Protein AF-0000000074470866 (afdb_homodimer)

Radius of gyration: 33.34 Å; Cα contacts (8 Å, |Δi|>4): 1851; chains: 2; bounding box: 81×108×74 Å

pLDDT: mean 90.96, std 11.34, range [22.33, 98.88]

Organism: Aspergillus tubingensis (strain CBS 134.48) (NCBI:txid767770)

Structure (mmCIF, N/CA/C/O backbone):
data_AF-0000000074470866-model_v1
#
loop_
_entity.id
_entity.type
_entity.pdbx_description
1 polymer 'AB hydrolase-1 domain-containing protein'
#
loop_
_atom_site.group_PDB
_atom_site.id
_atom_site.type_symbol
_atom_site.label_atom_id
_atom_site.label_alt_id
_atom_site.label_comp_id
_atom_site.label_asym_id
_atom_site.label_entity_id
_atom_site.label_seq_id
_atom_site.pdbx_PDB_ins_code
_atom_site.Cartn_x
_atom_site.Cartn_y
_atom_site.Cartn_z
_atom_site.occupancy
_atom_site.B_iso_or_equiv
_atom_site.auth_seq_id
_atom_site.auth_comp_id
_atom_site.auth_asym_id
_atom_site.auth_atom_id
_atom_site.pdbx_PDB_model_num
ATOM 1 N N . MET A 1 1 ? 36.844 17.547 38.812 1 23.05 1 MET A N 1
ATOM 2 C CA . MET A 1 1 ? 36.438 17.203 37.469 1 23.05 1 MET A CA 1
ATOM 3 C C . MET A 1 1 ? 34.906 17.156 37.375 1 23.05 1 MET A C 1
ATOM 5 O O . MET A 1 1 ? 34.25 16.438 38.125 1 23.05 1 MET A O 1
ATOM 9 N N . PRO A 1 2 ? 34.156 18.203 36.938 1 25.89 2 PRO A N 1
ATOM 10 C CA . PRO A 1 2 ? 32.781 18.156 37.344 1 25.89 2 PRO A CA 1
ATOM 11 C C . PRO A 1 2 ? 32.031 16.906 36.844 1 25.89 2 PRO A C 1
ATOM 13 O O . PRO A 1 2 ? 32.438 16.312 35.844 1 25.89 2 PRO A O 1
ATOM 16 N N . SER A 1 3 ? 31.344 16.172 37.625 1 28.16 3 SER A N 1
ATOM 17 C CA . SER A 1 3 ? 30.703 14.906 37.344 1 28.16 3 SER A CA 1
ATOM 18 C C . SER A 1 3 ? 29.906 14.969 36.062 1 28.16 3 SER A C 1
ATOM 20 O O . SER A 1 3 ? 29.172 15.938 35.812 1 28.16 3 SER A O 1
ATOM 22 N N . ALA A 1 4 ? 30.312 14.297 34.969 1 31.36 4 ALA A N 1
ATOM 23 C CA . ALA A 1 4 ? 29.641 14.125 33.688 1 31.36 4 ALA A CA 1
ATOM 24 C C . ALA A 1 4 ? 28.141 13.891 33.906 1 31.36 4 ALA A C 1
ATOM 26 O O . ALA A 1 4 ? 27.734 12.797 34.312 1 31.36 4 ALA A O 1
ATOM 27 N N . VAL A 1 5 ? 27.422 14.75 34.531 1 35.31 5 VAL A N 1
ATOM 28 C CA . VAL A 1 5 ? 25.969 14.555 34.531 1 35.31 5 VAL A CA 1
ATOM 29 C C . VAL A 1 5 ? 25.531 13.938 33.219 1 35.31 5 VAL A C 1
ATOM 31 O O . VAL A 1 5 ? 25.703 14.547 32.156 1 35.31 5 VAL A O 1
ATOM 34 N N . GLN A 1 6 ? 25.531 12.742 32.938 1 36.94 6 GLN A N 1
ATOM 35 C CA . GLN A 1 6 ? 25.125 11.867 31.844 1 36.94 6 GLN A CA 1
ATOM 36 C C . GLN A 1 6 ? 23.781 12.297 31.266 1 36.94 6 GLN A C 1
ATOM 38 O O . GLN A 1 6 ? 22.828 12.531 32 1 36.94 6 GLN A O 1
ATOM 43 N N . ALA A 1 7 ? 23.672 12.945 30.234 1 44.03 7 ALA A N 1
ATOM 44 C CA . ALA A 1 7 ? 22.469 13.281 29.453 1 44.03 7 ALA A CA 1
ATOM 45 C C . ALA A 1 7 ? 21.406 12.195 29.594 1 44.03 7 ALA A C 1
ATOM 47 O O . ALA A 1 7 ? 21.578 11.078 29.109 1 44.03 7 ALA A O 1
ATOM 48 N N . VAL A 1 8 ? 20.703 11.867 30.688 1 54.47 8 VAL A N 1
ATOM 49 C CA . VAL A 1 8 ? 19.609 10.93 30.891 1 54.47 8 VAL A CA 1
ATOM 50 C C . VAL A 1 8 ? 18.609 11.055 29.734 1 54.47 8 VAL A C 1
ATOM 52 O O . VAL A 1 8 ? 18.234 12.164 29.344 1 54.47 8 VAL A O 1
ATOM 55 N N . ASP A 1 9 ? 18.25 10.07 28.766 1 76.38 9 ASP A N 1
ATOM 56 C CA . ASP A 1 9 ? 17.438 9.953 27.547 1 76.38 9 ASP A CA 1
ATOM 57 C C . ASP A 1 9 ? 15.969 10.234 27.844 1 76.38 9 ASP A C 1
ATOM 59 O O . ASP A 1 9 ? 15.328 9.484 28.578 1 76.38 9 ASP A O 1
ATOM 63 N N . PHE A 1 10 ? 15.391 11.414 27.688 1 93.12 10 PHE A N 1
ATOM 64 C CA . PHE A 1 10 ? 14.031 11.891 27.891 1 93.12 10 PHE A CA 1
ATOM 65 C C . PHE A 1 10 ? 13.023 10.984 27.203 1 93.12 10 PHE A C 1
ATOM 67 O O . PHE A 1 10 ? 13.281 10.5 26.094 1 93.12 10 PHE A O 1
ATOM 74 N N . SER A 1 11 ? 11.977 10.719 27.969 1 95.88 11 SER A N 1
ATOM 75 C CA . SER A 1 11 ? 10.812 10.07 27.375 1 95.88 11 SER A CA 1
ATOM 76 C C . SER A 1 11 ? 9.516 10.656 27.922 1 95.88 11 SER A C 1
ATOM 78 O O . SER A 1 11 ? 9.414 10.953 29.109 1 95.88 11 SER A O 1
ATOM 80 N N . TRP A 1 12 ? 8.602 10.844 27.078 1 97.5 12 TRP A N 1
ATOM 81 C CA . TRP A 1 12 ? 7.293 11.344 27.484 1 97.5 12 TRP A CA 1
ATOM 82 C C . TRP A 1 12 ? 6.609 10.367 28.438 1 97.5 12 TRP A C 1
ATOM 84 O O . TRP A 1 12 ? 5.93 10.781 29.375 1 97.5 12 TRP A O 1
ATOM 94 N N . SER A 1 13 ? 6.797 9.078 28.172 1 94.88 13 SER A N 1
ATOM 95 C CA . SER A 1 13 ? 6.117 8.047 28.953 1 94.88 13 SER A CA 1
ATOM 96 C C . SER A 1 13 ? 6.621 8.031 30.391 1 94.88 13 SER A C 1
ATOM 98 O O . SER A 1 13 ? 5.91 7.586 31.297 1 94.88 13 SER A O 1
ATOM 100 N N . SER A 1 14 ? 7.801 8.523 30.609 1 94.5 14 SER A N 1
ATOM 101 C CA . SER A 1 14 ? 8.375 8.539 31.953 1 94.5 14 SER A CA 1
ATOM 102 C C . SER A 1 14 ? 8.133 9.875 32.656 1 94.5 14 SER A C 1
ATOM 104 O O . SER A 1 14 ? 8.562 10.078 33.781 1 94.5 14 SER A O 1
ATOM 106 N N . THR A 1 15 ? 7.523 10.789 31.984 1 96.19 15 THR A N 1
ATOM 107 C CA . THR A 1 15 ? 7.219 12.094 32.562 1 96.19 15 THR A CA 1
ATOM 108 C C . THR A 1 15 ? 5.852 12.07 33.25 1 96.19 15 THR A C 1
ATOM 110 O O . THR A 1 15 ? 4.836 11.789 32.594 1 96.19 15 THR A O 1
ATOM 113 N N . THR A 1 16 ? 5.773 12.383 34.5 1 96.31 16 THR A N 1
ATOM 114 C CA . THR A 1 16 ? 4.547 12.305 35.281 1 96.31 16 THR A CA 1
ATOM 115 C C . THR A 1 16 ? 3.604 13.445 34.938 1 96.31 16 THR A C 1
ATOM 117 O O . THR A 1 16 ? 3.982 14.617 35 1 96.31 16 THR A O 1
ATOM 120 N N . PRO A 1 17 ? 2.439 13.078 34.531 1 97.5 17 PRO A N 1
ATOM 121 C CA . PRO A 1 17 ? 1.464 14.141 34.281 1 97.5 17 PRO A CA 1
ATOM 122 C C . PRO A 1 17 ? 0.981 14.828 35.531 1 97.5 17 PRO A C 1
ATOM 124 O O . PRO A 1 17 ? 1.042 14.242 36.625 1 97.5 17 PRO A O 1
ATOM 127 N N . GLY A 1 18 ? 0.575 16.078 35.438 1 96.56 18 GLY A N 1
ATOM 128 C CA . GLY A 1 18 ? 0.042 16.812 36.562 1 96.56 18 GLY A CA 1
ATOM 129 C C . GLY A 1 18 ? -0.763 18.031 36.156 1 96.56 18 GLY A C 1
ATOM 130 O O . GLY A 1 18 ? -0.795 18.406 34.969 1 96.56 18 GLY A O 1
ATOM 131 N N . PRO A 1 19 ? -1.418 18.656 37.094 1 95.44 19 PRO A N 1
ATOM 132 C CA . PRO A 1 19 ? -2.26 19.812 36.844 1 95.44 19 PRO A CA 1
ATOM 133 C C . PRO A 1 19 ? -1.454 21.109 36.688 1 95.44 19 PRO A C 1
ATOM 135 O O . PRO A 1 19 ? -2.002 22.141 36.312 1 95.44 19 PRO A O 1
ATOM 138 N N . ALA A 1 20 ? -0.143 21.047 36.969 1 95.31 20 ALA A N 1
ATOM 139 C CA . ALA A 1 20 ? 0.776 22.156 36.812 1 95.31 20 ALA A CA 1
ATOM 140 C C . ALA A 1 20 ? 1.865 21.828 35.781 1 95.31 20 ALA A C 1
ATOM 142 O O . ALA A 1 20 ? 2.025 20.656 35.406 1 95.31 20 ALA A O 1
ATOM 143 N N . LEU A 1 21 ? 2.463 22.844 35.344 1 97.06 21 LEU A N 1
ATOM 144 C CA . LEU A 1 21 ? 3.572 22.641 34.438 1 97.06 21 LEU A CA 1
ATOM 145 C C . LEU A 1 21 ? 4.863 22.344 35.188 1 97.06 21 LEU A C 1
ATOM 147 O O . LEU A 1 21 ? 5.629 23.25 35.5 1 97.06 21 LEU A O 1
ATOM 151 N N . ASN A 1 22 ? 5.105 21.078 35.5 1 96.5 22 ASN A N 1
ATOM 152 C CA . ASN A 1 22 ? 6.359 20.641 36.094 1 96.5 22 ASN A CA 1
ATOM 153 C C . ASN A 1 22 ? 7.402 20.297 35.031 1 96.5 22 ASN A C 1
ATOM 155 O O . ASN A 1 22 ? 7.539 19.141 34.625 1 96.5 22 ASN A O 1
ATOM 159 N N . PHE A 1 23 ? 8.172 21.297 34.719 1 97 23 PHE A N 1
ATOM 160 C CA . PHE A 1 23 ? 9.117 21.156 33.625 1 97 23 PHE A CA 1
ATOM 161 C C . PHE A 1 23 ? 10.32 20.328 34.031 1 97 23 PHE A C 1
ATOM 163 O O . PHE A 1 23 ? 10.852 20.516 35.156 1 97 23 PHE A O 1
ATOM 170 N N . VAL A 1 24 ? 10.742 19.422 33.219 1 97.25 24 VAL A N 1
ATOM 171 C CA . VAL A 1 24 ? 11.953 18.641 33.375 1 97.25 24 VAL A CA 1
ATOM 172 C C . VAL A 1 24 ? 12.852 18.781 32.156 1 97.25 24 VAL A C 1
ATOM 174 O O . VAL A 1 24 ? 12.359 19.047 31.062 1 97.25 24 VAL A O 1
ATOM 177 N N . PRO A 1 25 ? 14.156 18.625 32.312 1 96.81 25 PRO A N 1
ATOM 178 C CA . PRO A 1 25 ? 15.047 18.719 31.156 1 96.81 25 PRO A CA 1
ATOM 179 C C . PRO A 1 25 ? 14.711 17.672 30.094 1 96.81 25 PRO A C 1
ATOM 181 O O . PRO A 1 25 ? 14.422 16.516 30.422 1 96.81 25 PRO A O 1
ATOM 184 N N . CYS A 1 26 ? 14.617 18.109 28.922 1 96.81 26 CYS A N 1
ATOM 185 C CA . CYS A 1 26 ? 14.375 17.234 27.781 1 96.81 26 CYS A CA 1
ATOM 186 C C . CYS A 1 26 ? 15.133 17.719 26.547 1 96.81 26 CYS A C 1
ATOM 188 O O . CYS A 1 26 ? 15.445 18.906 26.438 1 96.81 26 CYS A O 1
ATOM 190 N N . TYR A 1 27 ? 15.492 16.859 25.656 1 95 27 TYR A N 1
ATOM 191 C CA . TYR A 1 27 ? 16.125 17.156 24.391 1 95 27 TYR A CA 1
ATOM 192 C C . TYR A 1 27 ? 17.266 18.156 24.562 1 95 27 TYR A C 1
ATOM 194 O O . TYR A 1 27 ? 17.359 19.141 23.828 1 95 27 TYR A O 1
ATOM 202 N N . GLN A 1 28 ? 18.062 17.969 25.547 1 92.12 28 GLN A N 1
ATOM 203 C CA . GLN A 1 28 ? 19.312 18.672 25.859 1 92.12 28 GLN A CA 1
ATOM 204 C C . GLN A 1 28 ? 19.031 20.094 26.328 1 92.12 28 GLN A C 1
ATOM 206 O O . GLN A 1 28 ? 19.078 20.391 27.531 1 92.12 28 GLN A O 1
ATOM 211 N N . ASP A 1 29 ? 18.5 20.969 25.375 1 94.62 29 ASP A N 1
ATOM 212 C CA . ASP A 1 29 ? 18.406 22.406 25.672 1 94.62 29 ASP A CA 1
ATOM 213 C C . ASP A 1 29 ? 16.984 22.812 26.016 1 94.62 29 ASP A C 1
ATOM 215 O O . ASP A 1 29 ? 16.672 24 26.125 1 94.62 29 ASP A O 1
ATOM 219 N N . TYR A 1 30 ? 16.141 21.859 26.219 1 98.06 30 TYR A N 1
ATOM 220 C CA . TYR A 1 30 ? 14.734 22.172 26.375 1 98.06 30 TYR A CA 1
ATOM 221 C C . TYR A 1 30 ? 14.18 21.625 27.688 1 98.06 30 TYR A C 1
ATOM 223 O O . TYR A 1 30 ? 14.859 20.875 28.375 1 98.06 30 TYR A O 1
ATOM 231 N N . LEU A 1 31 ? 13.055 22.172 28.031 1 98.12 31 LEU A N 1
ATOM 232 C CA . LEU A 1 31 ? 12.258 21.672 29.156 1 98.12 31 LEU A CA 1
ATOM 233 C C . LEU A 1 31 ? 10.906 21.141 28.672 1 98.12 31 LEU A C 1
ATOM 235 O O . LEU A 1 31 ? 10.297 21.734 27.766 1 98.12 31 LEU A O 1
ATOM 239 N N . CYS A 1 32 ? 10.5 20 29.234 1 98.38 32 CYS A N 1
ATOM 240 C CA . CYS A 1 32 ? 9.227 19.406 28.828 1 98.38 32 CYS A CA 1
ATOM 241 C C . CYS A 1 32 ? 8.352 19.109 30.047 1 98.38 32 CYS A C 1
ATOM 243 O O . CYS A 1 32 ? 8.867 18.906 31.156 1 98.38 32 CYS A O 1
ATOM 245 N N . ALA A 1 33 ? 7.059 19.125 29.828 1 98.56 33 ALA A N 1
ATOM 246 C CA . ALA A 1 33 ? 6.094 18.797 30.891 1 98.56 33 ALA A CA 1
ATOM 247 C C . ALA A 1 33 ? 4.863 18.109 30.312 1 98.56 33 ALA A C 1
ATOM 249 O O . ALA A 1 33 ? 4.523 18.312 29.141 1 98.56 33 ALA A O 1
ATOM 250 N N . ARG A 1 34 ? 4.234 17.281 31.109 1 98.44 34 ARG A N 1
ATOM 251 C CA . ARG A 1 34 ? 2.904 16.75 30.828 1 98.44 34 ARG A CA 1
ATOM 252 C C . ARG A 1 34 ? 1.841 17.469 31.641 1 98.44 34 ARG A C 1
ATOM 254 O O . ARG A 1 34 ? 1.854 17.406 32.875 1 98.44 34 ARG A O 1
ATOM 261 N N . LEU A 1 35 ? 0.953 18.062 30.953 1 98.69 35 LEU A N 1
ATOM 262 C CA . LEU A 1 35 ? -0.08 18.844 31.625 1 98.69 35 LEU A CA 1
ATOM 263 C C . LEU A 1 35 ? -1.433 18.141 31.531 1 98.69 35 LEU A C 1
ATOM 265 O O . LEU A 1 35 ? -1.91 17.844 30.438 1 98.69 35 LEU A O 1
ATOM 269 N N . GLU A 1 36 ? -2.012 17.875 32.656 1 97.62 36 GLU A N 1
ATOM 270 C CA . GLU A 1 36 ? -3.365 17.312 32.688 1 97.62 36 GLU A CA 1
ATOM 271 C C . GLU A 1 36 ? -4.41 18.422 32.562 1 97.62 36 GLU A C 1
ATOM 273 O O . GLU A 1 36 ? -4.352 19.422 33.281 1 97.62 36 GLU A O 1
ATOM 278 N N . VAL A 1 37 ? -5.297 18.234 31.625 1 96.88 37 VAL A N 1
ATOM 279 C CA . VAL A 1 37 ? -6.426 19.141 31.422 1 96.88 37 VAL A CA 1
ATOM 280 C C . VAL A 1 37 ? -7.711 18.344 31.25 1 96.88 37 VAL A C 1
ATOM 282 O O . VAL A 1 37 ? -7.664 17.141 31 1 96.88 37 VAL A O 1
ATOM 285 N N . PRO A 1 38 ? -8.906 19.031 31.453 1 95.38 38 PRO A N 1
ATOM 286 C CA . PRO A 1 38 ? -10.133 18.297 31.156 1 95.38 38 PRO A CA 1
ATOM 287 C C . PRO A 1 38 ? -10.195 17.797 29.719 1 95.38 38 PRO A C 1
ATOM 289 O O . PRO A 1 38 ? -9.812 18.516 28.781 1 95.38 38 PRO A O 1
ATOM 292 N N . LEU A 1 39 ? -10.617 16.594 29.562 1 94.56 39 LEU A N 1
ATOM 293 C CA . LEU A 1 39 ? -10.844 16.094 28.219 1 94.56 39 LEU A CA 1
ATOM 294 C C . LEU A 1 39 ? -11.953 16.875 27.531 1 94.56 39 LEU A C 1
ATOM 296 O O . LEU A 1 39 ? -11.836 17.234 26.359 1 94.56 39 LEU A O 1
ATOM 300 N N . ASP A 1 40 ? -12.992 17.125 28.234 1 93.44 40 ASP A N 1
ATOM 301 C CA . ASP A 1 40 ? -14.109 17.953 27.781 1 93.44 40 ASP A CA 1
ATOM 302 C C . ASP A 1 40 ? -14.195 19.234 28.594 1 93.44 40 ASP A C 1
ATOM 304 O O . ASP A 1 40 ? -14.742 19.25 29.703 1 93.44 40 ASP A O 1
ATOM 308 N N . TRP A 1 41 ? -13.773 20.281 28 1 93.94 41 TRP A N 1
ATOM 309 C CA . TRP A 1 41 ? -13.75 21.578 28.672 1 93.94 41 TRP A CA 1
ATOM 310 C C . TRP A 1 41 ? -15.164 22.078 28.953 1 93.94 41 TRP A C 1
ATOM 312 O O . TRP A 1 41 ? -15.367 22.984 29.766 1 93.94 41 TRP A O 1
ATOM 322 N N . SER A 1 42 ? -16.172 21.516 28.281 1 89.69 42 SER A N 1
ATOM 323 C CA . SER A 1 42 ? -17.547 21.969 28.453 1 89.69 42 SER A CA 1
ATOM 324 C C . SER A 1 42 ? -18.219 21.219 29.609 1 89.69 42 SER A C 1
ATOM 326 O O . SER A 1 42 ? -19.312 21.609 30.047 1 89.69 42 SER A O 1
ATOM 328 N N . ALA A 1 43 ? -17.609 20.188 30 1 86.31 43 ALA A N 1
ATOM 329 C CA . ALA A 1 43 ? -18.203 19.359 31.031 1 86.31 43 ALA A CA 1
ATOM 330 C C . ALA A 1 43 ? -17.797 19.828 32.438 1 86.31 43 ALA A C 1
ATOM 332 O O . ALA A 1 43 ? -16.797 20.531 32.594 1 86.31 43 ALA A O 1
ATOM 333 N N . SER A 1 44 ? -18.688 19.438 33.406 1 79.88 44 SER A N 1
ATOM 334 C CA . SER A 1 44 ? -18.344 19.703 34.781 1 79.88 44 SER A CA 1
ATOM 335 C C . SER A 1 44 ? -17.156 18.859 35.25 1 79.88 44 SER A C 1
ATOM 337 O O . SER A 1 44 ? -16.891 17.797 34.688 1 79.88 44 SER A O 1
ATOM 339 N N . ALA A 1 45 ? -16.469 19.344 36.219 1 73.44 45 ALA A N 1
ATOM 340 C CA . ALA A 1 45 ? -15.234 18.703 36.688 1 73.44 45 ALA A CA 1
ATOM 341 C C . ALA A 1 45 ? -15.523 17.297 37.219 1 73.44 45 ALA A C 1
ATOM 343 O O . ALA A 1 45 ? -14.695 16.391 37.094 1 73.44 45 ALA A O 1
ATOM 344 N N . THR A 1 46 ? -16.594 17.062 37.719 1 68 46 THR A N 1
ATOM 345 C CA . THR A 1 46 ? -16.906 15.805 38.375 1 68 46 THR A CA 1
ATOM 346 C C . THR A 1 46 ? -17.094 14.688 37.344 1 68 46 THR A C 1
ATOM 348 O O . THR A 1 46 ? -16.812 13.523 37.625 1 68 46 THR A O 1
ATOM 351 N N . GLU A 1 47 ? -17.438 14.844 36.188 1 70.88 47 GLU A N 1
ATOM 352 C CA . GLU A 1 47 ? -17.75 13.852 35.156 1 70.88 47 GLU A CA 1
ATOM 353 C C . GLU A 1 47 ? -16.703 13.867 34.031 1 70.88 47 GLU A C 1
ATOM 355 O O . GLU A 1 47 ? -16.891 13.258 33 1 70.88 47 GLU A O 1
ATOM 360 N N . ASN A 1 48 ? -15.562 14.289 34.406 1 82.06 48 ASN A N 1
ATOM 361 C CA . ASN A 1 48 ? -14.625 14.57 33.344 1 82.06 48 ASN A CA 1
ATOM 362 C C . ASN A 1 48 ? -13.391 13.672 33.406 1 82.06 48 ASN A C 1
ATOM 364 O O . ASN A 1 48 ? -12.961 13.289 34.5 1 82.06 48 ASN A O 1
ATOM 368 N N . THR A 1 49 ? -13.094 13.062 32.312 1 89.62 49 THR A N 1
ATOM 369 C CA . THR A 1 49 ? -11.773 12.445 32.188 1 89.62 49 THR A CA 1
ATOM 370 C C . THR A 1 49 ? -10.734 13.469 31.734 1 89.62 49 THR A C 1
ATOM 372 O O . THR A 1 49 ? -11.047 14.656 31.594 1 89.62 49 THR A O 1
ATOM 375 N N . THR A 1 50 ? -9.453 13.094 31.797 1 93 50 THR A N 1
ATOM 376 C CA . THR A 1 50 ? -8.406 14.078 31.516 1 93 50 THR A CA 1
ATOM 377 C C . THR A 1 50 ? -7.699 13.75 30.203 1 93 50 THR A C 1
ATOM 379 O O . THR A 1 50 ? -7.664 12.594 29.781 1 93 50 THR A O 1
ATOM 382 N N . ALA A 1 51 ? -7.32 14.805 29.578 1 95.94 51 ALA A N 1
ATOM 383 C CA . ALA A 1 51 ? -6.293 14.719 28.547 1 95.94 51 ALA A CA 1
ATOM 384 C C . ALA A 1 51 ? -4.926 15.125 29.094 1 95.94 51 ALA A C 1
ATOM 386 O O . ALA A 1 51 ? -4.84 15.875 30.078 1 95.94 51 ALA A O 1
ATOM 387 N N . THR A 1 52 ? -3.883 14.531 28.562 1 97.88 52 THR A N 1
ATOM 388 C CA . THR A 1 52 ? -2.52 14.852 28.969 1 97.88 52 THR A CA 1
ATOM 389 C C . THR A 1 52 ? -1.747 15.492 27.812 1 97.88 52 THR A C 1
ATOM 391 O O . THR A 1 52 ? -1.329 14.797 26.891 1 97.88 52 THR A O 1
ATOM 394 N N . LEU A 1 53 ? -1.493 16.781 27.891 1 98.75 53 LEU A N 1
ATOM 395 C CA . LEU A 1 53 ? -0.842 17.547 26.828 1 98.75 53 LEU A CA 1
ATOM 396 C C . LEU A 1 53 ? 0.675 17.422 26.922 1 98.75 53 LEU A C 1
ATOM 398 O O . LEU A 1 53 ? 1.232 17.453 28.016 1 98.75 53 LEU A O 1
ATOM 402 N N . ALA A 1 54 ? 1.355 17.234 25.828 1 98.81 54 ALA A N 1
ATOM 403 C CA . ALA A 1 54 ? 2.811 17.344 25.75 1 98.81 54 ALA A CA 1
ATOM 404 C C . ALA A 1 54 ? 3.246 18.781 25.5 1 98.81 54 ALA A C 1
ATOM 406 O O . ALA A 1 54 ? 2.938 19.359 24.453 1 98.81 54 ALA A O 1
ATOM 407 N N . VAL A 1 55 ? 3.98 19.391 26.422 1 98.81 55 VAL A N 1
ATOM 408 C CA . VAL A 1 55 ? 4.395 20.781 26.344 1 98.81 55 VAL A CA 1
ATOM 409 C C . VAL A 1 55 ? 5.922 20.875 26.344 1 98.81 55 VAL A C 1
ATOM 411 O O . VAL A 1 55 ? 6.594 20.156 27.078 1 98.81 55 VAL A O 1
ATOM 414 N N . ILE A 1 56 ? 6.457 21.766 25.484 1 98.75 56 ILE A N 1
ATOM 415 C CA . ILE A 1 56 ? 7.898 21.953 25.391 1 98.75 56 ILE A CA 1
ATOM 416 C C . ILE A 1 56 ? 8.227 23.453 25.547 1 98.75 56 ILE A C 1
ATOM 418 O O . ILE A 1 56 ? 7.438 24.297 25.125 1 98.75 56 ILE A O 1
ATOM 422 N N . LYS A 1 57 ? 9.367 23.75 26.156 1 98.62 57 LYS A N 1
ATOM 423 C CA . LYS A 1 57 ? 9.82 25.109 26.375 1 98.62 57 LYS A CA 1
ATOM 424 C C . LYS A 1 57 ? 11.312 25.25 26.078 1 98.62 57 LYS A C 1
ATOM 426 O O . LYS A 1 57 ? 12.117 24.406 26.5 1 98.62 57 LYS A O 1
ATOM 431 N N . LEU A 1 58 ? 11.617 26.188 25.234 1 98.62 58 LEU A N 1
ATOM 432 C CA . LEU A 1 58 ? 12.977 26.703 25.141 1 98.62 58 LEU A CA 1
ATOM 433 C C . LEU A 1 58 ? 13.164 27.891 26.094 1 98.62 58 LEU A C 1
ATOM 435 O O . LEU A 1 58 ? 12.617 28.969 25.859 1 98.62 58 LEU A O 1
ATOM 439 N N . PRO A 1 59 ? 13.93 27.703 27.141 1 97.81 59 PRO A N 1
ATOM 440 C CA . PRO A 1 59 ? 14.047 28.75 28.156 1 97.81 59 PRO A CA 1
ATOM 441 C C . PRO A 1 59 ? 14.695 30.016 27.609 1 97.81 59 PRO A C 1
ATOM 443 O O . PRO A 1 59 ? 15.586 29.938 26.75 1 97.81 59 PRO A O 1
ATOM 446 N N . ALA A 1 60 ? 14.219 31.094 28.219 1 96.69 60 ALA A N 1
ATOM 447 C CA . ALA A 1 60 ? 14.836 32.375 27.891 1 96.69 60 ALA A CA 1
ATOM 448 C C . ALA A 1 60 ? 16.312 32.375 28.266 1 96.69 60 ALA A C 1
ATOM 450 O O . ALA A 1 60 ? 16.75 31.578 29.094 1 96.69 60 ALA A O 1
ATOM 451 N N . GLN A 1 61 ? 16.984 33.344 27.688 1 92.56 61 GLN A N 1
ATOM 452 C CA . GLN A 1 61 ? 18.406 33.469 27.938 1 92.56 61 GLN A CA 1
ATOM 453 C C . GLN A 1 61 ? 18.672 34.062 29.328 1 92.56 61 GLN A C 1
ATOM 455 O O . GLN A 1 61 ? 19.797 34 29.828 1 92.56 61 GLN A O 1
ATOM 460 N N . VAL A 1 62 ? 17.656 34.625 29.938 1 92.06 62 VAL A N 1
ATOM 461 C CA . VAL A 1 62 ? 17.797 35.219 31.25 1 92.06 62 VAL A CA 1
ATOM 462 C C . VAL A 1 62 ? 16.859 34.5 32.25 1 92.06 62 VAL A C 1
ATOM 464 O O . VAL A 1 62 ? 15.891 33.844 31.828 1 92.06 62 VAL A O 1
ATOM 467 N N . ASP A 1 63 ? 17.203 34.656 33.5 1 91.38 63 ASP A N 1
ATOM 468 C CA . ASP A 1 63 ? 16.359 34.094 34.562 1 91.38 63 ASP A CA 1
ATOM 469 C C . ASP A 1 63 ? 15.016 34.812 34.594 1 91.38 63 ASP A C 1
ATOM 471 O O . ASP A 1 63 ? 14.938 36.031 34.406 1 91.38 63 ASP A O 1
ATOM 475 N N . PRO A 1 64 ? 13.969 34.094 34.906 1 90 64 PRO A N 1
ATOM 476 C CA . PRO A 1 64 ? 12.641 34.688 34.969 1 90 64 PRO A CA 1
ATOM 477 C C . PRO A 1 64 ? 12.57 35.844 35.969 1 90 64 PRO A C 1
ATOM 479 O O . PRO A 1 64 ? 11.68 36.688 35.875 1 90 64 PRO A O 1
ATOM 482 N N . ALA A 1 65 ? 13.477 35.906 36.875 1 88.88 65 ALA A N 1
ATOM 483 C CA . ALA A 1 65 ? 13.492 36.969 37.875 1 88.88 65 ALA A CA 1
ATOM 484 C C . ALA A 1 65 ? 14.211 38.219 37.344 1 88.88 65 ALA A C 1
ATOM 486 O O . ALA A 1 65 ? 14.109 39.312 37.906 1 88.88 65 ALA A O 1
ATOM 487 N N . ASP A 1 66 ? 14.867 38 36.281 1 90.5 66 ASP A N 1
ATOM 488 C CA . ASP A 1 66 ? 15.578 39.094 35.656 1 90.5 66 ASP A CA 1
ATOM 489 C C . ASP A 1 66 ? 14.609 40.156 35.125 1 90.5 66 ASP A C 1
ATOM 491 O O . ASP A 1 66 ? 13.547 39.812 34.594 1 90.5 66 ASP A O 1
ATOM 495 N N . GLU A 1 67 ? 14.961 41.406 35.219 1 88.69 67 GLU A N 1
ATOM 496 C CA . GLU A 1 67 ? 14.102 42.5 34.812 1 88.69 67 GLU A CA 1
ATOM 497 C C . GLU A 1 67 ? 13.875 42.5 33.312 1 88.69 67 GLU A C 1
ATOM 499 O O . GLU A 1 67 ? 12.898 43.062 32.812 1 88.69 67 GLU A O 1
ATOM 504 N N . HIS A 1 68 ? 14.727 41.812 32.594 1 91.5 68 HIS A N 1
ATOM 505 C CA . HIS A 1 68 ? 14.633 41.781 31.141 1 91.5 68 HIS A CA 1
ATOM 506 C C . HIS A 1 68 ? 13.789 40.594 30.672 1 91.5 68 HIS A C 1
ATOM 508 O O . HIS A 1 68 ? 13.547 40.438 29.469 1 91.5 68 HIS A O 1
ATOM 514 N N . TYR A 1 69 ? 13.367 39.812 31.578 1 92.44 69 TYR A N 1
ATOM 515 C CA . TYR A 1 69 ? 12.523 38.688 31.219 1 92.44 69 TYR A CA 1
ATOM 516 C C . TYR A 1 69 ? 11.172 39.156 30.672 1 92.44 69 TYR A C 1
ATOM 518 O O . TYR A 1 69 ? 10.469 39.938 31.344 1 92.44 69 TYR A O 1
ATOM 526 N N . GLY A 1 70 ? 10.852 38.719 29.469 1 91.94 70 GLY A N 1
ATOM 527 C CA . GLY A 1 70 ? 9.656 39.219 28.797 1 91.94 70 GLY A CA 1
ATOM 528 C C . GLY A 1 70 ? 8.5 38.219 28.859 1 91.94 70 GLY A C 1
ATOM 529 O O . GLY A 1 70 ? 7.449 38.469 28.25 1 91.94 70 GLY A O 1
ATOM 530 N N . GLY A 1 71 ? 8.68 37.094 29.594 1 93.06 71 GLY A N 1
ATOM 531 C CA . GLY A 1 71 ? 7.629 36.094 29.656 1 93.06 71 GLY A CA 1
ATOM 532 C C . GLY A 1 71 ? 7.766 35 28.594 1 93.06 71 GLY A C 1
ATOM 533 O O . GLY A 1 71 ? 8.859 34.781 28.078 1 93.06 71 GLY A O 1
ATOM 534 N N . SER A 1 72 ? 6.617 34.312 28.359 1 95.88 72 SER A N 1
ATOM 535 C CA . SER A 1 72 ? 6.598 33.188 27.406 1 95.88 72 SER A CA 1
ATOM 536 C C . SER A 1 72 ? 5.789 33.562 26.172 1 95.88 72 SER A C 1
ATOM 538 O O . SER A 1 72 ? 4.742 34.219 26.266 1 95.88 72 SER A O 1
ATOM 540 N N . ILE A 1 73 ? 6.32 33.219 25.016 1 97.38 73 ILE A N 1
ATOM 541 C CA . ILE A 1 73 ? 5.566 33.25 23.766 1 97.38 73 ILE A CA 1
ATOM 542 C C . ILE A 1 73 ? 5.172 31.828 23.359 1 97.38 73 ILE A C 1
ATOM 544 O O . ILE A 1 73 ? 6.031 30.953 23.172 1 97.38 73 ILE A O 1
ATOM 548 N N . ILE A 1 74 ? 3.865 31.578 23.281 1 98.69 74 ILE A N 1
ATOM 549 C CA . ILE A 1 74 ? 3.391 30.266 22.828 1 98.69 74 ILE A CA 1
ATOM 550 C C . ILE A 1 74 ? 3.219 30.281 21.312 1 98.69 74 ILE A C 1
ATOM 552 O O . ILE A 1 74 ? 2.615 31.188 20.75 1 98.69 74 ILE A O 1
ATOM 556 N N . VAL A 1 75 ? 3.773 29.203 20.672 1 98.75 75 VAL A N 1
ATOM 557 C CA . VAL A 1 75 ? 3.775 29.094 19.219 1 98.75 75 VAL A CA 1
ATOM 558 C C . VAL A 1 75 ? 2.926 27.906 18.781 1 98.75 75 VAL A C 1
ATOM 560 O O . VAL A 1 75 ? 2.9 26.875 19.469 1 98.75 75 VAL A O 1
ATOM 563 N N . ASN A 1 76 ? 2.188 28.062 17.75 1 98.69 76 ASN A N 1
ATOM 564 C CA . ASN A 1 76 ? 1.491 26.969 17.094 1 98.69 76 ASN A CA 1
ATOM 565 C C . ASN A 1 76 ? 1.856 26.875 15.609 1 98.69 76 ASN A C 1
ATOM 567 O O . ASN A 1 76 ? 1.674 27.844 14.867 1 98.69 76 ASN A O 1
ATOM 571 N N . PRO A 1 77 ? 2.322 25.734 15.141 1 96.81 77 PRO A N 1
ATOM 572 C CA . PRO A 1 77 ? 2.848 25.609 13.781 1 96.81 77 PRO A CA 1
ATOM 573 C C . PRO A 1 77 ? 1.747 25.484 12.734 1 96.81 77 PRO A C 1
ATOM 575 O O . PRO A 1 77 ? 2.027 25.5 11.531 1 96.81 77 PRO A O 1
ATOM 578 N N . GLY A 1 78 ? 0.559 25.312 13.148 1 97.31 78 GLY A N 1
ATOM 579 C CA . GLY A 1 78 ? -0.532 25.109 12.211 1 97.31 78 GLY A CA 1
ATOM 580 C C . GLY A 1 78 ? -0.809 23.656 11.906 1 97.31 78 GLY A C 1
ATOM 581 O O . GLY A 1 78 ? -0.69 22.797 12.781 1 97.31 78 GLY A O 1
ATOM 582 N N . GLY A 1 79 ? -1.367 23.438 10.758 1 93.88 79 GLY A N 1
ATOM 583 C CA . GLY A 1 79 ? -1.891 22.156 10.312 1 93.88 79 GLY A CA 1
ATOM 584 C C . GLY A 1 79 ? -3.338 22.234 9.859 1 93.88 79 GLY A C 1
ATOM 585 O O . GLY A 1 79 ? -3.645 22.828 8.828 1 93.88 79 GLY A O 1
ATOM 586 N N . PRO A 1 80 ? -4.273 22.109 10.758 1 95.06 80 PRO A N 1
ATOM 587 C CA . PRO A 1 80 ? -4.152 21.438 12.047 1 95.06 80 PRO A CA 1
ATOM 588 C C . PRO A 1 80 ? -3.492 20.062 11.945 1 95.06 80 PRO A C 1
ATOM 590 O O . PRO A 1 80 ? -3.545 19.422 10.883 1 95.06 80 PRO A O 1
ATOM 593 N N . GLY A 1 81 ? -2.881 19.734 13.008 1 95.75 81 GLY A N 1
ATOM 594 C CA . GLY A 1 81 ? -2.229 18.438 13.07 1 95.75 81 GLY A CA 1
ATOM 595 C C . GLY A 1 81 ? -0.72 18.531 13.203 1 95.75 81 GLY A C 1
ATOM 596 O O . GLY A 1 81 ? -0.037 17.516 13.328 1 95.75 81 GLY A O 1
ATOM 597 N N . GLY A 1 82 ? -0.196 19.75 13.148 1 97.06 82 GLY A N 1
ATOM 598 C CA . GLY A 1 82 ? 1.231 19.922 13.367 1 97.06 82 GLY A CA 1
ATOM 599 C C . GLY A 1 82 ? 1.635 19.781 14.82 1 97.06 82 GLY A C 1
ATOM 600 O O . GLY A 1 82 ? 0.954 20.297 15.711 1 97.06 82 GLY A O 1
ATOM 601 N N . SER A 1 83 ? 2.742 19.141 15.047 1 98.12 83 SER A N 1
ATOM 602 C CA . SER A 1 83 ? 3.26 18.984 16.406 1 98.12 83 SER A CA 1
ATOM 603 C C . SER A 1 83 ? 3.969 20.25 16.875 1 98.12 83 SER A C 1
ATOM 605 O O . SER A 1 83 ? 4.941 20.688 16.25 1 98.12 83 SER A O 1
ATOM 607 N N . GLY A 1 84 ? 3.477 20.797 17.953 1 98.56 84 GLY A N 1
ATOM 608 C CA . GLY A 1 84 ? 4.156 21.938 18.547 1 98.56 84 GLY A CA 1
ATOM 609 C C . GLY A 1 84 ? 5.52 21.578 19.125 1 98.56 84 GLY A C 1
ATOM 610 O O . GLY A 1 84 ? 6.449 22.391 19.062 1 98.56 84 GLY A O 1
ATOM 611 N N . VAL A 1 85 ? 5.629 20.375 19.609 1 98.5 85 VAL A N 1
ATOM 612 C CA . VAL A 1 85 ? 6.902 19.922 20.156 1 98.5 85 VAL A CA 1
ATOM 613 C C . VAL A 1 85 ? 7.941 19.844 19.031 1 98.5 85 VAL A C 1
ATOM 615 O O . VAL A 1 85 ? 9.047 20.375 19.172 1 98.5 85 VAL A O 1
ATOM 618 N N . GLN A 1 86 ? 7.527 19.281 17.984 1 97.5 86 GLN A N 1
ATOM 619 C CA . GLN A 1 86 ? 8.453 19.156 16.859 1 97.5 86 GLN A CA 1
ATOM 620 C C . GLN A 1 86 ? 8.82 20.531 16.312 1 97.5 86 GLN A C 1
ATOM 622 O O . GLN A 1 86 ? 9.953 20.75 15.875 1 97.5 86 GLN A O 1
ATOM 627 N N . GLU A 1 87 ? 7.867 21.375 16.25 1 97.25 87 GLU A N 1
ATOM 628 C CA . GLU A 1 87 ? 8.117 22.734 15.781 1 97.25 87 GLU A CA 1
ATOM 629 C C . GLU A 1 87 ? 9.211 23.422 16.594 1 97.25 87 GLU A C 1
ATOM 631 O O . GLU A 1 87 ? 10.102 24.062 16.031 1 97.25 87 GLU A O 1
ATOM 636 N N . ILE A 1 88 ? 9.164 23.328 17.875 1 98.19 88 ILE A N 1
ATOM 637 C CA . ILE A 1 88 ? 10.133 23.984 18.766 1 98.19 88 ILE A CA 1
ATOM 638 C C . ILE A 1 88 ? 11.5 23.312 18.609 1 98.19 88 ILE A C 1
ATOM 640 O O . ILE A 1 88 ? 12.531 24 18.641 1 98.19 88 ILE A O 1
ATOM 644 N N . LEU A 1 89 ? 11.531 22 18.469 1 97.44 89 LEU A N 1
ATOM 645 C CA . LEU A 1 89 ? 12.797 21.312 18.25 1 97.44 89 LEU A CA 1
ATOM 646 C C . LEU A 1 89 ? 13.453 21.766 16.953 1 97.44 89 LEU A C 1
ATOM 648 O O . LEU A 1 89 ? 14.68 21.875 16.891 1 97.44 89 LEU A O 1
ATOM 652 N N . ASP A 1 90 ? 12.602 22.062 16 1 96.38 90 ASP A N 1
ATOM 653 C CA . ASP A 1 90 ? 13.133 22.406 14.68 1 96.38 90 ASP A CA 1
ATOM 654 C C . ASP A 1 90 ? 13.453 23.891 14.594 1 96.38 90 ASP A C 1
ATOM 656 O O . ASP A 1 90 ? 14.453 24.281 13.984 1 96.38 90 ASP A O 1
ATOM 660 N N . ARG A 1 91 ? 12.539 24.75 15.203 1 97.56 91 ARG A N 1
ATOM 661 C CA . ARG A 1 91 ? 12.625 26.172 14.883 1 97.56 91 ARG A CA 1
ATOM 662 C C . ARG A 1 91 ? 12.648 27.016 16.141 1 97.56 91 ARG A C 1
ATOM 664 O O . ARG A 1 91 ? 12.711 28.25 16.062 1 97.56 91 ARG A O 1
ATOM 671 N N . GLY A 1 92 ? 12.648 26.453 17.281 1 98.06 92 GLY A N 1
ATOM 672 C CA . GLY A 1 92 ? 12.578 27.188 18.531 1 98.06 92 GLY A CA 1
ATOM 673 C C . GLY A 1 92 ? 13.695 28.203 18.688 1 98.06 92 GLY A C 1
ATOM 674 O O . GLY A 1 92 ? 13.438 29.359 19.062 1 98.06 92 GLY A O 1
ATOM 675 N N . LYS A 1 93 ? 14.891 27.859 18.391 1 97.94 93 LYS A N 1
ATOM 676 C CA . LYS A 1 93 ? 16.031 28.734 18.547 1 97.94 93 LYS A CA 1
ATOM 677 C C . LYS A 1 93 ? 15.984 29.891 17.547 1 97.94 93 LYS A C 1
ATOM 679 O O . LYS A 1 93 ? 16.375 31.016 17.859 1 97.94 93 LYS A O 1
ATOM 684 N N . GLU A 1 94 ? 15.547 29.594 16.359 1 97.69 94 GLU A N 1
ATOM 685 C CA . GLU A 1 94 ? 15.367 30.641 15.359 1 97.69 94 GLU A CA 1
ATOM 686 C C . GLU A 1 94 ? 14.305 31.641 15.797 1 97.69 94 GLU A C 1
ATOM 688 O O . GLU A 1 94 ? 14.508 32.844 15.703 1 97.69 94 GLU A O 1
ATOM 693 N N . ILE A 1 95 ? 13.203 31.172 16.297 1 97.94 95 ILE A N 1
ATOM 694 C CA . ILE A 1 95 ? 12.109 32 16.781 1 97.94 95 ILE A CA 1
ATOM 695 C C . ILE A 1 95 ? 12.586 32.875 17.938 1 97.94 95 ILE A C 1
ATOM 697 O O . ILE A 1 95 ? 12.312 34.094 17.969 1 97.94 95 ILE A O 1
ATOM 701 N N . GLN A 1 96 ? 13.32 32.25 18.812 1 97.69 96 GLN A N 1
ATOM 702 C CA . GLN A 1 96 ? 13.828 33 19.953 1 97.69 96 GLN A CA 1
ATOM 703 C C . GLN A 1 96 ? 14.758 34.125 19.516 1 97.69 96 GLN A C 1
ATOM 705 O O . GLN A 1 96 ? 14.688 35.25 20.062 1 97.69 96 GLN A O 1
ATOM 710 N N . ARG A 1 97 ? 15.602 33.875 18.547 1 95.94 97 ARG A N 1
ATOM 711 C CA . ARG A 1 97 ? 16.516 34.906 18.031 1 95.94 97 ARG A CA 1
ATOM 712 C C . ARG A 1 97 ? 15.742 36.062 17.438 1 95.94 97 ARG A C 1
ATOM 714 O O . ARG A 1 97 ? 16.172 37.219 17.547 1 95.94 97 ARG A O 1
ATOM 721 N N . ILE A 1 98 ? 14.664 35.812 16.828 1 95.44 98 ILE A N 1
ATOM 722 C CA . ILE A 1 98 ? 13.859 36.844 16.156 1 95.44 98 ILE A CA 1
ATOM 723 C C . ILE A 1 98 ? 13.203 37.75 17.203 1 95.44 98 ILE A C 1
ATOM 725 O O . ILE A 1 98 ? 13.164 38.969 17.031 1 95.44 98 ILE A O 1
ATOM 729 N N . VAL A 1 99 ? 12.742 37.188 18.328 1 95.31 99 VAL A N 1
ATOM 730 C CA . VAL A 1 99 ? 11.914 37.969 19.25 1 95.31 99 VAL A CA 1
ATOM 731 C C . VAL A 1 99 ? 12.789 38.562 20.328 1 95.31 99 VAL A C 1
ATOM 733 O O . VAL A 1 99 ? 12.406 39.562 20.953 1 95.31 99 VAL A O 1
ATOM 736 N N . ASP A 1 100 ? 13.906 37.938 20.594 1 93.38 100 ASP A N 1
ATOM 737 C CA . ASP A 1 100 ? 14.805 38.469 21.609 1 93.38 100 ASP A CA 1
ATOM 738 C C . ASP A 1 100 ? 15.477 39.781 21.141 1 93.38 100 ASP A C 1
ATOM 740 O O . ASP A 1 100 ? 15.672 39.969 19.938 1 93.38 100 ASP A O 1
ATOM 744 N N . SER A 1 101 ? 15.703 40.594 22.125 1 86.94 101 SER A N 1
ATOM 745 C CA . SER A 1 101 ? 16.438 41.812 21.828 1 86.94 101 SER A CA 1
ATOM 746 C C . SER A 1 101 ? 17.906 41.531 21.531 1 86.94 101 SER A C 1
ATOM 748 O O . SER A 1 101 ? 18.469 40.562 22.047 1 86.94 101 SER A O 1
ATOM 750 N N . SER A 1 102 ? 18.469 42.281 20.531 1 73.94 102 SER A N 1
ATOM 751 C CA . SER A 1 102 ? 19.859 42.094 20.141 1 73.94 102 SER A CA 1
ATOM 752 C C . SER A 1 102 ? 20.797 42.781 21.125 1 73.94 102 SER A C 1
ATOM 754 O O . SER A 1 102 ? 21.969 42.406 21.25 1 73.94 102 SER A O 1
ATOM 756 N N . ASP A 1 103 ? 20.328 43.875 21.703 1 67.75 103 ASP A N 1
ATOM 757 C CA . ASP A 1 103 ? 21.281 44.688 22.469 1 67.75 103 ASP A CA 1
ATOM 758 C C . ASP A 1 103 ? 20.859 44.812 23.938 1 67.75 103 ASP A C 1
ATOM 760 O O . ASP A 1 103 ? 19.719 44.469 24.281 1 67.75 103 ASP A O 1
ATOM 764 N N . ASP A 1 104 ? 21.875 44.781 24.766 1 64.62 104 ASP A N 1
ATOM 765 C CA . ASP A 1 104 ? 21.734 44.875 26.219 1 64.62 104 ASP A CA 1
ATOM 766 C C . ASP A 1 104 ? 21.203 46.25 26.641 1 64.62 104 ASP A C 1
ATOM 768 O O . ASP A 1 104 ? 21.609 46.781 27.672 1 64.62 104 ASP A O 1
ATOM 772 N N . ALA A 1 105 ? 20.469 46.75 25.828 1 67.75 105 ALA A N 1
ATOM 773 C CA . ALA A 1 105 ? 19.953 48.062 26.203 1 67.75 105 ALA A CA 1
ATOM 774 C C . ALA A 1 105 ? 18.859 47.938 27.25 1 67.75 105 ALA A C 1
ATOM 776 O O . ALA A 1 105 ? 18.375 46.844 27.531 1 67.75 105 ALA A O 1
ATOM 777 N N . GLN A 1 106 ? 18.531 48.906 27.906 1 67.06 106 GLN A N 1
ATOM 778 C CA . GLN A 1 106 ? 17.578 49.031 29.016 1 67.06 106 GLN A CA 1
ATOM 779 C C . GLN A 1 106 ? 16.219 48.438 28.641 1 67.06 106 GLN A C 1
ATOM 781 O O . GLN A 1 106 ? 15.531 47.875 29.5 1 67.06 106 GLN A O 1
ATOM 786 N N . HIS A 1 107 ? 15.922 48.281 27.344 1 78.69 107 HIS A N 1
ATOM 787 C CA . HIS A 1 107 ? 14.602 47.812 26.953 1 78.69 107 HIS A CA 1
ATOM 788 C C . HIS A 1 107 ? 14.672 46.406 26.328 1 78.69 107 HIS A C 1
ATOM 790 O O . HIS A 1 107 ? 13.719 45.969 25.672 1 78.69 107 HIS A O 1
ATOM 796 N N . SER A 1 108 ? 15.719 45.781 26.719 1 85.75 108 SER A N 1
ATOM 797 C CA . SER A 1 108 ? 15.898 44.469 26.156 1 85.75 108 SER A CA 1
ATOM 798 C C . SER A 1 108 ? 14.938 43.469 26.781 1 85.75 108 SER A C 1
ATOM 800 O O . SER A 1 108 ? 14.648 43.531 27.984 1 85.75 108 SER A O 1
ATOM 802 N N . ARG A 1 109 ? 14.297 42.625 25.938 1 92.31 109 ARG A N 1
ATOM 803 C CA . ARG A 1 109 ? 13.414 41.562 26.422 1 92.31 109 ARG A CA 1
ATOM 804 C C . ARG A 1 109 ? 13.852 40.188 25.891 1 92.31 109 ARG A C 1
ATOM 806 O O . ARG A 1 109 ? 14.266 40.062 24.734 1 92.31 109 ARG A O 1
ATOM 813 N N . TYR A 1 110 ? 13.797 39.219 26.766 1 94.94 110 TYR A N 1
ATOM 814 C CA . TYR A 1 110 ? 14.109 37.844 26.453 1 94.94 110 TYR A CA 1
ATOM 815 C C . TYR A 1 110 ? 12.945 36.906 26.812 1 94.94 110 TYR A C 1
ATOM 817 O O . TYR A 1 110 ? 12.297 37.125 27.844 1 94.94 110 TYR A O 1
ATOM 825 N N . PHE A 1 111 ? 12.672 35.969 25.922 1 96.5 111 PHE A N 1
ATOM 826 C CA . PHE A 1 111 ? 11.422 35.25 26.078 1 96.5 111 PHE A CA 1
ATOM 827 C C . PHE A 1 111 ? 11.672 33.75 26.141 1 96.5 111 PHE A C 1
ATOM 829 O O . PHE A 1 111 ? 12.609 33.219 25.516 1 96.5 111 PHE A O 1
ATOM 836 N N . ASP A 1 112 ? 10.859 33 26.906 1 97.56 112 ASP A N 1
ATOM 837 C CA . ASP A 1 112 ? 10.648 31.562 26.672 1 97.56 112 ASP A CA 1
ATOM 838 C C . ASP A 1 112 ? 9.859 31.328 25.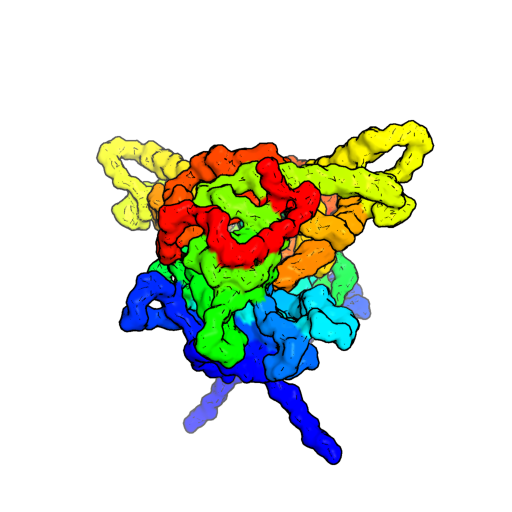391 1 97.56 112 ASP A C 1
ATOM 840 O O . ASP A 1 112 ? 8.93 32.062 25.078 1 97.56 112 ASP A O 1
ATOM 844 N N . ILE A 1 113 ? 10.289 30.359 24.641 1 98.56 113 ILE A N 1
ATOM 845 C CA . ILE A 1 113 ? 9.484 29.906 23.516 1 98.56 113 ILE A CA 1
ATOM 846 C C . ILE A 1 113 ? 8.82 28.562 23.859 1 98.56 113 ILE A C 1
ATOM 848 O O . ILE A 1 113 ? 9.508 27.578 24.141 1 98.56 113 ILE A O 1
ATOM 852 N N . VAL A 1 114 ? 7.473 28.562 23.859 1 98.75 114 VAL A N 1
ATOM 853 C CA . VAL A 1 114 ? 6.715 27.406 24.312 1 98.75 114 VAL A CA 1
ATOM 854 C C . VAL A 1 114 ? 5.789 26.922 23.203 1 98.75 114 VAL A C 1
ATOM 856 O O . VAL A 1 114 ? 5.305 27.703 22.406 1 98.75 114 VAL A O 1
ATOM 859 N N . SER A 1 115 ? 5.609 25.688 23.047 1 98.88 115 SER A N 1
ATOM 860 C CA . SER A 1 115 ? 4.555 25.094 22.234 1 98.88 115 SER A CA 1
ATOM 861 C C . SER A 1 115 ? 4.035 23.797 22.859 1 98.88 115 SER A C 1
ATOM 863 O O . SER A 1 115 ? 4.434 23.438 23.969 1 98.88 115 SER A O 1
ATOM 865 N N . PHE A 1 116 ? 3.08 23.203 22.266 1 98.88 116 PHE A N 1
ATOM 866 C CA . PHE A 1 116 ? 2.492 21.953 22.734 1 98.88 116 PHE A CA 1
ATOM 867 C C . PHE A 1 116 ? 1.873 21.188 21.578 1 98.88 116 PHE A C 1
ATOM 869 O O . PHE A 1 116 ? 1.619 21.75 20.5 1 98.88 116 PHE A O 1
ATOM 876 N N . ASP A 1 117 ? 1.8 19.891 21.797 1 98.75 117 ASP A N 1
ATOM 877 C CA . ASP A 1 117 ? 1.027 19.078 20.859 1 98.75 117 ASP A CA 1
ATOM 878 C C . ASP A 1 117 ? -0.47 19.203 21.141 1 98.75 117 ASP A C 1
ATOM 880 O O . ASP A 1 117 ? -0.946 18.828 22.219 1 98.75 117 ASP A O 1
ATOM 884 N N . PRO A 1 118 ? -1.2 19.719 20.125 1 98.25 118 PRO A N 1
ATOM 885 C CA . PRO A 1 118 ? -2.65 19.781 20.328 1 98.25 118 PRO A CA 1
ATOM 886 C C . PRO A 1 118 ? -3.273 18.391 20.484 1 98.25 118 PRO A C 1
ATOM 888 O O . PRO A 1 118 ? -2.576 17.375 20.359 1 98.25 118 PRO A O 1
ATOM 891 N N . ARG A 1 119 ? -4.512 18.453 20.844 1 96.69 119 ARG A N 1
ATOM 892 C CA . ARG A 1 119 ? -5.266 17.219 21.031 1 96.69 119 ARG A CA 1
ATOM 893 C C . ARG A 1 119 ? -5.215 16.344 19.781 1 96.69 119 ARG A C 1
ATOM 895 O O . ARG A 1 119 ? -5.531 16.812 18.688 1 96.69 119 ARG A O 1
ATOM 902 N N . GLY A 1 120 ? -4.84 15.07 19.969 1 95.38 120 GLY A N 1
ATOM 903 C CA . GLY A 1 120 ? -4.754 14.117 18.859 1 95.38 120 GLY A CA 1
ATOM 904 C C . GLY A 1 120 ? -3.42 14.164 18.141 1 95.38 120 GLY A C 1
ATOM 905 O O . GLY A 1 120 ? -3.148 13.328 17.281 1 95.38 120 GLY A O 1
ATOM 906 N N . VAL A 1 121 ? -2.533 15.062 18.531 1 97.38 121 VAL A N 1
ATOM 907 C CA . VAL A 1 121 ? -1.284 15.281 17.812 1 97.38 121 VAL A CA 1
ATOM 908 C C . VAL A 1 121 ? -0.107 14.805 18.656 1 97.38 121 VAL A C 1
ATOM 910 O O . VAL A 1 121 ? -0.1 14.977 19.875 1 97.38 121 VAL A O 1
ATOM 913 N N . GLY A 1 122 ? 0.861 14.219 18 1 96.81 122 GLY A N 1
ATOM 914 C CA . GLY A 1 122 ? 2.135 13.906 18.625 1 96.81 122 GLY A CA 1
ATOM 915 C C . GLY A 1 122 ? 1.996 13.016 19.844 1 96.81 122 GLY A C 1
ATOM 916 O O . GLY A 1 122 ? 1.376 11.953 19.781 1 96.81 122 GLY A O 1
ATOM 917 N N . ASN A 1 123 ? 2.498 13.578 20.984 1 97.31 123 ASN A N 1
ATOM 918 C CA . ASN 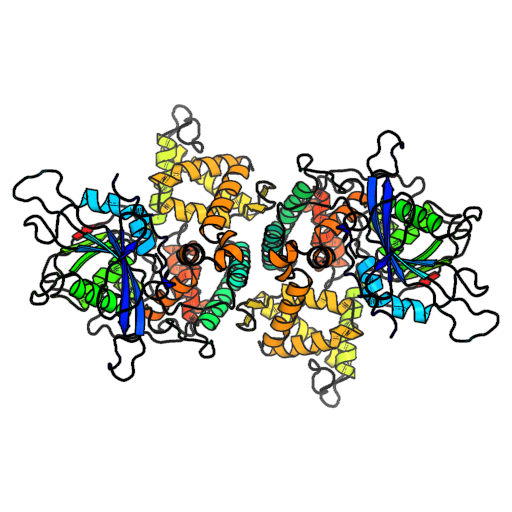A 1 123 ? 2.566 12.758 22.188 1 97.31 123 ASN A CA 1
ATOM 919 C C . ASN A 1 123 ? 1.516 13.172 23.219 1 97.31 123 ASN A C 1
ATOM 921 O O . ASN A 1 123 ? 1.613 12.812 24.391 1 97.31 123 ASN A O 1
ATOM 925 N N . THR A 1 124 ? 0.594 13.953 22.766 1 98 124 THR A N 1
ATOM 926 C CA . THR A 1 124 ? -0.572 14.234 23.594 1 98 124 THR A CA 1
ATOM 927 C C . THR A 1 124 ? -1.505 13.031 23.656 1 98 124 THR A C 1
ATOM 929 O O . THR A 1 124 ? -1.703 12.352 22.641 1 98 124 THR A O 1
ATOM 932 N N . LEU A 1 125 ? -2.109 12.844 24.891 1 96.12 125 LEU A N 1
ATOM 933 C CA . LEU A 1 125 ? -2.945 11.672 25.125 1 96.12 125 LEU A CA 1
ATOM 934 C C . LEU A 1 125 ? -4.336 12.086 25.594 1 96.12 125 LEU A C 1
ATOM 936 O O . LEU A 1 125 ? -4.488 13.109 26.266 1 96.12 125 LEU A O 1
ATOM 940 N N . PRO A 1 126 ? -5.371 11.227 25.344 1 94.62 126 PRO A N 1
ATOM 941 C CA . PRO A 1 126 ? -5.309 10.016 24.531 1 94.62 126 PRO A CA 1
ATOM 942 C C . PRO A 1 126 ? -5.145 10.32 23.031 1 94.62 126 PRO A C 1
ATOM 944 O O . PRO A 1 126 ? -5.426 11.438 22.594 1 94.62 126 PRO A O 1
ATOM 947 N N . PRO A 1 127 ? -4.66 9.367 22.219 1 93.19 127 PRO A N 1
ATOM 948 C CA . PRO A 1 127 ? -4.492 9.57 20.781 1 93.19 127 PRO A CA 1
ATOM 949 C C . PRO A 1 127 ? -5.789 9.375 20 1 93.19 127 PRO A C 1
ATOM 951 O O . PRO A 1 127 ? -6.746 8.789 20.516 1 93.19 127 PRO A O 1
ATOM 954 N N . LEU A 1 128 ? -5.84 10 18.828 1 94.38 128 LEU A N 1
ATOM 955 C CA . LEU A 1 128 ? -6.852 9.578 17.875 1 94.38 128 LEU A CA 1
ATOM 956 C C . LEU A 1 128 ? -6.469 8.25 17.234 1 94.38 128 LEU A C 1
ATOM 958 O O . LEU A 1 128 ? -5.348 8.086 16.75 1 94.38 128 LEU A O 1
ATOM 962 N N . THR A 1 129 ? -7.383 7.285 17.297 1 91.44 129 THR A N 1
ATOM 963 C CA . THR A 1 129 ? -7.117 5.973 16.719 1 91.44 129 THR A CA 1
ATOM 964 C C . THR A 1 129 ? -8.141 5.652 15.625 1 91.44 129 THR A C 1
ATOM 966 O O . THR A 1 129 ? -9.344 5.613 15.891 1 91.44 129 THR A O 1
ATOM 969 N N . CYS A 1 130 ? -7.648 5.473 14.43 1 93.69 130 CYS A N 1
ATOM 970 C CA . CYS A 1 130 ? -8.539 5.184 13.312 1 93.69 130 CYS A CA 1
ATOM 971 C C . CYS A 1 130 ? -8.203 3.844 12.672 1 93.69 130 CYS A C 1
ATOM 973 O O . CYS A 1 130 ? -8.992 3.305 11.891 1 93.69 130 CYS A O 1
ATOM 975 N N . PHE A 1 131 ? -7.027 3.258 12.992 1 93.31 131 PHE A N 1
ATOM 976 C CA . PHE A 1 131 ? -6.523 2.006 12.438 1 93.31 131 PHE A CA 1
ATOM 977 C C . PHE A 1 131 ? -6.086 1.062 13.555 1 93.31 131 PHE A C 1
ATOM 979 O O . PHE A 1 131 ? -5.758 1.506 14.656 1 93.31 131 PHE A O 1
ATOM 986 N N . PRO A 1 132 ? -6.07 -0.251 13.305 1 91.19 132 PRO A N 1
ATOM 987 C CA . PRO A 1 132 ? -5.672 -1.184 14.359 1 91.19 132 PRO A CA 1
ATOM 988 C C . PRO A 1 132 ? -4.176 -1.124 14.672 1 91.19 132 PRO A C 1
ATOM 990 O O . PRO A 1 132 ? -3.758 -1.462 15.781 1 91.19 132 PRO A O 1
ATOM 993 N N . ASP A 1 133 ? -3.359 -0.772 13.695 1 92.5 133 ASP A N 1
ATOM 994 C CA . ASP A 1 133 ? -1.917 -0.686 13.898 1 92.5 133 ASP A CA 1
ATOM 995 C C . ASP A 1 133 ? -1.271 0.221 12.852 1 92.5 133 ASP A C 1
ATOM 997 O O . ASP A 1 133 ? -1.94 0.694 11.938 1 92.5 133 ASP A O 1
ATOM 1001 N N . LEU A 1 134 ? 0.008 0.508 13.062 1 94.75 134 LEU A N 1
ATOM 1002 C CA . LEU A 1 134 ? 0.733 1.449 12.219 1 94.75 134 LEU A CA 1
ATOM 1003 C C . LEU A 1 134 ? 0.887 0.901 10.805 1 94.75 134 LEU A C 1
ATOM 1005 O O . LEU A 1 134 ? 0.817 1.655 9.828 1 94.75 134 LEU A O 1
ATOM 1009 N N . LEU A 1 135 ? 1.125 -0.393 10.656 1 95.69 135 LEU A N 1
ATOM 1010 C CA . LEU A 1 135 ? 1.296 -0.995 9.336 1 95.69 135 LEU A CA 1
ATOM 1011 C C . LEU A 1 135 ? 0.044 -0.809 8.484 1 95.69 135 LEU A C 1
ATOM 1013 O O . LEU A 1 135 ? 0.137 -0.492 7.297 1 95.69 135 LEU A O 1
ATOM 1017 N N . SER A 1 136 ? -1.133 -1.002 9.117 1 95.12 136 SER A N 1
ATOM 1018 C CA . SER A 1 136 ? -2.389 -0.804 8.398 1 95.12 136 SER A CA 1
ATOM 1019 C C . SER A 1 136 ? -2.525 0.634 7.906 1 95.12 136 SER A C 1
ATOM 1021 O O . SER A 1 136 ? -3.08 0.881 6.836 1 95.12 136 SER A O 1
ATOM 1023 N N . THR A 1 137 ? -2.014 1.585 8.68 1 95.94 137 THR A N 1
ATOM 1024 C CA . THR A 1 137 ? -2.021 2.982 8.258 1 95.94 137 THR A CA 1
ATOM 1025 C C . THR A 1 137 ? -1.159 3.178 7.012 1 95.94 137 THR A C 1
ATOM 1027 O O . THR A 1 137 ? -1.547 3.895 6.09 1 95.94 137 THR A O 1
ATOM 1030 N N . TYR A 1 138 ? 0 2.559 7.047 1 96.69 138 TYR A N 1
ATOM 1031 C CA . TYR A 1 138 ? 0.91 2.703 5.918 1 96.69 138 TYR A CA 1
ATOM 1032 C C . TYR A 1 138 ? 0.323 2.072 4.66 1 96.69 138 TYR A C 1
ATOM 1034 O O . TYR A 1 138 ? 0.417 2.641 3.57 1 96.69 138 TYR A O 1
ATOM 1042 N N . PHE A 1 139 ? -0.32 0.886 4.77 1 96.56 139 PHE A N 1
ATOM 1043 C CA . PHE A 1 139 ? -0.967 0.242 3.631 1 96.56 139 PHE A CA 1
ATOM 1044 C C . PHE A 1 139 ? -2.09 1.114 3.082 1 96.56 139 PHE A C 1
ATOM 1046 O O . PHE A 1 139 ? -2.24 1.248 1.865 1 96.56 139 PHE A O 1
ATOM 1053 N N . TRP A 1 140 ? -2.838 1.703 3.982 1 96.69 140 TRP A N 1
ATOM 1054 C CA . TRP A 1 140 ? -3.895 2.635 3.598 1 96.69 140 TRP A CA 1
ATOM 1055 C C . TRP A 1 140 ? -3.326 3.795 2.787 1 96.69 140 TRP A C 1
ATOM 1057 O O . TRP A 1 140 ? -3.873 4.156 1.741 1 96.69 140 TRP A O 1
ATOM 1067 N N . SER A 1 141 ? -2.258 4.336 3.242 1 96.88 141 SER A N 1
ATOM 1068 C CA . SER A 1 141 ? -1.643 5.488 2.592 1 96.88 141 SER A CA 1
ATOM 1069 C C . SER A 1 141 ? -1.154 5.137 1.191 1 96.88 141 SER A C 1
ATOM 1071 O O . SER A 1 141 ? -1.294 5.934 0.261 1 96.88 141 SER A O 1
ATOM 1073 N N . GLU A 1 142 ? -0.542 3.928 1.047 1 97.38 142 GLU A N 1
ATOM 1074 C CA . GLU A 1 142 ? -0.091 3.492 -0.271 1 97.38 142 GLU A CA 1
ATOM 1075 C C . GLU A 1 142 ? -1.259 3.398 -1.25 1 97.38 142 GLU A C 1
ATOM 1077 O O . GLU A 1 142 ? -1.142 3.811 -2.406 1 97.38 142 GLU A O 1
ATOM 1082 N N . ALA A 1 143 ? -2.342 2.859 -0.8 1 97.5 143 ALA A N 1
ATOM 1083 C CA . ALA A 1 143 ? -3.516 2.703 -1.654 1 97.5 143 ALA A CA 1
ATOM 1084 C C . ALA A 1 143 ? -4.102 4.059 -2.035 1 97.5 143 ALA A C 1
ATOM 1086 O O . ALA A 1 143 ? -4.465 4.281 -3.191 1 97.5 143 ALA A O 1
ATOM 1087 N N . VAL A 1 144 ? -4.168 4.957 -1.092 1 96.88 144 VAL A N 1
ATOM 1088 C CA . VAL A 1 144 ? -4.707 6.289 -1.349 1 96.88 144 VAL A CA 1
ATOM 1089 C C . VAL A 1 144 ? -3.842 7.008 -2.377 1 96.88 144 VAL A C 1
ATOM 1091 O O . VAL A 1 144 ? -4.359 7.629 -3.311 1 96.88 144 VAL A O 1
ATOM 1094 N N . GLN A 1 145 ? -2.555 6.898 -2.191 1 96.25 145 GLN A N 1
ATOM 1095 C CA . GLN A 1 145 ? -1.644 7.543 -3.131 1 96.25 145 GLN A CA 1
ATOM 1096 C C . GLN A 1 145 ? -1.8 6.965 -4.535 1 96.25 145 GLN A C 1
ATOM 1098 O O . GLN A 1 145 ? -1.732 7.695 -5.523 1 96.25 145 GLN A O 1
ATOM 1103 N N . ALA A 1 146 ? -2.023 5.703 -4.594 1 97.12 146 ALA A N 1
ATOM 1104 C CA . ALA A 1 146 ? -2.143 5.039 -5.887 1 97.12 146 ALA A CA 1
ATOM 1105 C C . ALA A 1 146 ? -3.4 5.492 -6.625 1 97.12 146 ALA A C 1
ATOM 1107 O O . ALA A 1 146 ? -3.42 5.543 -7.855 1 97.12 146 ALA A O 1
ATOM 1108 N N . HIS A 1 147 ? -4.461 5.836 -5.922 1 96.19 147 HIS A N 1
ATOM 1109 C CA . HIS A 1 147 ? -5.684 6.309 -6.559 1 96.19 147 HIS A CA 1
ATOM 1110 C C . HIS A 1 147 ? -5.445 7.609 -7.312 1 96.19 147 HIS A C 1
ATOM 1112 O O . HIS A 1 147 ? -6.164 7.918 -8.273 1 96.19 147 HIS A O 1
ATOM 1118 N N . GLY A 1 148 ? -4.445 8.422 -6.809 1 95.5 148 GLY A N 1
ATOM 1119 C CA . GLY A 1 148 ? -4.184 9.711 -7.426 1 95.5 148 GLY A CA 1
ATOM 1120 C C . GLY A 1 148 ? -4.969 10.844 -6.789 1 95.5 148 GLY A C 1
ATOM 1121 O O . GLY A 1 148 ? -5.152 10.875 -5.57 1 95.5 148 GLY A O 1
ATOM 1122 N N . LEU A 1 149 ? -5.289 11.859 -7.57 1 95.38 149 LEU A N 1
ATOM 1123 C CA . LEU A 1 149 ? -6.078 13.016 -7.156 1 95.38 149 LEU A CA 1
ATOM 1124 C C . LEU A 1 149 ? -7.469 12.977 -7.785 1 95.38 149 LEU A C 1
ATOM 1126 O O . LEU A 1 149 ? -7.684 12.289 -8.789 1 95.38 149 LEU A O 1
ATOM 1130 N N . VAL A 1 150 ? -8.375 13.688 -7.258 1 92.56 150 VAL A N 1
ATOM 1131 C CA . VAL A 1 150 ? -9.75 13.719 -7.742 1 92.56 150 VAL A CA 1
ATOM 1132 C C . VAL A 1 150 ? -9.773 14.117 -9.211 1 92.56 150 VAL A C 1
ATOM 1134 O O . VAL A 1 150 ? -10.602 13.633 -9.984 1 92.56 150 VAL A O 1
ATOM 1137 N N . GLY A 1 151 ? -8.875 14.961 -9.641 1 89.12 151 GLY A N 1
ATOM 1138 C CA . GLY A 1 151 ? -8.852 15.445 -11.008 1 89.12 151 GLY A CA 1
ATOM 1139 C C . GLY A 1 151 ? -8.055 14.555 -11.945 1 89.12 151 GLY A C 1
ATOM 1140 O O . GLY A 1 151 ? -8.008 14.789 -13.148 1 89.12 151 GLY A O 1
ATOM 1141 N N . SER A 1 152 ? -7.449 13.461 -11.422 1 92.75 152 SER A N 1
ATOM 1142 C CA . SER A 1 152 ? -6.617 12.609 -12.258 1 92.75 152 SER A CA 1
ATOM 1143 C C . SER A 1 152 ? -7.465 11.648 -13.086 1 92.75 152 SER A C 1
ATOM 1145 O O . SER A 1 152 ? -7.062 11.234 -14.18 1 92.75 152 SER A O 1
ATOM 1147 N N . SER A 1 153 ? -8.562 11.227 -12.562 1 90.56 153 SER A N 1
ATOM 1148 C CA . SER A 1 153 ? -9.523 10.391 -13.281 1 90.56 153 SER A CA 1
ATOM 1149 C C . SER A 1 153 ? -10.867 10.359 -12.562 1 90.56 153 SER A C 1
ATOM 1151 O O . SER A 1 153 ? -10.953 10.672 -11.375 1 90.56 153 SER A O 1
ATOM 1153 N N . GLU A 1 154 ? -11.898 9.961 -13.289 1 87.44 154 GLU A N 1
ATOM 1154 C CA . GLU A 1 154 ? -13.203 9.805 -12.656 1 87.44 154 GLU A CA 1
ATOM 1155 C C . GLU A 1 154 ? -13.18 8.711 -11.594 1 87.44 154 GLU A C 1
ATOM 1157 O O . GLU A 1 154 ? -13.781 8.859 -10.531 1 87.44 154 GLU A O 1
ATOM 1162 N N . GLN A 1 155 ? -12.492 7.727 -11.867 1 91.12 155 GLN A N 1
ATOM 1163 C CA . GLN A 1 155 ? -12.391 6.617 -10.922 1 91.12 155 GLN A CA 1
ATOM 1164 C C . GLN A 1 155 ? -11.688 7.055 -9.641 1 91.12 155 GLN A C 1
ATOM 1166 O O . GLN A 1 155 ? -12.055 6.613 -8.547 1 91.12 155 GLN A O 1
ATOM 1171 N N . ALA A 1 156 ? -10.727 7.895 -9.773 1 93.38 156 ALA A N 1
ATOM 1172 C CA . ALA A 1 156 ? -10 8.383 -8.602 1 93.38 156 ALA A CA 1
ATOM 1173 C C . ALA A 1 156 ? -10.93 9.125 -7.648 1 93.38 156 ALA A C 1
ATOM 1175 O O . ALA A 1 156 ? -10.875 8.93 -6.434 1 93.38 156 ALA A O 1
ATOM 1176 N N . ALA A 1 157 ? -11.797 9.984 -8.195 1 92.69 157 ALA A N 1
ATOM 1177 C CA . ALA A 1 157 ? -12.734 10.75 -7.379 1 92.69 157 ALA A CA 1
ATOM 1178 C C . ALA A 1 157 ? -13.656 9.828 -6.586 1 92.69 157 ALA A C 1
ATOM 1180 O O . ALA A 1 157 ? -13.867 10.023 -5.391 1 92.69 157 ALA A O 1
ATOM 1181 N N . ASP A 1 158 ? -14.148 8.789 -7.25 1 93.75 158 ASP A N 1
ATOM 1182 C CA . ASP A 1 158 ? -15.055 7.84 -6.613 1 93.75 158 ASP A CA 1
ATOM 1183 C C . ASP A 1 158 ? -14.352 7.051 -5.516 1 93.75 158 ASP A C 1
ATOM 1185 O O . ASP A 1 158 ? -14.898 6.863 -4.426 1 93.75 158 ASP A O 1
ATOM 1189 N N . HIS A 1 159 ? -13.188 6.578 -5.801 1 96.31 159 HIS A N 1
ATOM 1190 C CA . HIS A 1 159 ? -12.438 5.781 -4.836 1 96.31 159 HIS A CA 1
ATOM 1191 C C . HIS A 1 159 ? -12.039 6.613 -3.625 1 96.31 159 HIS A C 1
ATOM 1193 O O . HIS A 1 159 ? -12.141 6.148 -2.486 1 96.31 159 HIS A O 1
ATOM 1199 N N . LEU A 1 160 ? -11.586 7.855 -3.863 1 96.44 160 LEU A N 1
ATOM 1200 C CA . LEU A 1 160 ? -11.164 8.711 -2.762 1 96.44 160 LEU A CA 1
ATOM 1201 C C . LEU A 1 160 ? -12.344 9.086 -1.876 1 96.44 160 LEU A C 1
ATOM 1203 O O . LEU A 1 160 ? -12.219 9.141 -0.651 1 96.44 160 LEU A O 1
ATOM 1207 N N . TRP A 1 161 ? -13.5 9.359 -2.469 1 96.75 161 TRP A N 1
ATOM 1208 C CA . TRP A 1 161 ? -14.703 9.609 -1.684 1 96.75 161 TRP A CA 1
ATOM 1209 C C . TRP A 1 161 ? -15 8.438 -0.757 1 96.75 161 TRP A C 1
ATOM 1211 O O . TRP A 1 161 ? -15.156 8.617 0.453 1 96.75 161 TRP A O 1
ATOM 1221 N N . ALA A 1 162 ? -15.016 7.266 -1.33 1 97.12 162 ALA A N 1
ATOM 1222 C CA . ALA A 1 162 ? -15.32 6.074 -0.539 1 97.12 162 ALA A CA 1
ATOM 1223 C C . ALA A 1 162 ? -14.273 5.863 0.555 1 97.12 162 ALA A C 1
ATOM 1225 O O . ALA A 1 162 ? -14.617 5.512 1.688 1 97.12 162 ALA A O 1
ATOM 1226 N N . ARG A 1 163 ? -13.039 6.043 0.238 1 97.38 163 ARG A N 1
ATOM 1227 C CA . ARG A 1 163 ? -11.969 5.891 1.222 1 97.38 163 ARG A CA 1
ATOM 1228 C C . ARG A 1 163 ? -12.148 6.859 2.385 1 97.38 163 ARG A C 1
ATOM 1230 O O . ARG A 1 163 ? -12 6.48 3.547 1 97.38 163 ARG A O 1
ATOM 1237 N N . MET A 1 164 ? -12.461 8.055 2.051 1 97.44 164 MET A N 1
ATOM 1238 C CA . MET A 1 164 ? -12.578 9.062 3.102 1 97.44 164 MET A CA 1
ATOM 1239 C C . MET A 1 164 ? -13.812 8.805 3.963 1 97.44 164 MET A C 1
ATOM 1241 O O . MET A 1 164 ? -13.805 9.086 5.16 1 97.44 164 MET A O 1
ATOM 1245 N N . GLN A 1 165 ? -14.859 8.203 3.357 1 97.12 165 GLN A N 1
ATOM 1246 C CA . GLN A 1 165 ? -15.992 7.766 4.168 1 97.12 165 GLN A CA 1
ATOM 1247 C C . GLN A 1 165 ? -15.586 6.66 5.137 1 97.12 165 GLN A C 1
ATOM 1249 O O . GLN A 1 165 ? -15.969 6.68 6.309 1 97.12 165 GLN A O 1
ATOM 1254 N N . ALA A 1 166 ? -14.797 5.734 4.641 1 97.19 166 ALA A N 1
ATOM 1255 C CA . ALA A 1 166 ? -14.312 4.648 5.484 1 97.19 166 ALA A CA 1
ATOM 1256 C C . ALA A 1 166 ? -13.453 5.184 6.629 1 97.19 166 ALA A C 1
ATOM 1258 O O . ALA A 1 166 ? -13.594 4.746 7.773 1 97.19 166 ALA A O 1
ATOM 1259 N N . LEU A 1 167 ? -12.625 6.105 6.324 1 96.94 167 LEU A N 1
ATOM 1260 C CA . LEU A 1 167 ? -11.734 6.691 7.316 1 96.94 167 LEU A CA 1
ATOM 1261 C C . LEU A 1 167 ? -12.523 7.371 8.422 1 96.94 167 LEU A C 1
ATOM 1263 O O . LEU A 1 167 ? -12.289 7.125 9.609 1 96.94 167 LEU A O 1
ATOM 1267 N N . ALA A 1 168 ? -13.438 8.234 7.996 1 96.94 168 ALA A N 1
ATOM 1268 C CA . ALA A 1 168 ? -14.242 8.977 8.961 1 96.94 168 ALA A CA 1
ATOM 1269 C C . ALA A 1 168 ? -15.016 8.039 9.875 1 96.94 168 ALA A C 1
ATOM 1271 O O . ALA A 1 168 ? -15.039 8.219 11.094 1 96.94 168 ALA A O 1
ATOM 1272 N N . THR A 1 169 ? -15.594 7.02 9.273 1 95.56 169 THR A N 1
ATOM 1273 C CA . THR A 1 169 ? -16.391 6.066 10.031 1 95.56 169 THR A CA 1
ATOM 1274 C C . THR A 1 169 ? -15.531 5.289 11.016 1 95.56 169 THR A C 1
ATOM 1276 O O . THR A 1 169 ? -15.93 5.051 12.156 1 95.56 169 THR A O 1
ATOM 1279 N N . SER A 1 170 ? -14.375 4.945 10.586 1 94.69 170 SER A N 1
ATOM 1280 C CA . SER A 1 170 ? -13.453 4.227 11.461 1 94.69 170 SER A CA 1
ATOM 1281 C C . SER A 1 170 ? -12.984 5.105 12.617 1 94.69 170 SER A C 1
ATOM 1283 O O . SER A 1 170 ? -12.891 4.648 13.758 1 94.69 170 SER A O 1
ATOM 1285 N N . CYS A 1 171 ? -12.688 6.336 12.344 1 94.88 171 CYS A N 1
ATOM 1286 C CA . CYS A 1 171 ? -12.156 7.258 13.344 1 94.88 171 CYS A CA 1
ATOM 1287 C C . CYS A 1 171 ? -13.203 7.559 14.414 1 94.88 171 CYS A C 1
ATOM 1289 O O . CYS A 1 171 ? -12.859 7.852 15.562 1 94.88 171 CYS A O 1
ATOM 1291 N N . THR A 1 172 ? -14.461 7.477 14.008 1 94.44 172 THR A N 1
ATOM 1292 C CA . THR A 1 172 ? -15.516 7.902 14.922 1 94.44 172 THR A CA 1
ATOM 1293 C C . THR A 1 172 ? -16.312 6.699 15.438 1 94.44 172 THR A C 1
ATOM 1295 O O . THR A 1 172 ? -17.406 6.852 15.961 1 94.44 172 THR A O 1
ATOM 1298 N N . ASP A 1 173 ? -15.773 5.504 15.164 1 90.31 173 ASP A N 1
ATOM 1299 C CA . ASP A 1 173 ? -16.422 4.289 15.656 1 90.31 173 ASP A CA 1
ATOM 1300 C C . ASP A 1 173 ? -16.562 4.32 17.172 1 90.31 173 ASP A C 1
ATOM 1302 O O . ASP A 1 173 ? -15.555 4.422 17.891 1 90.31 173 ASP A O 1
ATOM 1306 N N . PRO A 1 174 ? -17.75 4.191 17.672 1 84.5 174 PRO A N 1
ATOM 1307 C CA . PRO A 1 174 ? -17.953 4.285 19.109 1 84.5 174 PRO A CA 1
ATOM 1308 C C . PRO A 1 174 ? -17.484 3.037 19.859 1 84.5 174 PRO A C 1
ATOM 1310 O O . PRO A 1 174 ? -17.391 3.049 21.094 1 84.5 174 PRO A O 1
ATOM 1313 N N . HIS A 1 175 ? -17.188 1.96 19.156 1 80.5 175 HIS A N 1
ATOM 1314 C CA . HIS A 1 175 ? -16.859 0.692 19.797 1 80.5 175 HIS A CA 1
ATOM 1315 C C . HIS A 1 175 ? -15.352 0.503 19.906 1 80.5 175 HIS A C 1
ATOM 1317 O O . HIS A 1 175 ? -14.883 -0.559 20.312 1 80.5 175 HIS A O 1
ATOM 1323 N N . LYS A 1 176 ? -14.672 1.449 19.562 1 78.06 176 LYS A N 1
ATOM 1324 C CA . LYS A 1 176 ? -13.219 1.295 19.672 1 78.06 176 LYS A CA 1
ATOM 1325 C C . LYS A 1 176 ? -12.781 1.227 21.125 1 78.06 176 LYS A C 1
ATOM 1327 O O . LYS A 1 176 ? -13.461 1.749 22.016 1 78.06 176 LYS A O 1
ATOM 1332 N N . ASP A 1 177 ? -11.695 0.546 21.219 1 69.62 177 ASP A N 1
ATOM 1333 C CA . ASP A 1 177 ? -11.18 0.341 22.578 1 69.62 177 ASP A CA 1
ATOM 1334 C C . ASP A 1 177 ? -10.383 1.557 23.047 1 69.62 177 ASP A C 1
ATOM 1336 O O . ASP A 1 177 ? -9.664 2.18 22.266 1 69.62 177 ASP A O 1
ATOM 1340 N N . GLY A 1 178 ? -10.641 1.854 24.297 1 65.56 178 GLY A N 1
ATOM 1341 C CA . GLY A 1 178 ? -9.82 2.848 24.969 1 65.56 178 GLY A CA 1
ATOM 1342 C C . GLY A 1 178 ? -10.375 4.258 24.859 1 65.56 178 GLY A C 1
ATOM 1343 O O . GLY A 1 178 ? -11.406 4.473 24.219 1 65.56 178 GLY A O 1
ATOM 1344 N N . ALA A 1 179 ? -9.766 5.199 25.562 1 68.88 179 ALA A N 1
ATOM 1345 C CA . ALA A 1 179 ? -10.125 6.613 25.516 1 68.88 179 ALA A CA 1
ATOM 1346 C C . ALA A 1 179 ? -9.805 7.223 24.156 1 68.88 179 ALA A C 1
ATOM 1348 O O . ALA A 1 179 ? -8.836 6.828 23.516 1 68.88 179 ALA A O 1
ATOM 1349 N N . ASP A 1 180 ? -10.766 8.023 23.719 1 82.5 180 ASP A N 1
ATOM 1350 C CA . ASP A 1 180 ? -10.617 8.625 22.391 1 82.5 180 ASP A CA 1
ATOM 1351 C C . ASP A 1 180 ? -10.781 10.141 22.453 1 82.5 180 ASP A C 1
ATOM 1353 O O . ASP A 1 180 ? -11.719 10.641 23.078 1 82.5 180 ASP A O 1
ATOM 1357 N N . ILE A 1 181 ? -9.781 10.812 21.938 1 89.75 181 ILE A N 1
ATOM 1358 C CA . ILE A 1 181 ? -9.758 12.266 21.875 1 89.75 181 ILE A CA 1
ATOM 1359 C C . ILE A 1 181 ? -10.703 12.758 20.781 1 89.75 181 ILE A C 1
ATOM 1361 O O . ILE A 1 181 ? -11.047 13.938 20.734 1 89.75 181 ILE A O 1
ATOM 1365 N N . GLY A 1 182 ? -11.258 11.891 20 1 89.62 182 GLY A N 1
ATOM 1366 C CA . GLY A 1 182 ? -11.953 12.164 18.75 1 89.62 182 GLY A CA 1
ATOM 1367 C C . GLY A 1 182 ? -13.039 13.211 18.891 1 89.62 182 GLY A C 1
ATOM 1368 O O . GLY A 1 182 ? -13.039 14.211 18.172 1 89.62 182 GLY A O 1
ATOM 1369 N N . PRO A 1 183 ? -13.82 13.133 19.906 1 90.75 183 PRO A N 1
ATOM 1370 C CA . PRO A 1 183 ? -14.922 14.086 20.047 1 90.75 183 PRO A CA 1
ATOM 1371 C C . PRO A 1 183 ? -14.461 15.438 20.609 1 90.75 183 PRO A C 1
ATOM 1373 O O . PRO A 1 183 ? -15.234 16.391 20.625 1 90.75 183 PRO A O 1
ATOM 1376 N N . TYR A 1 184 ? -13.195 15.555 20.984 1 93.69 184 TYR A N 1
ATOM 1377 C CA . TYR A 1 184 ? -12.805 16.734 21.766 1 93.69 184 TYR A CA 1
ATOM 1378 C C . TYR A 1 184 ? -11.594 17.422 21.141 1 93.69 184 TYR A C 1
ATOM 1380 O O . TYR A 1 184 ? -10.875 18.141 21.828 1 93.69 184 TYR A O 1
ATOM 1388 N N . MET A 1 185 ? -11.367 17.219 19.891 1 95.5 185 MET A N 1
ATOM 1389 C CA . MET A 1 185 ? -10.102 17.719 19.328 1 95.5 185 MET A CA 1
ATOM 1390 C C . MET A 1 185 ? -10.336 18.922 18.438 1 95.5 185 MET A C 1
ATOM 1392 O O . MET A 1 185 ? -9.477 19.281 17.625 1 95.5 185 MET A O 1
ATOM 1396 N N . ASN A 1 186 ? -11.508 19.594 18.547 1 95.69 186 ASN A N 1
ATOM 1397 C CA . ASN A 1 186 ? -11.781 20.781 17.734 1 95.69 186 ASN A CA 1
ATOM 1398 C C . ASN A 1 186 ? -10.984 21.984 18.219 1 95.69 186 ASN A C 1
ATOM 1400 O O . ASN A 1 186 ? -10.32 21.922 19.25 1 95.69 186 ASN A O 1
ATOM 1404 N N . THR A 1 187 ? -11.008 23.016 17.438 1 96.06 187 THR A N 1
ATOM 1405 C CA . THR A 1 187 ? -10.242 24.234 17.703 1 96.06 187 THR A CA 1
ATOM 1406 C C . THR A 1 187 ? -10.711 24.891 19 1 96.06 187 THR A C 1
ATOM 1408 O O . THR A 1 187 ? -9.906 25.453 19.734 1 96.06 187 THR A O 1
ATOM 1411 N N . TRP A 1 188 ? -11.977 24.859 19.312 1 94.81 188 TRP A N 1
ATOM 1412 C CA . TRP A 1 188 ? -12.531 25.406 20.547 1 94.81 188 TRP A CA 1
ATOM 1413 C C . TRP A 1 188 ? -11.875 24.781 21.766 1 94.81 188 TRP A C 1
ATOM 1415 O O . TRP A 1 188 ? -11.453 25.484 22.688 1 94.81 188 TRP A O 1
ATOM 1425 N N . SER A 1 189 ? -11.789 23.484 21.766 1 96.25 189 SER A N 1
ATOM 1426 C CA . SER A 1 189 ? -11.148 22.766 22.875 1 96.25 189 SER A CA 1
ATOM 1427 C C . SER A 1 189 ? -9.672 23.141 22.969 1 96.25 189 SER A C 1
ATOM 1429 O O . SER A 1 189 ? -9.156 23.344 24.078 1 96.25 189 SER A O 1
ATOM 1431 N N . THR A 1 190 ? -9.016 23.156 21.859 1 97.56 190 THR A N 1
ATOM 1432 C CA . THR A 1 190 ? -7.598 23.484 21.828 1 97.56 190 THR A CA 1
ATOM 1433 C C . THR A 1 190 ? -7.359 24.906 22.344 1 97.56 190 THR A C 1
ATOM 1435 O O . THR A 1 190 ? -6.352 25.172 23 1 97.56 190 THR A O 1
ATOM 1438 N N . ALA A 1 191 ? -8.266 25.844 22.078 1 96.44 191 ALA A N 1
ATOM 1439 C CA . ALA A 1 191 ? -8.164 27.203 22.594 1 96.44 191 ALA A CA 1
ATOM 1440 C C . ALA A 1 191 ? -8.227 27.219 24.125 1 96.44 191 ALA A C 1
ATOM 1442 O O . ALA A 1 191 ? -7.551 28.016 24.766 1 96.44 191 ALA A O 1
ATOM 1443 N N . HIS A 1 192 ? -9.016 26.391 24.672 1 96.31 192 HIS A N 1
ATOM 1444 C CA . HIS A 1 192 ? -9.078 26.281 26.125 1 96.31 192 HIS A CA 1
ATOM 1445 C C . HIS A 1 192 ? -7.789 25.703 26.688 1 96.31 192 HIS A C 1
ATOM 1447 O O . HIS A 1 192 ? -7.348 26.078 27.781 1 96.31 192 HIS A O 1
ATOM 1453 N N . ASP A 1 193 ? -7.246 24.688 25.984 1 98.25 193 ASP A N 1
ATOM 1454 C CA . ASP A 1 193 ? -5.93 24.203 26.375 1 98.25 193 ASP A CA 1
ATOM 1455 C C . ASP A 1 193 ? -4.902 25.328 26.391 1 98.25 193 ASP A C 1
ATOM 1457 O O . ASP A 1 193 ? -4.125 25.453 27.328 1 98.25 193 ASP A O 1
ATOM 1461 N N . LEU A 1 194 ? -4.918 26.078 25.297 1 97.94 194 LEU A N 1
ATOM 1462 C CA . LEU A 1 194 ? -4.012 27.219 25.156 1 97.94 194 LEU A CA 1
ATOM 1463 C C . LEU A 1 194 ? -4.176 28.188 26.328 1 97.94 194 LEU A C 1
ATOM 1465 O O . LEU A 1 194 ? -3.186 28.688 26.859 1 97.94 194 LEU A O 1
ATOM 1469 N N . HIS A 1 195 ? -5.352 28.469 26.719 1 95.88 195 HIS A N 1
ATOM 1470 C CA . HIS A 1 195 ? -5.645 29.359 27.844 1 95.88 195 HIS A CA 1
ATOM 1471 C C . HIS A 1 195 ? -5.051 28.828 29.141 1 95.88 195 HIS A C 1
ATOM 1473 O O . HIS A 1 195 ? -4.43 29.562 29.906 1 95.88 195 HIS A O 1
ATOM 1479 N N . GLN A 1 196 ? -5.27 27.578 29.344 1 96.06 196 GLN A N 1
ATOM 1480 C CA . GLN A 1 196 ? -4.762 26.953 30.562 1 96.06 196 GLN A CA 1
ATOM 1481 C C . GLN A 1 196 ? -3.236 27.016 30.625 1 96.06 196 GLN A C 1
ATOM 1483 O O . GLN A 1 196 ? -2.656 27.312 31.672 1 96.06 196 GLN A O 1
ATOM 1488 N N . ILE A 1 197 ? -2.594 26.703 29.531 1 97.62 197 ILE A N 1
ATOM 1489 C CA . ILE A 1 197 ? -1.137 26.734 29.469 1 97.62 197 ILE A CA 1
ATOM 1490 C C . ILE A 1 197 ? -0.648 28.156 29.75 1 97.62 197 ILE A C 1
ATOM 1492 O O . ILE A 1 197 ? 0.289 28.359 30.531 1 97.62 197 ILE A O 1
ATOM 1496 N N . ALA A 1 198 ? -1.261 29.172 29.156 1 95.69 198 ALA A N 1
ATOM 1497 C CA . ALA A 1 198 ? -0.876 30.562 29.344 1 95.69 198 ALA A CA 1
ATOM 1498 C C . ALA A 1 198 ? -0.977 30.969 30.812 1 95.69 198 ALA A C 1
ATOM 1500 O O . ALA A 1 198 ? -0.097 31.656 31.328 1 95.69 198 ALA A O 1
ATOM 1501 N N . GLN A 1 199 ? -1.995 30.516 31.438 1 93.94 199 GLN A N 1
ATOM 1502 C CA . GLN A 1 199 ? -2.203 30.859 32.844 1 93.94 199 GLN A CA 1
ATOM 1503 C C . GLN A 1 199 ? -1.123 30.234 33.719 1 93.94 199 GLN A C 1
ATOM 1505 O O . GLN A 1 199 ? -0.643 30.875 34.656 1 93.94 199 GLN A O 1
ATOM 1510 N N . LEU A 1 200 ? -0.754 29.062 33.375 1 94.62 200 LEU A N 1
ATOM 1511 C CA . LEU A 1 200 ? 0.184 28.328 34.219 1 94.62 200 LEU A CA 1
ATOM 1512 C C . LEU A 1 200 ? 1.613 28.812 34 1 94.62 200 LEU A C 1
ATOM 1514 O O . LEU A 1 200 ? 2.49 28.578 34.812 1 94.62 200 LEU A O 1
ATOM 1518 N N . LEU A 1 201 ? 1.894 29.406 32.875 1 94.5 201 LEU A N 1
ATOM 1519 C CA . LEU A 1 201 ? 3.236 29.875 32.562 1 94.5 201 LEU A CA 1
ATOM 1520 C C . LEU A 1 201 ? 3.535 31.188 33.25 1 94.5 201 LEU A C 1
ATOM 1522 O O . LEU A 1 201 ? 4.691 31.609 33.344 1 94.5 201 LEU A O 1
ATOM 1526 N N . GLN A 1 202 ? 2.561 31.766 33.75 1 84.62 202 GLN A N 1
ATOM 1527 C CA . GLN A 1 202 ? 2.77 33.031 34.438 1 84.62 202 GLN A CA 1
ATOM 1528 C C . GLN A 1 202 ? 3.443 32.812 35.781 1 84.62 202 GLN A C 1
ATOM 1530 O O . GLN A 1 202 ? 2.977 32.031 36.594 1 84.62 202 GLN A O 1
ATOM 1535 N N . PRO A 1 203 ? 4.535 33.469 35.969 1 71.19 203 PRO A N 1
ATOM 1536 C CA . PRO A 1 203 ? 5.289 33.312 37.219 1 71.19 203 PRO A CA 1
ATOM 1537 C C . PRO A 1 203 ? 4.5 33.75 38.438 1 71.19 203 PRO A C 1
ATOM 1539 O O . PRO A 1 203 ? 4.586 33.125 39.5 1 71.19 203 PRO A O 1
ATOM 1542 N N . ASP A 1 204 ? 3.812 34.906 38.25 1 71.94 204 ASP A N 1
ATOM 1543 C CA . ASP A 1 204 ? 3.006 35.406 39.375 1 71.94 204 ASP A CA 1
ATOM 1544 C C . ASP A 1 204 ? 1.576 34.875 39.312 1 71.94 204 ASP A C 1
ATOM 1546 O O . ASP A 1 204 ? 0.796 35.281 38.438 1 71.94 204 ASP A O 1
ATOM 1550 N N . PRO A 1 205 ? 1.319 33.969 40.125 1 65.44 205 PRO A N 1
ATOM 1551 C CA . PRO A 1 205 ? -0.007 33.344 40.062 1 65.44 205 PRO A CA 1
ATOM 1552 C C . PRO A 1 205 ? -1.137 34.344 40.312 1 65.44 205 PRO A C 1
ATOM 1554 O O . PRO A 1 205 ? -2.295 34.062 39.969 1 65.44 205 PRO A O 1
ATOM 1557 N N . HIS A 1 206 ? -0.758 35.469 40.812 1 64.19 206 HIS A N 1
ATOM 1558 C CA . HIS A 1 206 ? -1.776 36.469 41.125 1 64.19 206 HIS A CA 1
ATOM 1559 C C . HIS A 1 206 ? -1.942 37.469 39.969 1 64.19 206 HIS A C 1
ATOM 1561 O O . HIS A 1 206 ? -2.861 38.281 40 1 64.19 206 HIS A O 1
ATOM 1567 N N . ALA A 1 207 ? -1.073 37.5 39.125 1 66.12 207 ALA A N 1
ATOM 1568 C CA . ALA A 1 207 ? -1.172 38.406 38 1 66.12 207 ALA A CA 1
ATOM 1569 C C . ALA A 1 207 ? -2.084 37.875 36.906 1 66.12 207 ALA A C 1
ATOM 1571 O O . ALA A 1 207 ? -2.225 36.656 36.75 1 66.12 207 ALA A O 1
ATOM 1572 N N . ASP A 1 208 ? -2.889 38.75 36.406 1 68.25 208 ASP A N 1
ATOM 1573 C CA . ASP A 1 208 ? -3.715 38.344 35.25 1 68.25 208 ASP A CA 1
ATOM 1574 C C . ASP A 1 208 ? -2.854 37.969 34.062 1 68.25 208 ASP A C 1
ATOM 1576 O O . ASP A 1 208 ? -2.336 38.875 33.375 1 68.25 208 ASP A O 1
ATOM 1580 N N . ALA A 1 209 ? -2.637 36.75 33.969 1 79.06 209 ALA A N 1
ATOM 1581 C CA . ALA A 1 209 ? -1.77 36.281 32.906 1 79.06 209 ALA A CA 1
ATOM 1582 C C . ALA A 1 209 ? -2.438 36.438 31.547 1 79.06 209 ALA A C 1
ATOM 1584 O O . ALA A 1 209 ? -3.611 36.125 31.375 1 79.06 209 ALA A O 1
ATOM 1585 N N . LYS A 1 210 ? -1.729 37.156 30.672 1 89.44 210 LYS A N 1
ATOM 1586 C CA . LYS A 1 210 ? -2.225 37.344 29.312 1 89.44 210 LYS A CA 1
ATOM 1587 C C . LYS A 1 210 ? -1.353 36.594 28.312 1 89.44 210 LYS A C 1
ATOM 1589 O O . LYS A 1 210 ? -0.157 36.406 28.547 1 89.44 210 LYS A O 1
ATOM 1594 N N . LEU A 1 211 ? -1.962 36.188 27.25 1 94.06 211 LEU A N 1
ATOM 1595 C CA . LEU A 1 211 ? -1.351 35.312 26.266 1 94.06 211 LEU A CA 1
ATOM 1596 C C . LEU A 1 211 ? -0.454 36.125 25.312 1 94.06 211 LEU A C 1
ATOM 1598 O O . LEU A 1 211 ? -0.866 37.156 24.797 1 94.06 211 LEU A O 1
ATOM 1602 N N . GLN A 1 212 ? 0.775 35.781 25.25 1 95.81 212 GLN A N 1
ATOM 1603 C CA . GLN A 1 212 ? 1.631 36.094 24.125 1 95.81 212 GLN A CA 1
ATOM 1604 C C . GLN A 1 212 ? 1.713 34.938 23.125 1 95.81 212 GLN A C 1
ATOM 1606 O O . GLN A 1 212 ? 2.07 33.844 23.516 1 95.81 212 GLN A O 1
ATOM 1611 N N . TYR A 1 213 ? 1.37 35.281 21.875 1 97.62 213 TYR A N 1
ATOM 1612 C CA . TYR A 1 213 ? 1.103 34.156 20.953 1 97.62 213 TYR A CA 1
ATOM 1613 C C . TYR A 1 213 ? 1.609 34.469 19.562 1 97.62 213 TYR A C 1
ATOM 1615 O O . TYR A 1 213 ? 1.464 35.594 19.078 1 97.62 213 TYR A O 1
ATOM 1623 N N . TRP A 1 214 ? 2.27 33.5 18.953 1 98.56 214 TRP A N 1
ATOM 1624 C CA . TRP A 1 214 ? 2.627 33.5 17.531 1 98.56 214 TRP A CA 1
ATOM 1625 C C . TRP A 1 214 ? 2.08 32.281 16.828 1 98.56 214 TRP A C 1
ATOM 1627 O O . TRP A 1 214 ? 2.613 31.172 16.984 1 98.56 214 TRP A O 1
ATOM 1637 N N . GLY A 1 215 ? 1.019 32.469 16.047 1 98.38 215 GLY A N 1
ATOM 1638 C CA . GLY A 1 215 ? 0.385 31.359 15.336 1 98.38 215 GLY A CA 1
ATOM 1639 C C . GLY A 1 215 ? 0.627 31.406 13.836 1 98.38 215 GLY A C 1
ATOM 1640 O O . GLY A 1 215 ? 0.57 32.469 13.227 1 98.38 215 GLY A O 1
ATOM 1641 N N . TYR A 1 216 ? 0.923 30.219 13.258 1 97.44 216 TYR A N 1
ATOM 1642 C CA . TYR A 1 216 ? 1.13 30.094 11.82 1 97.44 216 TYR A CA 1
ATOM 1643 C C . TYR A 1 216 ? -0.003 29.297 11.18 1 97.44 216 TYR A C 1
ATOM 1645 O O . TYR A 1 216 ? -0.45 28.281 11.727 1 97.44 216 TYR A O 1
ATOM 1653 N N . SER A 1 217 ? -0.473 29.781 9.969 1 96.62 217 SER A N 1
ATOM 1654 C CA . SER A 1 217 ? -1.475 29 9.242 1 96.62 217 SER A CA 1
ATOM 1655 C C . SER A 1 217 ? -2.65 28.641 10.148 1 96.62 217 SER A C 1
ATOM 1657 O O . SER A 1 217 ? -3.238 29.516 10.789 1 96.62 217 SER A O 1
ATOM 1659 N N . TYR A 1 218 ? -3.059 27.406 10.312 1 96.38 218 TYR A N 1
ATOM 1660 C CA . TYR A 1 218 ? -4.137 27 11.211 1 96.38 218 TYR A CA 1
ATOM 1661 C C . TYR A 1 218 ? -3.945 27.609 12.594 1 96.38 218 TYR A C 1
ATOM 1663 O O . TYR A 1 218 ? -4.922 27.906 13.289 1 96.38 218 TYR A O 1
ATOM 1671 N N . GLY A 1 219 ? -2.73 27.828 12.914 1 98.06 219 GLY A N 1
ATOM 1672 C CA . GLY A 1 219 ? -2.465 28.484 14.188 1 98.06 219 GLY A CA 1
ATOM 1673 C C . GLY A 1 219 ? -3.1 29.859 14.281 1 98.06 219 GLY A C 1
ATOM 1674 O O . GLY A 1 219 ? -3.385 30.344 15.383 1 98.06 219 GLY A O 1
ATOM 1675 N N . THR A 1 220 ? -3.316 30.516 13.148 1 96.5 220 THR A N 1
ATOM 1676 C CA . THR A 1 220 ? -3.996 31.812 13.164 1 96.5 220 THR A CA 1
ATOM 1677 C C . THR A 1 220 ? -5.477 31.641 13.492 1 96.5 220 THR A C 1
ATOM 1679 O O . THR A 1 220 ? -6.078 32.5 14.148 1 96.5 220 THR A O 1
ATOM 1682 N N . LEU A 1 221 ? -6.047 30.531 13 1 95.5 221 LEU A N 1
ATOM 1683 C CA . LEU A 1 221 ? -7.426 30.234 13.375 1 95.5 221 LEU A CA 1
ATOM 1684 C C . LEU A 1 221 ? -7.539 29.984 14.875 1 95.5 221 LEU A C 1
ATOM 1686 O O . LEU A 1 221 ? -8.5 30.438 15.508 1 95.5 221 LEU A O 1
ATOM 1690 N N . LEU A 1 222 ? -6.582 29.25 15.391 1 97 222 LEU A N 1
ATOM 1691 C CA . LEU A 1 222 ? -6.551 29.016 16.828 1 97 222 LEU A CA 1
ATOM 1692 C C . LEU A 1 222 ? -6.457 30.328 17.594 1 97 222 LEU A C 1
ATOM 1694 O O . LEU A 1 222 ? -7.156 30.531 18.578 1 97 222 LEU A O 1
ATOM 1698 N N . GLY A 1 223 ? -5.582 31.234 17.109 1 95.88 223 GLY A N 1
ATOM 1699 C CA . GLY A 1 223 ? -5.465 32.562 17.719 1 95.88 223 GLY A CA 1
ATOM 1700 C C . GLY A 1 223 ? -6.75 33.344 17.656 1 95.88 223 GLY A C 1
ATOM 1701 O O . GLY A 1 223 ? -7.156 33.969 18.656 1 95.88 223 GLY A O 1
ATOM 1702 N N . ILE A 1 224 ? -7.406 33.375 16.516 1 93.25 224 ILE A N 1
ATOM 1703 C CA . ILE A 1 224 ? -8.664 34.062 16.344 1 93.25 224 ILE A CA 1
ATOM 1704 C C . ILE A 1 224 ? -9.727 33.5 17.266 1 93.25 224 ILE A C 1
ATOM 1706 O O . ILE A 1 224 ? -10.469 34.25 17.922 1 93.25 224 ILE A O 1
ATOM 1710 N N . THR A 1 225 ? -9.773 32.219 17.312 1 93.94 225 THR A N 1
ATOM 1711 C CA . THR A 1 225 ? -10.727 31.547 18.188 1 93.94 225 THR A CA 1
ATOM 1712 C C . THR A 1 225 ? -10.461 31.891 19.656 1 93.94 225 THR A C 1
ATOM 1714 O O . THR A 1 225 ? -11.391 32.188 20.406 1 93.94 225 THR A O 1
ATOM 1717 N N . TYR A 1 226 ? -9.227 31.859 20.016 1 94.25 226 TYR A N 1
ATOM 1718 C CA . TYR A 1 226 ? -8.836 32.219 21.375 1 94.25 226 TYR A CA 1
ATOM 1719 C C . TYR A 1 226 ? -9.258 33.625 21.703 1 94.25 226 TYR A C 1
ATOM 1721 O O . TYR A 1 226 ? -9.852 33.875 22.766 1 94.25 226 TYR A O 1
ATOM 1729 N N . ALA A 1 227 ? -8.945 34.562 20.859 1 92.5 227 ALA A N 1
ATOM 1730 C CA . ALA A 1 227 ? -9.25 35.969 21.094 1 92.5 227 ALA A CA 1
ATOM 1731 C C . ALA A 1 227 ? -10.758 36.188 21.203 1 92.5 227 ALA A C 1
ATOM 1733 O O . ALA A 1 227 ? -11.211 37.094 21.938 1 92.5 227 ALA A O 1
ATOM 1734 N N . ASN A 1 228 ? -11.453 35.375 20.5 1 90.25 228 ASN A N 1
ATOM 1735 C CA . ASN A 1 228 ? -12.906 35.469 20.578 1 90.25 228 ASN A CA 1
ATOM 1736 C C . ASN A 1 228 ? -13.422 34.938 21.922 1 90.25 228 ASN A C 1
ATOM 1738 O O . ASN A 1 228 ? -14.344 35.531 22.5 1 90.25 228 ASN A O 1
ATOM 1742 N N . LEU A 1 229 ? -12.844 33.938 22.391 1 89.75 229 LEU A N 1
ATOM 1743 C CA . LEU A 1 229 ? -13.281 33.312 23.625 1 89.75 229 LEU A CA 1
ATOM 1744 C C . LEU A 1 229 ? -12.781 34.062 24.844 1 89.75 229 LEU A C 1
ATOM 1746 O O . LEU A 1 229 ? -13.453 34.125 25.875 1 89.75 229 LEU A O 1
ATOM 1750 N N . PHE A 1 230 ? -11.57 34.562 24.688 1 89.19 230 PHE A N 1
ATOM 1751 C CA . PHE A 1 230 ? -10.898 35.25 25.797 1 89.19 230 PHE A CA 1
ATOM 1752 C C . PHE A 1 230 ? -10.375 36.594 25.375 1 89.19 230 PHE A C 1
ATOM 1754 O O . PHE A 1 230 ? -9.172 36.875 25.453 1 89.19 230 PHE A O 1
ATOM 1761 N N . PRO A 1 231 ? -11.25 37.531 25.047 1 88.25 231 PRO A N 1
ATOM 1762 C CA . PRO A 1 231 ? -10.836 38.781 24.453 1 88.25 231 PRO A CA 1
ATOM 1763 C C . PRO A 1 231 ? -9.953 39.625 25.391 1 88.25 231 PRO A C 1
ATOM 1765 O O . PRO A 1 231 ? -9.125 40.406 24.922 1 88.25 231 PRO A O 1
ATOM 1768 N N . ASN A 1 232 ? -10.055 39.469 26.688 1 87.44 232 ASN A N 1
ATOM 1769 C CA . ASN A 1 232 ? -9.297 40.25 27.656 1 87.44 232 ASN A CA 1
ATOM 1770 C C . ASN A 1 232 ? -8.023 39.531 28.094 1 87.44 232 ASN A C 1
ATOM 1772 O O . ASN A 1 232 ? -7.32 40.031 28.984 1 87.44 232 ASN A O 1
ATOM 1776 N N . GLN A 1 233 ? -7.75 38.469 27.438 1 90.31 233 GLN A N 1
ATOM 1777 C CA . GLN A 1 233 ? -6.613 37.688 27.891 1 90.31 233 GLN A CA 1
ATOM 1778 C C . GLN A 1 233 ? -5.551 37.562 26.797 1 90.31 233 GLN A C 1
ATOM 1780 O O . GLN A 1 233 ? -4.812 36.594 26.719 1 90.31 233 GLN A O 1
ATOM 1785 N N . VAL A 1 234 ? -5.484 38.594 25.953 1 92.5 234 VAL A N 1
ATOM 1786 C CA . VAL A 1 234 ? -4.461 38.688 24.922 1 92.5 234 VAL A CA 1
ATOM 1787 C C . VAL A 1 234 ? -3.477 39.812 25.266 1 92.5 234 VAL A C 1
ATOM 1789 O O . VAL A 1 234 ? -3.875 40.938 25.438 1 92.5 234 VAL A O 1
ATOM 1792 N N . GLN A 1 235 ? -2.242 39.469 25.453 1 92.19 235 GLN A N 1
ATOM 1793 C CA . GLN A 1 235 ? -1.214 40.469 25.641 1 92.19 235 GLN A CA 1
ATOM 1794 C C . GLN A 1 235 ? -0.655 40.938 24.297 1 92.19 235 GLN A C 1
ATOM 1796 O O . GLN A 1 235 ? -0.766 42.125 23.953 1 92.19 235 GLN A O 1
ATOM 1801 N N . ARG A 1 236 ? -0.007 40.062 23.625 1 93.69 236 ARG A N 1
ATOM 1802 C CA . ARG A 1 236 ? 0.46 40.281 22.25 1 93.69 236 ARG A CA 1
ATOM 1803 C C . ARG A 1 236 ? 0.23 39.031 21.406 1 93.69 236 ARG A C 1
ATOM 1805 O O . ARG A 1 236 ? 0.398 37.906 21.875 1 93.69 236 ARG A O 1
ATOM 1812 N N . MET A 1 237 ? -0.182 39.312 20.141 1 95.81 237 MET A N 1
ATOM 1813 C CA . MET A 1 237 ? -0.501 38.188 19.25 1 95.81 237 MET A CA 1
ATOM 1814 C C . MET A 1 237 ? -0.1 38.531 17.812 1 95.81 237 MET A C 1
ATOM 1816 O O . MET A 1 237 ? -0.431 39.594 17.297 1 95.81 237 MET A O 1
ATOM 1820 N N . VAL A 1 238 ? 0.664 37.625 17.297 1 97 238 VAL A N 1
ATOM 1821 C CA . VAL A 1 238 ? 1.014 37.656 15.891 1 97 238 VAL A CA 1
ATOM 1822 C C . VAL A 1 238 ? 0.352 36.5 15.156 1 97 238 VAL A C 1
ATOM 1824 O O . VAL A 1 238 ? 0.558 35.344 15.508 1 97 238 VAL A O 1
ATOM 1827 N N . LEU A 1 239 ? -0.469 36.781 14.211 1 96.69 239 LEU A N 1
ATOM 1828 C CA . LEU A 1 239 ? -1.113 35.781 13.359 1 96.69 239 LEU A CA 1
ATOM 1829 C C . LEU A 1 239 ? -0.566 35.844 11.938 1 96.69 239 LEU A C 1
ATOM 1831 O O . LEU A 1 239 ? -0.819 36.812 11.219 1 96.69 239 LEU A O 1
ATOM 1835 N N . ASP A 1 240 ? 0.217 34.781 11.57 1 97 240 ASP A N 1
ATOM 1836 C CA . ASP A 1 240 ? 1.049 34.75 10.375 1 97 240 ASP A CA 1
ATOM 1837 C C . ASP A 1 240 ? 0.519 33.719 9.367 1 97 240 ASP A C 1
ATOM 1839 O O . ASP A 1 240 ? 0.637 32.531 9.578 1 97 240 ASP A O 1
ATOM 1843 N N . GLY A 1 241 ? 0.047 34.25 8.141 1 96.44 241 GLY A N 1
ATOM 1844 C CA . GLY A 1 241 ? -0.705 33.406 7.234 1 96.44 241 GLY A CA 1
ATOM 1845 C C . GLY A 1 241 ? -2.127 33.156 7.699 1 96.44 241 GLY A C 1
ATOM 1846 O O . GLY A 1 241 ? -2.473 32.031 8.078 1 96.44 241 GLY A O 1
ATOM 1847 N N . VAL A 1 242 ? -2.951 34.094 7.516 1 94.81 242 VAL A N 1
ATOM 1848 C CA . VAL A 1 242 ? -4.203 34.219 8.258 1 94.81 242 VAL A CA 1
ATOM 1849 C C . VAL A 1 242 ? -5.293 33.406 7.559 1 94.81 242 VAL A C 1
ATOM 1851 O O . VAL A 1 242 ? -5.684 33.719 6.43 1 94.81 242 VAL A O 1
ATOM 1854 N N . VAL A 1 243 ? -5.766 32.406 8.258 1 93.69 243 VAL A N 1
ATOM 1855 C CA . VAL A 1 243 ? -6.887 31.609 7.785 1 93.69 243 VAL A CA 1
ATOM 1856 C C . VAL A 1 243 ? -8.18 32.438 7.875 1 93.69 243 VAL A C 1
ATOM 1858 O O . VAL A 1 243 ? -8.398 33.156 8.852 1 93.69 243 VAL A O 1
ATOM 1861 N N . ASP A 1 244 ? -8.961 32.375 6.832 1 90.25 244 ASP A N 1
ATOM 1862 C CA . ASP A 1 244 ? -10.297 32.969 6.898 1 90.25 244 ASP A CA 1
ATOM 1863 C C . ASP A 1 244 ? -11.203 32.188 7.844 1 90.25 244 ASP A C 1
ATOM 1865 O O . ASP A 1 244 ? -11.766 31.141 7.461 1 90.25 244 ASP A O 1
ATOM 1869 N N . ALA A 1 245 ? -11.406 32.719 9.031 1 90.75 245 ALA A N 1
ATOM 1870 C CA . ALA A 1 245 ? -12.117 32 10.078 1 90.75 245 ALA A CA 1
ATOM 1871 C C . ALA A 1 245 ? -13.57 31.766 9.68 1 90.75 245 ALA A C 1
ATOM 1873 O O . ALA A 1 245 ? -14.125 30.703 9.977 1 90.75 245 ALA A O 1
ATOM 1874 N N . LEU A 1 246 ? -14.195 32.719 9.047 1 88 246 LEU A N 1
ATOM 1875 C CA . LEU A 1 246 ? -15.586 32.562 8.633 1 88 246 LEU A CA 1
ATOM 1876 C C . LEU A 1 246 ? -15.719 31.453 7.602 1 88 246 LEU A C 1
ATOM 1878 O O . LEU A 1 246 ? -16.625 30.625 7.695 1 88 246 LEU A O 1
ATOM 1882 N N . SER A 1 247 ? -14.805 31.453 6.656 1 87.69 247 SER A N 1
ATOM 1883 C CA . SER A 1 247 ? -14.805 30.422 5.633 1 87.69 247 SER A CA 1
ATOM 1884 C C . SER A 1 247 ? -14.523 29.047 6.242 1 87.69 247 SER A C 1
ATOM 1886 O O . SER A 1 247 ? -15.172 28.062 5.887 1 87.69 247 SER A O 1
ATOM 1888 N N . TRP A 1 248 ? -13.609 29 7.148 1 91 248 TRP A N 1
ATOM 1889 C CA . TRP A 1 248 ? -13.258 27.734 7.805 1 91 248 TRP A CA 1
ATOM 1890 C C . TRP A 1 248 ? -14.461 27.141 8.516 1 91 248 TRP A C 1
ATOM 1892 O O . TRP A 1 248 ? -14.828 25.984 8.273 1 91 248 TRP A O 1
ATOM 1902 N N . TYR A 1 249 ? -15.133 27.875 9.312 1 90.88 249 TYR A N 1
ATOM 1903 C CA . TYR A 1 249 ? -16.188 27.359 10.172 1 90.88 249 TYR A CA 1
ATOM 1904 C C . TYR A 1 249 ? -17.484 27.156 9.391 1 90.88 249 TYR A C 1
ATOM 1906 O O . TYR A 1 249 ? -18.406 26.5 9.875 1 90.88 249 TYR A O 1
ATOM 1914 N N . SER A 1 250 ? -17.562 27.688 8.141 1 85.94 250 SER A N 1
ATOM 1915 C CA . SER A 1 250 ? -18.719 27.453 7.293 1 85.94 250 SER A CA 1
ATOM 1916 C C . SER A 1 250 ? -18.484 26.297 6.332 1 85.94 250 SER A C 1
ATOM 1918 O O . SER A 1 250 ? -19.422 25.781 5.719 1 85.94 250 SER A O 1
ATOM 1920 N N . GLY A 1 251 ? -17.219 25.938 6.199 1 84.94 251 GLY A N 1
ATOM 1921 C CA . GLY A 1 251 ? -16.859 24.891 5.27 1 84.94 251 GLY A CA 1
ATOM 1922 C C . GLY A 1 251 ? -16.703 25.375 3.842 1 84.94 251 GLY A C 1
ATOM 1923 O O . GLY A 1 251 ? -16.656 24.578 2.906 1 84.94 251 GLY A O 1
ATOM 1924 N N . ASP A 1 252 ? -16.625 26.641 3.643 1 84.25 252 ASP A N 1
ATOM 1925 C CA . ASP A 1 252 ? -16.453 27.219 2.314 1 84.25 252 ASP A CA 1
ATOM 1926 C C . ASP A 1 252 ? -14.984 27.516 2.021 1 84.25 252 ASP A C 1
ATOM 1928 O O . ASP A 1 252 ? -14.461 28.562 2.424 1 84.25 252 ASP A O 1
ATOM 1932 N N . LEU A 1 253 ? -14.359 26.656 1.255 1 80 253 LEU A N 1
ATOM 1933 C CA . LEU A 1 253 ? -12.945 26.828 0.957 1 80 253 LEU A CA 1
ATOM 1934 C C . LEU A 1 253 ? -12.75 27.531 -0.377 1 80 253 LEU A C 1
ATOM 1936 O O . LEU A 1 253 ? -11.633 27.641 -0.88 1 80 253 LEU A O 1
ATOM 1940 N N . SER A 1 254 ? -13.75 28.125 -0.965 1 80.88 254 SER A N 1
ATOM 1941 C CA . SER A 1 254 ? -13.727 28.609 -2.34 1 80.88 254 SER A CA 1
ATOM 1942 C C . SER A 1 254 ? -12.797 29.812 -2.486 1 80.88 254 SER A C 1
ATOM 1944 O O . SER A 1 254 ? -12.367 30.141 -3.596 1 80.88 254 SER A O 1
ATOM 1946 N N . THR A 1 255 ? -12.461 30.391 -1.423 1 82.94 255 THR A N 1
ATOM 1947 C CA . THR A 1 255 ? -11.633 31.594 -1.56 1 82.94 255 THR A CA 1
ATOM 1948 C C . THR A 1 255 ? -10.211 31.312 -1.064 1 82.94 255 THR A C 1
ATOM 1950 O O . THR A 1 255 ? -9.328 32.188 -1.193 1 82.94 255 THR A O 1
ATOM 1953 N N . SER A 1 256 ? -9.969 30.141 -0.601 1 89.31 256 SER A N 1
ATOM 1954 C CA . SER A 1 256 ? -8.719 29.844 0.091 1 89.31 256 SER A CA 1
ATOM 1955 C C . SER A 1 256 ? -7.566 29.656 -0.896 1 89.31 256 SER A C 1
ATOM 1957 O O . SER A 1 256 ? -6.398 29.812 -0.533 1 89.31 256 SER A O 1
ATOM 1959 N N . PHE A 1 257 ? -7.875 29.391 -2.197 1 92.25 257 PHE A N 1
ATOM 1960 C CA . PHE A 1 257 ? -6.801 28.953 -3.084 1 92.25 257 PHE A CA 1
ATOM 1961 C C . PHE A 1 257 ? -6.574 29.969 -4.199 1 92.25 257 PHE A C 1
ATOM 1963 O O . PHE A 1 257 ? -5.789 29.734 -5.117 1 92.25 257 PHE A O 1
ATOM 1970 N N . ARG A 1 258 ? -7.16 31.141 -4.172 1 90.56 258 ARG A N 1
ATOM 1971 C CA . ARG A 1 258 ? -7.266 32.062 -5.289 1 90.56 258 ARG A CA 1
ATOM 1972 C C . ARG A 1 258 ? -5.891 32.562 -5.711 1 90.56 258 ARG A C 1
ATOM 1974 O O . ARG A 1 258 ? -5.707 33 -6.852 1 90.56 258 ARG A O 1
ATOM 1981 N N . ASP A 1 259 ? -4.887 32.531 -4.766 1 95.06 259 ASP A N 1
ATOM 1982 C CA . ASP A 1 259 ? -3.564 33.062 -5.078 1 95.06 259 ASP A CA 1
ATOM 1983 C C . ASP A 1 259 ? -2.689 32 -5.742 1 95.06 259 ASP A C 1
ATOM 1985 O O . ASP A 1 259 ? -1.639 32.312 -6.305 1 95.06 259 ASP A O 1
ATOM 1989 N N . ALA A 1 260 ? -3.059 30.766 -5.637 1 96.19 260 ALA A N 1
ATOM 1990 C CA . ALA A 1 260 ? -2.174 29.656 -5.977 1 96.19 260 ALA A CA 1
ATOM 1991 C C . ALA A 1 260 ? -1.766 29.719 -7.449 1 96.19 260 ALA A C 1
ATOM 1993 O O . ALA A 1 260 ? -0.592 29.531 -7.781 1 96.19 260 ALA A O 1
ATOM 1994 N N . ASP A 1 261 ? -2.678 30 -8.344 1 96.44 261 ASP A N 1
ATOM 1995 C CA . ASP A 1 261 ? -2.375 30.031 -9.773 1 96.44 261 ASP A CA 1
ATOM 1996 C C . ASP A 1 261 ? -1.392 31.156 -10.094 1 96.44 261 ASP A C 1
ATOM 1998 O O . ASP A 1 261 ? -0.53 31 -10.961 1 96.44 261 ASP A O 1
ATOM 2002 N N . HIS A 1 262 ? -1.531 32.219 -9.359 1 96.44 262 HIS A N 1
ATOM 2003 C CA . HIS A 1 262 ? -0.619 33.344 -9.562 1 96.44 262 HIS A CA 1
ATOM 2004 C C . HIS A 1 262 ? 0.79 33 -9.094 1 96.44 262 HIS A C 1
ATOM 2006 O O . HIS A 1 262 ? 1.774 33.469 -9.664 1 96.44 262 HIS A O 1
ATOM 2012 N N . ILE A 1 263 ? 0.824 32.25 -8.078 1 97.81 263 ILE A N 1
ATOM 2013 C CA . ILE A 1 263 ? 2.125 31.812 -7.574 1 97.81 263 ILE A CA 1
ATOM 2014 C C . ILE A 1 263 ? 2.805 30.922 -8.609 1 97.81 263 ILE A C 1
ATOM 2016 O O . ILE A 1 263 ? 4.004 31.062 -8.867 1 97.81 263 ILE A O 1
ATOM 2020 N N . LEU A 1 264 ? 2.059 30.016 -9.211 1 98.06 264 LEU A N 1
ATOM 2021 C CA . LEU A 1 264 ? 2.635 29.172 -10.25 1 98.06 264 LEU A CA 1
ATOM 2022 C C . LEU A 1 264 ? 3.105 30.016 -11.43 1 98.06 264 LEU A C 1
ATOM 2024 O O . LEU A 1 264 ? 4.16 29.75 -12.016 1 98.06 264 LEU A O 1
ATOM 2028 N N . GLU A 1 265 ? 2.355 31.047 -11.828 1 97.25 265 GLU A N 1
ATOM 2029 C CA . GLU A 1 265 ? 2.768 31.969 -12.891 1 97.25 265 GLU A CA 1
ATOM 2030 C C . GLU A 1 265 ? 4.113 32.594 -12.57 1 97.25 265 GLU A C 1
ATOM 2032 O O . GLU A 1 265 ? 4.934 32.812 -13.469 1 97.25 265 GLU A O 1
ATOM 2037 N N . SER A 1 266 ? 4.242 32.938 -11.312 1 97.12 266 SER A N 1
ATOM 2038 C CA . SER A 1 266 ? 5.508 33.531 -10.891 1 97.12 266 SER A CA 1
ATOM 2039 C C . SER A 1 266 ? 6.668 32.562 -11.117 1 97.12 266 SER A C 1
ATOM 2041 O O . SER A 1 266 ? 7.789 33 -11.398 1 97.12 266 SER A O 1
ATOM 2043 N N . PHE A 1 267 ? 6.496 31.281 -10.945 1 98.19 267 PHE A N 1
ATOM 2044 C CA . PHE A 1 267 ? 7.527 30.281 -11.219 1 98.19 267 PHE A CA 1
ATOM 2045 C C . PHE A 1 267 ? 8.055 30.422 -12.641 1 98.19 267 PHE A C 1
ATOM 2047 O O . PHE A 1 267 ? 9.266 30.453 -12.867 1 98.19 267 PHE A O 1
ATOM 2054 N N . PHE A 1 268 ? 7.141 30.469 -13.594 1 97.62 268 PHE A N 1
ATOM 2055 C CA . PHE A 1 268 ? 7.539 30.562 -15 1 97.62 268 PHE A CA 1
ATOM 2056 C C . PHE A 1 268 ? 8.25 31.875 -15.281 1 97.62 268 PHE A C 1
ATOM 2058 O O . PHE A 1 268 ? 9.242 31.906 -16 1 97.62 268 PHE A O 1
ATOM 2065 N N . ARG A 1 269 ? 7.73 32.938 -14.719 1 96 269 ARG A N 1
ATOM 2066 C CA . ARG A 1 269 ? 8.352 34.25 -14.898 1 96 269 ARG A CA 1
ATOM 2067 C C . ARG A 1 269 ? 9.773 34.281 -14.344 1 96 269 ARG A C 1
ATOM 2069 O O . ARG A 1 269 ? 10.703 34.688 -15.031 1 96 269 ARG A O 1
ATOM 2076 N N . TYR A 1 270 ? 9.891 33.781 -13.109 1 96.12 270 TYR A N 1
ATOM 2077 C CA . TYR A 1 270 ? 11.195 33.781 -12.461 1 96.12 270 TYR A CA 1
ATOM 2078 C C . TYR A 1 270 ? 12.164 32.844 -13.141 1 96.12 270 TYR A C 1
ATOM 2080 O O . TYR A 1 270 ? 13.367 33.094 -13.219 1 96.12 270 TYR A O 1
ATOM 2088 N N . CYS A 1 271 ? 11.648 31.734 -13.578 1 96.44 271 CYS A N 1
ATOM 2089 C CA . CYS A 1 271 ? 12.492 30.781 -14.289 1 96.44 271 CYS A CA 1
ATOM 2090 C C . CYS A 1 271 ? 13.039 31.375 -15.578 1 96.44 271 CYS A C 1
ATOM 2092 O O . CYS A 1 271 ? 14.227 31.234 -15.883 1 96.44 271 CYS A O 1
ATOM 2094 N N . HIS A 1 272 ? 12.203 32.062 -16.297 1 94.56 272 HIS A N 1
ATOM 2095 C CA . HIS A 1 272 ? 12.641 32.75 -17.5 1 94.56 272 HIS A CA 1
ATOM 2096 C C . HIS A 1 272 ? 13.688 33.812 -17.188 1 94.56 272 HIS A C 1
ATOM 2098 O O . HIS A 1 272 ? 14.703 33.906 -17.891 1 94.56 272 HIS A O 1
ATOM 2104 N N . GLN A 1 273 ? 13.43 34.594 -16.188 1 93.31 273 GLN A N 1
ATOM 2105 C CA . GLN A 1 273 ? 14.336 35.656 -15.797 1 93.31 273 GLN A CA 1
ATOM 2106 C C . GLN A 1 273 ? 15.695 35.125 -15.375 1 93.31 273 GLN A C 1
ATOM 2108 O O . GLN A 1 273 ? 16.734 35.688 -15.703 1 93.31 273 GLN A O 1
ATOM 2113 N N . ALA A 1 274 ? 15.656 34.031 -14.68 1 93.75 274 ALA A N 1
ATOM 2114 C CA . ALA A 1 274 ? 16.891 33.438 -14.188 1 93.75 274 ALA A CA 1
ATOM 2115 C C . ALA A 1 274 ? 17.703 32.812 -15.328 1 93.75 274 ALA A C 1
ATOM 2117 O O . ALA A 1 274 ? 18.938 32.875 -15.328 1 93.75 274 ALA A O 1
ATOM 2118 N N . GLY A 1 275 ? 17.062 32.188 -16.234 1 92.31 275 GLY A N 1
ATOM 2119 C CA . GLY A 1 275 ? 17.719 31.531 -17.344 1 92.31 275 GLY A CA 1
ATOM 2120 C C . GLY A 1 275 ? 18.5 30.312 -16.922 1 92.31 275 GLY A C 1
ATOM 2121 O O . GLY A 1 275 ? 18.609 30.016 -15.734 1 92.31 275 GLY A O 1
ATOM 2122 N N . GLN A 1 276 ? 19.047 29.641 -17.938 1 90.19 276 GLN A N 1
ATOM 2123 C CA . GLN A 1 276 ? 19.922 28.5 -17.656 1 90.19 276 GLN A CA 1
ATOM 2124 C C . GLN A 1 276 ? 21.344 28.969 -17.344 1 90.19 276 GLN A C 1
ATOM 2126 O O . GLN A 1 276 ? 21.828 29.938 -17.906 1 90.19 276 GLN A O 1
ATOM 2131 N N . PRO A 1 277 ? 21.953 28.344 -16.391 1 90.38 277 PRO A N 1
ATOM 2132 C CA . PRO A 1 277 ? 21.594 27.078 -15.734 1 90.38 277 PRO A CA 1
ATOM 2133 C C . PRO A 1 277 ? 20.875 27.281 -14.398 1 90.38 277 PRO A C 1
ATOM 2135 O O . PRO A 1 277 ? 20.562 26.312 -13.703 1 90.38 277 PRO A O 1
ATOM 2138 N N . ARG A 1 278 ? 20.594 28.453 -14.086 1 92.75 278 ARG A N 1
ATOM 2139 C CA . ARG A 1 278 ? 20 28.734 -12.773 1 92.75 278 ARG A CA 1
ATOM 2140 C C . ARG A 1 278 ? 18.625 28.094 -12.648 1 92.75 278 ARG A C 1
ATOM 2142 O O . ARG A 1 278 ? 18.234 27.672 -11.555 1 92.75 278 ARG A O 1
ATOM 2149 N N . CYS A 1 279 ? 17.969 28.172 -13.656 1 96.31 279 CYS A N 1
ATOM 2150 C CA . CYS A 1 279 ? 16.719 27.406 -13.734 1 96.31 279 CYS A CA 1
ATOM 2151 C C . CYS A 1 279 ? 16.812 26.328 -14.805 1 96.31 279 CYS A C 1
ATOM 2153 O O . CYS A 1 279 ? 16.812 26.641 -16 1 96.31 279 CYS A O 1
ATOM 2155 N N . ALA A 1 280 ? 16.75 25.094 -14.367 1 95.81 280 ALA A N 1
ATOM 2156 C CA . ALA A 1 280 ? 16.938 23.953 -15.258 1 95.81 280 ALA A CA 1
ATOM 2157 C C . ALA A 1 280 ? 15.82 23.875 -16.297 1 95.81 280 ALA A C 1
ATOM 2159 O O . ALA A 1 280 ? 16.016 23.359 -17.391 1 95.81 280 ALA A O 1
ATOM 2160 N N . PHE A 1 281 ? 14.672 24.422 -15.977 1 97.19 281 PHE A N 1
ATOM 2161 C CA . PHE A 1 281 ? 13.508 24.312 -16.844 1 97.19 281 PHE A CA 1
ATOM 2162 C C . PHE A 1 281 ? 13.461 25.469 -17.844 1 97.19 281 PHE A C 1
ATOM 2164 O O . PHE A 1 281 ? 12.656 25.453 -18.781 1 97.19 281 PHE A O 1
ATOM 2171 N N . ALA A 1 282 ? 14.375 26.422 -17.641 1 94.62 282 ALA A N 1
ATOM 2172 C CA . ALA A 1 282 ? 14.414 27.562 -18.547 1 94.62 282 ALA A CA 1
ATOM 2173 C C . ALA A 1 282 ? 14.844 27.156 -19.953 1 94.62 282 ALA A C 1
ATOM 2175 O O . ALA A 1 282 ? 15.367 26.047 -20.141 1 94.62 282 ALA A O 1
ATOM 2176 N N . ARG A 1 283 ? 14.398 27.922 -20.875 1 84.25 283 ARG A N 1
ATOM 2177 C CA . ARG A 1 283 ? 14.867 27.75 -22.25 1 84.25 283 ARG A CA 1
ATOM 2178 C C . ARG A 1 283 ? 15.836 28.875 -22.641 1 84.25 283 ARG A C 1
ATOM 2180 O O . ARG A 1 283 ? 15.773 29.969 -22.094 1 84.25 283 ARG A O 1
ATOM 2187 N N . PRO A 1 284 ? 16.734 28.375 -23.547 1 74.06 284 PRO A N 1
ATOM 2188 C CA . PRO A 1 284 ? 17.609 29.453 -24.016 1 74.06 284 PRO A CA 1
ATOM 2189 C C . PRO A 1 284 ? 16.828 30.578 -24.703 1 74.06 284 PRO A C 1
ATOM 2191 O O . PRO A 1 284 ? 15.867 30.328 -25.422 1 74.06 284 PRO A O 1
ATOM 2194 N N . SER A 1 285 ? 16.922 31.734 -24.062 1 63.75 285 SER A N 1
ATOM 2195 C CA . SER A 1 285 ? 16.281 32.906 -24.656 1 63.75 285 SER A CA 1
ATOM 2196 C C . SER A 1 285 ? 16.703 33.094 -26.109 1 63.75 285 SER A C 1
ATOM 2198 O O . SER A 1 285 ? 17.891 33 -26.422 1 63.75 285 SER A O 1
ATOM 2200 N N . VAL A 1 286 ? 15.812 32.875 -26.969 1 60.53 286 VAL A N 1
ATOM 2201 C CA . VAL A 1 286 ? 16.109 33.188 -28.359 1 60.53 286 VAL A CA 1
ATOM 2202 C C . VAL A 1 286 ? 16.156 34.719 -28.531 1 60.53 286 VAL A C 1
ATOM 2204 O O . VAL A 1 286 ? 15.281 35.438 -28.031 1 60.53 286 VAL A O 1
ATOM 2207 N N . ASN A 1 287 ? 17.281 35.156 -29 1 61.38 287 ASN A N 1
ATOM 2208 C CA . ASN A 1 287 ? 17.438 36.562 -29.266 1 61.38 287 ASN A CA 1
ATOM 2209 C C . ASN A 1 287 ? 16.172 37.188 -29.844 1 61.38 287 ASN A C 1
ATOM 2211 O O . ASN A 1 287 ? 15.656 36.688 -30.859 1 61.38 287 ASN A O 1
ATOM 2215 N N . GLY A 1 288 ? 15.648 38.219 -29.141 1 67 288 GLY A N 1
ATOM 2216 C CA . GLY A 1 288 ? 14.516 39 -29.641 1 67 288 GLY A CA 1
ATOM 2217 C C . GLY A 1 288 ? 13.18 38.406 -29.234 1 67 288 GLY A C 1
ATOM 2218 O O . GLY A 1 288 ? 12.125 38.906 -29.656 1 67 288 GLY A O 1
ATOM 2219 N N . GLU A 1 289 ? 13.234 37.406 -28.484 1 69.5 289 GLU A N 1
ATOM 2220 C CA . GLU A 1 289 ? 11.961 36.812 -28.109 1 69.5 289 GLU A CA 1
ATOM 2221 C C . GLU A 1 289 ? 11.258 37.625 -27.031 1 69.5 289 GLU A C 1
ATOM 2223 O O . GLU A 1 289 ? 11.906 38.125 -26.109 1 69.5 289 GLU A O 1
ATOM 2228 N N . ASP A 1 290 ? 9.961 37.844 -27.25 1 82.19 290 ASP A N 1
ATOM 2229 C CA . ASP A 1 290 ? 9.062 38.469 -26.297 1 82.19 290 ASP A CA 1
ATOM 2230 C C . ASP A 1 290 ? 8.93 37.656 -25.031 1 82.19 290 ASP A C 1
ATOM 2232 O O . ASP A 1 290 ? 8.734 36.438 -25.078 1 82.19 290 ASP A O 1
ATOM 2236 N N . ASN A 1 291 ? 9.188 38.406 -23.938 1 86.69 291 ASN A N 1
ATOM 2237 C CA . ASN A 1 291 ? 9.125 37.781 -22.625 1 86.69 291 ASN A CA 1
ATOM 2238 C C . ASN A 1 291 ? 7.816 37.031 -22.422 1 86.69 291 ASN A C 1
ATOM 2240 O O . ASN A 1 291 ? 7.801 35.938 -21.859 1 86.69 291 ASN A O 1
ATOM 2244 N N . GLU A 1 292 ? 6.859 37.562 -22.906 1 90.44 292 GLU A N 1
ATOM 2245 C CA . GLU A 1 292 ? 5.539 36.969 -22.75 1 90.44 292 GLU A CA 1
ATOM 2246 C C . GLU A 1 292 ? 5.441 35.625 -23.469 1 90.44 292 GLU A C 1
ATOM 2248 O O . GLU A 1 292 ? 4.855 34.688 -22.953 1 90.44 292 GLU A O 1
ATOM 2253 N N . ASN A 1 293 ? 5.977 35.625 -24.578 1 90.81 293 ASN A N 1
ATOM 2254 C CA . ASN A 1 293 ? 5.965 34.375 -25.359 1 90.81 293 ASN A CA 1
ATOM 2255 C C . ASN A 1 293 ? 6.836 33.312 -24.719 1 90.81 293 ASN A C 1
ATOM 2257 O O . ASN A 1 293 ? 6.477 32.125 -24.734 1 90.81 293 ASN A O 1
ATOM 2261 N N . ALA A 1 294 ? 7.895 33.812 -24.25 1 91.62 294 ALA A N 1
ATOM 2262 C CA . ALA A 1 294 ? 8.797 32.844 -23.594 1 91.62 294 ALA A CA 1
ATOM 2263 C C . ALA A 1 294 ? 8.148 32.219 -22.359 1 91.62 294 ALA A C 1
ATOM 2265 O O . ALA A 1 294 ? 8.281 31.031 -22.125 1 91.62 294 ALA A O 1
ATOM 2266 N N . ILE A 1 295 ? 7.52 33.031 -21.609 1 94.38 295 ILE A N 1
ATOM 2267 C CA . ILE A 1 295 ? 6.844 32.562 -20.406 1 94.38 295 ILE A CA 1
ATOM 2268 C C . ILE A 1 295 ? 5.703 31.625 -20.781 1 94.38 295 ILE A C 1
ATOM 2270 O O . ILE A 1 295 ? 5.523 30.578 -20.156 1 94.38 295 ILE A O 1
ATOM 2274 N N . SER A 1 296 ? 4.984 31.984 -21.781 1 94.38 296 SER A N 1
ATOM 2275 C CA . SER A 1 296 ? 3.889 31.156 -22.266 1 94.38 296 SER A CA 1
ATOM 2276 C C . SER A 1 296 ? 4.395 29.797 -22.734 1 94.38 296 SER A C 1
ATOM 2278 O O . SER A 1 296 ? 3.725 28.781 -22.547 1 94.38 296 SER A O 1
ATOM 2280 N N . ASP A 1 297 ? 5.52 29.828 -23.312 1 94.5 297 ASP A N 1
ATOM 2281 C CA . ASP A 1 297 ? 6.121 28.578 -23.781 1 94.5 297 ASP A CA 1
ATOM 2282 C C . ASP A 1 297 ? 6.457 27.656 -22.609 1 94.5 297 ASP A C 1
ATOM 2284 O O . ASP A 1 297 ? 6.25 26.453 -22.672 1 94.5 297 ASP A O 1
ATOM 2288 N N . LEU A 1 298 ? 6.98 28.234 -21.578 1 96.38 298 LEU A N 1
ATOM 2289 C CA . LEU A 1 298 ? 7.281 27.453 -20.391 1 96.38 298 LEU A CA 1
ATOM 2290 C C . LEU A 1 298 ? 6.016 26.844 -19.797 1 96.38 298 LEU A C 1
ATOM 2292 O O . LEU A 1 298 ? 6.02 25.688 -19.375 1 96.38 298 LEU A O 1
ATOM 2296 N N . GLN A 1 299 ? 4.984 27.609 -19.766 1 97.06 299 GLN A N 1
ATOM 2297 C CA . GLN A 1 299 ? 3.701 27.125 -19.281 1 97.06 299 GLN A CA 1
ATOM 2298 C C . GLN A 1 299 ? 3.189 25.969 -20.125 1 97.06 299 GLN A C 1
ATOM 2300 O O . GLN A 1 299 ? 2.691 24.969 -19.594 1 97.06 299 GLN A O 1
ATOM 2305 N N . GLN A 1 300 ? 3.352 26.078 -21.406 1 97 300 GLN A N 1
ATOM 2306 C CA . GLN A 1 300 ? 2.898 25.031 -22.312 1 97 300 GLN A CA 1
ATOM 2307 C C . GLN A 1 300 ? 3.721 23.766 -22.141 1 97 300 GLN A C 1
ATOM 2309 O O . GLN A 1 300 ? 3.18 22.656 -22.188 1 97 300 GLN A O 1
ATOM 2314 N N . ARG A 1 301 ? 4.973 23.984 -21.984 1 97.44 301 ARG A N 1
ATOM 2315 C CA . ARG A 1 301 ? 5.836 22.844 -21.734 1 97.44 301 ARG A CA 1
ATOM 2316 C C . ARG A 1 301 ? 5.422 22.109 -20.453 1 97.44 301 ARG A C 1
ATOM 2318 O O . ARG A 1 301 ? 5.379 20.875 -20.438 1 97.44 301 ARG A O 1
ATOM 2325 N N . PHE A 1 302 ? 5.164 22.859 -19.453 1 98.19 302 PHE A N 1
ATOM 2326 C CA . PHE A 1 302 ? 4.676 22.297 -18.203 1 98.19 302 PHE A CA 1
ATOM 2327 C C . PHE A 1 302 ? 3.391 21.516 -18.422 1 98.19 302 PHE A C 1
ATOM 2329 O O . PHE A 1 302 ? 3.27 20.375 -17.969 1 98.19 302 PHE A O 1
ATOM 2336 N N . MET A 1 303 ? 2.432 22.047 -19.109 1 98 303 MET A N 1
ATOM 2337 C CA . MET A 1 303 ? 1.153 21.406 -19.391 1 98 303 MET A CA 1
ATOM 2338 C C . MET A 1 303 ? 1.353 20.141 -20.219 1 98 303 MET A C 1
ATOM 2340 O O . MET A 1 303 ? 0.656 19.141 -20.016 1 98 303 MET A O 1
ATOM 2344 N N . ASN A 1 304 ? 2.293 20.156 -21.141 1 98.25 304 ASN A N 1
ATOM 2345 C CA . ASN A 1 304 ? 2.588 19 -21.969 1 98.25 304 ASN A CA 1
ATOM 2346 C C . ASN A 1 304 ? 3.141 17.844 -21.125 1 98.25 304 ASN A C 1
ATOM 2348 O O . ASN A 1 304 ? 2.785 16.688 -21.344 1 98.25 304 ASN A O 1
ATOM 2352 N N . ILE A 1 305 ? 4 18.203 -20.203 1 98.31 305 ILE A N 1
ATOM 2353 C CA . ILE A 1 305 ? 4.559 17.203 -19.312 1 98.31 305 ILE A CA 1
ATOM 2354 C C . ILE A 1 305 ? 3.436 16.516 -18.531 1 98.31 305 ILE A C 1
ATOM 2356 O O . ILE A 1 305 ? 3.389 15.289 -18.453 1 98.31 305 ILE A O 1
ATOM 2360 N N . LEU A 1 306 ? 2.539 17.281 -17.984 1 97.88 306 LEU A N 1
ATOM 2361 C CA . LEU A 1 306 ? 1.435 16.75 -17.203 1 97.88 306 LEU A CA 1
ATOM 2362 C C . LEU A 1 306 ? 0.518 15.891 -18.078 1 97.88 306 LEU A C 1
ATOM 2364 O O . LEU A 1 306 ? 0.093 14.812 -17.656 1 97.88 306 LEU A O 1
ATOM 2368 N N . SER A 1 307 ? 0.228 16.375 -19.25 1 97 307 SER A N 1
ATOM 2369 C CA . SER A 1 307 ? -0.622 15.625 -20.172 1 97 307 SER A CA 1
ATOM 2370 C C . SER A 1 307 ? 0.02 14.297 -20.562 1 97 307 SER A C 1
ATOM 2372 O O . SER A 1 307 ? -0.657 13.266 -20.609 1 97 307 SER A O 1
ATOM 2374 N N . ASP A 1 308 ? 1.281 14.359 -20.812 1 96.5 308 ASP A N 1
ATOM 2375 C CA . ASP A 1 308 ? 2.018 13.156 -21.172 1 96.5 308 ASP A CA 1
ATOM 2376 C C . ASP A 1 308 ? 2.004 12.141 -20.031 1 96.5 308 ASP A C 1
ATOM 2378 O O . ASP A 1 308 ? 1.808 10.945 -20.25 1 96.5 308 ASP A O 1
ATOM 2382 N N . LEU A 1 309 ? 2.184 12.594 -18.828 1 96.94 309 LEU A N 1
ATOM 2383 C CA . LEU A 1 309 ? 2.219 11.719 -17.672 1 96.94 309 LEU A CA 1
ATOM 2384 C C . LEU A 1 309 ? 0.842 11.117 -17.406 1 96.94 309 LEU A C 1
ATOM 2386 O O . LEU A 1 309 ? 0.736 9.992 -16.906 1 96.94 309 LEU A O 1
ATOM 2390 N N . LYS A 1 310 ? -0.142 11.914 -17.625 1 94.31 310 LYS A N 1
ATOM 2391 C CA . LYS A 1 310 ? -1.5 11.406 -17.438 1 94.31 310 LYS A CA 1
ATOM 2392 C C . LYS A 1 310 ? -1.804 10.266 -18.406 1 94.31 310 LYS A C 1
ATOM 2394 O O . LYS A 1 310 ? -2.447 9.281 -18.031 1 94.31 310 LYS A O 1
ATOM 2399 N N . ALA A 1 311 ? -1.284 10.352 -19.594 1 91.44 311 ALA A N 1
ATOM 2400 C CA . ALA A 1 311 ? -1.518 9.352 -20.625 1 91.44 311 ALA A CA 1
ATOM 2401 C C . ALA A 1 311 ? -0.543 8.18 -20.484 1 91.44 311 ALA A C 1
ATOM 2403 O O . ALA A 1 311 ? -0.899 7.035 -20.766 1 91.44 311 ALA A O 1
ATOM 2404 N N . SER A 1 312 ? 0.628 8.531 -20.109 1 94.25 312 SER A N 1
ATOM 2405 C CA . SER A 1 312 ? 1.699 7.539 -20.047 1 94.25 312 SER A CA 1
ATOM 2406 C C . SER A 1 312 ? 2.633 7.797 -18.875 1 94.25 312 SER A C 1
ATOM 2408 O O . SER A 1 312 ? 3.711 8.375 -19.047 1 94.25 312 SER A O 1
ATOM 2410 N N . PRO A 1 313 ? 2.303 7.246 -17.766 1 96.75 313 PRO A N 1
ATOM 2411 C CA . PRO A 1 313 ? 3.221 7.402 -16.625 1 96.75 313 PRO A CA 1
ATOM 2412 C C . PRO A 1 313 ? 4.621 6.879 -16.922 1 96.75 313 PRO A C 1
ATOM 2414 O O . PRO A 1 313 ? 4.781 5.965 -17.734 1 96.75 313 PRO A O 1
ATOM 2417 N N . VAL A 1 314 ? 5.598 7.48 -16.297 1 97.06 314 VAL A N 1
ATOM 2418 C CA . VAL A 1 314 ? 6.973 7.031 -16.469 1 97.06 314 VAL A CA 1
ATOM 2419 C C . VAL A 1 314 ? 7.355 6.055 -15.367 1 97.06 314 VAL A C 1
ATOM 2421 O O . VAL A 1 314 ? 6.953 6.234 -14.211 1 97.06 314 VAL A O 1
ATOM 2424 N N . TRP A 1 315 ? 8.039 5.008 -15.727 1 94.88 315 TRP A N 1
ATOM 2425 C CA . TRP A 1 315 ? 8.453 4.027 -14.734 1 94.88 315 TRP A CA 1
ATOM 2426 C C . TRP A 1 315 ? 9.922 4.207 -14.367 1 94.88 315 TRP A C 1
ATOM 2428 O O . TRP A 1 315 ? 10.68 4.832 -15.109 1 94.88 315 TRP A O 1
ATOM 2438 N N . THR A 1 316 ? 10.281 3.789 -13.188 1 93.81 316 THR A N 1
ATOM 2439 C CA . THR A 1 316 ? 11.648 3.852 -12.688 1 93.81 316 THR A CA 1
ATOM 2440 C C . THR A 1 316 ? 11.984 2.609 -11.867 1 93.81 316 THR A C 1
ATOM 2442 O O . THR A 1 316 ? 11.086 1.852 -11.484 1 93.81 316 THR A O 1
ATOM 2445 N N . THR A 1 317 ? 13.32 2.357 -11.695 1 90.94 317 THR A N 1
ATOM 2446 C CA . THR A 1 317 ? 13.758 1.229 -10.875 1 90.94 317 THR A CA 1
ATOM 2447 C C . THR A 1 317 ? 14.547 1.712 -9.664 1 90.94 317 THR A C 1
ATOM 2449 O O . THR A 1 317 ? 14.914 0.916 -8.797 1 90.94 317 THR A O 1
ATOM 2452 N N . HIS A 1 318 ? 14.867 2.896 -9.617 1 86.56 318 HIS A N 1
ATOM 2453 C CA . HIS A 1 318 ? 15.648 3.461 -8.523 1 86.56 318 HIS A CA 1
ATOM 2454 C C . HIS A 1 318 ? 14.875 4.57 -7.812 1 86.56 318 HIS A C 1
ATOM 2456 O O . HIS A 1 318 ? 14.258 5.414 -8.461 1 86.56 318 HIS A O 1
ATOM 2462 N N . PRO A 1 319 ? 14.938 4.582 -6.598 1 86.31 319 PRO A N 1
ATOM 2463 C CA . PRO A 1 319 ? 15.562 3.639 -5.672 1 86.31 319 PRO A CA 1
ATOM 2464 C C . PRO A 1 319 ? 14.812 2.316 -5.57 1 86.31 319 PRO A C 1
ATOM 2466 O O . PRO A 1 319 ? 15.375 1.31 -5.133 1 86.31 319 PRO A O 1
ATOM 2469 N N . ASN A 1 320 ? 13.531 2.316 -5.859 1 89.88 320 ASN A N 1
ATOM 2470 C CA . ASN A 1 320 ? 12.664 1.146 -5.949 1 89.88 320 ASN A CA 1
ATOM 2471 C C . ASN A 1 320 ? 11.852 1.149 -7.242 1 89.88 320 ASN A C 1
ATOM 2473 O O . ASN A 1 320 ? 11.648 2.201 -7.852 1 89.88 320 ASN A O 1
ATOM 2477 N N . PRO A 1 321 ? 11.484 -0.055 -7.711 1 94.75 321 PRO A N 1
ATOM 2478 C CA . PRO A 1 321 ? 10.547 -0.001 -8.836 1 94.75 321 PRO A CA 1
ATOM 2479 C C . PRO A 1 321 ? 9.281 0.796 -8.508 1 94.75 321 PRO A C 1
ATOM 2481 O O . PRO A 1 321 ? 8.672 0.584 -7.457 1 94.75 321 PRO A O 1
ATOM 2484 N N . ASP A 1 322 ? 9.008 1.715 -9.297 1 96.12 322 ASP A N 1
ATOM 2485 C CA . ASP A 1 322 ? 7.871 2.605 -9.094 1 96.12 322 ASP A CA 1
ATOM 2486 C C . ASP A 1 322 ? 7.473 3.303 -10.391 1 96.12 322 ASP A C 1
ATOM 2488 O O . ASP A 1 322 ? 8.094 3.08 -11.438 1 96.12 322 ASP A O 1
ATOM 2492 N N . ILE A 1 323 ? 6.34 4.043 -10.32 1 97.88 323 ILE A N 1
ATOM 2493 C CA . ILE A 1 323 ? 5.934 4.852 -11.469 1 97.88 323 ILE A CA 1
ATOM 2494 C C . ILE A 1 323 ? 5.742 6.305 -11.023 1 97.88 323 ILE A C 1
ATOM 2496 O O . ILE A 1 323 ? 5.465 6.574 -9.852 1 97.88 323 ILE A O 1
ATOM 2500 N N . ILE A 1 324 ? 5.984 7.207 -11.922 1 98.31 324 ILE A N 1
ATOM 2501 C CA . ILE A 1 324 ? 5.707 8.625 -11.742 1 98.31 324 ILE A CA 1
ATOM 2502 C C . ILE A 1 324 ? 4.473 9.016 -12.555 1 98.31 324 ILE A C 1
ATOM 2504 O O . ILE A 1 324 ? 4.441 8.836 -13.773 1 98.31 324 ILE A O 1
ATOM 2508 N N . THR A 1 325 ? 3.484 9.508 -11.883 1 98 325 THR A N 1
ATOM 2509 C CA . THR A 1 325 ? 2.201 9.828 -12.5 1 98 325 THR A CA 1
ATOM 2510 C C . THR A 1 325 ? 1.953 11.336 -12.477 1 98 325 THR A C 1
ATOM 2512 O O . THR A 1 325 ? 2.719 12.086 -11.867 1 98 325 THR A O 1
ATOM 2515 N N . TYR A 1 326 ? 0.886 11.75 -13.188 1 97.38 326 TYR A N 1
ATOM 2516 C CA . TYR A 1 326 ? 0.338 13.102 -13.133 1 97.38 326 TYR A CA 1
ATOM 2517 C C . TYR A 1 326 ? 0.147 13.555 -11.688 1 97.38 326 TYR A C 1
ATOM 2519 O O . TYR A 1 326 ? 0.55 14.664 -11.32 1 97.38 326 TYR A O 1
ATOM 2527 N N . SER A 1 327 ? -0.37 12.727 -10.867 1 97.31 327 SER A N 1
ATOM 2528 C CA . SER A 1 327 ? -0.706 13.062 -9.484 1 97.31 327 SER A CA 1
ATOM 2529 C C . SER A 1 327 ? 0.549 13.305 -8.656 1 97.31 327 SER A C 1
ATOM 2531 O O . SER A 1 327 ? 0.548 14.141 -7.75 1 97.31 327 SER A O 1
ATOM 2533 N N . ASP A 1 328 ? 1.617 12.547 -8.922 1 97.88 328 ASP A N 1
ATOM 2534 C CA . ASP A 1 328 ? 2.873 12.75 -8.203 1 97.88 328 ASP A CA 1
ATOM 2535 C C . ASP A 1 328 ? 3.41 14.164 -8.414 1 97.88 328 ASP A C 1
ATOM 2537 O O . ASP A 1 328 ? 3.822 14.828 -7.461 1 97.88 328 ASP A O 1
ATOM 2541 N N . VAL A 1 329 ? 3.373 14.609 -9.625 1 98.25 329 VAL A N 1
ATOM 2542 C CA . VAL A 1 329 ? 3.893 15.93 -9.945 1 98.25 329 VAL A CA 1
ATOM 2543 C C . VAL A 1 329 ? 2.98 17 -9.359 1 98.25 329 VAL A C 1
ATOM 2545 O O . VAL A 1 329 ? 3.455 18.031 -8.867 1 98.25 329 VAL A O 1
ATOM 2548 N N . ARG A 1 330 ? 1.705 16.75 -9.422 1 97.62 330 ARG A N 1
ATOM 2549 C CA . ARG A 1 330 ? 0.752 17.688 -8.852 1 97.62 330 ARG A CA 1
ATOM 2550 C C . ARG A 1 330 ? 0.953 17.828 -7.344 1 97.62 330 ARG A C 1
ATOM 2552 O O . ARG A 1 330 ? 0.786 18.906 -6.781 1 97.62 330 ARG A O 1
ATOM 2559 N N . ARG A 1 331 ? 1.278 16.797 -6.684 1 96.62 331 ARG A N 1
ATOM 2560 C CA . ARG A 1 331 ? 1.571 16.844 -5.258 1 96.62 331 ARG A CA 1
ATOM 2561 C C . ARG A 1 331 ? 2.84 17.656 -4.988 1 96.62 331 ARG A C 1
ATOM 2563 O O . ARG A 1 331 ? 2.893 18.438 -4.047 1 96.62 331 ARG A O 1
ATOM 2570 N N . LEU A 1 332 ? 3.848 17.406 -5.785 1 98 332 LEU A N 1
ATOM 2571 C CA . LEU A 1 332 ? 5.055 18.219 -5.691 1 98 332 LEU A CA 1
ATOM 2572 C C . LEU A 1 332 ? 4.734 19.688 -5.902 1 98 332 LEU A C 1
ATOM 2574 O O . LEU A 1 332 ? 5.234 20.547 -5.18 1 98 332 LEU A O 1
ATOM 2578 N N . LEU A 1 333 ? 3.916 19.953 -6.914 1 98.12 333 LEU A N 1
ATOM 2579 C CA . LEU A 1 333 ? 3.521 21.328 -7.215 1 98.12 333 LEU A CA 1
ATOM 2580 C C . LEU A 1 333 ? 2.842 21.969 -6.012 1 98.12 333 LEU A C 1
ATOM 2582 O O . LEU A 1 333 ? 3.135 23.109 -5.668 1 98.12 333 LEU A O 1
ATOM 2586 N N . LYS A 1 334 ? 1.979 21.25 -5.391 1 96.69 334 LYS A N 1
ATOM 2587 C CA . LYS A 1 334 ? 1.299 21.75 -4.203 1 96.69 334 LYS A CA 1
ATOM 2588 C C . LYS A 1 334 ? 2.303 22.203 -3.143 1 96.69 334 LYS A C 1
ATOM 2590 O O . LYS A 1 334 ? 2.213 23.312 -2.623 1 96.69 334 LYS A O 1
ATOM 2595 N N . LEU A 1 335 ? 3.25 21.422 -2.902 1 96.94 335 LEU A N 1
ATOM 2596 C CA . LEU A 1 335 ? 4.242 21.734 -1.882 1 96.94 335 LEU A CA 1
ATOM 2597 C C . LEU A 1 335 ? 5.137 22.891 -2.332 1 96.94 335 LEU A C 1
ATOM 2599 O O . LEU A 1 335 ? 5.539 23.719 -1.517 1 96.94 335 LEU A O 1
ATOM 2603 N N . ALA A 1 336 ? 5.418 22.906 -3.611 1 98.06 336 ALA A N 1
ATOM 2604 C CA . ALA A 1 336 ? 6.258 23.984 -4.148 1 98.06 336 ALA A CA 1
ATOM 2605 C C . ALA A 1 336 ? 5.562 25.328 -4.039 1 98.06 336 ALA A C 1
ATOM 2607 O O . ALA A 1 336 ? 6.215 26.359 -3.828 1 98.06 336 ALA A O 1
ATOM 2608 N N . LEU A 1 337 ? 4.277 25.344 -4.184 1 97.56 337 LEU A N 1
ATOM 2609 C CA . LEU A 1 337 ? 3.521 26.578 -4.062 1 97.56 337 LEU A CA 1
ATOM 2610 C C . LEU A 1 337 ? 3.506 27.062 -2.615 1 97.56 337 LEU A C 1
ATOM 2612 O O . LEU A 1 337 ? 3.41 28.266 -2.363 1 97.56 337 LEU A O 1
ATOM 2616 N N . TYR A 1 338 ? 3.684 26.156 -1.704 1 94.94 338 TYR A N 1
ATOM 2617 C CA . TYR A 1 338 ? 3.785 26.5 -0.29 1 94.94 338 TYR A CA 1
ATOM 2618 C C . TYR A 1 338 ? 5.156 27.078 0.033 1 94.94 338 TYR A C 1
ATOM 2620 O O . TYR A 1 338 ? 5.289 27.922 0.928 1 94.94 338 TYR A O 1
ATOM 2628 N N . ALA A 1 339 ? 6.152 26.578 -0.676 1 95.94 339 ALA A N 1
ATOM 2629 C CA . ALA A 1 339 ? 7.527 26.938 -0.347 1 95.94 339 ALA A CA 1
ATOM 2630 C C . ALA A 1 339 ? 8.336 27.234 -1.608 1 95.94 339 ALA A C 1
ATOM 2632 O O . ALA A 1 339 ? 9.344 26.578 -1.875 1 95.94 339 ALA A O 1
ATOM 2633 N N . PRO A 1 340 ? 7.984 28.281 -2.244 1 96.19 340 PRO A N 1
ATOM 2634 C CA . PRO A 1 340 ? 8.602 28.562 -3.541 1 96.19 340 PRO A CA 1
ATOM 2635 C C . PRO A 1 340 ? 10.109 28.734 -3.453 1 96.19 340 PRO A C 1
ATOM 2637 O O . PRO A 1 340 ? 10.844 28.234 -4.309 1 96.19 340 PRO A O 1
ATOM 2640 N N . VAL A 1 341 ? 10.602 29.406 -2.455 1 94.38 341 VAL A N 1
ATOM 2641 C CA . VAL A 1 341 ? 12.023 29.703 -2.344 1 94.38 341 VAL A CA 1
ATOM 2642 C C . VAL A 1 341 ? 12.812 28.406 -2.219 1 94.38 341 VAL A C 1
ATOM 2644 O O . VAL A 1 341 ? 13.883 28.25 -2.822 1 94.38 341 VAL A O 1
ATOM 2647 N N . ASP A 1 342 ? 12.258 27.516 -1.58 1 94.88 342 ASP A N 1
ATOM 2648 C CA . ASP A 1 342 ? 12.969 26.266 -1.311 1 94.88 342 ASP A CA 1
ATOM 2649 C C . ASP A 1 342 ? 12.734 25.25 -2.43 1 94.88 342 ASP A C 1
ATOM 2651 O O . ASP A 1 342 ? 13.633 24.469 -2.758 1 94.88 342 ASP A O 1
ATOM 2655 N N . LEU A 1 343 ? 11.484 25.266 -3.066 1 97.56 343 LEU A N 1
ATOM 2656 C CA . LEU A 1 343 ? 11.125 24.094 -3.852 1 97.56 343 LEU A CA 1
ATOM 2657 C C . LEU A 1 343 ? 11.008 24.438 -5.332 1 97.56 343 LEU A C 1
ATOM 2659 O O . LEU A 1 343 ? 10.961 23.547 -6.184 1 97.56 343 LEU A O 1
ATOM 2663 N N . PHE A 1 344 ? 11.023 25.734 -5.723 1 98.06 344 PHE A N 1
ATOM 2664 C CA . PHE A 1 344 ? 10.977 26.078 -7.141 1 98.06 344 PHE A CA 1
ATOM 2665 C C . PHE A 1 344 ? 12.195 25.516 -7.871 1 98.06 344 PHE A C 1
ATOM 2667 O O . PHE A 1 344 ? 12.07 25.016 -8.984 1 98.06 344 PHE A O 1
ATOM 2674 N N . PRO A 1 345 ? 13.406 25.641 -7.273 1 97.81 345 PRO A N 1
ATOM 2675 C CA . PRO A 1 345 ? 14.539 25.016 -7.957 1 97.81 345 PRO A CA 1
ATOM 2676 C C . PRO A 1 345 ? 14.375 23.5 -8.133 1 97.81 345 PRO A C 1
ATOM 2678 O O . PRO A 1 345 ? 14.695 22.969 -9.188 1 97.81 345 PRO A O 1
ATOM 2681 N N . THR A 1 346 ? 13.859 22.797 -7.094 1 98 346 THR A N 1
ATOM 2682 C CA . THR A 1 346 ? 13.586 21.375 -7.18 1 98 346 THR A CA 1
ATOM 2683 C C . THR A 1 346 ? 12.555 21.078 -8.266 1 98 346 THR A C 1
ATOM 2685 O O . THR A 1 346 ? 12.727 20.172 -9.062 1 98 346 THR A O 1
ATOM 2688 N N . LEU A 1 347 ? 11.484 21.828 -8.242 1 98.69 347 LEU A N 1
ATOM 2689 C CA . LEU A 1 347 ? 10.445 21.703 -9.25 1 98.69 347 LEU A CA 1
ATOM 2690 C C . LEU A 1 347 ? 11.023 21.859 -10.656 1 98.69 347 LEU A C 1
ATOM 2692 O O . LEU A 1 347 ? 10.719 21.062 -11.547 1 98.69 347 LEU A O 1
ATOM 2696 N N . ALA A 1 348 ? 11.875 22.891 -10.852 1 98.56 348 ALA A N 1
ATOM 2697 C CA . ALA A 1 348 ? 12.484 23.172 -12.148 1 98.56 348 ALA A CA 1
ATOM 2698 C C . ALA A 1 348 ? 13.312 21.969 -12.625 1 98.56 348 ALA A C 1
ATOM 2700 O O . ALA A 1 348 ? 13.227 21.562 -13.781 1 98.56 348 ALA A O 1
ATOM 2701 N N . THR A 1 349 ? 14.102 21.438 -11.734 1 98.38 349 THR A N 1
ATOM 2702 C CA . THR A 1 349 ? 14.961 20.312 -12.062 1 98.38 349 THR A CA 1
ATOM 2703 C C . THR A 1 349 ? 14.133 19.078 -12.438 1 98.38 349 THR A C 1
ATOM 2705 O O . THR A 1 349 ? 14.414 18.422 -13.445 1 98.38 349 THR A O 1
ATOM 2708 N N . ILE A 1 350 ? 13.133 18.797 -11.711 1 98.62 350 ILE A N 1
ATOM 2709 C CA . ILE A 1 350 ? 12.297 17.609 -11.922 1 98.62 350 ILE A CA 1
ATOM 2710 C C . ILE A 1 350 ? 11.531 17.75 -13.234 1 98.62 350 ILE A C 1
ATOM 2712 O O . ILE A 1 350 ? 11.438 16.797 -14.008 1 98.62 350 ILE A O 1
ATOM 2716 N N . LEU A 1 351 ? 10.992 18.938 -13.5 1 98.62 351 LEU A N 1
ATOM 2717 C CA . LEU A 1 351 ? 10.266 19.156 -14.742 1 98.62 351 LEU A CA 1
ATOM 2718 C C . LEU A 1 351 ? 11.18 18.984 -15.945 1 98.62 351 LEU A C 1
ATOM 2720 O O . LEU A 1 351 ? 10.797 18.391 -16.953 1 98.62 351 LEU A O 1
ATOM 2724 N N . ALA A 1 352 ? 12.383 19.562 -15.859 1 98.06 352 ALA A N 1
ATOM 2725 C CA . ALA A 1 352 ? 13.344 19.406 -16.938 1 98.06 352 ALA A CA 1
ATOM 2726 C C . ALA A 1 352 ? 13.656 17.938 -17.203 1 98.06 352 ALA A C 1
ATOM 2728 O O . ALA A 1 352 ? 13.719 17.5 -18.359 1 98.06 352 ALA A O 1
ATOM 2729 N N . ASP A 1 353 ? 13.836 17.141 -16.172 1 98 353 ASP A N 1
ATOM 2730 C CA . ASP A 1 353 ? 14.109 15.719 -16.281 1 98 353 ASP A CA 1
ATOM 2731 C C . ASP A 1 353 ? 12.922 14.977 -16.891 1 98 353 ASP A C 1
ATOM 2733 O O . ASP A 1 353 ? 13.086 14.156 -17.797 1 98 353 ASP A O 1
ATOM 2737 N N . LEU A 1 354 ? 11.719 15.289 -16.422 1 98.25 354 LEU A N 1
ATOM 2738 C CA . LEU A 1 354 ? 10.516 14.594 -16.859 1 98.25 354 LEU A CA 1
ATOM 2739 C C . LEU A 1 354 ? 10.219 14.891 -18.328 1 98.25 354 LEU A C 1
ATOM 2741 O O . LEU A 1 354 ? 9.664 14.047 -19.031 1 98.25 354 LEU A O 1
ATOM 2745 N N . GLU A 1 355 ? 10.562 16.125 -18.719 1 97.25 355 GLU A N 1
ATOM 2746 C CA . GLU A 1 355 ? 10.398 16.469 -20.141 1 97.25 355 GLU A CA 1
ATOM 2747 C C . GLU A 1 355 ? 11.195 15.523 -21.031 1 97.25 355 GLU A C 1
ATOM 2749 O O . GLU A 1 355 ? 10.797 15.266 -22.172 1 97.25 355 GLU A O 1
ATOM 2754 N N . GLN A 1 356 ? 12.25 14.984 -20.531 1 96.12 356 GLN A N 1
ATOM 2755 C CA . GLN A 1 356 ? 13.07 14.023 -21.25 1 96.12 356 GLN A CA 1
ATOM 2756 C C . GLN A 1 356 ? 12.711 12.594 -20.875 1 96.12 356 GLN A C 1
ATOM 2758 O O . GLN A 1 356 ? 13.469 11.664 -21.141 1 96.12 356 GLN A O 1
ATOM 2763 N N . ARG A 1 357 ? 11.672 12.391 -20.047 1 95.38 357 ARG A N 1
ATOM 2764 C CA . ARG A 1 357 ? 11.148 11.109 -19.578 1 95.38 357 ARG A CA 1
ATOM 2765 C C . ARG A 1 357 ? 12.133 10.43 -18.641 1 95.38 357 ARG A C 1
ATOM 2767 O O . ARG A 1 357 ? 12.25 9.203 -18.625 1 95.38 357 ARG A O 1
ATOM 2774 N N . ASN A 1 358 ? 12.906 11.297 -18.062 1 96.31 358 ASN A N 1
ATOM 2775 C CA . ASN A 1 358 ? 13.781 10.852 -16.984 1 96.31 358 ASN A CA 1
ATOM 2776 C C . ASN A 1 358 ? 13.117 11.008 -15.625 1 96.31 358 ASN A C 1
ATOM 2778 O O . ASN A 1 358 ? 12.914 12.133 -15.148 1 96.31 358 ASN A O 1
ATOM 2782 N N . ALA A 1 359 ? 12.867 9.883 -14.945 1 96.62 359 ALA A N 1
ATOM 2783 C CA . ALA A 1 359 ? 12.062 9.898 -13.719 1 96.62 359 ALA A CA 1
ATOM 2784 C C . ALA A 1 359 ? 12.953 9.961 -12.484 1 96.62 359 ALA A C 1
ATOM 2786 O O . ALA A 1 359 ? 12.453 10.008 -11.352 1 96.62 359 ALA A O 1
ATOM 2787 N N . THR A 1 360 ? 14.219 10.055 -12.609 1 95.19 360 THR A N 1
ATOM 2788 C CA . THR A 1 360 ? 15.172 9.836 -11.523 1 95.19 360 THR A CA 1
ATOM 2789 C C . THR A 1 360 ? 14.961 10.852 -10.406 1 95.19 360 THR A C 1
ATOM 2791 O O . THR A 1 360 ? 14.781 10.477 -9.25 1 95.19 360 THR A O 1
ATOM 2794 N N . SER A 1 361 ? 14.969 12.117 -10.711 1 97.44 361 SER A N 1
ATOM 2795 C CA . SER A 1 361 ? 14.859 13.156 -9.688 1 97.44 361 SER A CA 1
ATOM 2796 C C . SER A 1 361 ? 13.508 13.109 -8.992 1 97.44 361 SER A C 1
ATOM 2798 O O . SER A 1 361 ? 13.422 13.25 -7.766 1 97.44 361 SER A O 1
ATOM 2800 N N . MET A 1 362 ? 12.438 12.883 -9.758 1 98.25 362 MET A N 1
ATOM 2801 C CA . MET A 1 362 ? 11.102 12.797 -9.172 1 98.25 362 MET A CA 1
ATOM 2802 C C . MET A 1 362 ? 10.984 11.578 -8.266 1 98.25 362 MET A C 1
ATOM 2804 O O . MET A 1 362 ? 10.367 11.648 -7.199 1 98.25 362 MET A O 1
ATOM 2808 N N . ALA A 1 363 ? 11.562 10.492 -8.695 1 97.44 363 ALA A N 1
ATOM 2809 C CA . ALA A 1 363 ? 11.523 9.273 -7.887 1 97.44 363 ALA A CA 1
ATOM 2810 C C . ALA A 1 363 ? 12.234 9.484 -6.551 1 97.44 363 ALA A C 1
ATOM 2812 O O . ALA A 1 363 ? 11.766 9.016 -5.512 1 97.44 363 ALA A O 1
ATOM 2813 N N . GLY A 1 364 ? 13.391 10.133 -6.645 1 97.06 364 GLY A N 1
ATOM 2814 C CA . GLY A 1 364 ? 14.094 10.461 -5.414 1 97.06 364 GLY A CA 1
ATOM 2815 C C . GLY A 1 364 ? 13.281 11.305 -4.461 1 97.06 364 GLY A C 1
ATOM 2816 O O . GLY A 1 364 ? 13.219 11.023 -3.262 1 97.06 364 GLY A O 1
ATOM 2817 N N . TRP A 1 365 ? 12.648 12.289 -4.973 1 97.44 365 TRP A N 1
ATOM 2818 C CA . TRP A 1 365 ? 11.828 13.18 -4.164 1 97.44 365 TRP A CA 1
ATOM 2819 C C . TRP A 1 365 ? 10.625 12.438 -3.582 1 97.44 365 TRP A C 1
ATOM 2821 O O . TRP A 1 365 ? 10.305 12.594 -2.402 1 97.44 365 TRP A O 1
ATOM 2831 N N . LYS A 1 366 ? 9.969 11.648 -4.43 1 97.31 366 LYS A N 1
ATOM 2832 C CA . LYS A 1 366 ? 8.812 10.867 -4.008 1 97.31 366 LYS A CA 1
ATOM 2833 C C . LYS A 1 366 ? 9.172 9.922 -2.863 1 97.31 366 LYS A C 1
ATOM 2835 O O . LYS A 1 366 ? 8.414 9.789 -1.901 1 97.31 366 LYS A O 1
ATOM 2840 N N . THR A 1 367 ? 10.289 9.328 -2.963 1 95.88 367 THR A N 1
ATOM 2841 C CA . THR A 1 367 ? 10.766 8.406 -1.933 1 95.88 367 THR A CA 1
ATOM 2842 C C . THR A 1 367 ? 11.055 9.156 -0.634 1 95.88 367 THR A C 1
ATOM 2844 O O . THR A 1 367 ? 10.711 8.688 0.451 1 95.88 367 THR A O 1
ATOM 2847 N N . MET A 1 368 ? 11.68 10.273 -0.764 1 95.69 368 MET A N 1
ATOM 2848 C CA . MET A 1 368 ? 11.984 11.094 0.403 1 95.69 368 MET A CA 1
ATOM 2849 C C . MET A 1 368 ? 10.703 11.508 1.122 1 95.69 368 MET A C 1
ATOM 2851 O O . MET A 1 368 ? 10.609 11.391 2.346 1 95.69 368 MET A O 1
ATOM 2855 N N . LEU A 1 369 ? 9.758 11.969 0.355 1 95.5 369 LEU A N 1
ATOM 2856 C CA . LEU A 1 369 ? 8.492 12.406 0.939 1 95.5 369 LEU A CA 1
ATOM 2857 C C . LEU A 1 369 ? 7.785 11.25 1.633 1 95.5 369 LEU A C 1
ATOM 2859 O O . LEU A 1 369 ? 7.227 11.414 2.719 1 95.5 369 LEU A O 1
ATOM 2863 N N . ARG A 1 370 ? 7.793 10.109 1.025 1 94.5 370 ARG A N 1
ATOM 2864 C CA . ARG A 1 370 ? 7.172 8.93 1.625 1 94.5 370 ARG A CA 1
ATOM 2865 C C . ARG A 1 370 ? 7.809 8.602 2.971 1 94.5 370 ARG A C 1
ATOM 2867 O O . ARG A 1 370 ? 7.109 8.305 3.938 1 94.5 370 ARG A O 1
ATOM 2874 N N . GLU A 1 371 ? 9.094 8.648 3.018 1 94.56 371 GLU A N 1
ATOM 2875 C CA . GLU A 1 371 ? 9.805 8.328 4.254 1 94.56 371 GLU A CA 1
ATOM 2876 C C . GLU A 1 371 ? 9.492 9.352 5.348 1 94.56 371 GLU A C 1
ATOM 2878 O O . GLU A 1 371 ? 9.43 9 6.527 1 94.56 371 GLU A O 1
ATOM 2883 N N . GLU A 1 372 ? 9.312 10.555 4.91 1 93.38 372 GLU A N 1
ATOM 2884 C CA . GLU A 1 372 ? 8.953 11.594 5.875 1 93.38 372 GLU A CA 1
ATOM 2885 C C . GLU A 1 372 ? 7.555 11.359 6.441 1 93.38 372 GLU A C 1
ATOM 2887 O O . GLU A 1 372 ? 7.328 11.547 7.641 1 93.38 372 GLU A O 1
ATOM 2892 N N . MET A 1 373 ? 6.703 10.914 5.625 1 93.25 373 MET A N 1
ATOM 2893 C CA . MET A 1 373 ? 5.305 10.766 6.016 1 93.25 373 MET A CA 1
ATOM 2894 C C . MET A 1 373 ? 5.055 9.406 6.656 1 93.25 373 MET A C 1
ATOM 2896 O O . MET A 1 373 ? 4.16 9.258 7.488 1 93.25 373 MET A O 1
ATOM 2900 N N . GLN A 1 374 ? 5.867 8.438 6.203 1 94.38 374 GLN A N 1
ATOM 2901 C CA . GLN A 1 374 ? 5.766 7.051 6.641 1 94.38 374 GLN A CA 1
ATOM 2902 C C . GLN A 1 374 ? 7.141 6.473 6.957 1 94.38 374 GLN A C 1
ATOM 2904 O O . GLN A 1 374 ? 7.613 5.566 6.27 1 94.38 374 GLN A O 1
ATOM 2909 N N . PRO A 1 375 ? 7.668 6.918 8.031 1 96.44 375 PRO A N 1
ATOM 2910 C CA . PRO A 1 375 ? 9.008 6.395 8.32 1 96.44 375 PRO A CA 1
ATOM 2911 C C . PRO A 1 375 ? 9.008 4.891 8.578 1 96.44 375 PRO A C 1
ATOM 2913 O O . PRO A 1 375 ? 8.406 4.426 9.555 1 96.44 375 PRO A O 1
ATOM 2916 N N . THR A 1 376 ? 9.781 4.215 7.836 1 95.19 376 THR A N 1
ATOM 2917 C CA . THR A 1 376 ? 9.742 2.758 7.852 1 95.19 376 THR A CA 1
ATOM 2918 C C . THR A 1 376 ? 10.312 2.219 9.164 1 95.19 376 THR A C 1
ATOM 2920 O O . THR A 1 376 ? 9.898 1.155 9.633 1 95.19 376 THR A O 1
ATOM 2923 N N . HIS A 1 377 ? 11.25 2.934 9.797 1 95 377 HIS A N 1
ATOM 2924 C CA . HIS A 1 377 ? 11.867 2.463 11.039 1 95 377 HIS A CA 1
ATOM 2925 C C . HIS A 1 377 ? 10.844 2.391 12.164 1 95 377 HIS A C 1
ATOM 2927 O O . HIS A 1 377 ? 11.055 1.696 13.156 1 95 377 HIS A O 1
ATOM 2933 N N . CYS A 1 378 ? 9.758 3.139 12.008 1 96.56 378 CYS A N 1
ATOM 2934 C CA . CYS A 1 378 ? 8.727 3.143 13.039 1 96.56 378 CYS A CA 1
ATOM 2935 C C . CYS A 1 378 ? 7.969 1.818 13.055 1 96.56 378 CYS A C 1
ATOM 2937 O O . CYS A 1 378 ? 7.27 1.512 14.023 1 96.56 378 CYS A O 1
ATOM 2939 N N . LEU A 1 379 ? 8.094 1.007 12.055 1 95.81 379 LEU A N 1
ATOM 2940 C CA . LEU A 1 379 ? 7.461 -0.308 12.016 1 95.81 379 LEU A CA 1
ATOM 2941 C C . LEU A 1 379 ? 8.32 -1.347 12.727 1 95.81 379 LEU A C 1
ATOM 2943 O O . LEU A 1 379 ? 7.859 -2.453 13.016 1 95.81 379 LEU A O 1
ATOM 2947 N N . ASP A 1 380 ? 9.523 -1.04 13 1 93.12 380 ASP A N 1
ATOM 2948 C CA . ASP A 1 380 ? 10.461 -1.957 13.641 1 93.12 380 ASP A CA 1
ATOM 2949 C C . ASP A 1 380 ? 10.094 -2.176 15.109 1 93.12 380 ASP A C 1
ATOM 2951 O O . ASP A 1 380 ? 10.023 -1.221 15.883 1 93.12 380 ASP A O 1
ATOM 2955 N N . PRO A 1 381 ? 9.945 -3.395 15.555 1 91.31 381 PRO A N 1
ATOM 2956 C CA . PRO A 1 381 ? 9.648 -3.666 16.969 1 91.31 381 PRO A CA 1
ATOM 2957 C C . PRO A 1 381 ? 10.719 -3.123 17.906 1 91.31 381 PRO A C 1
ATOM 2959 O O . PRO A 1 381 ? 10.414 -2.748 19.047 1 91.31 381 PRO A O 1
ATOM 2962 N N . GLU A 1 382 ? 11.93 -3.105 17.406 1 91.25 382 GLU A N 1
ATOM 2963 C CA . GLU A 1 382 ? 12.992 -2.535 18.234 1 91.25 382 GLU A CA 1
ATOM 2964 C C . GLU A 1 382 ? 12.734 -1.059 18.516 1 91.25 382 GLU A C 1
ATOM 2966 O O . GLU A 1 382 ? 12.906 -0.603 19.656 1 91.25 382 GLU A O 1
ATOM 2971 N N . CYS A 1 383 ? 12.359 -0.322 17.531 1 94.25 383 CYS A N 1
ATOM 2972 C CA . CYS A 1 383 ? 11.992 1.074 17.734 1 94.25 383 CYS A CA 1
ATOM 2973 C C . CYS A 1 383 ? 10.797 1.191 18.672 1 94.25 383 CYS A C 1
ATOM 2975 O O . CYS A 1 383 ? 10.812 1.99 19.609 1 94.25 383 CYS A O 1
ATOM 2977 N N . GLN A 1 384 ? 9.852 0.357 18.5 1 92.38 384 GLN A N 1
ATOM 2978 C CA . GLN A 1 384 ? 8.609 0.437 19.25 1 92.38 384 GLN A CA 1
ATOM 2979 C C . GLN A 1 384 ? 8.82 0.05 20.703 1 92.38 384 GLN A C 1
ATOM 2981 O O . GLN A 1 384 ? 8.055 0.46 21.594 1 92.38 384 GLN A O 1
ATOM 2986 N N . SER A 1 385 ? 9.891 -0.719 20.969 1 93.06 385 SER A N 1
ATOM 2987 C CA . SER A 1 385 ? 10.188 -1.133 22.344 1 93.06 385 SER A CA 1
ATOM 2988 C C . SER A 1 385 ? 10.977 -0.059 23.078 1 93.06 385 SER A C 1
ATOM 2990 O O . SER A 1 385 ? 11.102 -0.111 24.312 1 93.06 385 SER A O 1
ATOM 2992 N N . HIS A 1 386 ? 11.516 0.876 22.375 1 94.38 386 HIS A N 1
ATOM 2993 C CA . HIS A 1 386 ? 12.266 1.983 22.953 1 94.38 386 HIS A CA 1
ATOM 2994 C C . HIS A 1 386 ? 11.43 3.258 22.984 1 94.38 386 HIS A C 1
ATOM 2996 O O . HIS A 1 386 ? 11.148 3.846 21.938 1 94.38 386 HIS A O 1
ATOM 3002 N N . ALA A 1 387 ? 11.164 3.809 24.062 1 94.25 387 ALA A N 1
ATOM 3003 C CA . ALA A 1 387 ? 10.188 4.879 24.266 1 94.25 387 ALA A CA 1
ATOM 3004 C C . ALA A 1 387 ? 10.57 6.117 23.453 1 94.25 387 ALA A C 1
ATOM 3006 O O . ALA A 1 387 ? 9.742 6.668 22.719 1 94.25 387 ALA A O 1
ATOM 3007 N N . PRO A 1 388 ? 11.828 6.598 23.5 1 93.94 388 PRO A N 1
ATOM 3008 C CA . PRO A 1 388 ? 12.164 7.797 22.734 1 93.94 388 PRO A CA 1
ATOM 3009 C C . PRO A 1 388 ? 11.93 7.629 21.234 1 93.94 388 PRO A C 1
ATOM 3011 O O . PRO A 1 388 ? 11.461 8.555 20.562 1 93.94 388 PRO A O 1
ATOM 3014 N N . CYS A 1 389 ? 12.203 6.445 20.75 1 94.75 389 CYS A N 1
ATOM 3015 C CA . CYS A 1 389 ? 11.992 6.188 19.328 1 94.75 389 CYS A CA 1
ATOM 3016 C C . CYS A 1 389 ? 10.508 6.125 19 1 94.75 389 CYS A C 1
ATOM 3018 O O . CYS A 1 389 ? 10.047 6.75 18.047 1 94.75 389 CYS A O 1
ATOM 3020 N N . ARG A 1 390 ? 9.781 5.383 19.781 1 95.69 390 ARG A N 1
ATOM 3021 C CA . ARG A 1 390 ? 8.336 5.27 19.609 1 95.69 390 ARG A CA 1
ATOM 3022 C C . ARG A 1 390 ? 7.668 6.637 19.656 1 95.69 390 ARG A C 1
ATOM 3024 O O . ARG A 1 390 ? 6.781 6.93 18.844 1 95.69 390 ARG A O 1
ATOM 3031 N N . GLU A 1 391 ? 8.117 7.48 20.531 1 96.56 391 GLU A N 1
ATOM 3032 C CA . GLU A 1 391 ? 7.551 8.812 20.703 1 96.56 391 GLU A CA 1
ATOM 3033 C C . GLU A 1 391 ? 7.918 9.727 19.547 1 96.56 391 GLU A C 1
ATOM 3035 O O . GLU A 1 391 ? 7.105 10.547 19.109 1 96.56 391 GLU A O 1
ATOM 3040 N N . ALA A 1 392 ? 9.125 9.594 19.031 1 95.62 392 ALA A N 1
ATOM 3041 C CA . ALA A 1 392 ? 9.539 10.359 17.859 1 95.62 392 ALA A CA 1
ATOM 3042 C C . ALA A 1 392 ? 8.664 10.023 16.656 1 95.62 392 ALA A C 1
ATOM 3044 O O . ALA A 1 392 ? 8.391 10.891 15.82 1 95.62 392 ALA A O 1
ATOM 3045 N N . CYS A 1 393 ? 8.148 8.828 16.594 1 96.06 393 CYS A N 1
ATOM 3046 C CA . CYS A 1 393 ? 7.324 8.359 15.484 1 96.06 393 CYS A CA 1
ATOM 3047 C C . CYS A 1 393 ? 5.945 9.008 15.516 1 96.06 393 CYS A C 1
ATOM 3049 O O . CYS A 1 393 ? 5.215 8.984 14.531 1 96.06 393 CYS A O 1
ATOM 3051 N N . GLN A 1 394 ? 5.605 9.672 16.609 1 95.25 394 GLN A N 1
ATOM 3052 C CA . GLN A 1 394 ? 4.277 10.258 16.766 1 95.25 394 GLN A CA 1
ATOM 3053 C C . GLN A 1 394 ? 4.211 11.648 16.141 1 95.25 394 GLN A C 1
ATOM 3055 O O . GLN A 1 394 ? 3.125 12.203 15.969 1 95.25 394 GLN A O 1
ATOM 3060 N N . TYR A 1 395 ? 5.344 12.172 15.773 1 94.62 395 TYR A N 1
ATOM 3061 C CA . TYR A 1 395 ? 5.367 13.547 15.289 1 94.62 395 TYR A CA 1
ATOM 3062 C C . TYR A 1 395 ? 5.008 13.609 13.805 1 94.62 395 TYR A C 1
ATOM 3064 O O . TYR A 1 395 ? 4.746 14.688 13.273 1 94.62 395 TYR A O 1
ATOM 3072 N N . SER A 1 396 ? 4.898 12.422 13.148 1 91.31 396 SER A N 1
ATOM 3073 C CA . SER A 1 396 ? 4.539 12.398 11.734 1 91.31 396 SER A CA 1
ATOM 3074 C C . SER A 1 396 ? 3.129 12.93 11.516 1 91.31 396 SER A C 1
ATOM 3076 O O . SER A 1 396 ? 2.227 12.664 12.305 1 91.31 396 SER A O 1
ATOM 3078 N N . PHE A 1 397 ? 3.014 13.688 10.453 1 91.31 397 PHE A N 1
ATOM 3079 C CA . PHE A 1 397 ? 1.716 14.25 10.109 1 91.31 397 PHE A CA 1
ATOM 3080 C C . PHE A 1 397 ? 0.724 13.156 9.742 1 91.31 397 PHE A C 1
ATOM 3082 O O . PHE A 1 397 ? 1.051 12.25 8.977 1 91.31 397 PHE A O 1
ATOM 3089 N N . ARG A 1 398 ? -0.448 13.25 10.312 1 91.88 398 ARG A N 1
ATOM 3090 C CA . ARG A 1 398 ? -1.507 12.273 10.102 1 91.88 398 ARG A CA 1
ATOM 3091 C C . ARG A 1 398 ? -2.758 12.93 9.531 1 91.88 398 ARG A C 1
ATOM 3093 O O . ARG A 1 398 ? -3.352 13.805 10.164 1 91.88 398 ARG A O 1
ATOM 3100 N N . VAL A 1 399 ? -3.193 12.484 8.43 1 92.69 399 VAL A N 1
ATOM 3101 C CA . VAL A 1 399 ? -4.305 13.102 7.719 1 92.69 399 VAL A CA 1
ATOM 3102 C C . VAL A 1 399 ? -5.59 12.953 8.531 1 92.69 399 VAL A C 1
ATOM 3104 O O . VAL A 1 399 ? -6.445 13.844 8.523 1 92.69 399 VAL A O 1
ATOM 3107 N N . GLU A 1 400 ? -5.742 11.875 9.289 1 94.75 400 GLU A N 1
ATOM 3108 C CA . GLU A 1 400 ? -6.961 11.641 10.062 1 94.75 400 GLU A CA 1
ATOM 3109 C C . GLU A 1 400 ? -7.082 12.641 11.211 1 94.75 400 GLU A C 1
ATOM 3111 O O . GLU A 1 400 ? -8.188 12.977 11.641 1 94.75 400 GLU A O 1
ATOM 3116 N N . VAL A 1 401 ? -5.926 13.133 11.703 1 95.62 401 VAL A N 1
ATOM 3117 C CA . VAL A 1 401 ? -5.957 14.141 12.766 1 95.62 401 VAL A CA 1
ATOM 3118 C C . VAL A 1 401 ? -6.461 15.469 12.203 1 95.62 401 VAL A C 1
ATOM 3120 O O . VAL A 1 401 ? -7.285 16.141 12.828 1 95.62 401 VAL A O 1
ATOM 3123 N N . THR A 1 402 ? -5.973 15.805 11.055 1 96.38 402 THR A N 1
ATOM 3124 C CA . THR A 1 402 ? -6.473 17 10.375 1 96.38 402 THR A CA 1
ATOM 3125 C C . THR A 1 402 ? -7.977 16.891 10.141 1 96.38 402 THR A C 1
ATOM 3127 O O . THR A 1 402 ? -8.719 17.828 10.43 1 96.38 402 THR A O 1
ATOM 3130 N N . ALA A 1 403 ? -8.422 15.758 9.688 1 95.88 403 ALA A N 1
ATOM 3131 C CA . ALA A 1 403 ? -9.836 15.531 9.414 1 95.88 403 ALA A CA 1
ATOM 3132 C C . ALA A 1 403 ? -10.672 15.672 10.68 1 95.88 403 ALA A C 1
ATOM 3134 O O . ALA A 1 403 ? -11.742 16.281 10.664 1 95.88 403 ALA A O 1
ATOM 3135 N N . GLY A 1 404 ? -10.164 15.109 11.742 1 95.69 404 GLY A N 1
ATOM 3136 C CA . GLY A 1 404 ? -10.898 15.195 12.992 1 95.69 404 GLY A CA 1
ATOM 3137 C C . GLY A 1 404 ? -11.117 16.625 13.461 1 95.69 404 GLY A C 1
ATOM 3138 O O . GLY A 1 404 ? -12.234 16.984 13.836 1 95.69 404 GLY A O 1
ATOM 3139 N N . THR A 1 405 ? -10.078 17.422 13.414 1 96.25 405 THR A N 1
ATOM 3140 C CA . THR A 1 405 ? -10.172 18.797 13.852 1 96.25 405 THR A CA 1
ATOM 3141 C C . THR A 1 405 ? -11.125 19.594 12.953 1 96.25 405 THR A C 1
ATOM 3143 O O . THR A 1 405 ? -12.039 20.25 13.445 1 96.25 405 THR A O 1
ATOM 3146 N N . VAL A 1 406 ? -10.992 19.453 11.656 1 95.19 406 VAL A N 1
ATOM 3147 C CA . VAL A 1 406 ? -11.773 20.234 10.711 1 95.19 406 VAL A CA 1
ATOM 3148 C C . VAL A 1 406 ? -13.242 19.828 10.781 1 95.19 406 VAL A C 1
ATOM 3150 O O . VAL A 1 406 ? -14.133 20.672 10.797 1 95.19 406 VAL A O 1
ATOM 3153 N N . CYS A 1 407 ? -13.516 18.578 10.867 1 95.62 407 CYS A N 1
ATOM 3154 C CA . CYS A 1 407 ? -14.891 18.109 10.859 1 95.62 407 CYS A CA 1
ATOM 3155 C C . CYS A 1 407 ? -15.609 18.5 12.148 1 95.62 407 CYS A C 1
ATOM 3157 O O . CYS A 1 407 ? -16.797 18.844 12.125 1 95.62 407 CYS A O 1
ATOM 3159 N N . LEU A 1 408 ? -14.891 18.453 13.219 1 95.12 408 LEU A N 1
ATOM 3160 C CA . LEU A 1 408 ? -15.492 18.875 14.477 1 95.12 408 LEU A CA 1
ATOM 3161 C C . LEU A 1 408 ? -15.719 20.391 14.492 1 95.12 408 LEU A C 1
ATOM 3163 O O . LEU A 1 408 ? -16.703 20.859 15.078 1 95.12 408 LEU A O 1
ATOM 3167 N N . ASP A 1 409 ? -14.836 21.094 13.922 1 94 409 ASP A N 1
ATOM 3168 C CA . ASP A 1 409 ? -15.023 22.531 13.812 1 94 409 ASP A CA 1
ATOM 3169 C C . ASP A 1 409 ? -16.266 22.859 12.984 1 94 409 ASP A C 1
ATOM 3171 O O . ASP A 1 409 ? -16.938 23.859 13.242 1 94 409 ASP A O 1
ATOM 3175 N N . LEU A 1 410 ? -16.531 22.016 12 1 91.81 410 LEU A N 1
ATOM 3176 C CA . LEU A 1 410 ? -17.688 22.234 11.141 1 91.81 410 LEU A CA 1
ATOM 3177 C C . LEU A 1 410 ? -18.969 21.797 11.836 1 91.81 410 LEU A C 1
ATOM 3179 O O . LEU A 1 410 ? -20.062 22.141 11.391 1 91.81 410 LEU A O 1
ATOM 3183 N N . ASN A 1 411 ? -18.828 21.078 12.914 1 90.38 411 ASN A N 1
ATOM 3184 C CA . ASN A 1 411 ? -19.938 20.734 13.789 1 90.38 411 ASN A CA 1
ATOM 3185 C C . ASN A 1 411 ? -21.094 20.109 13 1 90.38 411 ASN A C 1
ATOM 3187 O O . ASN A 1 411 ? -22.219 20.594 13.07 1 90.38 411 ASN A O 1
ATOM 3191 N N . GLN A 1 412 ? -20.828 19.203 12.156 1 90.75 412 GLN A N 1
ATOM 3192 C CA . GLN A 1 412 ? -21.75 18.297 11.461 1 90.75 412 GLN A CA 1
ATOM 3193 C C . GLN A 1 412 ? -22.453 19 10.305 1 90.75 412 GLN A C 1
ATOM 3195 O O . GLN A 1 412 ? -23.453 18.516 9.789 1 90.75 412 GLN A O 1
ATOM 3200 N N . LYS A 1 413 ? -21.938 20.125 9.922 1 90.62 413 LYS A N 1
ATOM 3201 C CA . LYS A 1 413 ? -22.531 20.859 8.805 1 90.62 413 LYS A CA 1
ATOM 3202 C C . LYS A 1 413 ? -22.531 20.016 7.535 1 90.62 413 LYS A C 1
ATOM 3204 O O . LYS A 1 413 ? -23.422 20.141 6.695 1 90.62 413 LYS A O 1
ATOM 3209 N N . LEU A 1 414 ? -21.547 19.125 7.414 1 93.31 414 LEU A N 1
ATOM 3210 C CA . LEU A 1 414 ? -21.422 18.344 6.191 1 93.31 414 LEU A CA 1
ATOM 3211 C C . LEU A 1 414 ? -21.859 16.891 6.434 1 93.31 414 LEU A C 1
ATOM 3213 O O . LEU A 1 414 ? -21.781 16.062 5.531 1 93.31 414 LEU A O 1
ATOM 3217 N N . LEU A 1 415 ? -22.281 16.625 7.629 1 95.25 415 LEU A N 1
ATOM 3218 C CA . LEU A 1 415 ? -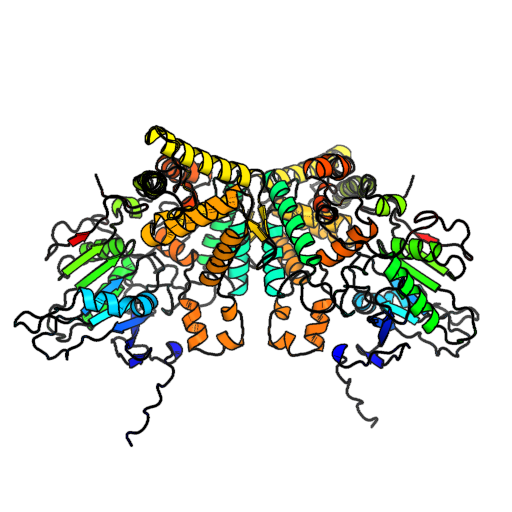22.672 15.25 7.938 1 95.25 415 LEU A CA 1
ATOM 3219 C C . LEU A 1 415 ? -23.797 14.781 7.023 1 95.25 415 LEU A C 1
ATOM 3221 O O . LEU A 1 415 ? -24.766 15.516 6.805 1 95.25 415 LEU A O 1
ATOM 3225 N N . ASN A 1 416 ? -23.656 13.641 6.406 1 95.75 416 ASN A N 1
ATOM 3226 C CA . ASN A 1 416 ? -24.641 12.961 5.559 1 95.75 416 ASN A CA 1
ATOM 3227 C C . ASN A 1 416 ? -24.75 13.633 4.191 1 95.75 416 ASN A C 1
ATOM 3229 O O . ASN A 1 416 ? -25.703 13.367 3.447 1 95.75 416 ASN A O 1
ATOM 3233 N N . THR A 1 417 ? -23.844 14.555 3.957 1 95.5 417 THR A N 1
ATOM 3234 C CA . THR A 1 417 ? -23.766 15.094 2.602 1 95.5 417 THR A CA 1
ATOM 3235 C C . THR A 1 417 ? -23.453 13.984 1.6 1 95.5 417 THR A C 1
ATOM 3237 O O . THR A 1 417 ? -22.609 13.125 1.856 1 95.5 417 THR A O 1
ATOM 3240 N N . THR A 1 418 ? -24.141 14.016 0.427 1 95.88 418 THR A N 1
ATOM 3241 C CA . THR A 1 418 ? -23.875 13.047 -0.625 1 95.88 418 THR A CA 1
ATOM 3242 C C . THR A 1 418 ? -22.641 13.445 -1.438 1 95.88 418 THR A C 1
ATOM 3244 O O . THR A 1 418 ? -22.188 14.594 -1.359 1 95.88 418 THR A O 1
ATOM 3247 N N . ARG A 1 419 ? -22.156 12.516 -2.176 1 94.12 419 ARG A N 1
ATOM 3248 C CA . ARG A 1 419 ? -21.016 12.789 -3.037 1 94.12 419 ARG A CA 1
ATOM 3249 C C . ARG A 1 419 ? -21.328 13.906 -4.027 1 94.12 419 ARG A C 1
ATOM 3251 O O . ARG A 1 419 ? -20.516 14.805 -4.242 1 94.12 419 ARG A O 1
ATOM 3258 N N . GLU A 1 420 ? -22.5 13.859 -4.656 1 94.75 420 GLU A N 1
ATOM 3259 C CA . GLU A 1 420 ? -22.922 14.852 -5.641 1 94.75 420 GLU A CA 1
ATOM 3260 C C . GLU A 1 420 ? -23.016 16.25 -5.016 1 94.75 420 GLU A C 1
ATOM 3262 O O . GLU A 1 420 ? -22.578 17.234 -5.605 1 94.75 420 GLU A O 1
ATOM 3267 N N . GLU A 1 421 ? -23.562 16.281 -3.846 1 95.25 421 GLU A N 1
ATOM 3268 C CA . GLU A 1 421 ? -23.672 17.562 -3.143 1 95.25 421 GLU A CA 1
ATOM 3269 C C . GLU A 1 421 ? -22.297 18.125 -2.775 1 95.25 421 GLU A C 1
ATOM 3271 O O . GLU A 1 421 ? -22.062 19.312 -2.926 1 95.25 421 GLU A O 1
ATOM 3276 N N . TYR A 1 422 ? -21.469 17.219 -2.307 1 93.56 422 TYR A N 1
ATOM 3277 C CA . TYR A 1 422 ? -20.109 17.641 -1.973 1 93.56 422 TYR A CA 1
ATOM 3278 C C . TYR A 1 422 ? -19.406 18.203 -3.193 1 93.56 422 TYR A C 1
ATOM 3280 O O . TYR A 1 422 ? -18.75 19.25 -3.107 1 93.56 422 TYR A O 1
ATOM 3288 N N . TRP A 1 423 ? -19.531 17.547 -4.297 1 92.12 423 TRP A N 1
ATOM 3289 C CA . TRP A 1 423 ? -18.906 17.984 -5.531 1 92.12 423 TRP A CA 1
ATOM 3290 C C . TRP A 1 423 ? -19.406 19.375 -5.934 1 92.12 423 TRP A C 1
ATOM 3292 O O . TRP A 1 423 ? -18.609 20.266 -6.223 1 92.12 423 TRP A O 1
ATOM 3302 N N . ASP A 1 424 ? -20.641 19.578 -5.922 1 92.62 424 ASP A N 1
ATOM 3303 C CA . ASP A 1 424 ? -21.25 20.797 -6.438 1 92.62 424 ASP A CA 1
ATOM 3304 C C . ASP A 1 424 ? -21.016 21.984 -5.492 1 92.62 424 ASP A C 1
ATOM 3306 O O . ASP A 1 424 ? -20.719 23.094 -5.941 1 92.62 424 ASP A O 1
ATOM 3310 N N . LYS A 1 425 ? -21.078 21.656 -4.25 1 90.44 425 LYS A N 1
ATOM 3311 C CA . LYS A 1 425 ? -21.094 22.766 -3.287 1 90.44 425 LYS A CA 1
ATOM 3312 C C . LYS A 1 425 ? -19.688 23.062 -2.773 1 90.44 425 LYS A C 1
ATOM 3314 O O . LYS A 1 425 ? -19.391 24.203 -2.414 1 90.44 425 LYS A O 1
ATOM 3319 N N . TYR A 1 426 ? -18.875 22.094 -2.812 1 87.94 426 TYR A N 1
ATOM 3320 C CA . TYR A 1 426 ? -17.594 22.312 -2.141 1 87.94 426 TYR A CA 1
ATOM 3321 C C . TYR A 1 426 ? -16.438 22.109 -3.107 1 87.94 426 TYR A C 1
ATOM 3323 O O . TYR A 1 426 ? -15.539 22.969 -3.195 1 87.94 426 TYR A O 1
ATOM 3331 N N . LEU A 1 427 ? -16.438 21.062 -3.852 1 88.5 427 LEU A N 1
ATOM 3332 C CA . LEU A 1 427 ? -15.273 20.75 -4.676 1 88.5 427 LEU A CA 1
ATOM 3333 C C . LEU A 1 427 ? -15.234 21.625 -5.918 1 88.5 427 LEU A C 1
ATOM 3335 O O . LEU A 1 427 ? -14.195 22.203 -6.234 1 88.5 427 LEU A O 1
ATOM 3339 N N . ARG A 1 428 ? -16.328 21.719 -6.621 1 90.56 428 ARG A N 1
ATOM 3340 C CA . ARG A 1 428 ? -16.359 22.5 -7.855 1 90.56 428 ARG A CA 1
ATOM 3341 C C . ARG A 1 428 ? -15.945 23.953 -7.609 1 90.56 428 ARG A C 1
ATOM 3343 O O . ARG A 1 428 ? -15.078 24.469 -8.305 1 90.56 428 ARG A O 1
ATOM 3350 N N . PRO A 1 429 ? -16.469 24.578 -6.602 1 89.25 429 PRO A N 1
ATOM 3351 C CA . PRO A 1 429 ? -16.031 25.953 -6.332 1 89.25 429 PRO A CA 1
ATOM 3352 C C . PRO A 1 429 ? -14.531 26.047 -6.035 1 89.25 429 PRO A C 1
ATOM 3354 O O . PRO A 1 429 ? -13.875 27.016 -6.426 1 89.25 429 PRO A O 1
ATOM 3357 N N . SER A 1 430 ? -14 25.078 -5.344 1 87.44 430 SER A N 1
ATOM 3358 C CA . SER A 1 430 ? -12.57 25.047 -5.047 1 87.44 430 SER A CA 1
ATOM 3359 C C . SER A 1 430 ? -11.742 24.938 -6.324 1 87.44 430 SER A C 1
ATOM 3361 O O . SER A 1 430 ? -10.734 25.625 -6.484 1 87.44 430 SER A O 1
ATOM 3363 N N . ILE A 1 431 ? -12.18 24.078 -7.234 1 88.69 431 ILE A N 1
ATOM 3364 C CA . ILE A 1 431 ? -11.484 23.844 -8.492 1 88.69 431 ILE A CA 1
ATOM 3365 C C . ILE A 1 431 ? -11.578 25.078 -9.375 1 88.69 431 ILE A C 1
ATOM 3367 O O . ILE A 1 431 ? -10.633 25.438 -10.078 1 88.69 431 ILE A O 1
ATOM 3371 N N . GLU A 1 432 ? -12.68 25.75 -9.297 1 89.25 432 GLU A N 1
ATOM 3372 C CA . GLU A 1 432 ? -12.883 26.969 -10.07 1 89.25 432 GLU A CA 1
ATOM 3373 C C . GLU A 1 432 ? -12.031 28.109 -9.531 1 89.25 432 GLU A C 1
ATOM 3375 O O . GLU A 1 432 ? -11.586 28.969 -10.289 1 89.25 432 GLU A O 1
ATOM 3380 N N . SER A 1 433 ? -11.805 28.078 -8.266 1 88.94 433 SER A N 1
ATOM 3381 C CA . SER A 1 433 ? -10.984 29.109 -7.637 1 88.94 433 SER A CA 1
ATOM 3382 C C . SER A 1 433 ? -9.516 28.969 -8.016 1 88.94 433 SER A C 1
ATOM 3384 O O . SER A 1 433 ? -8.805 29.953 -8.164 1 88.94 433 SER A O 1
ATOM 3386 N N . SER A 1 434 ? -9.094 27.766 -8.102 1 93.62 434 SER A N 1
ATOM 3387 C CA . SER A 1 434 ? -7.719 27.516 -8.523 1 93.62 434 SER A CA 1
ATOM 3388 C C . SER A 1 434 ? -7.617 26.203 -9.305 1 93.62 434 SER A C 1
ATOM 3390 O O . SER A 1 434 ? -7.965 25.141 -8.797 1 93.62 434 SER A O 1
ATOM 3392 N N . HIS A 1 435 ? -7.059 26.328 -10.438 1 91.56 435 HIS A N 1
ATOM 3393 C CA . HIS A 1 435 ? -6.859 25.156 -11.297 1 91.56 435 HIS A CA 1
ATOM 3394 C C . HIS A 1 435 ? -5.789 24.234 -10.742 1 91.56 435 HIS A C 1
ATOM 3396 O O . HIS A 1 435 ? -5.906 23.016 -10.836 1 91.56 435 HIS A O 1
ATOM 3402 N N . TRP A 1 436 ? -4.863 24.812 -10.102 1 93.81 436 TRP A N 1
ATOM 3403 C CA . TRP A 1 436 ? -3.672 24.031 -9.773 1 93.81 436 TRP A CA 1
ATOM 3404 C C . TRP A 1 436 ? -3.721 23.547 -8.328 1 93.81 436 TRP A C 1
ATOM 3406 O O . TRP A 1 436 ? -3 22.625 -7.957 1 93.81 436 TRP A O 1
ATOM 3416 N N . MET A 1 437 ? -4.617 24.109 -7.5 1 93.25 437 MET A N 1
ATOM 3417 C CA . MET A 1 437 ? -4.641 23.75 -6.086 1 93.25 437 MET A CA 1
ATOM 3418 C C . MET A 1 437 ? -5.984 23.141 -5.699 1 93.25 437 MET A C 1
ATOM 3420 O O . MET A 1 437 ? -6.062 22.344 -4.762 1 93.25 437 MET A O 1
ATOM 3424 N N . GLY A 1 438 ? -6.969 23.5 -6.391 1 89.56 438 GLY A N 1
ATOM 3425 C CA . GLY A 1 438 ? -8.32 23.188 -5.973 1 89.56 438 GLY A CA 1
ATOM 3426 C C . GLY A 1 438 ? -8.555 21.703 -5.77 1 89.56 438 GLY A C 1
ATOM 3427 O O . GLY A 1 438 ? -9.086 21.281 -4.742 1 89.56 438 GLY A O 1
ATOM 3428 N N . ASP A 1 439 ? -8.117 20.859 -6.695 1 88.25 439 ASP A N 1
ATOM 3429 C CA . ASP A 1 439 ? -8.414 19.438 -6.609 1 88.25 439 ASP A CA 1
ATOM 3430 C C . ASP A 1 439 ? -7.461 18.734 -5.641 1 88.25 439 ASP A C 1
ATOM 3432 O O . ASP A 1 439 ? -7.766 17.641 -5.141 1 88.25 439 ASP A O 1
ATOM 3436 N N . THR A 1 440 ? -6.316 19.344 -5.328 1 90.88 440 THR A N 1
ATOM 3437 C CA . THR A 1 440 ? -5.355 18.75 -4.406 1 90.88 440 THR A CA 1
ATOM 3438 C C . THR A 1 440 ? -5.867 18.812 -2.973 1 90.88 440 THR A C 1
ATOM 3440 O O . THR A 1 440 ? -5.352 18.109 -2.094 1 90.88 440 THR A O 1
ATOM 3443 N N . PHE A 1 441 ? -6.887 19.562 -2.676 1 88.81 441 PHE A N 1
ATOM 3444 C CA . PHE A 1 441 ? -7.473 19.672 -1.347 1 88.81 441 PHE A CA 1
ATOM 3445 C C . PHE A 1 441 ? -8.852 19.016 -1.312 1 88.81 441 PHE A C 1
ATOM 3447 O O . PHE A 1 441 ? -9.602 19.203 -0.349 1 88.81 441 PHE A O 1
ATOM 3454 N N . ALA A 1 442 ? -9.18 18.344 -2.393 1 86.06 442 ALA A N 1
ATOM 3455 C CA . ALA A 1 442 ? -10.523 17.766 -2.508 1 86.06 442 ALA A CA 1
ATOM 3456 C C . ALA A 1 442 ? -10.82 16.828 -1.333 1 86.06 442 ALA A C 1
ATOM 3458 O O . ALA A 1 442 ? -11.945 16.812 -0.825 1 86.06 442 ALA A O 1
ATOM 3459 N N . ASP A 1 443 ? -9.867 16.141 -0.865 1 86.75 443 ASP A N 1
ATOM 3460 C CA . ASP A 1 443 ? -10.117 15.125 0.148 1 86.75 443 ASP A CA 1
ATOM 3461 C C . ASP A 1 443 ? -10.086 15.727 1.552 1 86.75 443 ASP A C 1
A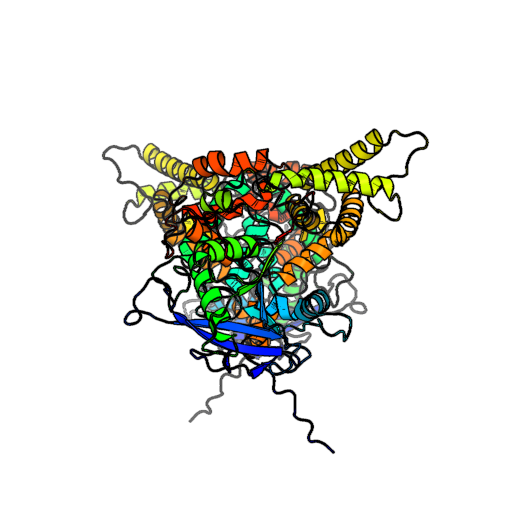TOM 3463 O O . ASP A 1 443 ? -10.344 15.031 2.535 1 86.75 443 ASP A O 1
ATOM 3467 N N . PHE A 1 444 ? -9.867 16.984 1.656 1 90.44 444 PHE A N 1
ATOM 3468 C CA . PHE A 1 444 ? -9.734 17.656 2.939 1 90.44 444 PHE A CA 1
ATOM 3469 C C . PHE A 1 444 ? -11.039 17.609 3.721 1 90.44 444 PHE A C 1
ATOM 3471 O O . PHE A 1 444 ? -11.031 17.359 4.93 1 90.44 444 PHE A O 1
ATOM 3478 N N . LEU A 1 445 ? -12.172 17.797 3.057 1 94.44 445 LEU A N 1
ATOM 3479 C CA . LEU A 1 445 ? -13.453 17.859 3.752 1 94.44 445 LEU A CA 1
ATOM 3480 C C . LEU A 1 445 ? -14.273 16.609 3.492 1 94.44 445 LEU A C 1
ATOM 3482 O O . LEU A 1 445 ? -15.32 16.406 4.117 1 94.44 445 LEU A O 1
ATOM 3486 N N . MET A 1 446 ? -13.805 15.719 2.688 1 95.5 446 MET A N 1
ATOM 3487 C CA . MET A 1 446 ? -14.57 14.523 2.328 1 95.5 446 MET A CA 1
ATOM 3488 C C . MET A 1 446 ? -14.938 13.719 3.57 1 95.5 446 MET A C 1
ATOM 3490 O O . MET A 1 446 ? -16.062 13.242 3.697 1 95.5 446 MET A O 1
ATOM 3494 N N . PRO A 1 447 ? -14.016 13.586 4.527 1 96.94 447 PRO A N 1
ATOM 3495 C CA . PRO A 1 447 ? -14.352 12.773 5.699 1 96.94 447 PRO A CA 1
ATOM 3496 C C . PRO A 1 447 ? -15.516 13.352 6.504 1 96.94 447 PRO A C 1
ATOM 3498 O O . PRO A 1 447 ? -16.188 12.617 7.223 1 96.94 447 PRO A O 1
ATOM 3501 N N . CYS A 1 448 ? -15.766 14.641 6.406 1 96.5 448 CYS A N 1
ATOM 3502 C CA . CYS A 1 448 ? -16.75 15.305 7.254 1 96.5 448 CYS A CA 1
ATOM 3503 C C . CYS A 1 448 ? -18.172 14.844 6.91 1 96.5 448 CYS A C 1
ATOM 3505 O O . CYS A 1 448 ? -19.094 15.016 7.707 1 96.5 448 CYS A O 1
ATOM 3507 N N . ALA A 1 449 ? -18.312 14.234 5.723 1 96.81 449 ALA A N 1
ATOM 3508 C CA . ALA A 1 449 ? -19.625 13.734 5.316 1 96.81 449 ALA A CA 1
ATOM 3509 C C . ALA A 1 449 ? -20.047 12.547 6.172 1 96.81 449 ALA A C 1
ATOM 3511 O O . ALA A 1 449 ? -21.234 12.203 6.223 1 96.81 449 ALA A O 1
ATOM 3512 N N . ARG A 1 450 ? -19.016 11.922 6.859 1 96.44 450 ARG A N 1
ATOM 3513 C CA . ARG A 1 450 ? -19.359 10.758 7.68 1 96.44 450 ARG A CA 1
ATOM 3514 C C . ARG A 1 450 ? -18.703 10.859 9.055 1 96.44 450 ARG A C 1
ATOM 3516 O O . ARG A 1 450 ? -18.672 9.875 9.805 1 96.44 450 ARG A O 1
ATOM 3523 N N . TRP A 1 451 ? -18.125 11.984 9.344 1 96.12 451 TRP A N 1
ATOM 3524 C CA . TRP A 1 451 ? -17.531 12.156 10.672 1 96.12 451 TRP A CA 1
ATOM 3525 C C . TRP A 1 451 ? -18.609 12.367 11.727 1 96.12 451 TRP A C 1
ATOM 3527 O O . TRP A 1 451 ? -19.141 13.477 11.875 1 96.12 451 TRP A O 1
ATOM 3537 N N . ASN A 1 452 ? -18.812 11.344 12.469 1 92.12 452 ASN A N 1
ATOM 3538 C CA . ASN A 1 452 ? -19.844 11.422 13.492 1 92.12 452 ASN A CA 1
ATOM 3539 C C . ASN A 1 452 ? -19.312 12.031 14.789 1 92.12 452 ASN A C 1
ATOM 3541 O O . ASN A 1 452 ? -18.188 11.727 15.195 1 92.12 452 ASN A O 1
ATOM 3545 N N . GLY A 1 453 ? -20.047 12.945 15.281 1 85.56 453 GLY A N 1
ATOM 3546 C CA . GLY A 1 453 ? -19.656 13.57 16.531 1 85.56 453 GLY A CA 1
ATOM 3547 C C . GLY A 1 453 ? -19.75 15.086 16.5 1 85.56 453 GLY A C 1
ATOM 3548 O O . GLY A 1 453 ? -19.594 15.688 15.43 1 85.56 453 GLY A O 1
ATOM 3549 N N . ARG A 1 454 ? -20.078 15.609 17.609 1 85.94 454 ARG A N 1
ATOM 3550 C CA . ARG A 1 454 ? -20.141 17.047 17.797 1 85.94 454 ARG A CA 1
ATOM 3551 C C . ARG A 1 454 ? -19.094 17.516 18.812 1 85.94 454 ARG A C 1
ATOM 3553 O O . ARG A 1 454 ? -18.984 16.953 19.906 1 85.94 454 ARG A O 1
ATOM 3560 N N . GLY A 1 455 ? -18.234 18.344 18.344 1 83.5 455 GLY A N 1
ATOM 3561 C CA . GLY A 1 455 ? -17.281 18.906 19.281 1 83.5 455 GLY A CA 1
ATOM 3562 C C . GLY A 1 455 ? -17.906 19.859 20.281 1 83.5 455 GLY A C 1
ATOM 3563 O O . GLY A 1 455 ? -19 20.391 20.047 1 83.5 455 GLY A O 1
ATOM 3564 N N . PRO A 1 456 ? -17.25 19.969 21.391 1 85.81 456 PRO A N 1
ATOM 3565 C CA . PRO A 1 456 ? -17.766 20.953 22.344 1 85.81 456 PRO A CA 1
ATOM 3566 C C . PRO A 1 456 ? -17.656 22.391 21.828 1 85.81 456 PRO A C 1
ATOM 3568 O O . PRO A 1 456 ? -16.812 22.672 20.969 1 85.81 456 PRO A O 1
ATOM 3571 N N . GLY A 1 457 ? -18.516 23.188 22.469 1 78.19 457 GLY A N 1
ATOM 3572 C CA . GLY A 1 457 ? -18.391 24.625 22.328 1 78.19 457 GLY A CA 1
ATOM 3573 C C . GLY A 1 457 ? -19.266 25.203 21.234 1 78.19 457 GLY A C 1
ATOM 3574 O O . GLY A 1 457 ? -19.688 24.484 20.312 1 78.19 457 GLY A O 1
ATOM 3575 N N . ASP A 1 458 ? -19.953 26.25 21.5 1 70.19 458 ASP A N 1
ATOM 3576 C CA . ASP A 1 458 ? -20.719 27.094 20.594 1 70.19 458 ASP A CA 1
ATOM 3577 C C . ASP A 1 458 ? -20.172 28.531 20.578 1 70.19 458 ASP A C 1
ATOM 3579 O O . ASP A 1 458 ? -19.594 28.984 21.562 1 70.19 458 AS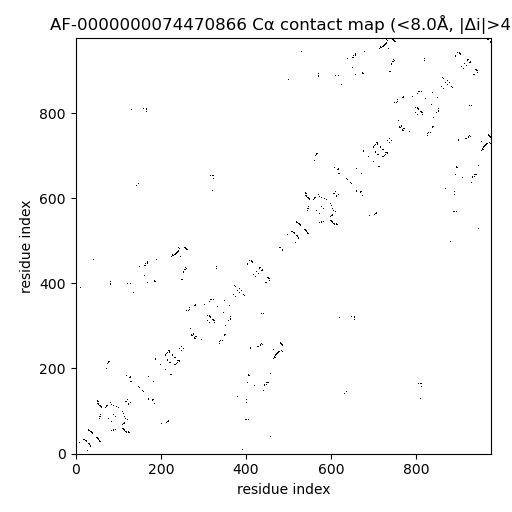P A O 1
ATOM 3583 N N . PHE A 1 459 ? -19.922 28.891 19.281 1 67 459 PHE A N 1
ATOM 3584 C CA . PHE A 1 459 ? -19.562 30.297 19.219 1 67 459 PHE A CA 1
ATOM 3585 C C . PHE A 1 459 ? -20.797 31.172 19.422 1 67 459 PHE A C 1
ATOM 3587 O O . PHE A 1 459 ? -21.797 31.031 18.719 1 67 459 PHE A O 1
ATOM 3594 N N . LYS A 1 460 ? -20.906 31.812 20.516 1 56.44 460 LYS A N 1
ATOM 3595 C CA . LYS A 1 460 ? -22.062 32.656 20.797 1 56.44 460 LYS A CA 1
ATOM 3596 C C . LYS A 1 460 ? -22.281 33.688 19.688 1 56.44 460 LYS A C 1
ATOM 3598 O O . LYS A 1 460 ? -23.406 33.906 19.25 1 56.44 460 LYS A O 1
ATOM 3603 N N . GLU A 1 461 ? -21.234 34.375 19.344 1 54.41 461 GLU A N 1
ATOM 3604 C CA . GLU A 1 461 ? -21.344 35.469 18.375 1 54.41 461 GLU A CA 1
ATOM 3605 C C . GLU A 1 461 ? -20.594 35.156 17.094 1 54.41 461 GLU A C 1
ATOM 3607 O O . GLU A 1 461 ? -20.156 36.062 16.359 1 54.41 461 GLU A O 1
ATOM 3612 N N . GLY A 1 462 ? -20.391 34.031 16.781 1 61.88 462 GLY A N 1
ATOM 3613 C CA . GLY A 1 462 ? -19.641 33.688 15.602 1 61.88 462 GLY A CA 1
ATOM 3614 C C . GLY A 1 462 ? -18.156 33.531 15.859 1 61.88 462 GLY A C 1
ATOM 3615 O O . GLY A 1 462 ? -17.656 33.906 16.922 1 61.88 462 GLY A O 1
ATOM 3616 N N . PRO A 1 463 ? -17.453 32.969 14.969 1 62.06 463 PRO A N 1
ATOM 3617 C CA . PRO A 1 463 ? -16.062 32.562 15.242 1 62.06 463 PRO A CA 1
ATOM 3618 C C . PRO A 1 463 ? -15.102 33.75 15.203 1 62.06 463 PRO A C 1
ATOM 3620 O O . PRO A 1 463 ? -13.914 33.625 15.516 1 62.06 463 PRO A O 1
ATOM 3623 N N . THR A 1 464 ? -15.523 35 14.695 1 64.06 464 THR A N 1
ATOM 3624 C CA . THR A 1 464 ? -14.609 36.125 14.555 1 64.06 464 THR A CA 1
ATOM 3625 C C . THR A 1 464 ? -15.086 37.312 15.383 1 64.06 464 THR A C 1
ATOM 3627 O O . THR A 1 464 ? -14.758 38.438 15.078 1 64.06 464 THR A O 1
ATOM 3630 N N . GLY A 1 465 ? -15.852 37.188 16.359 1 60.12 465 GLY A N 1
ATOM 3631 C CA . GLY A 1 465 ? -16.562 38.281 17 1 60.12 465 GLY A CA 1
ATOM 3632 C C . GLY A 1 465 ? -15.672 39.094 17.922 1 60.12 465 GLY A C 1
ATOM 3633 O O . GLY A 1 465 ? -16.172 39.969 18.656 1 60.12 465 GLY A O 1
ATOM 3634 N N . ALA A 1 466 ? -14.32 38.875 17.938 1 59.28 466 ALA A N 1
ATOM 3635 C CA . ALA A 1 466 ? -13.609 39.625 18.969 1 59.28 466 ALA A CA 1
ATOM 3636 C C . ALA A 1 466 ? -13.383 41.062 18.547 1 59.28 466 ALA A C 1
ATOM 3638 O O . ALA A 1 466 ? -12.391 41.375 17.891 1 59.28 466 ALA A O 1
ATOM 3639 N N . GLN A 1 467 ? -14.383 41.906 18.312 1 58.41 467 GLN A N 1
ATOM 3640 C CA . GLN A 1 467 ? -14.227 43.281 17.891 1 58.41 467 GLN A CA 1
ATOM 3641 C C . GLN A 1 467 ? -13.414 44.094 18.906 1 58.41 467 GLN A C 1
ATOM 3643 O O . GLN A 1 467 ? -12.789 45.094 18.562 1 58.41 467 GLN A O 1
ATOM 3648 N N . ASN A 1 468 ? -13.25 43.625 20.062 1 66.19 468 ASN A N 1
ATOM 3649 C CA . ASN A 1 468 ? -12.555 44.469 21.016 1 66.19 468 ASN A CA 1
ATOM 3650 C C . ASN A 1 468 ? -11.594 43.688 21.891 1 66.19 468 ASN A C 1
ATOM 3652 O O . ASN A 1 468 ? -11.938 43.312 23.016 1 66.19 468 ASN A O 1
ATOM 3656 N N . THR A 1 469 ? -10.367 43.406 21.219 1 68.44 469 THR A N 1
ATOM 3657 C CA . THR A 1 469 ? -9.367 42.781 22.062 1 68.44 469 THR A CA 1
ATOM 3658 C C . THR A 1 469 ? -8.625 43.812 22.891 1 68.44 469 THR A C 1
ATOM 3660 O O . THR A 1 469 ? -8.648 45 22.562 1 68.44 469 THR A O 1
ATOM 3663 N N . SER A 1 470 ? -8.141 43.375 24 1 70.81 470 SER A N 1
ATOM 3664 C CA . SER A 1 470 ? -7.414 44.25 24.891 1 70.81 470 SER A CA 1
ATOM 3665 C C . SER A 1 470 ? -6.215 44.906 24.203 1 70.81 470 SER A C 1
ATOM 3667 O O . SER A 1 470 ? -5.82 46.031 24.516 1 70.81 470 SER A O 1
ATOM 3669 N N . THR A 1 471 ? -5.602 44.125 23.438 1 77.56 471 THR A N 1
ATOM 3670 C CA . THR A 1 471 ? -4.465 44.594 22.656 1 77.56 471 THR A CA 1
ATOM 3671 C C . THR A 1 471 ? -4.633 44.25 21.188 1 77.56 471 THR A C 1
ATOM 3673 O O . THR A 1 471 ? -5.332 43.312 20.828 1 77.56 471 THR A O 1
ATOM 3676 N N . PRO A 1 472 ? -4.027 45.156 20.484 1 83 472 PRO A N 1
ATOM 3677 C CA . PRO A 1 472 ? -4.133 44.906 19.047 1 83 472 PRO A CA 1
ATOM 3678 C C . PRO A 1 472 ? -3.426 43.594 18.625 1 83 472 PRO A C 1
ATOM 3680 O O . PRO A 1 472 ? -2.387 43.25 19.188 1 83 472 PRO A O 1
ATOM 3683 N N . ILE A 1 473 ? -3.969 42.969 17.703 1 91.56 473 ILE A N 1
ATOM 3684 C CA . ILE A 1 473 ? -3.434 41.75 17.094 1 91.56 473 ILE A CA 1
ATOM 3685 C C . ILE A 1 473 ? -2.701 42.125 15.797 1 91.56 473 ILE A C 1
ATOM 3687 O O . ILE A 1 473 ? -3.191 42.906 15 1 91.56 473 ILE A O 1
ATOM 3691 N N . LEU A 1 474 ? -1.454 41.625 15.68 1 94.44 474 LEU A N 1
ATOM 3692 C CA . LEU A 1 474 ? -0.707 41.844 14.445 1 94.44 474 LEU A CA 1
ATOM 3693 C C . LEU A 1 474 ? -0.997 40.719 13.43 1 94.44 474 LEU A C 1
ATOM 3695 O O . LEU A 1 474 ? -0.733 39.562 13.695 1 94.44 474 LEU A O 1
ATOM 3699 N N . PHE A 1 475 ? -1.562 41.125 12.32 1 94.31 475 PHE A N 1
ATOM 3700 C CA . PHE A 1 475 ? -1.788 40.188 11.211 1 94.31 475 PHE A CA 1
ATOM 3701 C C . PHE A 1 475 ? -0.685 40.312 10.172 1 94.31 475 PHE A C 1
ATOM 3703 O O . PHE A 1 475 ? -0.384 41.438 9.703 1 94.31 475 PHE A O 1
ATOM 3710 N N . VAL A 1 476 ? -0.061 39.188 9.883 1 95.44 476 VAL A N 1
ATOM 3711 C CA . VAL A 1 476 ? 1.005 39.156 8.891 1 95.44 476 VAL A CA 1
ATOM 3712 C C . VAL A 1 476 ? 0.583 38.25 7.727 1 95.44 476 VAL A C 1
ATOM 3714 O O . VAL A 1 476 ? 0.115 37.125 7.934 1 95.44 476 VAL A O 1
ATOM 3717 N N . SER A 1 477 ? 0.659 38.75 6.508 1 94.25 477 SER A N 1
ATOM 3718 C CA . SER A 1 477 ? 0.307 37.969 5.324 1 94.25 477 SER A CA 1
ATOM 3719 C C . SER A 1 477 ? 1.251 38.281 4.164 1 94.25 477 SER A C 1
ATOM 3721 O O . SER A 1 477 ? 1.779 39.375 4.059 1 94.25 477 SER A O 1
ATOM 3723 N N . ASN A 1 478 ? 1.448 37.25 3.375 1 93.19 478 ASN A N 1
ATOM 3724 C CA . ASN A 1 478 ? 2.154 37.469 2.115 1 93.19 478 ASN A CA 1
ATOM 3725 C C . ASN A 1 478 ? 1.229 38.031 1.039 1 93.19 478 ASN A C 1
ATOM 3727 O O . ASN A 1 478 ? 0.013 37.844 1.1 1 93.19 478 ASN A O 1
ATOM 3731 N N . THR A 1 479 ? 1.842 38.656 0.061 1 93.5 479 THR A N 1
ATOM 3732 C CA . THR A 1 479 ? 1.07 39.188 -1.062 1 93.5 479 THR A CA 1
ATOM 3733 C C . THR A 1 479 ? 0.369 38.062 -1.809 1 93.5 479 THR A C 1
ATOM 3735 O O . THR A 1 479 ? -0.773 38.219 -2.246 1 93.5 479 THR A O 1
ATOM 3738 N N . LEU A 1 480 ? 1.061 36.938 -1.987 1 94.38 480 LEU A N 1
ATOM 3739 C CA . LEU A 1 480 ? 0.483 35.719 -2.541 1 94.38 480 LEU A CA 1
ATOM 3740 C C . LEU A 1 480 ? 0.687 34.531 -1.592 1 94.38 480 LEU A C 1
ATOM 3742 O O . LEU A 1 480 ? 1.809 34.281 -1.15 1 94.38 480 LEU A O 1
ATOM 3746 N N . ASP A 1 481 ? -0.362 33.969 -1.268 1 95.75 481 ASP A N 1
ATOM 3747 C CA . ASP A 1 481 ? -0.357 32.75 -0.424 1 95.75 481 ASP A CA 1
ATOM 3748 C C . ASP A 1 481 ? -1.296 31.688 -0.978 1 95.75 481 ASP A C 1
ATOM 3750 O O . ASP A 1 481 ? -2.455 31.969 -1.289 1 95.75 481 ASP A O 1
ATOM 3754 N N . PRO A 1 482 ? -0.834 30.5 -1.065 1 94.44 482 PRO A N 1
ATOM 3755 C CA . PRO A 1 482 ? -1.628 29.5 -1.796 1 94.44 482 PRO A CA 1
ATOM 3756 C C . PRO A 1 482 ? -2.844 29.016 -1.006 1 94.44 482 PRO A C 1
ATOM 3758 O O . PRO A 1 482 ? -3.764 28.438 -1.579 1 94.44 482 PRO A O 1
ATOM 3761 N N . VAL A 1 483 ? -2.898 29.25 0.34 1 93.12 483 VAL A N 1
ATOM 3762 C CA . VAL A 1 483 ? -4.008 28.656 1.079 1 93.12 483 VAL A CA 1
ATOM 3763 C C . VAL A 1 483 ? -4.602 29.703 2.033 1 93.12 483 VAL A C 1
ATOM 3765 O O . VAL A 1 483 ? -5.691 29.5 2.576 1 93.12 483 VAL A O 1
ATOM 3768 N N . THR A 1 484 ? -3.836 30.766 2.322 1 93.75 484 THR A N 1
ATOM 3769 C CA . THR A 1 484 ? -4.336 31.844 3.164 1 93.75 484 THR A CA 1
ATOM 3770 C C . THR A 1 484 ? -4.156 33.188 2.471 1 93.75 484 THR A C 1
ATOM 3772 O O . THR A 1 484 ? -3.439 34.062 2.971 1 93.75 484 THR A O 1
ATOM 3775 N N . PRO A 1 485 ? -4.871 33.406 1.444 1 92.31 485 PRO A N 1
ATOM 3776 C CA . PRO A 1 485 ? -4.719 34.656 0.712 1 92.31 485 PRO A CA 1
ATOM 3777 C C . PRO A 1 485 ? -5.184 35.875 1.518 1 92.31 485 PRO A C 1
ATOM 3779 O O . PRO A 1 485 ? -6.016 35.75 2.422 1 92.31 485 PRO A O 1
ATOM 3782 N N . LEU A 1 486 ? -4.613 37 1.138 1 86.62 486 LEU A N 1
ATOM 3783 C CA . LEU A 1 486 ? -5.016 38.25 1.769 1 86.62 486 LEU A CA 1
ATOM 3784 C C . LEU A 1 486 ? -6.473 38.594 1.447 1 86.62 486 LEU A C 1
ATOM 3786 O O . LEU A 1 486 ? -6.906 38.438 0.301 1 86.62 486 LEU A O 1
ATOM 3790 N N . GLY A 1 487 ? -7.277 38.75 2.516 1 73.12 487 GLY A N 1
ATOM 3791 C CA . GLY A 1 487 ? -8.68 39.094 2.342 1 73.12 487 GLY A CA 1
ATOM 3792 C C . GLY A 1 487 ? -8.883 40.344 1.516 1 73.12 487 GLY A C 1
ATOM 3793 O O . GLY A 1 487 ? -8 41.188 1.445 1 73.12 487 GLY A O 1
ATOM 3794 N N . GLU A 1 488 ? -9.914 40.406 0.65 1 57.91 488 GLU A N 1
ATOM 3795 C CA . GLU A 1 488 ? -10.266 41.625 -0.044 1 57.91 488 GLU A CA 1
ATOM 3796 C C . GLU A 1 488 ? -10.766 42.688 0.934 1 57.91 488 GLU A C 1
ATOM 3798 O O . GLU A 1 488 ? -11.336 42.375 1.977 1 57.91 488 GLU A O 1
ATOM 3803 N N . MET B 1 1 ? 12.734 -45.562 29.828 1 22.33 1 MET B N 1
ATOM 3804 C CA . MET B 1 1 ? 11.867 -44.531 29.297 1 22.33 1 MET B CA 1
ATOM 3805 C C . MET B 1 1 ? 12.43 -43.938 28 1 22.33 1 MET B C 1
ATOM 3807 O O . MET B 1 1 ? 13.586 -43.531 27.953 1 22.33 1 MET B O 1
ATOM 3811 N N . PRO B 1 2 ? 12.031 -44.406 26.797 1 25.48 2 PRO B N 1
ATOM 3812 C CA . PRO B 1 2 ? 12.93 -44.094 25.672 1 25.48 2 PRO B CA 1
ATOM 3813 C C . PRO B 1 2 ? 13.172 -42.625 25.484 1 25.48 2 PRO B C 1
ATOM 3815 O O . PRO B 1 2 ? 12.352 -41.781 25.906 1 25.48 2 PRO B O 1
ATOM 3818 N N . SER B 1 3 ? 14.391 -42.156 25.422 1 28.05 3 SER B N 1
ATOM 3819 C CA . SER B 1 3 ? 14.812 -40.75 25.391 1 28.05 3 SER B CA 1
ATOM 3820 C C . SER B 1 3 ? 14 -39.969 24.391 1 28.05 3 SER B C 1
ATOM 3822 O O . SER B 1 3 ? 13.789 -40.375 23.266 1 28.05 3 SER B O 1
ATOM 3824 N N . ALA B 1 4 ? 13.102 -39.094 24.828 1 30.92 4 ALA B N 1
ATOM 3825 C CA . ALA B 1 4 ? 12.32 -38.156 24.016 1 30.92 4 ALA B CA 1
ATOM 3826 C C . ALA B 1 4 ? 13.164 -37.531 22.906 1 30.92 4 ALA B C 1
ATOM 3828 O O . ALA B 1 4 ? 14.047 -36.719 23.156 1 30.92 4 ALA B O 1
ATOM 3829 N N . VAL B 1 5 ? 13.703 -38.312 22 1 34.16 5 VAL B N 1
ATOM 3830 C CA . VAL B 1 5 ? 14.359 -37.688 20.859 1 34.16 5 VAL B CA 1
ATOM 3831 C C . VAL B 1 5 ? 13.641 -36.375 20.516 1 34.16 5 VAL B C 1
ATOM 3833 O O . VAL B 1 5 ? 12.461 -36.375 20.172 1 34.16 5 VAL B O 1
ATOM 3836 N N . GLN B 1 6 ? 13.859 -35.281 21.031 1 36.5 6 GLN B N 1
ATOM 3837 C CA . GLN B 1 6 ? 13.422 -33.875 20.891 1 36.5 6 GLN B CA 1
ATOM 3838 C C . GLN B 1 6 ? 13.281 -33.5 19.422 1 36.5 6 GLN B C 1
ATOM 3840 O O . GLN B 1 6 ? 14.188 -33.719 18.625 1 36.5 6 GLN B O 1
ATOM 3845 N N . ALA B 1 7 ? 12.203 -33.531 18.766 1 43.22 7 ALA B N 1
ATOM 3846 C CA . ALA B 1 7 ? 11.922 -33 17.438 1 43.22 7 ALA B CA 1
ATOM 3847 C C . ALA B 1 7 ? 12.828 -31.828 17.109 1 43.22 7 ALA B C 1
ATOM 3849 O O . ALA B 1 7 ? 12.711 -30.75 17.719 1 43.22 7 ALA B O 1
ATOM 3850 N N . VAL B 1 8 ? 14.125 -31.828 16.875 1 54.06 8 VAL B N 1
ATOM 3851 C CA . VAL B 1 8 ? 15.062 -30.797 16.453 1 54.06 8 VAL B CA 1
ATOM 3852 C C . VAL B 1 8 ? 14.453 -29.969 15.328 1 54.06 8 VAL B C 1
ATOM 3854 O O . VAL B 1 8 ? 13.875 -30.516 14.391 1 54.06 8 VAL B O 1
ATOM 3857 N N . ASP B 1 9 ? 14.078 -28.594 15.359 1 76.94 9 ASP B N 1
ATOM 3858 C CA . ASP B 1 9 ? 13.43 -27.609 14.508 1 76.94 9 ASP B CA 1
ATOM 3859 C C . ASP B 1 9 ? 14.164 -27.453 13.18 1 76.94 9 ASP B C 1
ATOM 3861 O O . ASP B 1 9 ? 15.312 -27.031 13.148 1 76.94 9 ASP B O 1
ATOM 3865 N N . PHE B 1 10 ? 13.836 -28.125 12.078 1 93.19 10 PHE B N 1
ATOM 3866 C CA . PHE B 1 10 ? 14.383 -28.125 10.727 1 93.19 10 PHE B CA 1
ATOM 3867 C C . PHE B 1 10 ? 14.516 -26.688 10.195 1 93.19 10 PHE B C 1
ATOM 3869 O O . PHE B 1 10 ? 13.656 -25.844 10.453 1 93.19 10 PHE B O 1
ATOM 3876 N N . SER B 1 11 ? 15.672 -26.5 9.586 1 95.88 11 SER B N 1
ATOM 3877 C CA . SER B 1 11 ? 15.867 -25.281 8.812 1 95.88 11 SER B CA 1
ATOM 3878 C C . SER B 1 11 ? 16.641 -25.547 7.527 1 95.88 11 SER B C 1
ATOM 3880 O O . SER B 1 11 ? 17.578 -26.344 7.512 1 95.88 11 SER B O 1
ATOM 3882 N N . TRP B 1 12 ? 16.203 -24.953 6.5 1 97.56 12 TRP B N 1
ATOM 3883 C CA . TRP B 1 12 ? 16.891 -25.094 5.219 1 97.56 12 TRP B CA 1
ATOM 3884 C C . TRP B 1 12 ? 18.312 -24.547 5.301 1 97.56 12 TRP B C 1
ATOM 3886 O O . TRP B 1 12 ? 19.234 -25.109 4.695 1 97.56 12 TRP B O 1
ATOM 3896 N N . SER B 1 13 ? 18.469 -23.469 6.059 1 94.94 13 SER B N 1
ATOM 3897 C CA . SER B 1 13 ? 19.766 -22.797 6.141 1 94.94 13 SER B CA 1
ATOM 3898 C C . SER B 1 13 ? 20.797 -23.688 6.84 1 94.94 13 SER B C 1
ATOM 3900 O O . SER B 1 13 ? 22 -23.531 6.629 1 94.94 13 SER B O 1
ATOM 3902 N N . SER B 1 14 ? 20.328 -24.609 7.633 1 94.56 14 SER B N 1
ATOM 3903 C CA . SER B 1 14 ? 21.234 -25.5 8.359 1 94.56 14 SER B CA 1
ATOM 3904 C C . SER B 1 14 ? 21.438 -26.812 7.609 1 94.56 14 SER B C 1
ATOM 3906 O O . SER B 1 14 ? 22.141 -27.688 8.086 1 94.56 14 SER B O 1
ATOM 3908 N N . THR B 1 15 ? 20.797 -26.969 6.512 1 96.19 15 THR B N 1
ATOM 3909 C CA . THR B 1 15 ? 20.938 -28.172 5.707 1 96.19 15 THR B CA 1
ATOM 3910 C C . THR B 1 15 ? 22.062 -28.016 4.684 1 96.19 15 THR B C 1
ATOM 3912 O O . THR B 1 15 ? 22.031 -27.109 3.854 1 96.19 15 THR B O 1
ATOM 3915 N N . THR B 1 16 ? 23.047 -28.859 4.699 1 96.31 16 THR B N 1
ATOM 3916 C CA . THR B 1 16 ? 24.219 -28.766 3.846 1 96.31 16 THR B CA 1
ATOM 3917 C C . THR B 1 16 ? 23.891 -29.156 2.408 1 96.31 16 THR B C 1
ATOM 3919 O O . THR B 1 16 ? 23.375 -30.25 2.158 1 96.31 16 THR B O 1
ATOM 3922 N N . PRO B 1 17 ? 24.141 -28.25 1.539 1 97.44 17 PRO B N 1
ATOM 3923 C CA . PRO B 1 17 ? 23.922 -28.609 0.134 1 97.44 17 PRO B CA 1
ATOM 3924 C C . PRO B 1 17 ? 24.953 -29.609 -0.387 1 97.44 17 PRO B C 1
ATOM 3926 O O . PRO B 1 17 ? 26.047 -29.719 0.154 1 97.44 17 PRO B O 1
ATOM 3929 N N . GLY B 1 18 ? 24.578 -30.391 -1.391 1 96.62 18 GLY B N 1
ATOM 3930 C CA . GLY B 1 18 ? 25.469 -31.344 -2.008 1 96.62 18 GLY B CA 1
ATOM 3931 C C . GLY B 1 18 ? 25 -31.812 -3.371 1 96.62 18 GLY B C 1
ATOM 3932 O O . GLY B 1 18 ? 23.891 -31.5 -3.793 1 96.62 18 GLY B O 1
ATOM 3933 N N . PRO B 1 19 ? 25.828 -32.562 -4.055 1 95.44 19 PRO B N 1
ATOM 3934 C CA . PRO B 1 19 ? 25.516 -33.031 -5.398 1 95.44 19 PRO B CA 1
ATOM 3935 C C . PRO B 1 19 ? 24.609 -34.281 -5.383 1 95.44 19 PRO B C 1
ATOM 3937 O O . PRO B 1 19 ? 24.125 -34.688 -6.438 1 95.44 19 PRO B O 1
ATOM 3940 N N . ALA B 1 20 ? 24.375 -34.812 -4.188 1 95.38 20 ALA B N 1
ATOM 3941 C CA . ALA B 1 20 ? 23.453 -35.938 -3.998 1 95.38 20 ALA B CA 1
ATOM 3942 C C . ALA B 1 20 ? 22.297 -35.562 -3.094 1 95.38 20 ALA B C 1
ATOM 3944 O O . ALA B 1 20 ? 22.312 -34.5 -2.455 1 95.38 20 ALA B O 1
ATOM 3945 N N . LEU B 1 21 ? 21.312 -36.375 -3.18 1 97.06 21 LEU B N 1
ATOM 3946 C CA . LEU B 1 21 ? 20.172 -36.125 -2.303 1 97.06 21 LEU B CA 1
ATOM 3947 C C . LEU B 1 21 ? 20.406 -36.75 -0.924 1 97.06 21 LEU B C 1
ATOM 3949 O O . LEU B 1 21 ? 20.031 -37.875 -0.673 1 97.06 21 LEU B O 1
ATOM 3953 N N . ASN B 1 22 ? 21.047 -35.969 -0.037 1 96.44 22 ASN B N 1
ATOM 3954 C CA . ASN B 1 22 ? 21.219 -36.375 1.354 1 96.44 22 ASN B CA 1
ATOM 3955 C C . ASN B 1 22 ? 20.031 -35.969 2.211 1 96.44 22 ASN B C 1
ATOM 3957 O O . ASN B 1 22 ? 20.047 -34.875 2.826 1 96.44 22 ASN B O 1
ATOM 3961 N N . PHE B 1 23 ? 19.094 -36.875 2.314 1 97.06 23 PHE B N 1
ATOM 3962 C CA . PHE B 1 23 ? 17.844 -36.531 2.988 1 97.06 23 PHE B CA 1
ATOM 3963 C C . PHE B 1 23 ? 18.031 -36.531 4.5 1 97.06 23 PHE B C 1
ATOM 3965 O O . PHE B 1 23 ? 18.688 -37.406 5.059 1 97.06 23 PHE B O 1
ATOM 3972 N N . VAL B 1 24 ? 17.484 -35.531 5.152 1 97.25 24 VAL B N 1
ATOM 3973 C CA . VAL B 1 24 ? 17.438 -35.438 6.605 1 97.25 24 VAL B CA 1
ATOM 3974 C C . VAL B 1 24 ? 15.992 -35.281 7.062 1 97.25 24 VAL B C 1
ATOM 3976 O O . VAL B 1 24 ? 15.148 -34.75 6.316 1 97.25 24 VAL B O 1
ATOM 3979 N N . PRO B 1 25 ? 15.68 -35.688 8.281 1 96.88 25 PRO B N 1
ATOM 3980 C CA . PRO B 1 25 ? 14.32 -35.5 8.773 1 96.88 25 PRO B CA 1
ATOM 3981 C C . PRO B 1 25 ? 13.914 -34.031 8.82 1 96.88 25 PRO B C 1
ATOM 3983 O O . PRO B 1 25 ? 14.719 -33.188 9.211 1 96.88 25 PRO B O 1
ATOM 3986 N N . CYS B 1 26 ? 12.789 -33.75 8.312 1 96.81 26 CYS B N 1
ATOM 3987 C CA . CYS B 1 26 ? 12.234 -32.406 8.336 1 96.81 26 CYS B CA 1
ATOM 3988 C C . CYS B 1 26 ? 10.719 -32.438 8.516 1 96.81 26 CYS B C 1
ATOM 3990 O O . CYS B 1 26 ? 10.07 -33.438 8.172 1 96.81 26 CYS B O 1
ATOM 3992 N N . TYR B 1 27 ? 10.133 -31.453 9.086 1 95 27 TYR B N 1
ATOM 3993 C CA . TYR B 1 27 ? 8.695 -31.266 9.25 1 95 27 TYR B CA 1
ATOM 3994 C C . TYR B 1 27 ? 8.039 -32.562 9.742 1 95 27 TYR B C 1
ATOM 3996 O O . TYR B 1 27 ? 7.027 -33 9.195 1 95 27 TYR B O 1
ATOM 4004 N N . GLN B 1 28 ? 8.633 -33.188 10.688 1 92.19 28 GLN B N 1
ATOM 4005 C CA . GLN B 1 28 ? 8.156 -34.344 11.438 1 92.19 28 GLN B CA 1
ATOM 4006 C C . GLN B 1 28 ? 8.148 -35.594 10.578 1 92.19 28 GLN B C 1
ATOM 4008 O O . GLN B 1 28 ? 9.023 -36.469 10.711 1 92.19 28 GLN B O 1
ATOM 4013 N N . ASP B 1 29 ? 7.258 -35.625 9.523 1 94.56 29 ASP B N 1
ATOM 4014 C CA . ASP B 1 29 ? 7.023 -36.875 8.789 1 94.56 29 ASP B CA 1
ATOM 4015 C C . ASP B 1 29 ? 7.727 -36.844 7.434 1 94.56 29 ASP B C 1
ATOM 4017 O O . ASP B 1 29 ? 7.512 -37.75 6.602 1 94.56 29 ASP B O 1
ATOM 4021 N N . TYR B 1 30 ? 8.57 -35.906 7.242 1 98.12 30 TYR B N 1
ATOM 4022 C CA . TYR B 1 30 ? 9.133 -35.719 5.906 1 98.12 30 TYR B CA 1
ATOM 4023 C C . TYR B 1 30 ? 10.656 -35.75 5.949 1 98.12 30 TYR B C 1
ATOM 4025 O O . TYR B 1 30 ? 11.258 -35.75 7.027 1 98.12 30 TYR B O 1
ATOM 4033 N N . LEU B 1 31 ? 11.219 -35.969 4.797 1 98.12 31 LEU B N 1
ATOM 4034 C CA . LEU B 1 31 ? 12.656 -35.844 4.57 1 98.12 31 LEU B CA 1
ATOM 4035 C C . LEU B 1 31 ? 12.961 -34.688 3.598 1 98.12 31 LEU B C 1
ATOM 4037 O O . LEU B 1 31 ? 12.227 -34.5 2.629 1 98.12 31 LEU B O 1
ATOM 4041 N N . CYS B 1 32 ? 14.008 -33.938 3.928 1 98.38 32 CYS B N 1
ATOM 4042 C CA . CYS B 1 32 ? 14.375 -32.812 3.076 1 98.38 32 CYS B CA 1
ATOM 4043 C C . CYS B 1 32 ? 15.852 -32.875 2.705 1 98.38 32 CYS B C 1
ATOM 4045 O O . CYS B 1 32 ? 16.656 -33.438 3.436 1 98.38 32 CYS B O 1
ATOM 4047 N N . ALA B 1 33 ? 16.188 -32.312 1.561 1 98.56 33 ALA B N 1
ATOM 4048 C CA . ALA B 1 33 ? 17.562 -32.25 1.097 1 98.56 33 ALA B CA 1
ATOM 4049 C C . ALA B 1 33 ? 17.812 -30.969 0.296 1 98.56 33 ALA B C 1
ATOM 4051 O O . ALA B 1 33 ? 16.891 -30.422 -0.308 1 98.56 33 ALA B O 1
ATOM 4052 N N . ARG B 1 34 ? 19.016 -30.484 0.322 1 98.44 34 ARG B N 1
ATOM 4053 C CA . ARG B 1 34 ? 19.5 -29.453 -0.587 1 98.44 34 ARG B CA 1
ATOM 4054 C C . ARG B 1 34 ? 20.359 -30.047 -1.7 1 98.44 34 ARG B C 1
ATOM 4056 O O . ARG B 1 34 ? 21.406 -30.625 -1.438 1 98.44 34 ARG B O 1
ATOM 4063 N N . LEU B 1 35 ? 19.891 -29.844 -2.869 1 98.69 35 LEU B N 1
ATOM 4064 C CA . LEU B 1 35 ? 20.594 -30.422 -4.012 1 98.69 35 LEU B CA 1
ATOM 4065 C C . LEU B 1 35 ? 21.297 -29.344 -4.828 1 98.69 35 LEU B C 1
ATOM 4067 O O . LEU B 1 35 ? 20.672 -28.391 -5.285 1 98.69 35 LEU B O 1
ATOM 4071 N N . GLU B 1 36 ? 22.578 -29.5 -4.973 1 97.62 36 GLU B N 1
ATOM 4072 C CA . GLU B 1 36 ? 23.344 -28.594 -5.836 1 97.62 36 GLU B CA 1
ATOM 4073 C C . GLU B 1 36 ? 23.25 -29.031 -7.297 1 97.62 36 GLU B C 1
ATOM 4075 O O . GLU B 1 36 ? 23.484 -30.203 -7.617 1 97.62 36 GLU B O 1
ATOM 4080 N N . VAL B 1 37 ? 22.875 -28.094 -8.133 1 96.94 37 VAL B N 1
ATOM 4081 C CA . VAL B 1 37 ? 22.812 -28.297 -9.578 1 96.94 37 VAL B CA 1
ATOM 4082 C C . VAL B 1 37 ? 23.469 -27.125 -10.297 1 96.94 37 VAL B C 1
ATOM 4084 O O . VAL B 1 37 ? 23.656 -26.062 -9.703 1 96.94 37 VAL B O 1
ATOM 4087 N N . PRO B 1 38 ? 23.844 -27.328 -11.617 1 95.38 38 PRO B N 1
ATOM 4088 C CA . PRO B 1 38 ? 24.359 -26.156 -12.344 1 95.38 38 PRO B CA 1
ATOM 4089 C C . PRO B 1 38 ? 23.328 -25.031 -12.406 1 95.38 38 PRO B C 1
ATOM 4091 O O . PRO B 1 38 ? 22.141 -25.266 -12.609 1 95.38 38 PRO B O 1
ATOM 4094 N N . LEU B 1 39 ? 23.812 -23.844 -12.18 1 94.5 39 LEU B N 1
ATOM 4095 C CA . LEU B 1 39 ? 22.938 -22.703 -12.375 1 94.5 39 LEU B CA 1
ATOM 4096 C C . LEU B 1 39 ? 22.516 -22.578 -13.836 1 94.5 39 LEU B C 1
ATOM 4098 O O . LEU B 1 39 ? 21.344 -22.312 -14.117 1 94.5 39 LEU B O 1
ATOM 4102 N N . ASP B 1 40 ? 23.422 -22.75 -14.703 1 93.44 40 ASP B N 1
ATOM 4103 C CA . ASP B 1 40 ? 23.188 -22.781 -16.141 1 93.44 40 ASP B CA 1
ATOM 4104 C C . ASP B 1 40 ? 23.438 -24.172 -16.719 1 93.44 40 ASP B C 1
ATOM 4106 O O . ASP B 1 40 ? 24.594 -24.547 -16.984 1 93.44 40 ASP B O 1
ATOM 4110 N N . TRP B 1 41 ? 22.391 -24.859 -17 1 93.94 41 TRP B N 1
ATOM 4111 C CA . TRP B 1 41 ? 22.5 -26.219 -17.5 1 93.94 41 TRP B CA 1
ATOM 4112 C C . TRP B 1 41 ? 23.109 -26.234 -18.891 1 93.94 41 TRP B C 1
ATOM 4114 O O . TRP B 1 41 ? 23.547 -27.281 -19.375 1 93.94 41 TRP B O 1
ATOM 4124 N N . SER B 1 42 ? 23.125 -25.094 -19.594 1 89.69 42 SER B N 1
ATOM 4125 C CA . SER B 1 42 ? 23.656 -25.047 -20.938 1 89.69 42 SER B CA 1
ATOM 4126 C C . SER B 1 42 ? 25.172 -24.781 -20.938 1 89.69 42 SER B C 1
ATOM 4128 O O . SER B 1 42 ? 25.828 -24.906 -21.969 1 89.69 42 SER B O 1
ATOM 4130 N N . ALA B 1 43 ? 25.625 -24.391 -19.828 1 86.31 43 ALA B N 1
ATOM 4131 C CA . ALA B 1 43 ? 27.031 -24.031 -19.719 1 86.31 43 ALA B CA 1
ATOM 4132 C C . ALA B 1 43 ? 27.891 -25.25 -19.375 1 86.31 43 ALA B C 1
ATOM 4134 O O . ALA B 1 43 ? 27.375 -26.234 -18.828 1 86.31 43 ALA B O 1
ATOM 4135 N N . SER B 1 44 ? 29.203 -25.125 -19.766 1 79.81 44 SER B N 1
ATOM 4136 C CA . SER B 1 44 ? 30.141 -26.156 -19.359 1 79.81 44 SER B CA 1
ATOM 4137 C C . SER B 1 44 ? 30.375 -26.141 -17.844 1 79.81 44 SER B C 1
ATOM 4139 O O . SER B 1 44 ? 30.172 -25.109 -17.188 1 79.81 44 SER B O 1
ATOM 4141 N N . ALA B 1 45 ? 30.75 -27.266 -17.328 1 73.44 45 ALA B N 1
ATOM 4142 C CA . ALA B 1 45 ? 30.906 -27.422 -15.883 1 73.44 45 ALA B CA 1
ATOM 4143 C C . ALA B 1 45 ? 31.969 -26.484 -15.328 1 73.44 45 ALA B C 1
ATOM 4145 O O . ALA B 1 45 ? 31.859 -26 -14.195 1 73.44 45 ALA B O 1
ATOM 4146 N N . THR B 1 46 ? 32.906 -26.156 -16.047 1 68.19 46 THR B N 1
ATOM 4147 C CA . THR B 1 46 ? 34.031 -25.375 -15.555 1 68.19 46 THR B CA 1
ATOM 4148 C C . THR B 1 46 ? 33.625 -23.906 -15.344 1 68.19 46 THR B C 1
ATOM 4150 O O . THR B 1 46 ? 34.188 -23.234 -14.484 1 68.19 46 THR B O 1
ATOM 4153 N N . GLU B 1 47 ? 32.688 -23.328 -15.922 1 70.88 47 GLU B N 1
ATOM 4154 C CA . GLU B 1 47 ? 32.312 -21.922 -15.875 1 70.88 47 GLU B CA 1
ATOM 4155 C C . GLU B 1 47 ? 30.953 -21.766 -15.188 1 70.88 47 GLU B C 1
ATOM 4157 O O . GLU B 1 47 ? 30.344 -20.688 -15.25 1 70.88 47 GLU B O 1
ATOM 4162 N N . ASN B 1 48 ? 30.688 -22.703 -14.359 1 81.88 48 ASN B N 1
ATOM 4163 C CA . ASN B 1 48 ? 29.297 -22.719 -13.898 1 81.88 48 ASN B CA 1
ATOM 4164 C C . ASN B 1 48 ? 29.203 -22.484 -12.398 1 81.88 48 ASN B C 1
ATOM 4166 O O . ASN B 1 48 ? 30.109 -22.875 -11.648 1 81.88 48 ASN B O 1
ATOM 4170 N N . THR B 1 49 ? 28.375 -21.562 -12.023 1 89.56 49 THR B N 1
ATOM 4171 C CA . THR B 1 49 ? 27.969 -21.484 -10.625 1 89.56 49 THR B CA 1
ATOM 4172 C C . THR B 1 49 ? 26.812 -22.438 -10.336 1 89.56 49 THR B C 1
ATOM 4174 O O . THR B 1 49 ? 26.375 -23.172 -11.227 1 89.56 49 THR B O 1
ATOM 4177 N N . THR B 1 50 ? 26.484 -22.625 -9.055 1 92.94 50 THR B N 1
ATOM 4178 C CA . THR B 1 50 ? 25.484 -23.641 -8.711 1 92.94 50 THR B CA 1
ATOM 4179 C C . THR B 1 50 ? 24.219 -22.984 -8.188 1 92.94 50 THR B C 1
ATOM 4181 O O . THR B 1 50 ? 24.266 -21.875 -7.66 1 92.94 50 THR B O 1
ATOM 4184 N N . ALA B 1 51 ? 23.156 -23.641 -8.5 1 95.94 51 ALA B N 1
ATOM 4185 C CA . ALA B 1 51 ? 21.906 -23.422 -7.773 1 95.94 51 ALA B CA 1
ATOM 4186 C C . ALA B 1 51 ? 21.688 -24.5 -6.723 1 95.94 51 ALA B C 1
ATOM 4188 O O . ALA B 1 51 ? 22.219 -25.609 -6.848 1 95.94 51 ALA B O 1
ATOM 4189 N N . THR B 1 52 ? 21.047 -24.141 -5.641 1 97.88 52 THR B N 1
ATOM 4190 C CA . THR B 1 52 ? 20.75 -25.094 -4.57 1 97.88 52 THR B CA 1
ATOM 4191 C C . THR B 1 52 ? 19.234 -25.297 -4.441 1 97.88 52 THR B C 1
ATOM 4193 O O . THR B 1 52 ? 18.531 -24.422 -3.918 1 97.88 52 THR B O 1
ATOM 4196 N N . LEU B 1 53 ? 18.734 -26.438 -4.859 1 98.75 53 LEU B N 1
ATOM 4197 C CA . LEU B 1 53 ? 17.297 -26.734 -4.879 1 98.75 53 LEU B CA 1
ATOM 4198 C C . LEU B 1 53 ? 16.828 -27.234 -3.518 1 98.75 53 LEU B C 1
ATOM 4200 O O . LEU B 1 53 ? 17.531 -28 -2.855 1 98.75 53 LEU B O 1
ATOM 4204 N N . ALA B 1 54 ? 15.703 -26.766 -3.055 1 98.81 54 ALA B N 1
ATOM 4205 C CA . ALA B 1 54 ? 15.023 -27.328 -1.889 1 98.81 54 ALA B CA 1
ATOM 4206 C C . ALA B 1 54 ? 14.125 -28.5 -2.285 1 98.81 54 ALA B C 1
ATOM 4208 O O . ALA B 1 54 ? 13.156 -28.328 -3.023 1 98.81 54 ALA B O 1
ATOM 4209 N N . VAL B 1 55 ? 14.406 -29.703 -1.799 1 98.81 55 VAL B N 1
ATOM 4210 C CA . VAL B 1 55 ? 13.68 -30.922 -2.158 1 98.81 55 VAL B CA 1
ATOM 4211 C C . VAL B 1 55 ? 13.047 -31.531 -0.911 1 98.81 55 VAL B C 1
ATOM 4213 O O . VAL B 1 55 ? 13.672 -31.578 0.152 1 98.81 55 VAL B O 1
ATOM 4216 N N . ILE B 1 56 ? 11.789 -32 -1.054 1 98.75 56 ILE B N 1
ATOM 4217 C CA . ILE B 1 56 ? 11.086 -32.625 0.054 1 98.75 56 ILE B CA 1
ATOM 4218 C C . ILE B 1 56 ? 10.547 -34 -0.388 1 98.75 56 ILE B C 1
ATOM 4220 O O . ILE B 1 56 ? 10.195 -34.188 -1.555 1 98.75 56 ILE B O 1
ATOM 4224 N N . LYS B 1 57 ? 10.508 -34.938 0.543 1 98.69 57 LYS B N 1
ATOM 4225 C CA . LYS B 1 57 ? 10.023 -36.312 0.283 1 98.69 57 LYS B CA 1
ATOM 4226 C C . LYS B 1 57 ? 9.141 -36.781 1.424 1 98.69 57 LYS B C 1
ATOM 4228 O O . LYS B 1 57 ? 9.484 -36.625 2.598 1 98.69 57 LYS B O 1
ATOM 4233 N N . LEU B 1 58 ? 7.965 -37.219 1.062 1 98.62 58 LEU B N 1
ATOM 4234 C CA . LEU B 1 58 ? 7.168 -38.062 1.933 1 98.62 58 LEU B CA 1
ATOM 4235 C C . LEU B 1 58 ? 7.48 -39.531 1.676 1 98.62 58 LEU B C 1
ATOM 4237 O O . LEU B 1 58 ? 7.117 -40.094 0.627 1 98.62 58 LEU B O 1
ATOM 4241 N N . PRO B 1 59 ? 8.141 -40.188 2.607 1 97.81 59 PRO B N 1
ATOM 4242 C CA . PRO B 1 59 ? 8.57 -41.562 2.361 1 97.81 59 PRO B CA 1
ATOM 4243 C C . PRO B 1 59 ? 7.402 -42.531 2.182 1 97.81 59 PRO B C 1
ATOM 4245 O O . PRO B 1 59 ? 6.355 -42.375 2.812 1 97.81 59 PRO B O 1
ATOM 4248 N N . ALA B 1 60 ? 7.719 -43.5 1.352 1 96.69 60 ALA B N 1
ATOM 4249 C CA . ALA B 1 60 ? 6.746 -44.594 1.178 1 96.69 60 ALA B CA 1
ATOM 4250 C C . ALA B 1 60 ? 6.484 -45.312 2.496 1 96.69 60 ALA B C 1
ATOM 4252 O O . ALA B 1 60 ? 7.301 -45.25 3.42 1 96.69 60 ALA B O 1
ATOM 4253 N N . GLN B 1 61 ? 5.371 -46.031 2.469 1 92.5 61 GLN B N 1
ATOM 4254 C CA . GLN B 1 61 ? 4.984 -46.75 3.666 1 92.5 61 GLN B CA 1
ATOM 4255 C C . GLN B 1 61 ? 5.84 -48 3.846 1 92.5 61 GLN B C 1
ATOM 4257 O O . GLN B 1 61 ? 5.848 -48.625 4.918 1 92.5 61 GLN B O 1
ATOM 4262 N N . VAL B 1 62 ? 6.543 -48.406 2.824 1 92.12 62 VAL B N 1
ATOM 4263 C CA . VAL B 1 62 ? 7.398 -49.562 2.871 1 92.12 62 VAL B CA 1
ATOM 4264 C C . VAL B 1 62 ? 8.852 -49.188 2.625 1 92.12 62 VAL B C 1
ATOM 4266 O O . VAL B 1 62 ? 9.117 -48.125 2.057 1 92.12 62 VAL B O 1
ATOM 4269 N N . ASP B 1 63 ? 9.727 -50.062 3.055 1 91.38 63 ASP B N 1
ATOM 4270 C CA . ASP B 1 63 ? 11.156 -49.844 2.814 1 91.38 63 ASP B CA 1
ATOM 4271 C C . ASP B 1 63 ? 11.477 -49.938 1.325 1 91.38 63 ASP B C 1
ATOM 4273 O O . ASP B 1 63 ? 10.906 -50.75 0.614 1 91.38 63 ASP B O 1
ATOM 4277 N N . PRO B 1 64 ? 12.398 -49.156 0.86 1 90 64 PRO B N 1
ATOM 4278 C CA . PRO B 1 64 ? 12.766 -49.188 -0.559 1 90 64 PRO B CA 1
ATOM 4279 C C . PRO B 1 64 ? 13.219 -50.562 -1.016 1 90 64 PRO B C 1
ATOM 4281 O O . PRO B 1 64 ? 13.195 -50.875 -2.213 1 90 64 PRO B O 1
ATOM 4284 N N . ALA B 1 65 ? 13.633 -51.375 -0.101 1 88.81 65 ALA B N 1
ATOM 4285 C CA . ALA B 1 65 ? 14.078 -52.75 -0.444 1 88.81 65 ALA B CA 1
ATOM 4286 C C . ALA B 1 65 ? 12.898 -53.688 -0.548 1 88.81 65 ALA B C 1
ATOM 4288 O O . ALA B 1 65 ? 13.031 -54.812 -1.077 1 88.81 65 ALA B O 1
ATOM 4289 N N . ASP B 1 66 ? 11.812 -53.219 -0.075 1 90.44 66 ASP B N 1
ATOM 4290 C CA . ASP B 1 66 ? 10.609 -54.031 -0.136 1 90.44 66 ASP B CA 1
ATOM 4291 C C . ASP B 1 66 ? 10.172 -54.281 -1.582 1 90.44 66 ASP B C 1
ATOM 4293 O O . ASP B 1 66 ? 10.258 -53.375 -2.412 1 90.44 66 ASP B O 1
ATOM 4297 N N . GLU B 1 67 ? 9.68 -55.438 -1.901 1 88.75 67 GLU B N 1
ATOM 4298 C CA . GLU B 1 67 ? 9.266 -55.781 -3.256 1 88.75 67 GLU B CA 1
ATOM 4299 C C . GLU B 1 67 ? 8.086 -54.938 -3.715 1 88.75 67 GLU B C 1
ATOM 4301 O O . GLU B 1 67 ? 7.848 -54.781 -4.918 1 88.75 67 GLU B O 1
ATOM 4306 N N . HIS B 1 68 ? 7.391 -54.344 -2.777 1 91.56 68 HIS B N 1
ATOM 4307 C CA . HIS B 1 68 ? 6.207 -53.562 -3.105 1 91.56 68 HIS B CA 1
ATOM 4308 C C . HIS B 1 68 ? 6.566 -52.094 -3.311 1 91.56 68 HIS B C 1
ATOM 4310 O O . HIS B 1 68 ? 5.703 -51.281 -3.654 1 91.56 68 HIS B O 1
ATOM 4316 N N . TYR B 1 69 ? 7.777 -51.781 -3.123 1 92.44 69 TYR B N 1
ATOM 4317 C CA . TYR B 1 69 ? 8.211 -50.406 -3.338 1 92.44 69 TYR B CA 1
ATOM 4318 C C . TYR B 1 69 ? 8.117 -50.031 -4.812 1 92.44 69 TYR B C 1
ATOM 4320 O O . TYR B 1 69 ? 8.68 -50.719 -5.668 1 92.44 69 TYR B O 1
ATOM 4328 N N . GLY B 1 70 ? 7.398 -48.969 -5.094 1 91.94 70 GLY B N 1
ATOM 4329 C CA . GLY B 1 70 ? 7.121 -48.594 -6.469 1 91.94 70 GLY B CA 1
ATOM 4330 C C . GLY B 1 70 ? 7.973 -47.438 -6.949 1 91.94 70 GLY B C 1
ATOM 4331 O O . GLY B 1 70 ? 7.793 -46.938 -8.062 1 91.94 70 GLY B O 1
ATOM 4332 N N . GLY B 1 71 ? 8.93 -46.969 -6.086 1 93.19 71 GLY B N 1
ATOM 4333 C CA . GLY B 1 71 ? 9.75 -45.812 -6.465 1 93.19 71 GLY B CA 1
ATOM 4334 C C . GLY B 1 71 ? 9.18 -44.5 -6.008 1 93.19 71 GLY B C 1
ATOM 4335 O O . GLY B 1 71 ? 8.383 -44.438 -5.07 1 93.19 71 GLY B O 1
ATOM 4336 N N . SER B 1 72 ? 9.688 -43.406 -6.66 1 95.94 72 SER B N 1
ATOM 4337 C CA . SER B 1 72 ? 9.273 -42.062 -6.297 1 95.94 72 SER B CA 1
ATOM 4338 C C . SER B 1 72 ? 8.414 -41.438 -7.391 1 95.94 72 SER B C 1
ATOM 4340 O O . SER B 1 72 ? 8.68 -41.594 -8.578 1 95.94 72 SER B O 1
ATOM 4342 N N . ILE B 1 73 ? 7.352 -40.75 -6.977 1 97.38 73 ILE B N 1
ATOM 4343 C CA . ILE B 1 73 ? 6.578 -39.875 -7.863 1 97.38 73 ILE B CA 1
ATOM 4344 C C . ILE B 1 73 ? 6.898 -38.438 -7.562 1 97.38 73 ILE B C 1
ATOM 4346 O O . ILE B 1 73 ? 6.711 -37.969 -6.434 1 97.38 73 ILE B O 1
ATOM 4350 N N . ILE B 1 74 ? 7.434 -37.719 -8.555 1 98.69 74 ILE B N 1
ATOM 4351 C CA . ILE B 1 74 ? 7.715 -36.312 -8.383 1 98.69 74 ILE B CA 1
ATOM 4352 C C . ILE B 1 74 ? 6.496 -35.469 -8.805 1 98.69 74 ILE B C 1
ATOM 4354 O O . ILE B 1 74 ? 5.93 -35.719 -9.883 1 98.69 74 ILE B O 1
ATOM 4358 N N . VAL B 1 75 ? 6.117 -34.531 -7.922 1 98.75 75 VAL B N 1
ATOM 4359 C CA . VAL B 1 75 ? 4.918 -33.719 -8.133 1 98.75 75 VAL B CA 1
ATOM 4360 C C . VAL B 1 75 ? 5.312 -32.25 -8.336 1 98.75 75 VAL B C 1
ATOM 4362 O O . VAL B 1 75 ? 6.27 -31.766 -7.727 1 98.75 75 VAL B O 1
ATOM 4365 N N . ASN B 1 76 ? 4.664 -31.594 -9.219 1 98.69 76 ASN B N 1
ATOM 4366 C CA . ASN B 1 76 ? 4.77 -30.141 -9.383 1 98.69 76 ASN B CA 1
ATOM 4367 C C . ASN B 1 76 ? 3.402 -29.469 -9.305 1 98.69 76 ASN B C 1
ATOM 4369 O O . ASN B 1 76 ? 2.498 -29.797 -10.07 1 98.69 76 ASN B O 1
ATOM 4373 N N . PRO B 1 77 ? 3.238 -28.484 -8.422 1 96.81 77 PRO B N 1
ATOM 4374 C CA . PRO B 1 77 ? 1.92 -27.906 -8.164 1 96.81 77 PRO B CA 1
ATOM 4375 C C . PRO B 1 77 ? 1.511 -26.875 -9.227 1 96.81 77 PRO B C 1
ATOM 4377 O O . PRO B 1 77 ? 0.374 -26.406 -9.219 1 96.81 77 PRO B O 1
ATOM 4380 N N . GLY B 1 78 ? 2.395 -26.531 -10.062 1 97.38 78 GLY B N 1
ATOM 4381 C CA . GLY B 1 78 ? 2.096 -25.516 -11.055 1 97.38 78 GLY B CA 1
ATOM 4382 C C . GLY B 1 78 ? 2.471 -24.109 -10.617 1 97.38 78 GLY B C 1
ATOM 4383 O O . GLY B 1 78 ? 3.471 -23.922 -9.922 1 97.38 78 GLY B O 1
ATOM 4384 N N . GLY B 1 79 ? 1.797 -23.188 -11.188 1 94.12 79 GLY B N 1
ATOM 4385 C CA . GLY B 1 79 ? 2.08 -21.75 -11.086 1 94.12 79 GLY B CA 1
ATOM 4386 C C . GLY B 1 79 ? 2.244 -21.078 -12.43 1 94.12 79 GLY B C 1
ATOM 4387 O O . GLY B 1 79 ? 1.282 -20.953 -13.188 1 94.12 79 GLY B O 1
ATOM 4388 N N . PRO B 1 80 ? 3.408 -21.078 -12.984 1 95.12 80 PRO B N 1
ATOM 4389 C CA . PRO B 1 80 ? 4.699 -21.234 -12.312 1 95.12 80 PRO B CA 1
ATOM 4390 C C . PRO B 1 80 ? 4.836 -20.328 -11.086 1 95.12 80 PRO B C 1
ATOM 4392 O O . PRO B 1 80 ? 4.184 -19.297 -11 1 95.12 80 PRO B O 1
ATOM 4395 N N . GLY B 1 81 ? 5.613 -20.844 -10.219 1 95.88 81 GLY B N 1
ATOM 4396 C CA . GLY B 1 81 ? 5.871 -20.078 -9.008 1 95.88 81 GLY B CA 1
ATOM 4397 C C . GLY B 1 81 ? 5.359 -20.766 -7.75 1 95.88 81 GLY B C 1
ATOM 4398 O O . GLY B 1 81 ? 5.559 -20.266 -6.641 1 95.88 81 GLY B O 1
ATOM 4399 N N . GLY B 1 82 ? 4.668 -21.875 -7.918 1 97.12 82 GLY B N 1
ATOM 4400 C CA . GLY B 1 82 ? 4.227 -22.625 -6.758 1 97.12 82 GLY B CA 1
ATOM 4401 C C . GLY B 1 82 ? 5.352 -23.391 -6.086 1 97.12 82 GLY B C 1
ATOM 4402 O O . GLY B 1 82 ? 6.195 -23.984 -6.758 1 97.12 82 GLY B O 1
ATOM 4403 N N . SER B 1 83 ? 5.34 -23.406 -4.789 1 98.19 83 SER B N 1
ATOM 4404 C CA . SER B 1 83 ? 6.344 -24.141 -4.027 1 98.19 83 SER B CA 1
ATOM 4405 C C . SER B 1 83 ? 6.012 -25.625 -3.975 1 98.19 83 SER B C 1
ATOM 4407 O O . SER B 1 83 ? 4.949 -26.016 -3.484 1 98.19 83 SER B O 1
ATOM 4409 N N . GLY B 1 84 ? 6.93 -26.422 -4.461 1 98.56 84 GLY B N 1
ATOM 4410 C CA . GLY B 1 84 ? 6.758 -27.859 -4.344 1 98.56 84 GLY B CA 1
ATOM 4411 C C . GLY B 1 84 ? 6.832 -28.359 -2.914 1 98.56 84 GLY B C 1
ATOM 4412 O O . GLY B 1 84 ? 6.125 -29.297 -2.541 1 98.56 84 GLY B O 1
ATOM 4413 N N . VAL B 1 85 ? 7.637 -27.688 -2.127 1 98.5 85 VAL B N 1
ATOM 4414 C CA . VAL B 1 85 ? 7.758 -28.062 -0.719 1 98.5 85 VAL B CA 1
ATOM 4415 C C . VAL B 1 85 ? 6.43 -27.812 -0.007 1 98.5 85 VAL B C 1
ATOM 4417 O O . VAL B 1 85 ? 5.918 -28.688 0.687 1 98.5 85 VAL B O 1
ATOM 4420 N N . GLN B 1 86 ? 5.906 -26.688 -0.262 1 97.5 86 GLN B N 1
ATOM 4421 C CA . GLN B 1 86 ? 4.633 -26.375 0.377 1 97.5 86 GLN B CA 1
ATOM 4422 C C . GLN B 1 86 ? 3.527 -27.297 -0.102 1 97.5 86 GLN B C 1
ATOM 4424 O O . GLN B 1 86 ? 2.641 -27.672 0.671 1 97.5 86 GLN B O 1
ATOM 4429 N N . GLU B 1 87 ? 3.553 -27.609 -1.352 1 97.25 87 GLU B N 1
ATOM 4430 C CA . GLU B 1 87 ? 2.566 -28.531 -1.906 1 97.25 87 GLU B CA 1
ATOM 4431 C C . GLU B 1 87 ? 2.582 -29.859 -1.172 1 97.25 87 GLU B C 1
ATOM 4433 O O . GLU B 1 87 ? 1.528 -30.406 -0.835 1 97.25 87 GLU B O 1
ATOM 4438 N N . ILE B 1 88 ? 3.721 -30.422 -0.929 1 98.25 88 ILE B N 1
ATOM 4439 C CA . ILE B 1 88 ? 3.85 -31.719 -0.28 1 98.25 88 ILE B CA 1
ATOM 4440 C C . ILE B 1 88 ? 3.426 -31.609 1.183 1 98.25 88 ILE B C 1
ATOM 4442 O O . ILE B 1 88 ? 2.797 -32.531 1.723 1 98.25 88 ILE B O 1
ATOM 4446 N N . LEU B 1 89 ? 3.773 -30.516 1.843 1 97.44 89 LEU B N 1
ATOM 4447 C CA . LEU B 1 89 ? 3.344 -30.328 3.223 1 97.44 89 LEU B CA 1
ATOM 4448 C C . LEU B 1 89 ? 1.823 -30.266 3.318 1 97.44 89 LEU B C 1
ATOM 4450 O O . LEU B 1 89 ? 1.241 -30.766 4.285 1 97.44 89 LEU B O 1
ATOM 4454 N N . ASP B 1 90 ? 1.242 -29.719 2.283 1 96.38 90 ASP B N 1
ATOM 4455 C CA . ASP B 1 90 ? -0.203 -29.516 2.318 1 96.38 90 ASP B CA 1
ATOM 4456 C C . ASP B 1 90 ? -0.939 -30.766 1.829 1 96.38 90 ASP B C 1
ATOM 4458 O O . ASP B 1 90 ? -1.982 -31.125 2.373 1 96.38 90 ASP B O 1
ATOM 4462 N N . ARG B 1 91 ? -0.371 -31.422 0.739 1 97.56 91 ARG B N 1
ATOM 4463 C CA . ARG B 1 91 ? -1.19 -32.406 0.038 1 97.56 91 ARG B CA 1
ATOM 4464 C C . ARG B 1 91 ? -0.438 -33.719 -0.135 1 97.56 91 ARG B C 1
ATOM 4466 O O . ARG B 1 91 ? -0.963 -34.656 -0.72 1 97.56 91 ARG B O 1
ATOM 4473 N N . GLY B 1 92 ? 0.737 -33.844 0.347 1 98.06 92 GLY B N 1
ATOM 4474 C CA . GLY B 1 92 ? 1.556 -35.031 0.145 1 98.06 92 GLY B CA 1
ATOM 4475 C C . GLY B 1 92 ? 0.88 -36.281 0.604 1 98.06 92 GLY B C 1
ATOM 4476 O O . GLY B 1 92 ? 0.876 -37.281 -0.118 1 98.06 92 GLY B O 1
ATOM 4477 N N . LYS B 1 93 ? 0.3 -36.281 1.747 1 97.94 93 LYS B N 1
ATOM 4478 C CA . LYS B 1 93 ? -0.34 -37.469 2.303 1 97.94 93 LYS B CA 1
ATOM 4479 C C . LYS B 1 93 ? -1.579 -37.875 1.499 1 97.94 93 LYS B C 1
ATOM 4481 O O . LYS B 1 93 ? -1.868 -39.062 1.322 1 97.94 93 LYS B O 1
ATOM 4486 N N . GLU B 1 94 ? -2.314 -36.875 1.063 1 97.62 94 GLU B N 1
ATOM 4487 C CA . GLU B 1 94 ? -3.465 -37.156 0.203 1 97.62 94 GLU B CA 1
ATOM 4488 C C . GLU B 1 94 ? -3.033 -37.781 -1.118 1 97.62 94 GLU B C 1
ATOM 4490 O O . GLU B 1 94 ? -3.633 -38.75 -1.571 1 97.62 94 GLU B O 1
ATOM 4495 N N . ILE B 1 95 ? -2.014 -37.25 -1.719 1 97.88 95 ILE B N 1
ATOM 4496 C CA . ILE B 1 95 ? -1.485 -37.75 -2.98 1 97.88 95 ILE B CA 1
ATOM 4497 C C . ILE B 1 95 ? -1.005 -39.188 -2.801 1 97.88 95 ILE B C 1
ATOM 4499 O O . ILE B 1 95 ? -1.297 -40.062 -3.627 1 97.88 95 ILE B O 1
ATOM 4503 N N . GLN B 1 96 ? -0.325 -39.406 -1.712 1 97.69 96 GLN B N 1
ATOM 4504 C CA . GLN B 1 96 ? 0.185 -40.75 -1.439 1 97.69 96 GLN B CA 1
ATOM 4505 C C . GLN B 1 96 ? -0.956 -41.75 -1.295 1 97.69 96 GLN B C 1
ATOM 4507 O O . GLN B 1 96 ? -0.877 -42.875 -1.813 1 97.69 96 GLN B O 1
ATOM 4512 N N . ARG B 1 97 ? -2.012 -41.375 -0.632 1 95.81 97 ARG B N 1
ATOM 4513 C CA . ARG B 1 97 ? -3.172 -42.25 -0.462 1 95.81 97 ARG B CA 1
ATOM 4514 C C . ARG B 1 97 ? -3.797 -42.594 -1.808 1 95.81 97 ARG B C 1
ATOM 4516 O O . ARG B 1 97 ? -4.285 -43.719 -2 1 95.81 97 ARG B O 1
ATOM 4523 N N . ILE B 1 98 ? -3.805 -41.719 -2.709 1 95.38 98 ILE B N 1
ATOM 4524 C CA . ILE B 1 98 ? -4.418 -41.906 -4.02 1 95.38 98 ILE B CA 1
ATOM 4525 C C . ILE B 1 98 ? -3.604 -42.906 -4.836 1 95.38 98 ILE B C 1
ATOM 4527 O O . ILE B 1 98 ? -4.164 -43.75 -5.508 1 95.38 98 ILE B O 1
ATOM 4531 N N . VAL B 1 99 ? -2.266 -42.844 -4.754 1 95.25 99 VAL B N 1
ATOM 4532 C CA . VAL B 1 99 ? -1.438 -43.625 -5.676 1 95.25 99 VAL B CA 1
ATOM 4533 C C . VAL B 1 99 ? -1.083 -44.969 -5.043 1 95.25 99 VAL B C 1
ATOM 4535 O O . VAL B 1 99 ? -0.764 -45.938 -5.75 1 95.25 99 VAL B O 1
ATOM 4538 N N . ASP B 1 100 ? -1.078 -45 -3.732 1 93.31 100 ASP B N 1
ATOM 4539 C CA . ASP B 1 100 ? -0.763 -46.25 -3.049 1 93.31 100 ASP B CA 1
ATOM 4540 C C . ASP B 1 100 ? -1.888 -47.281 -3.219 1 93.31 100 ASP B C 1
ATOM 4542 O O . ASP B 1 100 ? -3.053 -46.906 -3.371 1 93.31 100 ASP B O 1
ATOM 4546 N N . SER B 1 101 ? -1.457 -48.5 -3.264 1 87 101 SER B N 1
ATOM 4547 C CA . SER B 1 101 ? -2.439 -49.594 -3.309 1 87 101 SER B CA 1
ATOM 4548 C C . SER B 1 101 ? -3.16 -49.75 -1.972 1 87 101 SER B C 1
ATOM 4550 O O . SER B 1 101 ? -2.586 -49.438 -0.918 1 87 101 SER B O 1
ATOM 4552 N N . SER B 1 102 ? -4.492 -50.031 -2.045 1 73.94 102 SER B N 1
ATOM 4553 C CA . SER B 1 102 ? -5.309 -50.188 -0.845 1 73.94 102 SER B CA 1
ATOM 4554 C C . SER B 1 102 ? -5.09 -51.562 -0.216 1 73.94 102 SER B C 1
ATOM 4556 O O . SER B 1 102 ? -5.309 -51.75 0.983 1 73.94 102 SER B O 1
ATOM 4558 N N . ASP B 1 103 ? -4.805 -52.531 -1.044 1 67.56 103 ASP B N 1
ATOM 4559 C CA . ASP B 1 103 ? -4.82 -53.906 -0.499 1 67.56 103 ASP B CA 1
ATOM 4560 C C . ASP B 1 103 ? -3.457 -54.562 -0.65 1 67.56 103 ASP B C 1
ATOM 4562 O O . ASP B 1 103 ? -2.598 -54.062 -1.384 1 67.56 103 ASP B O 1
ATOM 4566 N N . ASP B 1 104 ? -3.125 -55.312 0.383 1 64.62 104 ASP B N 1
ATOM 4567 C CA . ASP B 1 104 ? -1.875 -56.062 0.501 1 64.62 104 ASP B CA 1
ATOM 4568 C C . ASP B 1 104 ? -1.793 -57.156 -0.549 1 64.62 104 ASP B C 1
ATOM 4570 O O . ASP B 1 104 ? -1.27 -58.25 -0.279 1 64.62 104 ASP B O 1
ATOM 4574 N N . ALA B 1 105 ? -2.369 -56.906 -1.598 1 67.19 105 ALA B N 1
ATOM 4575 C CA . ALA B 1 105 ? -2.314 -57.938 -2.615 1 67.19 105 ALA B CA 1
ATOM 4576 C C . ALA B 1 105 ? -0.944 -57.969 -3.285 1 67.19 105 ALA B C 1
ATOM 4578 O O . ALA B 1 105 ? -0.13 -57.062 -3.107 1 67.19 105 ALA B O 1
ATOM 4579 N N . GLN B 1 106 ? -0.607 -58.969 -3.906 1 67 106 GLN B N 1
ATOM 4580 C CA . GLN B 1 106 ? 0.653 -59.281 -4.57 1 67 106 GLN B CA 1
ATOM 4581 C C . GLN B 1 106 ? 1.087 -58.156 -5.488 1 67 106 GLN B C 1
ATOM 4583 O O . GLN B 1 106 ? 2.281 -57.875 -5.648 1 67 106 GLN B O 1
ATOM 4588 N N . HIS B 1 107 ? 0.166 -57.281 -5.914 1 78.62 107 HIS B N 1
ATOM 4589 C CA . HIS B 1 107 ? 0.525 -56.219 -6.875 1 78.62 107 HIS B CA 1
ATOM 4590 C C . HIS B 1 107 ? 0.452 -54.844 -6.242 1 78.62 107 HIS B C 1
ATOM 4592 O O . HIS B 1 107 ? 0.435 -53.844 -6.949 1 78.62 107 HIS B O 1
ATOM 4598 N N . SER B 1 108 ? 0.594 -54.938 -4.969 1 85.69 108 SER B N 1
ATOM 4599 C CA . SER B 1 108 ? 0.513 -53.656 -4.266 1 85.69 108 SER B CA 1
ATOM 4600 C C . SER B 1 108 ? 1.782 -52.844 -4.461 1 85.69 108 SER B C 1
ATOM 4602 O O . SER B 1 108 ? 2.881 -53.375 -4.531 1 85.69 108 SER B O 1
ATOM 4604 N N . ARG B 1 109 ? 1.633 -51.5 -4.734 1 92.38 109 ARG B N 1
ATOM 4605 C CA . ARG B 1 109 ? 2.762 -50.594 -4.879 1 92.38 109 ARG B CA 1
ATOM 4606 C C . ARG B 1 109 ? 2.633 -49.406 -3.926 1 92.38 109 ARG B C 1
ATOM 4608 O O . ARG B 1 109 ? 1.534 -48.875 -3.717 1 92.38 109 ARG B O 1
ATOM 4615 N N . TYR B 1 110 ? 3.721 -49.062 -3.324 1 94.94 110 TYR B N 1
ATOM 4616 C CA . TYR B 1 110 ? 3.836 -47.906 -2.42 1 94.94 110 TYR B CA 1
ATOM 4617 C C . TYR B 1 110 ? 4.93 -46.969 -2.883 1 94.94 110 TYR B C 1
ATOM 4619 O O . TYR B 1 110 ? 5.988 -47.406 -3.342 1 94.94 110 TYR B O 1
ATOM 4627 N N . PHE B 1 111 ? 4.637 -45.656 -2.803 1 96.56 111 PHE B N 1
ATOM 4628 C CA . PHE B 1 111 ? 5.52 -44.719 -3.475 1 96.56 111 PHE B CA 1
ATOM 4629 C C . PHE B 1 111 ? 6.012 -43.656 -2.5 1 96.56 111 PHE B C 1
ATOM 4631 O O . PHE B 1 111 ? 5.301 -43.281 -1.565 1 96.56 111 PHE B O 1
ATOM 4638 N N . ASP B 1 112 ? 7.25 -43.156 -2.674 1 97.56 112 ASP B N 1
ATOM 4639 C CA . ASP B 1 112 ? 7.645 -41.844 -2.178 1 97.56 112 ASP B CA 1
ATOM 4640 C C . ASP B 1 112 ? 6.953 -40.719 -2.959 1 97.56 112 ASP B C 1
ATOM 4642 O O . ASP B 1 112 ? 6.785 -40.844 -4.176 1 97.56 112 ASP B O 1
ATOM 4646 N N . ILE B 1 113 ? 6.488 -39.75 -2.26 1 98.62 113 ILE B N 1
ATOM 4647 C CA . ILE B 1 113 ? 6.023 -38.531 -2.92 1 98.62 113 ILE B CA 1
ATOM 4648 C C . ILE B 1 113 ? 7.055 -37.406 -2.748 1 98.62 113 ILE B C 1
ATOM 4650 O O . ILE B 1 113 ? 7.371 -37.031 -1.623 1 98.62 113 ILE B O 1
ATOM 4654 N N . VAL B 1 114 ? 7.574 -36.938 -3.887 1 98.81 114 VAL B N 1
ATOM 4655 C CA . VAL B 1 114 ? 8.68 -35.969 -3.867 1 98.81 114 VAL B CA 1
ATOM 4656 C C . VAL B 1 114 ? 8.281 -34.688 -4.609 1 98.81 114 VAL B C 1
ATOM 4658 O O . VAL B 1 114 ? 7.5 -34.75 -5.562 1 98.81 114 VAL B O 1
ATOM 4661 N N . SER B 1 115 ? 8.656 -33.594 -4.176 1 98.88 115 SER B N 1
ATOM 4662 C CA . SER B 1 115 ? 8.594 -32.344 -4.922 1 98.88 115 SER B CA 1
ATOM 4663 C C . SER B 1 115 ? 9.789 -31.453 -4.605 1 98.88 115 SER B C 1
ATOM 4665 O O . SER B 1 115 ? 10.703 -31.859 -3.887 1 98.88 115 SER B O 1
ATOM 4667 N N . PHE B 1 116 ? 9.867 -30.328 -5.227 1 98.88 116 PHE B N 1
ATOM 4668 C CA . PHE B 1 116 ? 10.945 -29.359 -5.016 1 98.88 116 PHE B CA 1
ATOM 4669 C C . PHE B 1 116 ? 10.492 -27.953 -5.363 1 98.88 116 PHE B C 1
ATOM 4671 O O . PHE B 1 116 ? 9.484 -27.766 -6.059 1 98.88 116 PHE B O 1
ATOM 4678 N N . ASP B 1 117 ? 11.156 -27.031 -4.742 1 98.75 117 ASP B N 1
ATOM 4679 C CA . ASP B 1 117 ? 10.969 -25.641 -5.152 1 98.75 117 ASP B CA 1
ATOM 4680 C C . ASP B 1 117 ? 11.742 -25.328 -6.434 1 98.75 117 ASP B C 1
ATOM 4682 O O . ASP B 1 117 ? 12.977 -25.391 -6.453 1 98.75 117 ASP B O 1
ATOM 4686 N N . PRO B 1 118 ? 10.984 -24.984 -7.496 1 98.31 118 PRO B N 1
ATOM 4687 C CA . PRO B 1 118 ? 11.711 -24.609 -8.711 1 98.31 118 PRO B CA 1
ATOM 4688 C C . PRO B 1 118 ? 12.57 -23.359 -8.523 1 98.31 118 PRO B C 1
ATOM 4690 O O . PRO B 1 118 ? 12.555 -22.75 -7.449 1 98.31 118 PRO B O 1
ATOM 4693 N N . ARG B 1 119 ? 13.359 -23.156 -9.531 1 96.75 119 ARG B N 1
ATOM 4694 C CA . ARG B 1 119 ? 14.258 -22 -9.508 1 96.75 119 ARG B CA 1
ATOM 4695 C C . ARG B 1 119 ? 13.484 -20.703 -9.266 1 96.75 119 ARG B C 1
ATOM 4697 O O . ARG B 1 119 ? 12.508 -20.422 -9.969 1 96.75 119 ARG B O 1
ATOM 4704 N N . GLY B 1 120 ? 13.945 -19.922 -8.281 1 95.44 120 GLY B N 1
ATOM 4705 C CA . GLY B 1 120 ? 13.32 -18.656 -7.93 1 95.44 120 GLY B CA 1
ATOM 4706 C C . GLY B 1 120 ? 12.172 -18.812 -6.949 1 95.44 120 GLY B C 1
ATOM 4707 O O . GLY B 1 120 ? 11.633 -17.812 -6.457 1 95.44 120 GLY B O 1
ATOM 4708 N N . VAL B 1 121 ? 11.828 -20.031 -6.582 1 97.38 121 VAL B N 1
ATOM 4709 C CA . VAL B 1 121 ? 10.648 -20.297 -5.766 1 97.38 121 VAL B CA 1
ATOM 4710 C C . VAL B 1 121 ? 11.078 -20.75 -4.375 1 97.38 121 VAL B C 1
ATOM 4712 O O . VAL B 1 121 ? 12.047 -21.516 -4.238 1 97.38 121 VAL B O 1
ATOM 4715 N N . GLY B 1 122 ? 10.344 -20.312 -3.385 1 96.81 122 GLY B N 1
ATOM 4716 C CA . GLY B 1 122 ? 10.484 -20.828 -2.033 1 96.81 122 GLY B CA 1
ATOM 4717 C C . GLY B 1 122 ? 11.891 -20.688 -1.486 1 96.81 122 GLY B C 1
ATOM 4718 O O . GLY B 1 122 ? 12.461 -19.594 -1.49 1 96.81 122 GLY B O 1
ATOM 4719 N N . ASN B 1 123 ? 12.461 -21.891 -1.13 1 97.25 123 ASN B N 1
ATOM 4720 C CA . ASN B 1 123 ? 13.75 -21.859 -0.442 1 97.25 123 ASN B CA 1
ATOM 4721 C C . ASN B 1 123 ? 14.883 -22.328 -1.354 1 97.25 123 ASN B C 1
ATOM 4723 O O . ASN B 1 123 ? 15.969 -22.656 -0.879 1 97.25 123 ASN B O 1
ATOM 4727 N N . THR B 1 124 ? 14.586 -22.391 -2.613 1 98 124 THR B N 1
ATOM 4728 C CA . THR B 1 124 ? 15.648 -22.609 -3.59 1 98 124 THR B CA 1
ATOM 4729 C C . THR B 1 124 ? 16.484 -21.359 -3.771 1 98 124 THR B C 1
ATOM 4731 O O . THR B 1 124 ? 15.953 -20.234 -3.787 1 98 124 THR B O 1
ATOM 4734 N N . LEU B 1 125 ? 17.828 -21.609 -3.963 1 96.12 125 LEU B N 1
ATOM 4735 C CA . LEU B 1 125 ? 18.797 -20.5 -4.043 1 96.12 125 LEU B CA 1
ATOM 4736 C C . LEU B 1 125 ? 19.594 -20.578 -5.34 1 96.12 125 LEU B C 1
ATOM 4738 O O . LEU B 1 125 ? 19.844 -21.656 -5.863 1 96.12 125 LEU B O 1
ATOM 4742 N N . PRO B 1 126 ? 20.094 -19.391 -5.828 1 94.56 126 PRO B N 1
ATOM 4743 C CA . PRO B 1 126 ? 19.812 -18.047 -5.316 1 94.56 126 PRO B CA 1
ATOM 4744 C C . PRO B 1 126 ? 18.375 -17.594 -5.602 1 94.56 126 PRO B C 1
ATOM 4746 O O . PRO B 1 126 ? 17.719 -18.156 -6.477 1 94.56 126 PRO B O 1
ATOM 4749 N N . PRO B 1 127 ? 17.828 -16.625 -4.863 1 93.19 127 PRO B N 1
ATOM 4750 C CA . PRO B 1 127 ? 16.469 -16.125 -5.086 1 93.19 127 PRO B CA 1
ATOM 4751 C C . PRO B 1 127 ? 16.391 -15.117 -6.23 1 93.19 127 PRO B C 1
ATOM 4753 O O . PRO B 1 127 ? 17.406 -14.57 -6.652 1 93.19 127 PRO B O 1
ATOM 4756 N N . LEU B 1 128 ? 15.188 -15.008 -6.793 1 94.44 128 LEU B N 1
ATOM 4757 C CA . LEU B 1 128 ? 14.922 -13.828 -7.613 1 94.44 128 LEU B CA 1
ATOM 4758 C C . LEU B 1 128 ? 14.711 -12.594 -6.742 1 94.44 128 LEU B C 1
ATOM 4760 O O . LEU B 1 128 ? 13.922 -12.625 -5.793 1 94.44 128 LEU B O 1
ATOM 4764 N N . THR B 1 129 ? 15.469 -11.539 -7.027 1 91.69 129 THR B N 1
ATOM 4765 C CA . THR B 1 129 ? 15.344 -10.312 -6.254 1 91.69 129 THR B CA 1
ATOM 4766 C C . THR B 1 129 ? 14.938 -9.148 -7.156 1 91.69 129 THR B C 1
ATOM 4768 O O . THR B 1 129 ? 15.641 -8.82 -8.109 1 91.69 129 THR B O 1
ATOM 4771 N N . CYS B 1 130 ? 13.797 -8.586 -6.867 1 93.81 130 CYS B N 1
ATOM 4772 C CA . CYS B 1 130 ? 13.305 -7.477 -7.68 1 93.81 130 CYS B CA 1
ATOM 4773 C C . CYS B 1 130 ? 13.109 -6.223 -6.84 1 93.81 130 CYS B C 1
ATOM 4775 O O . CYS B 1 130 ? 12.945 -5.125 -7.375 1 93.81 130 CYS B O 1
ATOM 4777 N N . PHE B 1 131 ? 13.133 -6.344 -5.492 1 93.44 131 PHE B N 1
ATOM 4778 C CA . PHE B 1 131 ? 12.914 -5.262 -4.539 1 93.44 131 PHE B CA 1
ATOM 4779 C C . PHE B 1 131 ? 14.023 -5.234 -3.496 1 93.44 131 PHE B C 1
ATOM 4781 O O . PHE B 1 131 ? 14.672 -6.25 -3.24 1 93.44 131 PHE B O 1
ATOM 4788 N N . PRO B 1 132 ? 14.289 -4.066 -2.867 1 91.25 132 PRO B N 1
ATOM 4789 C CA . PRO B 1 132 ? 15.359 -4.004 -1.872 1 91.25 132 PRO B CA 1
ATOM 4790 C C . PRO B 1 132 ? 15.008 -4.734 -0.578 1 91.25 132 PRO B C 1
ATOM 4792 O O . PRO B 1 132 ? 15.906 -5.164 0.153 1 91.25 132 PRO B O 1
ATOM 4795 N N . ASP B 1 133 ? 13.734 -4.82 -0.248 1 92.5 133 ASP B N 1
ATOM 4796 C CA . ASP B 1 133 ? 13.305 -5.5 0.97 1 92.5 133 ASP B CA 1
ATOM 4797 C C . ASP B 1 133 ? 11.844 -5.926 0.874 1 92.5 133 ASP B C 1
ATOM 4799 O O . ASP B 1 133 ? 11.164 -5.609 -0.102 1 92.5 133 ASP B O 1
ATOM 4803 N N . LEU B 1 134 ? 11.406 -6.711 1.856 1 94.75 134 LEU B N 1
ATOM 4804 C CA . LEU B 1 134 ? 10.07 -7.293 1.845 1 94.75 134 LEU B CA 1
ATOM 4805 C C . LEU B 1 134 ? 9.008 -6.211 1.988 1 94.75 134 LEU B C 1
ATOM 4807 O O . LEU B 1 134 ? 7.941 -6.297 1.374 1 94.75 134 LEU B O 1
ATOM 4811 N N . LEU B 1 135 ? 9.25 -5.195 2.803 1 95.75 135 LEU B N 1
ATOM 4812 C CA . LEU B 1 135 ? 8.281 -4.125 3.008 1 95.75 135 LEU B CA 1
ATOM 4813 C C . LEU B 1 135 ? 7.984 -3.402 1.698 1 95.75 135 LEU B C 1
ATOM 4815 O O . LEU B 1 135 ? 6.828 -3.096 1.401 1 95.75 135 LEU B O 1
ATOM 4819 N N . SER B 1 136 ? 9.047 -3.15 0.913 1 95.19 136 SER B N 1
ATOM 4820 C CA . SER B 1 136 ? 8.859 -2.498 -0.379 1 95.19 136 SER B CA 1
ATOM 4821 C C . SER B 1 136 ? 7.984 -3.344 -1.302 1 95.19 136 SER B C 1
ATOM 4823 O O . SER B 1 136 ? 7.207 -2.805 -2.092 1 95.19 136 SER B O 1
ATOM 4825 N N . THR B 1 137 ? 8.102 -4.66 -1.204 1 96 137 THR B N 1
ATOM 4826 C CA . THR B 1 137 ? 7.25 -5.551 -1.982 1 96 137 THR B CA 1
ATOM 4827 C C . THR B 1 137 ? 5.789 -5.391 -1.576 1 96 137 THR B C 1
ATOM 4829 O O . THR B 1 137 ? 4.902 -5.355 -2.432 1 96 137 THR B O 1
ATOM 4832 N N . TYR B 1 138 ? 5.586 -5.332 -0.273 1 96.75 138 TYR B N 1
ATOM 4833 C CA . TYR B 1 138 ? 4.223 -5.207 0.22 1 96.75 138 TYR B CA 1
ATOM 4834 C C . TYR B 1 138 ? 3.611 -3.873 -0.192 1 96.75 138 TYR B C 1
ATOM 4836 O O . TYR B 1 138 ? 2.449 -3.814 -0.597 1 96.75 138 TYR B O 1
ATOM 4844 N N . PHE B 1 139 ? 4.371 -2.758 -0.125 1 96.62 139 PHE B N 1
ATOM 4845 C CA . PHE B 1 139 ? 3.891 -1.451 -0.559 1 96.62 139 PHE B CA 1
ATOM 4846 C C . PHE B 1 139 ? 3.555 -1.464 -2.045 1 96.62 139 PHE B C 1
ATOM 4848 O O . PHE B 1 139 ? 2.537 -0.907 -2.463 1 96.62 139 PHE B O 1
ATOM 4855 N N . TRP B 1 140 ? 4.402 -2.115 -2.816 1 96.75 140 TRP B N 1
ATOM 4856 C CA . TRP B 1 140 ? 4.156 -2.279 -4.246 1 96.75 140 TRP B CA 1
ATOM 4857 C C . TRP B 1 140 ? 2.834 -2.992 -4.492 1 96.75 140 TRP B C 1
ATOM 4859 O O . TRP B 1 140 ? 2.035 -2.562 -5.328 1 96.75 140 TRP B O 1
ATOM 4869 N N . SER B 1 141 ? 2.607 -4.027 -3.775 1 96.88 141 SER B N 1
ATOM 4870 C CA . SER B 1 141 ? 1.401 -4.832 -3.949 1 96.88 141 SER B CA 1
ATOM 4871 C C . SER B 1 141 ? 0.148 -4.027 -3.617 1 96.88 141 SER B C 1
ATOM 4873 O O . SER B 1 141 ? -0.869 -4.141 -4.305 1 96.88 141 SER B O 1
ATOM 4875 N N . GLU B 1 142 ? 0.216 -3.217 -2.521 1 97.38 142 GLU B N 1
ATOM 4876 C CA . GLU B 1 142 ? -0.921 -2.375 -2.164 1 97.38 142 GLU B CA 1
ATOM 4877 C C . GLU B 1 142 ? -1.258 -1.396 -3.287 1 97.38 142 GLU B C 1
ATOM 4879 O O . GLU B 1 142 ? -2.43 -1.188 -3.605 1 97.38 142 GLU B O 1
ATOM 4884 N N . ALA B 1 143 ? -0.259 -0.812 -3.852 1 97.5 143 ALA B N 1
ATOM 4885 C CA . ALA B 1 143 ? -0.465 0.157 -4.926 1 97.5 143 ALA B CA 1
ATOM 4886 C C . ALA B 1 143 ? -1.042 -0.516 -6.168 1 97.5 143 ALA B C 1
ATOM 4888 O O . ALA B 1 143 ? -1.958 0.015 -6.801 1 97.5 143 ALA B O 1
ATOM 4889 N N . VAL B 1 144 ? -0.537 -1.671 -6.504 1 96.94 144 VAL B N 1
ATOM 4890 C CA . VAL B 1 144 ? -1.018 -2.4 -7.672 1 96.94 144 VAL B CA 1
ATOM 4891 C C . VAL B 1 144 ? -2.488 -2.766 -7.484 1 96.94 144 VAL B C 1
ATOM 4893 O O . VAL B 1 144 ? -3.297 -2.605 -8.398 1 96.94 144 VAL B O 1
ATOM 4896 N N . GLN B 1 145 ? -2.795 -3.227 -6.301 1 96.31 145 GLN B N 1
ATOM 4897 C CA . GLN B 1 145 ? -4.18 -3.59 -6.02 1 96.31 145 GLN B CA 1
ATOM 4898 C C . GLN B 1 145 ? -5.098 -2.377 -6.121 1 96.31 145 GLN B C 1
ATOM 4900 O O . GLN B 1 145 ? -6.227 -2.482 -6.609 1 96.31 145 GLN B O 1
ATOM 4905 N N . ALA B 1 146 ? -4.613 -1.275 -5.688 1 97.12 146 ALA B N 1
ATOM 4906 C CA . ALA B 1 146 ? -5.422 -0.06 -5.691 1 97.12 146 ALA B CA 1
ATOM 4907 C C . ALA B 1 146 ? -5.715 0.401 -7.117 1 97.12 146 ALA B C 1
ATOM 4909 O O . ALA B 1 146 ? -6.77 0.983 -7.387 1 97.12 146 ALA B O 1
ATOM 4910 N N . HIS B 1 147 ? -4.828 0.152 -8.062 1 96.25 147 HIS B N 1
ATOM 4911 C CA . HIS B 1 147 ? -5.055 0.541 -9.445 1 96.25 147 HIS B CA 1
ATOM 4912 C C . HIS B 1 147 ? -6.258 -0.189 -10.039 1 96.25 147 HIS B C 1
ATOM 4914 O O . HIS B 1 147 ? -6.895 0.305 -10.969 1 96.25 147 HIS B O 1
ATOM 4920 N N . GLY B 1 148 ? -6.516 -1.441 -9.5 1 95.62 148 GLY B N 1
ATOM 4921 C CA . GLY B 1 148 ? -7.602 -2.242 -10.039 1 95.62 148 GLY B CA 1
ATOM 4922 C C . GLY B 1 148 ? -7.164 -3.17 -11.156 1 95.62 148 GLY B C 1
ATOM 4923 O O . GLY B 1 148 ? -6.074 -3.742 -11.102 1 95.62 148 GLY B O 1
ATOM 4924 N N . LEU B 1 149 ? -8.062 -3.467 -12.07 1 95.44 149 LEU B N 1
ATOM 4925 C CA . LEU B 1 149 ? -7.812 -4.305 -13.242 1 95.44 149 LEU B CA 1
ATOM 4926 C C . LEU B 1 149 ? -7.789 -3.467 -14.516 1 95.44 149 LEU B C 1
ATOM 4928 O O . LEU B 1 149 ? -8.305 -2.348 -14.539 1 95.44 149 LEU B O 1
ATOM 4932 N N . VAL B 1 150 ? -7.242 -3.967 -15.539 1 92.75 150 VAL B N 1
ATOM 4933 C CA . VAL B 1 150 ? -7.125 -3.26 -16.812 1 92.75 150 VAL B CA 1
ATOM 4934 C C . VAL B 1 150 ? -8.508 -2.84 -17.297 1 92.75 150 VAL B C 1
ATOM 4936 O O . VAL B 1 150 ? -8.664 -1.778 -17.906 1 92.75 150 VAL B O 1
ATOM 4939 N N . GLY B 1 151 ? -9.523 -3.621 -17.031 1 89.25 151 GLY B N 1
ATOM 4940 C CA . GLY B 1 151 ? -10.867 -3.332 -17.5 1 89.25 151 GLY B CA 1
ATOM 4941 C C . GLY B 1 151 ? -11.648 -2.443 -16.547 1 89.25 151 GLY B C 1
ATOM 4942 O O . GLY B 1 151 ? -12.773 -2.045 -16.859 1 89.25 151 GLY B O 1
ATOM 4943 N N . SER B 1 152 ? -11.055 -2.057 -15.406 1 92.75 152 SER B N 1
ATOM 4944 C CA . SER B 1 152 ? -11.781 -1.257 -14.422 1 92.75 152 SER B CA 1
ATOM 4945 C C . SER B 1 152 ? -11.797 0.217 -14.82 1 92.75 152 SER B C 1
ATOM 4947 O O . SER B 1 152 ? -12.734 0.945 -14.477 1 92.75 152 SER B O 1
ATOM 4949 N N . SER B 1 153 ? -10.773 0.69 -15.438 1 90.56 153 SER B N 1
ATOM 4950 C CA . SER B 1 153 ? -10.695 2.051 -15.953 1 90.56 153 SER B CA 1
ATOM 4951 C C . SER B 1 153 ? -9.547 2.205 -16.938 1 90.56 153 SER B C 1
ATOM 4953 O O . SER B 1 153 ? -8.617 1.396 -16.953 1 90.56 153 SER B O 1
ATOM 4955 N N . GLU B 1 154 ? -9.617 3.248 -17.75 1 87.5 154 GLU B N 1
ATOM 4956 C CA . GLU B 1 154 ? -8.516 3.525 -18.672 1 87.5 154 GLU B CA 1
ATOM 4957 C C . GLU B 1 154 ? -7.234 3.846 -17.906 1 87.5 154 GLU B C 1
ATOM 4959 O O . GLU B 1 154 ? -6.145 3.414 -18.297 1 87.5 154 GLU B O 1
ATOM 4964 N N . GLN B 1 155 ? -7.383 4.504 -16.875 1 91.19 155 GLN B N 1
ATOM 4965 C CA . GLN B 1 155 ? -6.23 4.867 -16.062 1 91.19 155 GLN B CA 1
ATOM 4966 C C . GLN B 1 155 ? -5.574 3.627 -15.453 1 91.19 155 GLN B C 1
ATOM 4968 O O . GLN B 1 155 ? -4.348 3.559 -15.344 1 91.19 155 GLN B O 1
ATOM 4973 N N . ALA B 1 156 ? -6.367 2.691 -15.086 1 93.44 156 ALA B N 1
ATOM 4974 C CA . ALA B 1 156 ? -5.832 1.463 -14.5 1 93.44 156 ALA B CA 1
ATOM 4975 C C . ALA B 1 156 ? -4.926 0.735 -15.484 1 93.44 156 ALA B C 1
ATOM 4977 O O . ALA B 1 156 ? -3.848 0.265 -15.117 1 93.44 156 ALA B O 1
ATOM 4978 N N . ALA B 1 157 ? -5.355 0.636 -16.75 1 92.75 157 ALA B N 1
ATOM 4979 C CA . ALA B 1 157 ? -4.566 -0.035 -17.781 1 92.75 157 ALA B CA 1
ATOM 4980 C C . ALA B 1 157 ? -3.205 0.63 -17.953 1 92.75 157 ALA B C 1
ATOM 4982 O O . ALA B 1 157 ? -2.178 -0.05 -18.016 1 92.75 157 ALA B O 1
ATOM 4983 N N . ASP B 1 158 ? -3.201 1.956 -17.969 1 93.81 158 ASP B N 1
ATOM 4984 C CA . ASP B 1 158 ? -1.968 2.715 -18.156 1 93.81 158 ASP B CA 1
ATOM 4985 C C . ASP B 1 158 ? -1.03 2.535 -16.969 1 93.81 158 ASP B C 1
ATOM 4987 O O . ASP B 1 158 ? 0.173 2.334 -17.141 1 93.81 158 ASP B O 1
ATOM 4991 N N . HIS B 1 159 ? -1.564 2.637 -15.797 1 96.38 159 HIS B N 1
ATOM 4992 C CA . HIS B 1 159 ? -0.757 2.518 -14.586 1 96.38 159 HIS B CA 1
ATOM 4993 C C . HIS B 1 159 ? -0.186 1.112 -14.438 1 96.38 159 HIS B C 1
ATOM 4995 O O . HIS B 1 159 ? 0.985 0.946 -14.094 1 96.38 159 HIS B O 1
ATOM 5001 N N . LEU B 1 160 ? -1.003 0.087 -14.719 1 96.5 160 LEU B N 1
ATOM 5002 C CA . LEU B 1 160 ? -0.542 -1.291 -14.586 1 96.5 160 LEU B CA 1
ATOM 5003 C C . LEU B 1 160 ? 0.54 -1.601 -15.617 1 96.5 160 LEU B C 1
ATOM 5005 O O . LEU B 1 160 ? 1.509 -2.301 -15.312 1 96.5 160 LEU B O 1
ATOM 5009 N N . TRP B 1 161 ? 0.39 -1.113 -16.844 1 96.75 161 TRP B N 1
ATOM 5010 C CA . TRP B 1 161 ? 1.436 -1.273 -17.844 1 96.75 161 TRP B CA 1
ATOM 5011 C C . TRP B 1 161 ? 2.76 -0.703 -17.344 1 96.75 161 TRP B C 1
ATOM 5013 O O . TRP B 1 161 ? 3.781 -1.395 -17.359 1 96.75 161 TRP B O 1
ATOM 5023 N N . ALA B 1 162 ? 2.703 0.512 -16.875 1 97.12 162 ALA B N 1
ATOM 5024 C CA . ALA B 1 162 ? 3.918 1.163 -16.391 1 97.12 162 ALA B CA 1
ATOM 5025 C C . ALA B 1 162 ? 4.512 0.41 -15.211 1 97.12 162 ALA B C 1
ATOM 5027 O O . ALA B 1 162 ? 5.73 0.244 -15.117 1 97.12 162 ALA B O 1
ATOM 5028 N N . ARG B 1 163 ? 3.701 -0.017 -14.312 1 97.38 163 ARG B N 1
ATOM 5029 C CA . ARG B 1 163 ? 4.176 -0.764 -13.148 1 97.38 163 ARG B CA 1
ATOM 5030 C C . ARG B 1 163 ? 4.879 -2.049 -13.578 1 97.38 163 ARG B C 1
ATOM 5032 O O . ARG B 1 163 ? 5.938 -2.387 -13.047 1 97.38 163 ARG B O 1
ATOM 5039 N N . MET B 1 164 ? 4.285 -2.711 -14.492 1 97.5 164 MET B N 1
ATOM 5040 C CA . MET B 1 164 ? 4.859 -3.988 -14.906 1 97.5 164 MET B CA 1
ATOM 5041 C C . MET B 1 164 ? 6.168 -3.777 -15.656 1 97.5 164 MET B C 1
ATOM 5043 O O . MET B 1 164 ? 7.078 -4.605 -15.578 1 97.5 164 MET B O 1
ATOM 5047 N N . GLN B 1 165 ? 6.281 -2.621 -16.359 1 97.12 165 GLN B N 1
ATOM 5048 C CA . GLN B 1 165 ? 7.57 -2.279 -16.953 1 97.12 165 GLN B CA 1
ATOM 5049 C C . GLN B 1 165 ? 8.625 -2.035 -15.875 1 97.12 165 GLN B C 1
ATOM 5051 O O . GLN B 1 165 ? 9.758 -2.496 -16 1 97.12 165 GLN B O 1
ATOM 5056 N N . ALA B 1 166 ? 8.219 -1.337 -14.844 1 97.19 166 ALA B N 1
ATOM 5057 C CA . ALA B 1 166 ? 9.133 -1.075 -13.734 1 97.19 166 ALA B CA 1
ATOM 5058 C C . ALA B 1 166 ? 9.57 -2.375 -13.062 1 97.19 166 ALA B C 1
ATOM 5060 O O . ALA B 1 166 ? 10.758 -2.557 -12.758 1 97.19 166 ALA B O 1
ATOM 5061 N N . LEU B 1 167 ? 8.664 -3.254 -12.875 1 97 167 LEU B N 1
ATOM 5062 C CA . LEU B 1 167 ? 8.938 -4.531 -12.234 1 97 167 LEU B CA 1
ATOM 5063 C C . LEU B 1 167 ? 9.945 -5.34 -13.039 1 97 167 LEU B C 1
ATOM 5065 O O . LEU B 1 167 ? 10.945 -5.82 -12.5 1 97 167 LEU B O 1
ATOM 5069 N N . ALA B 1 168 ? 9.633 -5.477 -14.328 1 97 168 ALA B N 1
ATOM 5070 C CA . ALA B 1 168 ? 10.5 -6.258 -15.203 1 97 168 ALA B CA 1
ATOM 5071 C C . ALA B 1 168 ? 11.922 -5.691 -15.219 1 97 168 ALA B C 1
ATOM 5073 O O . ALA B 1 168 ? 12.898 -6.438 -15.109 1 97 168 ALA B O 1
ATOM 5074 N N . THR B 1 169 ? 12 -4.383 -15.312 1 95.62 169 THR B N 1
ATOM 5075 C CA . THR B 1 169 ? 13.305 -3.721 -15.375 1 95.62 169 THR B CA 1
ATOM 5076 C C . THR B 1 169 ? 14.07 -3.914 -14.07 1 95.62 169 THR B C 1
ATOM 5078 O O . THR B 1 169 ? 15.281 -4.148 -14.086 1 95.62 169 THR B O 1
ATOM 5081 N N . SER B 1 170 ? 13.367 -3.842 -13 1 94.75 170 SER B N 1
ATOM 5082 C CA . SER B 1 170 ? 14.008 -4.043 -11.703 1 94.75 170 SER B CA 1
ATOM 5083 C C . SER B 1 170 ? 14.484 -5.48 -11.539 1 94.75 170 SER B C 1
ATOM 5085 O O . SER B 1 170 ? 15.578 -5.719 -11.031 1 94.75 170 SER B O 1
ATOM 5087 N N . CYS B 1 171 ? 13.703 -6.418 -11.945 1 94.94 171 CYS B N 1
ATOM 5088 C CA . CYS B 1 171 ? 14.008 -7.836 -11.781 1 94.94 171 CYS B CA 1
ATOM 5089 C C . CYS B 1 171 ? 15.219 -8.234 -12.617 1 94.94 171 CYS B C 1
ATOM 5091 O O . CYS B 1 171 ? 15.945 -9.164 -12.266 1 94.94 171 CYS B O 1
ATOM 5093 N N . THR B 1 172 ? 15.391 -7.516 -13.711 1 94.5 172 THR B N 1
ATOM 5094 C CA . THR B 1 172 ? 16.438 -7.93 -14.656 1 94.5 172 THR B CA 1
ATOM 5095 C C . THR B 1 172 ? 17.609 -6.957 -14.625 1 94.5 172 THR B C 1
ATOM 5097 O O . THR B 1 172 ? 18.438 -6.945 -15.539 1 94.5 172 THR B O 1
ATOM 5100 N N . ASP B 1 173 ? 17.594 -6.07 -13.625 1 90.44 173 ASP B N 1
ATOM 5101 C CA . ASP B 1 173 ? 18.703 -5.129 -13.477 1 90.44 173 ASP B CA 1
ATOM 5102 C C . ASP B 1 173 ? 20.031 -5.863 -13.336 1 90.44 173 ASP B C 1
ATOM 5104 O O . ASP B 1 173 ? 20.219 -6.66 -12.414 1 90.44 173 ASP B O 1
ATOM 5108 N N . PRO B 1 174 ? 20.969 -5.574 -14.195 1 84.62 174 PRO B N 1
ATOM 5109 C CA . PRO B 1 174 ? 22.25 -6.297 -14.156 1 84.62 174 PRO B CA 1
ATOM 5110 C C . PRO B 1 174 ? 23.141 -5.855 -13 1 84.62 174 PRO B C 1
ATOM 5112 O O . PRO B 1 174 ? 24.141 -6.516 -12.711 1 84.62 174 PRO B O 1
ATOM 5115 N N . HIS B 1 175 ? 22.812 -4.758 -12.344 1 81.19 175 HIS B N 1
ATOM 5116 C CA . HIS B 1 175 ? 23.688 -4.199 -11.312 1 81.19 175 HIS B CA 1
ATOM 5117 C C . HIS B 1 175 ? 23.25 -4.641 -9.922 1 81.19 175 HIS B C 1
ATOM 5119 O O . HIS B 1 175 ? 23.797 -4.184 -8.922 1 81.19 175 HIS B O 1
ATOM 5125 N N . LYS B 1 176 ? 22.359 -5.449 -9.875 1 78.25 176 LYS B N 1
ATOM 5126 C CA . LYS B 1 176 ? 21.922 -5.898 -8.555 1 78.25 176 LYS B CA 1
ATOM 5127 C C . LYS B 1 176 ? 23.016 -6.734 -7.883 1 78.25 176 LYS B C 1
ATOM 5129 O O . LYS B 1 176 ? 23.844 -7.348 -8.562 1 78.25 176 LYS B O 1
ATOM 5134 N N . ASP B 1 177 ? 22.906 -6.641 -6.598 1 70.19 177 ASP B N 1
ATOM 5135 C CA . ASP B 1 177 ? 23.906 -7.34 -5.812 1 70.19 177 ASP B CA 1
ATOM 5136 C C . ASP B 1 177 ? 23.562 -8.82 -5.664 1 70.19 177 ASP B C 1
ATOM 5138 O O . ASP B 1 177 ? 22.406 -9.18 -5.508 1 70.19 177 ASP B O 1
ATOM 5142 N N . GLY B 1 178 ? 24.625 -9.594 -5.797 1 66 178 GLY B N 1
ATOM 5143 C CA . GLY B 1 178 ? 24.516 -11.008 -5.477 1 66 178 GLY B CA 1
ATOM 5144 C C . GLY B 1 178 ? 24.141 -11.867 -6.672 1 66 178 GLY B C 1
ATOM 5145 O O . GLY B 1 178 ? 23.938 -11.344 -7.77 1 66 178 GLY B O 1
ATOM 5146 N N . ALA B 1 179 ? 24.172 -13.188 -6.492 1 69.5 179 ALA B N 1
ATOM 5147 C CA . ALA B 1 179 ? 23.766 -14.148 -7.516 1 69.5 179 ALA B CA 1
ATOM 5148 C C . ALA B 1 179 ? 22.281 -14.062 -7.793 1 69.5 179 ALA B C 1
ATOM 5150 O O . ALA B 1 179 ? 21.484 -13.781 -6.891 1 69.5 179 ALA B O 1
ATOM 5151 N N . ASP B 1 180 ? 21.984 -14.133 -9.078 1 82.94 180 ASP B N 1
ATOM 5152 C CA . ASP B 1 180 ? 20.594 -13.992 -9.5 1 82.94 180 ASP B CA 1
ATOM 5153 C C . ASP B 1 180 ? 20.156 -15.164 -10.383 1 82.94 180 ASP B C 1
ATOM 5155 O O . ASP B 1 180 ? 20.875 -15.539 -11.312 1 82.94 180 ASP B O 1
ATOM 5159 N N . ILE B 1 181 ? 19.094 -15.789 -9.969 1 89.88 181 ILE B N 1
ATOM 5160 C CA . ILE B 1 181 ? 18.5 -16.922 -10.688 1 89.88 181 ILE B CA 1
ATOM 5161 C C . ILE B 1 181 ? 17.781 -16.422 -11.93 1 89.88 181 ILE B C 1
ATOM 5163 O O . ILE B 1 181 ? 17.438 -17.203 -12.82 1 89.88 181 ILE B O 1
ATOM 5167 N N . GLY B 1 182 ? 17.641 -15.141 -12.117 1 89.75 182 GLY B N 1
ATOM 5168 C CA . GLY B 1 182 ? 16.766 -14.484 -13.07 1 89.75 182 GLY B CA 1
ATOM 5169 C C . GLY B 1 182 ? 16.922 -14.992 -14.492 1 89.75 182 GLY B C 1
ATOM 5170 O O . GLY B 1 182 ? 15.961 -15.422 -15.117 1 89.75 182 GLY B O 1
ATOM 5171 N N . PRO B 1 183 ? 18.125 -15.156 -14.922 1 90.75 183 PRO B N 1
ATOM 5172 C CA . PRO B 1 183 ? 18.328 -15.586 -16.312 1 90.75 183 PRO B CA 1
ATOM 5173 C C . PRO B 1 183 ? 18.141 -17.094 -16.484 1 90.75 183 PRO B C 1
ATOM 5175 O O . PRO B 1 183 ? 18.109 -17.578 -17.625 1 90.75 183 PRO B O 1
ATOM 5178 N N . TYR B 1 184 ? 17.922 -17.828 -15.406 1 93.69 184 TYR B N 1
ATOM 5179 C CA . TYR B 1 184 ? 18.016 -19.281 -15.523 1 93.69 184 TYR B CA 1
ATOM 5180 C C . TYR B 1 184 ? 16.766 -19.953 -14.961 1 93.69 184 TYR B C 1
ATOM 5182 O O . TYR B 1 184 ? 16.797 -21.125 -14.586 1 93.69 184 TYR B O 1
ATOM 5190 N N . MET B 1 185 ? 15.68 -19.25 -14.891 1 95.5 185 MET B N 1
ATOM 5191 C CA . MET B 1 185 ? 14.531 -19.812 -14.172 1 95.5 185 MET B CA 1
ATOM 5192 C C . MET B 1 185 ? 13.43 -20.219 -15.133 1 95.5 185 MET B C 1
ATOM 5194 O O . MET B 1 185 ? 12.281 -20.391 -14.734 1 95.5 185 MET B O 1
ATOM 5198 N N . ASN B 1 186 ? 13.75 -20.406 -16.438 1 95.75 186 ASN B N 1
ATOM 5199 C CA . ASN B 1 186 ? 12.75 -20.828 -17.406 1 95.75 186 ASN B CA 1
ATOM 5200 C C . ASN B 1 186 ? 12.406 -22.312 -17.25 1 95.75 186 ASN B C 1
ATOM 5202 O O . ASN B 1 186 ? 13.047 -23.016 -16.469 1 95.75 186 ASN B O 1
ATOM 5206 N N . THR B 1 187 ? 11.375 -22.734 -17.938 1 96.12 187 THR B N 1
ATOM 5207 C CA . THR B 1 187 ? 10.867 -24.094 -17.844 1 96.12 187 THR B CA 1
ATOM 5208 C C . THR B 1 187 ? 11.914 -25.094 -18.344 1 96.12 187 THR B C 1
ATOM 5210 O O . THR B 1 187 ? 12.023 -26.188 -17.797 1 96.12 187 THR B O 1
ATOM 5213 N N . TRP B 1 188 ? 12.695 -24.766 -19.328 1 94.81 188 TRP B N 1
ATOM 5214 C CA . TRP B 1 188 ? 13.758 -25.609 -19.859 1 94.81 188 TRP B CA 1
ATOM 5215 C C . TRP B 1 188 ? 14.758 -25.969 -18.75 1 94.81 188 TRP B C 1
ATOM 5217 O O . TRP B 1 188 ? 15.117 -27.141 -18.578 1 94.81 188 TRP B O 1
ATOM 5227 N N . SER B 1 189 ? 15.195 -24.969 -18.031 1 96.31 189 SER B N 1
ATOM 5228 C CA . SER B 1 189 ? 16.125 -25.188 -16.938 1 96.31 189 SER B CA 1
ATOM 5229 C C . SER B 1 189 ? 15.5 -26.062 -15.852 1 96.31 189 SER B C 1
ATOM 5231 O O . SER B 1 189 ? 16.156 -26.969 -15.32 1 96.31 189 SER B O 1
ATOM 5233 N N . THR B 1 190 ? 14.281 -25.75 -15.508 1 97.62 190 THR B N 1
ATOM 5234 C CA . THR B 1 190 ? 13.586 -26.516 -14.477 1 97.62 190 THR B CA 1
ATOM 5235 C C . THR B 1 190 ? 13.422 -27.969 -14.891 1 97.62 190 THR B C 1
ATOM 5237 O O . THR B 1 190 ? 13.484 -28.875 -14.055 1 97.62 190 THR B O 1
ATOM 5240 N N . ALA B 1 191 ? 13.227 -28.25 -16.172 1 96.5 191 ALA B N 1
ATOM 5241 C CA . ALA B 1 191 ? 13.141 -29.625 -16.688 1 96.5 191 ALA B CA 1
ATOM 5242 C C . ALA B 1 191 ? 14.445 -30.375 -16.469 1 96.5 191 ALA B C 1
ATOM 5244 O O . ALA B 1 191 ? 14.445 -31.578 -16.172 1 96.5 191 ALA B O 1
ATOM 5245 N N . HIS B 1 192 ? 15.523 -29.719 -16.609 1 96.31 192 HIS B N 1
ATOM 5246 C CA . HIS B 1 192 ? 16.812 -30.328 -16.344 1 96.31 192 HIS B CA 1
ATOM 5247 C C . HIS B 1 192 ? 17 -30.609 -14.859 1 96.31 192 HIS B C 1
ATOM 5249 O O . HIS B 1 192 ? 17.609 -31.609 -14.484 1 96.31 192 HIS B O 1
ATOM 5255 N N . ASP B 1 193 ? 16.547 -29.656 -14.023 1 98.25 193 ASP B N 1
ATOM 5256 C CA . ASP B 1 193 ? 16.531 -29.938 -12.594 1 98.25 193 ASP B CA 1
ATOM 5257 C C . ASP B 1 193 ? 15.734 -31.203 -12.289 1 98.25 193 ASP B C 1
ATOM 5259 O O . ASP B 1 193 ? 16.188 -32.062 -11.523 1 98.25 193 ASP B O 1
ATOM 5263 N N . LEU B 1 194 ? 14.555 -31.25 -12.875 1 98 194 LEU B N 1
ATOM 5264 C CA . LEU B 1 194 ? 13.672 -32.406 -12.695 1 98 194 LEU B CA 1
ATOM 5265 C C . LEU B 1 194 ? 14.375 -33.688 -13.117 1 98 194 LEU B C 1
ATOM 5267 O O . LEU B 1 194 ? 14.273 -34.719 -12.43 1 98 194 LEU B O 1
ATOM 5271 N N . HIS B 1 195 ? 15.078 -33.688 -14.18 1 95.88 195 HIS B N 1
ATOM 5272 C CA . HIS B 1 195 ? 15.828 -34.844 -14.664 1 95.88 195 HIS B CA 1
ATOM 5273 C C . HIS B 1 195 ? 16.891 -35.281 -13.664 1 95.88 195 HIS B C 1
ATOM 5275 O O . HIS B 1 195 ? 17.016 -36.469 -13.367 1 95.88 195 HIS B O 1
ATOM 5281 N N . GLN B 1 196 ? 17.594 -34.312 -13.188 1 96.12 196 GLN B N 1
ATOM 5282 C CA . GLN B 1 196 ? 18.656 -34.625 -12.219 1 96.12 196 GLN B CA 1
ATOM 5283 C C . GLN B 1 196 ? 18.078 -35.25 -10.953 1 96.12 196 GLN B C 1
ATOM 5285 O O . GLN B 1 196 ? 18.625 -36.219 -10.422 1 96.12 196 GLN B O 1
ATOM 5290 N N . ILE B 1 197 ? 17.016 -34.688 -10.445 1 97.62 197 ILE B N 1
ATOM 5291 C CA . ILE B 1 197 ? 16.375 -35.219 -9.25 1 97.62 197 ILE B CA 1
ATOM 5292 C C . ILE B 1 197 ? 15.914 -36.656 -9.492 1 97.62 197 ILE B C 1
ATOM 5294 O O . ILE B 1 197 ? 16.141 -37.531 -8.656 1 97.62 197 ILE B O 1
ATOM 5298 N N . ALA B 1 198 ? 15.281 -36.906 -10.617 1 95.75 198 ALA B N 1
ATOM 5299 C CA . ALA B 1 198 ? 14.789 -38.25 -10.961 1 95.75 198 ALA B CA 1
ATOM 5300 C C . ALA B 1 198 ? 15.922 -39.281 -10.977 1 95.75 198 ALA B C 1
ATOM 5302 O O . ALA B 1 198 ? 15.773 -40.375 -10.477 1 95.75 198 ALA B O 1
ATOM 5303 N N . GLN B 1 199 ? 17.016 -38.875 -11.508 1 94.06 199 GLN B N 1
ATOM 5304 C CA . GLN B 1 199 ? 18.172 -39.75 -11.602 1 94.06 199 GLN B CA 1
ATOM 5305 C C . GLN B 1 199 ? 18.719 -40.094 -10.211 1 94.06 199 GLN B C 1
ATOM 5307 O O . GLN B 1 199 ? 19.094 -41.25 -9.953 1 94.06 199 GLN B O 1
ATOM 5312 N N . LEU B 1 200 ? 18.703 -39.125 -9.375 1 94.69 200 LEU B N 1
ATOM 5313 C CA . LEU B 1 200 ? 19.312 -39.312 -8.062 1 94.69 200 LEU B CA 1
ATOM 5314 C C . LEU B 1 200 ? 18.391 -40.094 -7.129 1 94.69 200 LEU B C 1
ATOM 5316 O O . LEU B 1 200 ? 18.828 -40.625 -6.125 1 94.69 200 LEU B O 1
ATOM 5320 N N . LEU B 1 201 ? 17.109 -40.094 -7.391 1 94.5 201 LEU B N 1
ATOM 5321 C CA . LEU B 1 201 ? 16.141 -40.781 -6.543 1 94.5 201 LEU B CA 1
ATOM 5322 C C . LEU B 1 201 ? 16.141 -42.281 -6.828 1 94.5 201 LEU B C 1
ATOM 5324 O O . LEU B 1 201 ? 15.602 -43.062 -6.047 1 94.5 201 LEU B O 1
ATOM 5328 N N . GLN B 1 202 ? 16.734 -42.625 -7.859 1 84.81 202 GLN B N 1
ATOM 5329 C CA . GLN B 1 202 ? 16.766 -44.062 -8.195 1 84.81 202 GLN B CA 1
ATOM 5330 C C . GLN B 1 202 ? 17.719 -44.812 -7.277 1 84.81 202 GLN B C 1
ATOM 5332 O O . GLN B 1 202 ? 18.875 -44.438 -7.113 1 84.81 202 GLN B O 1
ATOM 5337 N N . PRO B 1 203 ? 17.219 -45.812 -6.648 1 71.44 203 PRO B N 1
ATOM 5338 C CA . PRO B 1 203 ? 18.031 -46.594 -5.703 1 71.44 203 PRO B CA 1
ATOM 5339 C C . PRO B 1 203 ? 19.234 -47.25 -6.367 1 71.44 203 PRO B C 1
ATOM 5341 O O . PRO B 1 203 ? 20.312 -47.312 -5.781 1 71.44 203 PRO B O 1
ATOM 5344 N N . ASP B 1 204 ? 18.953 -47.844 -7.574 1 72.44 204 ASP B N 1
ATOM 5345 C CA . ASP B 1 204 ? 20.016 -48.5 -8.305 1 72.44 204 ASP B CA 1
ATOM 5346 C C . ASP B 1 204 ? 20.719 -47.531 -9.258 1 72.44 204 ASP B C 1
ATOM 5348 O O . ASP B 1 204 ? 20.141 -47.125 -10.281 1 72.44 204 ASP B O 1
ATOM 5352 N N . PRO B 1 205 ? 21.844 -47.125 -8.867 1 65.69 205 PRO B N 1
ATOM 5353 C CA . PRO B 1 205 ? 22.531 -46.125 -9.688 1 65.69 205 PRO B CA 1
ATOM 5354 C C . PRO B 1 205 ? 22.828 -46.625 -11.102 1 65.69 205 PRO B C 1
ATOM 5356 O O . PRO B 1 205 ? 23.109 -45.812 -11.992 1 65.69 205 PRO B O 1
ATOM 5359 N N . HIS B 1 206 ? 22.703 -47.906 -11.25 1 64.81 206 HIS B N 1
ATOM 5360 C CA . HIS B 1 206 ? 23.016 -48.469 -12.555 1 64.81 206 HIS B CA 1
ATOM 5361 C C . HIS B 1 206 ? 21.766 -48.625 -13.406 1 64.81 206 HIS B C 1
ATOM 5363 O O . HIS B 1 206 ? 21.859 -48.938 -14.594 1 64.81 206 HIS B O 1
ATOM 5369 N N . ALA B 1 207 ? 20.672 -48.531 -12.844 1 66.69 207 ALA B N 1
ATOM 5370 C CA . ALA B 1 207 ? 19.422 -48.656 -13.594 1 66.69 207 ALA B CA 1
ATOM 5371 C C . ALA B 1 207 ? 19.062 -47.344 -14.297 1 66.69 207 ALA B C 1
ATOM 5373 O O . ALA B 1 207 ? 19.438 -46.281 -13.836 1 66.69 207 ALA B O 1
ATOM 5374 N N . ASP B 1 208 ? 18.641 -47.5 -15.508 1 69.12 208 ASP B N 1
ATOM 5375 C CA . ASP B 1 208 ? 18.141 -46.344 -16.219 1 69.12 208 ASP B CA 1
ATOM 5376 C C . ASP B 1 208 ? 16.922 -45.75 -15.531 1 69.12 208 ASP B C 1
ATOM 5378 O O . ASP B 1 208 ? 15.812 -46.25 -15.656 1 69.12 208 ASP B O 1
ATOM 5382 N N . ALA B 1 209 ? 17.219 -44.812 -14.734 1 79.12 209 ALA B N 1
ATOM 5383 C CA . ALA B 1 209 ? 16.141 -44.219 -13.953 1 79.12 209 ALA B CA 1
ATOM 5384 C C . ALA B 1 209 ? 15.188 -43.438 -14.852 1 79.12 209 ALA B C 1
ATOM 5386 O O . ALA B 1 209 ? 15.617 -42.656 -15.727 1 79.12 209 ALA B O 1
ATOM 5387 N N . LYS B 1 210 ? 13.914 -43.812 -14.75 1 89.56 210 LYS B N 1
ATOM 5388 C CA . LYS B 1 210 ? 12.883 -43.094 -15.5 1 89.56 210 LYS B CA 1
ATOM 5389 C C . LYS B 1 210 ? 11.961 -42.312 -14.57 1 89.56 210 LYS B C 1
ATOM 5391 O O . LYS B 1 210 ? 11.75 -42.719 -13.422 1 89.56 210 LYS B O 1
ATOM 5396 N N . LEU B 1 211 ? 11.445 -41.281 -15.078 1 94.06 211 LEU B N 1
ATOM 5397 C CA . LEU B 1 211 ? 10.672 -40.312 -14.305 1 94.06 211 LEU B CA 1
ATOM 5398 C C . LEU B 1 211 ? 9.234 -40.781 -14.117 1 94.06 211 LEU B C 1
ATOM 5400 O O . LEU B 1 211 ? 8.578 -41.188 -15.078 1 94.06 211 LEU B O 1
ATOM 5404 N N . GLN B 1 212 ? 8.82 -40.906 -12.914 1 95.81 212 GLN B N 1
ATOM 5405 C CA . GLN B 1 212 ? 7.402 -40.938 -12.562 1 95.81 212 GLN B CA 1
ATOM 5406 C C . GLN B 1 212 ? 6.949 -39.562 -12.094 1 95.81 212 GLN B C 1
ATOM 5408 O O . GLN B 1 212 ? 7.52 -39 -11.156 1 95.81 212 GLN B O 1
ATOM 5413 N N . TYR B 1 213 ? 5.914 -39.031 -12.766 1 97.62 213 TYR B N 1
ATOM 5414 C CA . TYR B 1 213 ? 5.641 -37.625 -12.602 1 97.62 213 TYR B CA 1
ATOM 5415 C C . TYR B 1 213 ? 4.141 -37.344 -12.594 1 97.62 213 TYR B C 1
ATOM 5417 O O . TYR B 1 213 ? 3.389 -37.938 -13.367 1 97.62 213 TYR B O 1
ATOM 5425 N N . TRP B 1 214 ? 3.713 -36.5 -11.648 1 98.5 214 TRP B N 1
ATOM 5426 C CA . TRP B 1 214 ? 2.367 -35.938 -11.617 1 98.5 214 TRP B CA 1
ATOM 5427 C C . TRP B 1 214 ? 2.416 -34.406 -11.594 1 98.5 214 TRP B C 1
ATOM 5429 O O . TRP B 1 214 ? 2.729 -33.812 -10.562 1 98.5 214 TRP B O 1
ATOM 5439 N N . GLY B 1 215 ? 2.107 -33.781 -12.727 1 98.38 215 GLY B N 1
ATOM 5440 C CA . GLY B 1 215 ? 2.143 -32.344 -12.852 1 98.38 215 GLY B CA 1
ATOM 5441 C C . GLY B 1 215 ? 0.764 -31.719 -12.938 1 98.38 215 GLY B C 1
ATOM 5442 O O . GLY B 1 215 ? -0.112 -32.219 -13.641 1 98.38 215 GLY B O 1
ATOM 5443 N N . TYR B 1 216 ? 0.589 -30.609 -12.188 1 97.44 216 TYR B N 1
ATOM 5444 C CA . TYR B 1 216 ? -0.662 -29.859 -12.211 1 97.44 216 TYR B CA 1
ATOM 5445 C C . TYR B 1 216 ? -0.478 -28.5 -12.891 1 97.44 216 TYR B C 1
ATOM 5447 O O . TYR B 1 216 ? 0.522 -27.812 -12.664 1 97.44 216 TYR B O 1
ATOM 5455 N N . SER B 1 217 ? -1.498 -28.109 -13.75 1 96.69 217 SER B N 1
ATOM 5456 C CA . SER B 1 217 ? -1.441 -26.781 -14.344 1 96.69 217 SER B CA 1
ATOM 5457 C C . SER B 1 217 ? -0.086 -26.531 -15 1 96.69 217 SER B C 1
ATOM 5459 O O . SER B 1 217 ? 0.378 -27.328 -15.812 1 96.69 217 SER B O 1
ATOM 5461 N N . TYR B 1 218 ? 0.658 -25.484 -14.695 1 96.44 218 TYR B N 1
ATOM 5462 C CA . TYR B 1 218 ? 1.984 -25.234 -15.242 1 96.44 218 TYR B CA 1
ATOM 5463 C C . TYR B 1 218 ? 2.865 -26.469 -15.133 1 96.44 218 TYR B C 1
ATOM 5465 O O . TYR B 1 218 ? 3.732 -26.703 -15.977 1 96.44 218 TYR B O 1
ATOM 5473 N N . GLY B 1 219 ? 2.588 -27.234 -14.148 1 98.06 219 GLY B N 1
ATOM 5474 C CA . GLY B 1 219 ? 3.318 -28.484 -14.023 1 98.06 219 GLY B CA 1
ATOM 5475 C C . GLY B 1 219 ? 3.162 -29.391 -15.234 1 98.06 219 GLY B C 1
ATOM 5476 O O . GLY B 1 219 ? 4.035 -30.219 -15.516 1 98.06 219 GLY B O 1
ATOM 5477 N N . THR B 1 220 ? 2.041 -29.266 -15.953 1 96.5 220 THR B N 1
ATOM 5478 C CA . THR B 1 220 ? 1.862 -30.047 -17.172 1 96.5 220 THR B CA 1
ATOM 5479 C C . THR B 1 220 ? 2.781 -29.531 -18.281 1 96.5 220 THR B C 1
ATOM 5481 O O . THR B 1 220 ? 3.279 -30.328 -19.094 1 96.5 220 THR B O 1
ATOM 5484 N N . LEU B 1 221 ? 2.982 -28.219 -18.312 1 95.5 221 LEU B N 1
ATOM 5485 C CA . LEU B 1 221 ? 3.949 -27.672 -19.25 1 95.5 221 LEU B CA 1
ATOM 5486 C C . LEU B 1 221 ? 5.355 -28.188 -18.953 1 95.5 221 LEU B C 1
ATOM 5488 O O . LEU B 1 221 ? 6.109 -28.516 -19.875 1 95.5 221 LEU B O 1
ATOM 5492 N N . LEU B 1 222 ? 5.684 -28.203 -17.672 1 97.06 222 LEU B N 1
ATOM 5493 C CA . LEU B 1 222 ? 6.973 -28.75 -17.266 1 97.06 222 LEU B CA 1
ATOM 5494 C C . LEU B 1 222 ? 7.109 -30.203 -17.719 1 97.06 222 LEU B C 1
ATOM 5496 O O . LEU B 1 222 ? 8.156 -30.609 -18.234 1 97.06 222 LEU B O 1
ATOM 5500 N N . GLY B 1 223 ? 6.043 -30.984 -17.516 1 95.88 223 GLY B N 1
ATOM 5501 C CA . GLY B 1 223 ? 6.043 -32.375 -17.953 1 95.88 223 GLY B CA 1
ATOM 5502 C C . GLY B 1 223 ? 6.211 -32.531 -19.453 1 95.88 223 GLY B C 1
ATOM 5503 O O . GLY B 1 223 ? 6.996 -33.344 -19.922 1 95.88 223 GLY B O 1
ATOM 5504 N N . ILE B 1 224 ? 5.484 -31.719 -20.234 1 93.25 224 ILE B N 1
ATOM 5505 C CA . ILE B 1 224 ? 5.574 -31.734 -21.688 1 93.25 224 ILE B CA 1
ATOM 5506 C C . ILE B 1 224 ? 6.988 -31.359 -22.125 1 93.25 224 ILE B C 1
ATOM 5508 O O . ILE B 1 224 ? 7.562 -32 -23 1 93.25 224 ILE B O 1
ATOM 5512 N N . THR B 1 225 ? 7.508 -30.359 -21.516 1 93.94 225 THR B N 1
ATOM 5513 C CA . THR B 1 225 ? 8.859 -29.922 -21.828 1 93.94 225 THR B CA 1
ATOM 5514 C C . THR B 1 225 ? 9.875 -31.016 -21.5 1 93.94 225 THR B C 1
ATOM 5516 O O . THR B 1 225 ? 10.766 -31.312 -22.312 1 93.94 225 THR B O 1
ATOM 5519 N N . TYR B 1 226 ? 9.711 -31.625 -20.375 1 94.25 226 TYR B N 1
ATOM 5520 C CA . TYR B 1 226 ? 10.578 -32.719 -19.969 1 94.25 226 TYR B CA 1
ATOM 5521 C C . TYR B 1 226 ? 10.516 -33.875 -21 1 94.25 226 TYR B C 1
ATOM 5523 O O . TYR B 1 226 ? 11.555 -34.375 -21.438 1 94.25 226 TYR B O 1
ATOM 5531 N N . ALA B 1 227 ? 9.344 -34.281 -21.344 1 92.44 227 ALA B N 1
ATOM 5532 C CA . ALA B 1 227 ? 9.156 -35.406 -22.266 1 92.44 227 ALA B CA 1
ATOM 5533 C C . ALA B 1 227 ? 9.773 -35.094 -23.625 1 92.44 227 ALA B C 1
ATOM 5535 O O . ALA B 1 227 ? 10.242 -36 -24.328 1 92.44 227 ALA B O 1
ATOM 5536 N N . ASN B 1 228 ? 9.727 -33.844 -23.938 1 90.19 228 ASN B N 1
ATOM 5537 C CA . ASN B 1 228 ? 10.344 -33.438 -25.203 1 90.19 228 ASN B CA 1
ATOM 5538 C C . ASN B 1 228 ? 11.859 -33.5 -25.125 1 90.19 228 ASN B C 1
ATOM 5540 O O . ASN B 1 228 ? 12.508 -33.906 -26.094 1 90.19 228 ASN B O 1
ATOM 5544 N N . LEU B 1 229 ? 12.398 -33.156 -24.047 1 89.81 229 LEU B N 1
ATOM 5545 C CA . LEU B 1 229 ? 13.844 -33.094 -23.875 1 89.81 229 LEU B CA 1
ATOM 5546 C C . LEU B 1 229 ? 14.406 -34.5 -23.609 1 89.81 229 LEU B C 1
ATOM 5548 O O . LEU B 1 229 ? 15.531 -34.812 -24.016 1 89.81 229 LEU B O 1
ATOM 5552 N N . PHE B 1 230 ? 13.633 -35.25 -22.875 1 89.31 230 PHE B N 1
ATOM 5553 C CA . PHE B 1 230 ? 14.07 -36.562 -22.438 1 89.31 230 PHE B CA 1
ATOM 5554 C C . PHE B 1 230 ? 13.016 -37.625 -22.75 1 89.31 230 PHE B C 1
ATOM 5556 O O . PHE B 1 230 ? 12.516 -38.312 -21.844 1 89.31 230 PHE B O 1
ATOM 5563 N N . PRO B 1 231 ? 12.758 -37.875 -24 1 88.19 231 PRO B N 1
ATOM 5564 C CA . PRO B 1 231 ? 11.641 -38.75 -24.406 1 88.19 231 PRO B CA 1
ATOM 5565 C C . PRO B 1 231 ? 11.781 -40.188 -23.891 1 88.19 231 PRO B C 1
ATOM 5567 O O . PRO B 1 231 ? 10.781 -40.875 -23.672 1 88.19 231 PRO B O 1
ATOM 5570 N N . ASN B 1 232 ? 12.984 -40.688 -23.672 1 87.5 232 ASN B N 1
ATOM 5571 C CA . ASN B 1 232 ? 13.203 -42.062 -23.25 1 87.5 232 ASN B CA 1
ATOM 5572 C C . ASN B 1 232 ? 13.344 -42.156 -21.734 1 87.5 232 ASN B C 1
ATOM 5574 O O . ASN B 1 232 ? 13.672 -43.219 -21.203 1 87.5 232 ASN B O 1
ATOM 5578 N N . GLN B 1 233 ? 13.062 -41.094 -21.094 1 90.38 233 GLN B N 1
ATOM 5579 C CA . GLN B 1 233 ? 13.281 -41.094 -19.641 1 90.38 233 GLN B CA 1
ATOM 5580 C C . GLN B 1 233 ? 11.977 -40.844 -18.891 1 90.38 233 GLN B C 1
ATOM 5582 O O . GLN B 1 233 ? 11.977 -40.281 -17.797 1 90.38 233 GLN B O 1
ATOM 5587 N N . VAL B 1 234 ? 10.867 -41.25 -19.5 1 92.56 234 VAL B N 1
ATOM 5588 C CA . VAL B 1 234 ? 9.562 -41.156 -18.859 1 92.56 234 VAL B CA 1
ATOM 5589 C C . VAL B 1 234 ? 9.062 -42.562 -18.531 1 92.56 234 VAL B C 1
ATOM 5591 O O . VAL B 1 234 ? 8.945 -43.438 -19.406 1 92.56 234 VAL B O 1
ATOM 5594 N N . GLN B 1 235 ? 8.859 -42.844 -17.281 1 92.19 235 GLN B N 1
ATOM 5595 C CA . GLN B 1 235 ? 8.25 -44.125 -16.875 1 92.19 235 GLN B CA 1
ATOM 5596 C C . GLN B 1 235 ? 6.727 -44 -16.891 1 92.19 235 GLN B C 1
ATOM 5598 O O . GLN B 1 235 ? 6.055 -44.75 -17.625 1 92.19 235 GLN B O 1
ATOM 5603 N N . ARG B 1 236 ? 6.207 -43.219 -16.031 1 93.62 236 ARG B N 1
ATOM 5604 C CA . ARG B 1 236 ? 4.793 -42.844 -15.984 1 93.62 236 ARG B CA 1
ATOM 5605 C C . ARG B 1 236 ? 4.613 -41.375 -15.711 1 93.62 236 ARG B C 1
ATOM 5607 O O . ARG B 1 236 ? 5.355 -40.781 -14.922 1 93.62 236 ARG B O 1
ATOM 5614 N N . MET B 1 237 ? 3.607 -40.812 -16.422 1 95.75 237 MET B N 1
ATOM 5615 C CA . MET B 1 237 ? 3.379 -39.375 -16.297 1 95.75 237 MET B CA 1
ATOM 5616 C C . MET B 1 237 ? 1.892 -39.062 -16.375 1 95.75 237 MET B C 1
ATOM 5618 O O . MET B 1 237 ? 1.198 -39.5 -17.281 1 95.75 237 MET B O 1
ATOM 5622 N N . VAL B 1 238 ? 1.479 -38.344 -15.375 1 96.88 238 VAL B N 1
ATOM 5623 C CA . VAL B 1 238 ? 0.126 -37.812 -15.359 1 96.88 238 VAL B CA 1
ATOM 5624 C C . VAL B 1 238 ? 0.18 -36.281 -15.469 1 96.88 238 VAL B C 1
ATOM 5626 O O . VAL B 1 238 ? 0.816 -35.625 -14.656 1 96.88 238 VAL B O 1
ATOM 5629 N N . LEU B 1 239 ? -0.397 -35.75 -16.469 1 96.69 239 LEU B N 1
ATOM 5630 C CA . LEU B 1 239 ? -0.514 -34.312 -16.688 1 96.69 239 LEU B CA 1
ATOM 5631 C C . LEU B 1 239 ? -1.958 -33.844 -16.5 1 96.69 239 LEU B C 1
ATOM 5633 O O . LEU B 1 239 ? -2.818 -34.156 -17.328 1 96.69 239 LEU B O 1
ATOM 5637 N N . ASP B 1 240 ? -2.189 -33.094 -15.383 1 97 240 ASP B N 1
ATOM 5638 C CA . ASP B 1 240 ? -3.52 -32.781 -14.875 1 97 240 ASP B CA 1
ATOM 5639 C C . ASP B 1 240 ? -3.805 -31.281 -15 1 97 240 ASP B C 1
ATOM 5641 O O . ASP B 1 240 ? -3.24 -30.484 -14.266 1 97 240 ASP B O 1
ATOM 5645 N N . GLY B 1 241 ? -4.852 -30.922 -15.883 1 96.38 241 GLY B N 1
ATOM 5646 C CA . GLY B 1 241 ? -5.016 -29.516 -16.266 1 96.38 241 GLY B CA 1
ATOM 5647 C C . GLY B 1 241 ? -3.971 -29.047 -17.25 1 96.38 241 GLY B C 1
ATOM 5648 O O . GLY B 1 241 ? -3.109 -28.234 -16.906 1 96.38 241 GLY B O 1
ATOM 5649 N N . VAL B 1 242 ? -4.148 -29.406 -18.469 1 94.81 242 VAL B N 1
ATOM 5650 C CA . VAL B 1 242 ? -3.07 -29.422 -19.453 1 94.81 242 VAL B CA 1
ATOM 5651 C C . VAL B 1 242 ? -2.943 -28.031 -20.094 1 94.81 242 VAL B C 1
ATOM 5653 O O . VAL B 1 242 ? -3.857 -27.578 -20.781 1 94.81 242 VAL B O 1
ATOM 5656 N N . VAL B 1 243 ? -1.805 -27.438 -19.859 1 93.75 243 VAL B N 1
ATOM 5657 C CA . VAL B 1 243 ? -1.476 -26.172 -20.5 1 93.75 243 VAL B CA 1
ATOM 5658 C C . VAL B 1 243 ? -1.19 -26.391 -21.984 1 93.75 243 VAL B C 1
ATOM 5660 O O . VAL B 1 243 ? -0.535 -27.359 -22.359 1 93.75 243 VAL B O 1
ATOM 5663 N N . ASP B 1 244 ? -1.75 -25.547 -22.812 1 90.25 244 ASP B N 1
ATOM 5664 C CA . ASP B 1 244 ? -1.384 -25.562 -24.234 1 90.25 244 ASP B CA 1
ATOM 5665 C C . ASP B 1 244 ? 0.055 -25.078 -24.422 1 90.25 244 ASP B C 1
ATOM 5667 O O . ASP B 1 244 ? 0.32 -23.875 -24.453 1 90.25 244 ASP B O 1
ATOM 5671 N N . ALA B 1 245 ? 0.938 -26.047 -24.656 1 90.75 245 ALA B N 1
ATOM 5672 C CA . ALA B 1 245 ? 2.365 -25.75 -24.719 1 90.75 245 ALA B CA 1
ATOM 5673 C C . ALA B 1 245 ? 2.691 -24.828 -25.891 1 90.75 245 ALA B C 1
ATOM 5675 O O . ALA B 1 245 ? 3.539 -23.938 -25.781 1 90.75 245 ALA B O 1
ATOM 5676 N N . LEU B 1 246 ? 2.045 -25.047 -27.016 1 87.88 246 LEU B N 1
ATOM 5677 C CA . LEU B 1 246 ? 2.299 -24.219 -28.188 1 87.88 246 LEU B CA 1
ATOM 5678 C C . LEU B 1 246 ? 1.88 -22.766 -27.938 1 87.88 246 LEU B C 1
ATOM 5680 O O . LEU B 1 246 ? 2.611 -21.844 -28.281 1 87.88 246 LEU B O 1
ATOM 5684 N N . SER B 1 247 ? 0.714 -22.641 -27.344 1 87.75 247 SER B N 1
ATOM 5685 C CA . SER B 1 247 ? 0.221 -21.297 -27 1 87.75 247 SER B CA 1
ATOM 5686 C C . SER B 1 247 ? 1.118 -20.625 -25.969 1 87.75 247 SER B C 1
ATOM 5688 O O . SER B 1 247 ? 1.429 -19.438 -26.094 1 87.75 247 SER B O 1
ATOM 5690 N N . TRP B 1 248 ? 1.548 -21.375 -25.016 1 91 248 TRP B N 1
ATOM 5691 C CA . TRP B 1 248 ? 2.416 -20.828 -23.969 1 91 248 TRP B CA 1
ATOM 5692 C C . TRP B 1 248 ? 3.709 -20.281 -24.562 1 91 248 TRP B C 1
ATOM 5694 O O . TRP B 1 248 ? 4.062 -19.125 -24.328 1 91 248 TRP B O 1
ATOM 5704 N N . TYR B 1 249 ? 4.383 -21.016 -25.344 1 90.81 249 TYR B N 1
ATOM 5705 C CA . TYR B 1 249 ? 5.715 -20.656 -25.828 1 90.81 249 TYR B CA 1
ATOM 5706 C C . TYR B 1 249 ? 5.633 -19.641 -26.969 1 90.81 249 TYR B C 1
ATOM 5708 O O . TYR B 1 249 ? 6.641 -19.047 -27.344 1 90.81 249 TYR B O 1
ATOM 5716 N N . SER B 1 250 ? 4.402 -19.406 -27.531 1 85.81 250 SER B N 1
ATOM 5717 C CA . SER B 1 250 ? 4.23 -18.391 -28.547 1 85.81 250 SER B CA 1
ATOM 5718 C C . SER B 1 250 ? 3.74 -17.078 -27.938 1 85.81 250 SER B C 1
ATOM 5720 O O . SER B 1 250 ? 3.775 -16.031 -28.594 1 85.81 250 SER B O 1
ATOM 5722 N N . GLY B 1 251 ? 3.248 -17.188 -26.719 1 84.94 251 GLY B N 1
ATOM 5723 C CA . GLY B 1 251 ? 2.701 -16.016 -26.047 1 84.94 251 GLY B CA 1
ATOM 5724 C C . GLY B 1 251 ? 1.253 -15.75 -26.422 1 84.94 251 GLY B C 1
ATOM 5725 O O . GLY B 1 251 ? 0.727 -14.672 -26.141 1 84.94 251 GLY B O 1
ATOM 5726 N N . ASP B 1 252 ? 0.603 -16.672 -27.016 1 84.19 252 ASP B N 1
ATOM 5727 C CA . ASP B 1 252 ? -0.797 -16.531 -27.406 1 84.19 252 ASP B CA 1
ATOM 5728 C C . ASP B 1 252 ? -1.723 -17.141 -26.359 1 84.19 252 ASP B C 1
ATOM 5730 O O . ASP B 1 252 ? -1.963 -18.344 -26.359 1 84.19 252 ASP B O 1
ATOM 5734 N N . LEU B 1 253 ? -2.311 -16.297 -25.531 1 80.25 253 LEU B N 1
ATOM 5735 C CA . LEU B 1 253 ? -3.182 -16.797 -24.469 1 80.25 253 LEU B CA 1
ATOM 5736 C C . LEU B 1 253 ? -4.645 -16.75 -24.906 1 80.25 253 LEU B C 1
ATOM 5738 O O . LEU B 1 253 ? -5.543 -16.984 -24.094 1 80.25 253 LEU B O 1
ATOM 5742 N N . SER B 1 254 ? -4.961 -16.562 -26.141 1 81.06 254 SER B N 1
ATOM 5743 C CA . SER B 1 254 ? -6.309 -16.281 -26.625 1 81.06 254 SER B CA 1
ATOM 5744 C C . SER B 1 254 ? -7.227 -17.484 -26.453 1 81.06 254 SER B C 1
ATOM 5746 O O . SER B 1 254 ? -8.453 -17.344 -26.453 1 81.06 254 SER B O 1
ATOM 5748 N N . THR B 1 255 ? -6.664 -18.594 -26.281 1 83.06 255 THR B N 1
ATOM 5749 C CA . THR B 1 255 ? -7.527 -19.766 -26.203 1 83.06 255 THR B CA 1
ATOM 5750 C C . THR B 1 255 ? -7.57 -20.312 -24.766 1 83.06 255 THR B C 1
ATOM 5752 O O . THR B 1 255 ? -8.336 -21.234 -24.469 1 83.06 255 THR B O 1
ATOM 5755 N N . SER B 1 256 ? -6.852 -19.703 -23.891 1 89.38 256 SER B N 1
ATOM 5756 C CA . SER B 1 256 ? -6.652 -20.266 -22.562 1 89.38 256 SER B CA 1
ATOM 5757 C C . SER B 1 256 ? -7.871 -20.031 -21.672 1 89.38 256 SER B C 1
ATOM 5759 O O . SER B 1 256 ? -8.07 -20.75 -20.688 1 89.38 256 SER B O 1
ATOM 5761 N N . PHE B 1 257 ? -8.758 -19.062 -22.031 1 92.25 257 PHE B N 1
ATOM 5762 C CA . PHE B 1 257 ? -9.773 -18.672 -21.078 1 92.25 257 PHE B CA 1
ATOM 5763 C C . PHE B 1 257 ? -11.172 -18.984 -21.594 1 92.25 257 PHE B C 1
ATOM 5765 O O . PHE B 1 257 ? -12.172 -18.609 -20.969 1 92.25 257 PHE B O 1
ATOM 5772 N N . ARG B 1 258 ? -11.336 -19.703 -22.656 1 90.56 258 ARG B N 1
ATOM 5773 C CA . ARG B 1 258 ? -12.57 -19.844 -23.422 1 90.56 258 ARG B CA 1
ATOM 5774 C C . ARG B 1 258 ? -13.648 -20.516 -22.578 1 90.56 258 ARG B C 1
ATOM 5776 O O . ARG B 1 258 ? -14.844 -20.359 -22.844 1 90.56 258 ARG B O 1
ATOM 5783 N N . ASP B 1 259 ? -13.227 -21.312 -21.547 1 95.06 259 ASP B N 1
ATOM 5784 C CA . ASP B 1 259 ? -14.203 -22.047 -20.75 1 95.06 259 ASP B CA 1
ATOM 5785 C C . ASP B 1 259 ? -14.727 -21.203 -19.594 1 95.06 259 ASP B C 1
ATOM 5787 O O . ASP B 1 259 ? -15.734 -21.547 -18.969 1 95.06 259 ASP B O 1
ATOM 5791 N N . ALA B 1 260 ? -14.055 -20.156 -19.266 1 96.12 260 ALA B N 1
ATOM 5792 C CA . ALA B 1 260 ? -14.297 -19.438 -18.031 1 96.12 260 ALA B CA 1
ATOM 5793 C C . ALA B 1 260 ? -15.719 -18.891 -17.969 1 96.12 260 ALA B C 1
ATOM 5795 O O . ALA B 1 260 ? -16.406 -19.016 -16.953 1 96.12 260 ALA B O 1
ATOM 5796 N N . ASP B 1 261 ? -16.219 -18.328 -19.047 1 96.44 261 ASP B N 1
ATOM 5797 C CA . ASP B 1 261 ? -17.562 -17.766 -19.062 1 96.44 261 ASP B CA 1
ATOM 5798 C C . ASP B 1 261 ? -18.625 -18.844 -18.859 1 96.44 261 ASP B C 1
ATOM 5800 O O . ASP B 1 261 ? -19.641 -18.594 -18.203 1 96.44 261 ASP B O 1
ATOM 5804 N N . HIS B 1 262 ? -18.328 -19.984 -19.375 1 96.44 262 HIS B N 1
ATOM 5805 C CA . HIS B 1 262 ? -19.266 -21.094 -19.203 1 96.44 262 HIS B CA 1
ATOM 5806 C C . HIS B 1 262 ? -19.297 -21.562 -17.75 1 96.44 262 HIS B C 1
ATOM 5808 O O . HIS B 1 262 ? -20.328 -22 -17.25 1 96.44 262 HIS B O 1
ATOM 5814 N N . ILE B 1 263 ? -18.188 -21.5 -17.156 1 97.75 263 ILE B N 1
ATOM 5815 C CA . ILE B 1 263 ? -18.109 -21.875 -15.75 1 97.75 263 ILE B CA 1
ATOM 5816 C C . ILE B 1 263 ? -18.938 -20.906 -14.914 1 97.75 263 ILE B C 1
ATOM 5818 O O . ILE B 1 263 ? -19.688 -21.312 -14.023 1 97.75 263 ILE B O 1
ATOM 5822 N N . LEU B 1 264 ? -18.828 -19.625 -15.211 1 98.06 264 LEU B N 1
ATOM 5823 C CA . LEU B 1 264 ? -19.641 -18.641 -14.492 1 98.06 264 LEU B CA 1
ATOM 5824 C C . LEU B 1 264 ? -21.125 -18.891 -14.727 1 98.06 264 LEU B C 1
ATOM 5826 O O . LEU B 1 264 ? -21.938 -18.766 -13.805 1 98.06 264 LEU B O 1
ATOM 5830 N N . GLU B 1 265 ? -21.531 -19.234 -15.953 1 97.25 265 GLU B N 1
ATOM 5831 C CA . GLU B 1 265 ? -22.922 -19.578 -16.25 1 97.25 265 GLU B CA 1
ATOM 5832 C C . GLU B 1 265 ? -23.406 -20.734 -15.375 1 97.25 265 GLU B C 1
ATOM 5834 O O . GLU B 1 265 ? -24.562 -20.75 -14.945 1 97.25 265 GLU B O 1
ATOM 5839 N N . SER B 1 266 ? -22.5 -21.672 -15.195 1 97.12 266 SER B N 1
ATOM 5840 C CA . SER B 1 266 ? -22.859 -22.797 -14.344 1 97.12 266 SER B CA 1
ATOM 5841 C C . SER B 1 266 ? -23.156 -22.344 -12.922 1 97.12 266 SER B C 1
ATOM 5843 O O . SER B 1 266 ? -24 -22.953 -12.234 1 97.12 266 SER B O 1
ATOM 5845 N N . PHE B 1 267 ? -22.484 -21.344 -12.398 1 98.12 267 PHE B N 1
ATOM 5846 C CA . PHE B 1 267 ? -22.766 -20.797 -11.07 1 98.12 267 PHE B CA 1
ATOM 5847 C C . PHE B 1 267 ? -24.234 -20.391 -10.961 1 98.12 267 PHE B C 1
ATOM 5849 O O . PHE B 1 267 ? -24.906 -20.734 -9.984 1 98.12 267 PHE B O 1
ATOM 5856 N N . PHE B 1 268 ? -24.703 -19.625 -11.922 1 97.69 268 PHE B N 1
ATOM 5857 C CA . PHE B 1 268 ? -26.062 -19.125 -11.883 1 97.69 268 PHE B CA 1
ATOM 5858 C C . PHE B 1 268 ? -27.062 -20.281 -11.992 1 97.69 268 PHE B C 1
ATOM 5860 O O . PHE B 1 268 ? -28.078 -20.297 -11.289 1 97.69 268 PHE B O 1
ATOM 5867 N N . ARG B 1 269 ? -26.766 -21.219 -12.867 1 96 269 ARG B N 1
ATOM 5868 C CA . ARG B 1 269 ? -27.625 -22.391 -13.023 1 96 269 ARG B CA 1
ATOM 5869 C C . ARG B 1 269 ? -27.719 -23.188 -11.727 1 96 269 ARG B C 1
ATOM 5871 O O . ARG B 1 269 ? -28.828 -23.5 -11.273 1 96 269 ARG B O 1
ATOM 5878 N N . TYR B 1 270 ? -26.547 -23.453 -11.156 1 96.12 270 TYR B N 1
ATOM 5879 C CA . TYR B 1 270 ? -26.516 -24.266 -9.938 1 96.12 270 TYR B CA 1
ATOM 5880 C C . TYR B 1 270 ? -27.125 -23.516 -8.766 1 96.12 270 TYR B C 1
ATOM 5882 O O . TYR B 1 270 ? -27.766 -24.125 -7.898 1 96.12 270 TYR B O 1
ATOM 5890 N N . CYS B 1 271 ? -26.906 -22.234 -8.727 1 96.44 271 CYS B N 1
ATOM 5891 C CA . CYS B 1 271 ? -27.5 -21.438 -7.664 1 96.44 271 CYS B CA 1
ATOM 5892 C C . CYS B 1 271 ? -29.016 -21.469 -7.738 1 96.44 271 CYS B C 1
ATOM 5894 O O . CYS B 1 271 ? -29.688 -21.625 -6.719 1 96.44 271 CYS B O 1
ATOM 5896 N N . HIS B 1 272 ? -29.547 -21.344 -8.922 1 94.56 272 HIS B N 1
ATOM 5897 C CA . HIS B 1 272 ? -30.984 -21.438 -9.109 1 94.56 272 HIS B CA 1
ATOM 5898 C C . HIS B 1 272 ? -31.516 -22.812 -8.695 1 94.56 272 HIS B C 1
ATOM 5900 O O . HIS B 1 272 ? -32.531 -22.906 -8.008 1 94.56 272 HIS B O 1
ATOM 5906 N N . GLN B 1 273 ? -30.828 -23.828 -9.102 1 93.38 273 GLN B N 1
ATOM 5907 C CA . GLN B 1 273 ? -31.234 -25.203 -8.805 1 93.38 273 GLN B CA 1
ATOM 5908 C C . GLN B 1 273 ? -31.219 -25.453 -7.301 1 93.38 273 GLN B C 1
ATOM 5910 O O . GLN B 1 273 ? -32.125 -26.125 -6.77 1 93.38 273 GLN B O 1
ATOM 5915 N N . ALA B 1 274 ? -30.219 -24.938 -6.672 1 93.81 274 ALA B N 1
ATOM 5916 C CA . ALA B 1 274 ? -30.078 -25.156 -5.234 1 93.81 274 ALA B CA 1
ATOM 5917 C C . ALA B 1 274 ? -31.141 -24.391 -4.449 1 93.81 274 ALA B C 1
ATOM 5919 O O . ALA B 1 274 ? -31.641 -24.875 -3.439 1 93.81 274 ALA B O 1
ATOM 5920 N N . GLY B 1 275 ? -31.438 -23.203 -4.859 1 92.38 275 GLY B N 1
ATOM 5921 C CA . GLY B 1 275 ? -32.406 -22.359 -4.168 1 92.38 275 GLY B CA 1
ATOM 5922 C C . GLY B 1 275 ? -31.906 -21.891 -2.816 1 92.38 275 GLY B C 1
ATOM 5923 O O . GLY B 1 275 ? -30.828 -22.281 -2.365 1 92.38 275 GLY B O 1
ATOM 5924 N N . GLN B 1 276 ? -32.75 -21.047 -2.209 1 90.31 276 GLN B N 1
ATOM 5925 C CA . GLN B 1 276 ? -32.438 -20.609 -0.851 1 90.31 276 GLN B CA 1
ATOM 5926 C C . GLN B 1 276 ? -32.875 -21.641 0.176 1 90.31 276 GLN B C 1
ATOM 5928 O O . GLN B 1 276 ? -33.906 -22.312 -0.007 1 90.31 276 GLN B O 1
ATOM 5933 N N . PRO B 1 277 ? -32.094 -21.859 1.184 1 90.5 277 PRO B N 1
ATOM 5934 C CA . PRO B 1 277 ? -30.953 -21.062 1.631 1 90.5 277 PRO B CA 1
ATOM 5935 C C . PRO B 1 277 ? -29.609 -21.625 1.162 1 90.5 277 PRO B C 1
ATOM 5937 O O . PRO B 1 277 ? -28.562 -21.094 1.507 1 90.5 277 PRO B O 1
ATOM 5940 N N . ARG B 1 278 ? -29.656 -22.594 0.399 1 92.69 278 ARG B N 1
ATOM 5941 C CA . ARG B 1 278 ? -28.422 -23.266 0.003 1 92.69 278 ARG B CA 1
ATOM 5942 C C . ARG B 1 278 ? -27.547 -22.328 -0.821 1 92.69 278 ARG B C 1
ATOM 5944 O O . ARG B 1 278 ? -26.312 -22.391 -0.749 1 92.69 278 ARG B O 1
ATOM 5951 N N . CYS B 1 279 ? -28.172 -21.656 -1.61 1 96.38 279 CYS B N 1
ATOM 5952 C CA . CYS B 1 279 ? -27.484 -20.578 -2.305 1 96.38 279 CYS B CA 1
ATOM 5953 C C . CYS B 1 279 ? -28.031 -19.219 -1.889 1 96.38 279 CYS B C 1
ATOM 5955 O O . CYS B 1 279 ? -29.156 -18.859 -2.246 1 96.38 279 CYS B O 1
ATOM 5957 N N . ALA B 1 280 ? -27.188 -18.438 -1.248 1 95.94 280 ALA B N 1
ATOM 5958 C CA . ALA B 1 280 ? -27.625 -17.156 -0.673 1 95.94 280 ALA B CA 1
ATOM 5959 C C . ALA B 1 280 ? -28.016 -16.172 -1.765 1 95.94 280 ALA B C 1
ATOM 5961 O O . ALA B 1 280 ? -28.844 -15.289 -1.534 1 95.94 280 ALA B O 1
ATOM 5962 N N . PHE B 1 281 ? -27.5 -16.359 -2.963 1 97.25 281 PHE B N 1
ATOM 5963 C CA . PHE B 1 281 ? -27.734 -15.422 -4.055 1 97.25 281 PHE B CA 1
ATOM 5964 C C . PHE B 1 281 ? -28.984 -15.812 -4.844 1 97.25 281 PHE B C 1
ATOM 5966 O O . PHE B 1 281 ? -29.453 -15.047 -5.688 1 97.25 281 PHE B O 1
ATOM 5973 N N . ALA B 1 282 ? -29.516 -16.984 -4.508 1 94.69 282 ALA B N 1
ATOM 5974 C CA . ALA B 1 282 ? -30.703 -17.453 -5.215 1 94.69 282 ALA B CA 1
ATOM 5975 C C . ALA B 1 282 ? -31.922 -16.578 -4.902 1 94.69 282 ALA B C 1
ATOM 5977 O O . ALA B 1 282 ? -31.891 -15.797 -3.947 1 94.69 282 ALA B O 1
ATOM 5978 N N . ARG B 1 283 ? -32.812 -16.562 -5.836 1 84.31 283 ARG B N 1
ATOM 5979 C CA . ARG B 1 283 ? -34.094 -15.914 -5.613 1 84.31 283 ARG B CA 1
ATOM 5980 C C . ARG B 1 283 ? -35.188 -16.938 -5.41 1 84.31 283 ARG B C 1
ATOM 5982 O O . ARG B 1 283 ? -35.125 -18.062 -5.918 1 84.31 283 ARG B O 1
ATOM 5989 N N . PRO B 1 284 ? -36.156 -16.406 -4.562 1 74.12 284 PRO B N 1
ATOM 5990 C CA . PRO B 1 284 ? -37.281 -17.344 -4.445 1 74.12 284 PRO B CA 1
ATOM 5991 C C . PRO B 1 284 ? -37.969 -17.609 -5.777 1 74.12 284 PRO B C 1
ATOM 5993 O O . PRO B 1 284 ? -38.094 -16.703 -6.598 1 74.12 284 PRO B O 1
ATOM 5996 N N . SER B 1 285 ? -37.844 -18.875 -6.176 1 63.69 285 SER B N 1
ATOM 5997 C CA . SER B 1 285 ? -38.531 -19.266 -7.406 1 63.69 285 SER B CA 1
ATOM 5998 C C . SER B 1 285 ? -40 -18.859 -7.398 1 63.69 285 SER B C 1
ATOM 6000 O O . SER B 1 285 ? -40.688 -19.062 -6.41 1 63.69 285 SER B O 1
ATOM 6002 N N . VAL B 1 286 ? -40.312 -17.875 -8.18 1 60.97 286 VAL B N 1
ATOM 6003 C CA . VAL B 1 286 ? -41.719 -17.562 -8.352 1 60.97 286 VAL B CA 1
ATOM 6004 C C . VAL B 1 286 ? -42.406 -18.703 -9.086 1 60.97 286 VAL B C 1
ATOM 6006 O O . VAL B 1 286 ? -41.875 -19.219 -10.086 1 60.97 286 VAL B O 1
ATOM 6009 N N . ASN B 1 287 ? -43.406 -19.25 -8.438 1 61.06 287 ASN B N 1
ATOM 6010 C CA . ASN B 1 287 ? -44.188 -20.312 -9.062 1 61.06 287 ASN B CA 1
ATOM 6011 C C . ASN B 1 287 ? -44.406 -20.047 -10.547 1 61.06 287 ASN B C 1
ATOM 6013 O O . ASN B 1 287 ? -44.875 -18.984 -10.938 1 61.06 287 ASN B O 1
ATOM 6017 N N . GLY B 1 288 ? -44 -21.016 -11.398 1 66.81 288 GLY B N 1
ATOM 6018 C CA . GLY B 1 288 ? -44.25 -20.984 -12.828 1 66.81 288 GLY B CA 1
ATOM 6019 C C . GLY B 1 288 ? -43.188 -20.25 -13.609 1 66.81 288 GLY B C 1
ATOM 6020 O O . GLY B 1 288 ? -43.312 -20.062 -14.82 1 66.81 288 GLY B O 1
ATOM 6021 N N . GLU B 1 289 ? -42.188 -19.844 -12.922 1 69.06 289 GLU B N 1
ATOM 6022 C CA . GLU B 1 289 ? -41.188 -19.094 -13.648 1 69.06 289 GLU B CA 1
ATOM 6023 C C . GLU B 1 289 ? -40.281 -20.031 -14.445 1 69.06 289 GLU B C 1
ATOM 6025 O O . GLU B 1 289 ? -39.938 -21.125 -13.984 1 69.06 289 GLU B O 1
ATOM 6030 N N . ASP B 1 290 ? -40 -19.625 -15.695 1 82.12 290 ASP B N 1
ATOM 6031 C CA . ASP B 1 290 ? -39.094 -20.297 -16.609 1 82.12 290 ASP B CA 1
ATOM 6032 C C . ASP B 1 290 ? -37.656 -20.219 -16.078 1 82.12 290 ASP B C 1
ATOM 6034 O O . ASP B 1 290 ? -37.188 -19.172 -15.656 1 82.12 290 ASP B O 1
ATOM 6038 N N . ASN B 1 291 ? -37.094 -21.469 -16.031 1 86.88 291 ASN B N 1
ATOM 6039 C CA . ASN B 1 291 ? -35.75 -21.594 -15.531 1 86.88 291 ASN B CA 1
ATOM 6040 C C . ASN B 1 291 ? -34.781 -20.641 -16.234 1 86.88 291 ASN B C 1
ATOM 6042 O O . ASN B 1 291 ? -33.906 -20.047 -15.594 1 86.88 291 ASN B O 1
ATOM 6046 N N . GLU B 1 292 ? -35.031 -20.484 -17.406 1 90.44 292 GLU B N 1
ATOM 6047 C CA . GLU B 1 292 ? -34.156 -19.609 -18.188 1 90.44 292 GLU B CA 1
ATOM 6048 C C . GLU B 1 292 ? -34.25 -18.156 -17.734 1 90.44 292 GLU B C 1
ATOM 6050 O O . GLU B 1 292 ? -33.25 -17.453 -17.672 1 90.44 292 GLU B O 1
ATOM 6055 N N . ASN B 1 293 ? -35.375 -17.797 -17.484 1 90.88 293 ASN B N 1
ATOM 6056 C CA . ASN B 1 293 ? -35.594 -16.422 -17.016 1 90.88 293 ASN B CA 1
ATOM 6057 C C . ASN B 1 293 ? -35.031 -16.203 -15.625 1 90.88 293 ASN B C 1
ATOM 6059 O O . ASN B 1 293 ? -34.469 -15.141 -15.344 1 90.88 293 ASN B O 1
ATOM 6063 N N . ALA B 1 294 ? -35.219 -17.203 -14.883 1 91.69 294 ALA B N 1
ATOM 6064 C CA . ALA B 1 294 ? -34.688 -17.109 -13.523 1 91.69 294 ALA B CA 1
ATOM 6065 C C . ALA B 1 294 ? -33.156 -17 -13.539 1 91.69 294 ALA B C 1
ATOM 6067 O O . ALA B 1 294 ? -32.562 -16.203 -12.781 1 91.69 294 ALA B O 1
ATOM 6068 N N . ILE B 1 295 ? -32.562 -17.781 -14.336 1 94.44 295 ILE B N 1
ATOM 6069 C CA . ILE B 1 295 ? -31.109 -17.781 -14.461 1 94.44 295 ILE B CA 1
ATOM 6070 C C . ILE B 1 295 ? -30.641 -16.438 -15.023 1 94.44 295 ILE B C 1
ATOM 6072 O O . ILE B 1 295 ? -29.672 -15.852 -14.531 1 94.44 295 ILE B O 1
ATOM 6076 N N . SER B 1 296 ? -31.328 -15.953 -15.992 1 94.31 296 SER B N 1
ATOM 6077 C CA . SER B 1 296 ? -31.016 -14.664 -16.594 1 94.31 296 SER B CA 1
ATOM 6078 C C . SER B 1 296 ? -31.125 -13.531 -15.57 1 94.31 296 SER B C 1
ATOM 6080 O O . SER B 1 296 ? -30.344 -12.586 -15.594 1 94.31 296 SER B O 1
ATOM 6082 N N . ASP B 1 297 ? -32.062 -13.68 -14.734 1 94.56 297 ASP B N 1
ATOM 6083 C CA . ASP B 1 297 ? -32.25 -12.68 -13.688 1 94.56 297 ASP B CA 1
ATOM 6084 C C . ASP B 1 297 ? -31.047 -12.664 -12.734 1 94.56 297 ASP B C 1
ATOM 6086 O O . ASP B 1 297 ? -30.609 -11.594 -12.312 1 94.56 297 ASP B O 1
ATOM 6090 N N . LEU B 1 298 ? -30.594 -13.82 -12.391 1 96.38 298 LEU B N 1
ATOM 6091 C CA . LEU B 1 298 ? -29.422 -13.914 -11.531 1 96.38 298 LEU B CA 1
ATOM 6092 C C . LEU B 1 298 ? -28.219 -13.266 -12.195 1 96.38 298 LEU B C 1
ATOM 6094 O O . LEU B 1 298 ? -27.438 -12.562 -11.531 1 96.38 298 LEU B O 1
ATOM 6098 N N . GLN B 1 299 ? -28.062 -13.508 -13.453 1 97 299 GLN B N 1
ATOM 6099 C CA . GLN B 1 299 ? -26.969 -12.914 -14.203 1 97 299 GLN B CA 1
ATOM 6100 C C . GLN B 1 299 ? -27.078 -11.391 -14.211 1 97 299 GLN B C 1
ATOM 6102 O O . GLN B 1 299 ? -26.062 -10.688 -14.047 1 97 299 GLN B O 1
ATOM 6107 N N . GLN B 1 300 ? -28.25 -10.906 -14.367 1 97 300 GLN B N 1
ATOM 6108 C CA . GLN B 1 300 ? -28.469 -9.461 -14.391 1 97 300 GLN B CA 1
ATOM 6109 C C . GLN B 1 300 ? -28.188 -8.836 -13.031 1 97 300 GLN B C 1
ATOM 6111 O O . GLN B 1 300 ? -27.625 -7.746 -12.945 1 97 300 GLN B O 1
ATOM 6116 N N . ARG B 1 301 ? -28.625 -9.539 -12.047 1 97.44 301 ARG B N 1
ATOM 6117 C CA . ARG B 1 301 ? -28.344 -9.062 -10.703 1 97.44 301 ARG B CA 1
ATOM 6118 C C . ARG B 1 301 ? -26.844 -8.977 -10.453 1 97.44 301 ARG B C 1
ATOM 6120 O O . ARG B 1 301 ? -26.359 -7.996 -9.875 1 97.44 301 ARG B O 1
ATOM 6127 N N . PHE B 1 302 ? -26.156 -9.977 -10.852 1 98.25 302 PHE B N 1
ATOM 6128 C CA . PHE B 1 302 ? -24.703 -9.984 -10.766 1 98.25 302 PHE B CA 1
ATOM 6129 C C . PHE B 1 302 ? -24.109 -8.789 -11.5 1 98.25 302 PHE B C 1
ATOM 6131 O O . PHE B 1 302 ? -23.281 -8.07 -10.945 1 98.25 302 PHE B O 1
ATOM 6138 N N . MET B 1 303 ? -24.516 -8.531 -12.711 1 98 303 MET B N 1
ATOM 6139 C CA . MET B 1 303 ? -24.016 -7.422 -13.523 1 98 303 MET B CA 1
ATOM 6140 C C . MET B 1 303 ? -24.344 -6.082 -12.875 1 98 303 MET B C 1
ATOM 6142 O O . MET B 1 303 ? -23.547 -5.148 -12.93 1 98 303 MET B O 1
ATOM 6146 N N . ASN B 1 304 ? -25.5 -5.977 -12.258 1 98.25 304 ASN B N 1
ATOM 6147 C CA . ASN B 1 304 ? -25.891 -4.75 -11.57 1 98.25 304 ASN B CA 1
ATOM 6148 C C . ASN B 1 304 ? -24.984 -4.461 -10.375 1 98.25 304 ASN B C 1
ATOM 6150 O O . ASN B 1 304 ? -24.625 -3.311 -10.133 1 98.25 304 ASN B O 1
ATOM 6154 N N . ILE B 1 305 ? -24.672 -5.516 -9.664 1 98.31 305 ILE B N 1
ATOM 6155 C CA . ILE B 1 305 ? -23.781 -5.367 -8.523 1 98.31 305 ILE B CA 1
ATOM 6156 C C . ILE B 1 305 ? -22.438 -4.812 -9 1 98.31 305 ILE B C 1
ATOM 6158 O O . ILE B 1 305 ? -21.906 -3.871 -8.406 1 98.31 305 ILE B O 1
ATOM 6162 N N . LEU B 1 306 ? -21.906 -5.367 -10.047 1 97.88 306 LEU B N 1
ATOM 6163 C CA . LEU B 1 306 ? -20.609 -4.938 -10.57 1 97.88 306 LEU B CA 1
ATOM 6164 C C . LEU B 1 306 ? -20.672 -3.502 -11.078 1 97.88 306 LEU B C 1
ATOM 6166 O O . LEU B 1 306 ? -19.781 -2.703 -10.82 1 97.88 306 LEU B O 1
ATOM 6170 N N . SER B 1 307 ? -21.734 -3.18 -11.773 1 97 307 SER B N 1
ATOM 6171 C CA . SER B 1 307 ? -21.922 -1.826 -12.281 1 97 307 SER B CA 1
ATOM 6172 C C . SER B 1 307 ? -22.016 -0.813 -11.148 1 97 307 SER B C 1
ATOM 6174 O O . SER B 1 307 ? -21.438 0.272 -11.219 1 97 307 SER B O 1
ATOM 6176 N N . ASP B 1 308 ? -22.75 -1.2 -10.164 1 96.56 308 ASP B N 1
ATOM 6177 C CA . ASP B 1 308 ? -22.906 -0.333 -9 1 96.56 308 ASP B CA 1
ATOM 6178 C C . ASP B 1 308 ? -21.562 -0.097 -8.297 1 96.56 308 ASP B C 1
ATOM 6180 O O . ASP B 1 308 ? -21.25 1.031 -7.918 1 96.56 308 ASP B O 1
ATOM 6184 N N . LEU B 1 309 ? -20.781 -1.12 -8.156 1 96.94 309 LEU B N 1
ATOM 6185 C CA . LEU B 1 309 ? -19.5 -1.018 -7.477 1 96.94 309 LEU B CA 1
ATOM 6186 C C . LEU B 1 309 ? -18.516 -0.186 -8.297 1 96.94 309 LEU B C 1
ATOM 6188 O O . LEU B 1 309 ? -17.656 0.497 -7.734 1 96.94 309 LEU B O 1
ATOM 6192 N N . LYS B 1 310 ? -18.609 -0.342 -9.57 1 94.38 310 LYS B N 1
ATOM 6193 C CA . LYS B 1 310 ? -17.75 0.447 -10.438 1 94.38 310 LYS B CA 1
ATOM 6194 C C . LYS B 1 310 ? -18.031 1.938 -10.297 1 94.38 310 LYS B C 1
ATOM 6196 O O . LYS B 1 310 ? -17.109 2.758 -10.281 1 94.38 310 LYS B O 1
ATOM 6201 N N . ALA B 1 311 ? -19.281 2.279 -10.117 1 91.56 311 ALA B N 1
ATOM 6202 C CA . ALA B 1 311 ? -19.703 3.67 -10 1 91.56 311 ALA B CA 1
ATOM 6203 C C . ALA B 1 311 ? -19.562 4.172 -8.562 1 91.56 311 ALA B C 1
ATOM 6205 O O . ALA B 1 311 ? -19.234 5.344 -8.344 1 91.56 311 ALA B O 1
ATOM 6206 N N . SER B 1 312 ? -19.828 3.291 -7.676 1 94.25 312 SER B N 1
ATOM 6207 C CA . SER B 1 312 ? -19.844 3.664 -6.266 1 94.25 312 SER B CA 1
ATOM 6208 C C . SER B 1 312 ? -19.297 2.539 -5.387 1 94.25 312 SER B C 1
ATOM 6210 O O . SER B 1 312 ? -20.078 1.79 -4.785 1 94.25 312 SER B O 1
ATOM 6212 N N . PRO B 1 313 ? -18.016 2.531 -5.195 1 96.81 313 PRO B N 1
ATOM 6213 C CA . PRO B 1 313 ? -17.469 1.516 -4.289 1 96.81 313 PRO B CA 1
ATOM 6214 C C . PRO B 1 313 ? -18.094 1.578 -2.895 1 96.81 313 PRO B C 1
ATOM 6216 O O . PRO B 1 313 ? -18.516 2.648 -2.451 1 96.81 313 PRO B O 1
ATOM 6219 N N . VAL B 1 314 ? -18.141 0.442 -2.242 1 97.12 314 VAL B N 1
ATOM 6220 C CA . VAL B 1 314 ? -18.688 0.394 -0.887 1 97.12 314 VAL B CA 1
ATOM 6221 C C . VAL B 1 314 ? -17.547 0.476 0.125 1 97.12 314 VAL B C 1
ATOM 6223 O O . VAL B 1 314 ? -16.469 -0.096 -0.089 1 97.12 314 VAL B O 1
ATOM 6226 N N . TRP B 1 315 ? -17.75 1.24 1.158 1 94.88 315 TRP B N 1
ATOM 6227 C CA . TRP B 1 315 ? -16.719 1.371 2.182 1 94.88 315 TRP B CA 1
ATOM 6228 C C . TRP B 1 315 ? -17.062 0.522 3.404 1 94.88 315 TRP B C 1
ATOM 6230 O O . TRP B 1 315 ? -18.203 0.128 3.598 1 94.88 315 TRP B O 1
ATOM 6240 N N . THR B 1 316 ? -16.047 0.137 4.137 1 93.88 316 THR B N 1
ATOM 6241 C CA . THR B 1 316 ? -16.188 -0.653 5.355 1 93.88 316 THR B CA 1
ATOM 6242 C C . THR B 1 316 ? -15.18 -0.205 6.406 1 93.88 316 THR B C 1
ATOM 6244 O O . THR B 1 316 ? -14.234 0.522 6.098 1 93.88 316 THR B O 1
ATOM 6247 N N . THR B 1 317 ? -15.477 -0.58 7.695 1 90.94 317 THR B N 1
ATOM 6248 C CA . THR B 1 317 ? -14.547 -0.253 8.781 1 90.94 317 THR B CA 1
ATOM 6249 C C . THR B 1 317 ? -14.008 -1.523 9.43 1 90.94 317 THR B C 1
ATOM 6251 O O . THR B 1 317 ? -13.141 -1.459 10.297 1 90.94 317 THR B O 1
ATOM 6254 N N . HIS B 1 318 ? -14.508 -2.59 9.109 1 86.62 318 HIS B N 1
ATOM 6255 C CA . HIS B 1 318 ? -14.086 -3.861 9.688 1 86.62 318 HIS B CA 1
ATOM 6256 C C . HIS B 1 318 ? -13.578 -4.812 8.609 1 86.62 318 HIS B C 1
ATOM 6258 O O . HIS B 1 318 ? -14.188 -4.926 7.539 1 86.62 318 HIS B O 1
ATOM 6264 N N . PRO B 1 319 ? -12.578 -5.445 8.859 1 86.44 319 PRO B N 1
ATOM 6265 C CA . PRO B 1 319 ? -11.703 -5.391 10.039 1 86.44 319 PRO B CA 1
ATOM 6266 C C . PRO B 1 319 ? -10.852 -4.129 10.078 1 86.44 319 PRO B C 1
ATOM 6268 O O . PRO B 1 319 ? -10.336 -3.754 11.133 1 86.44 319 PRO B O 1
ATOM 6271 N N . ASN B 1 320 ? -10.586 -3.533 8.945 1 89.94 320 ASN B N 1
ATOM 6272 C CA . ASN B 1 320 ? -9.898 -2.256 8.781 1 89.94 320 ASN B CA 1
ATOM 6273 C C . ASN B 1 320 ? -10.672 -1.318 7.859 1 89.94 320 ASN B C 1
ATOM 6275 O O . ASN B 1 320 ? -11.492 -1.768 7.055 1 89.94 320 ASN B O 1
ATOM 6279 N N . PRO B 1 321 ? -10.508 -0.005 8.062 1 94.75 321 PRO B N 1
ATOM 6280 C CA . PRO B 1 321 ? -11.102 0.853 7.035 1 94.75 321 PRO B CA 1
ATOM 6281 C C . PRO B 1 321 ? -10.617 0.517 5.625 1 94.75 321 PRO B C 1
ATOM 6283 O O . PRO B 1 321 ? -9.414 0.388 5.398 1 94.75 321 PRO B O 1
ATOM 6286 N N . ASP B 1 322 ? -11.508 0.279 4.789 1 96.12 322 ASP B N 1
ATOM 6287 C CA . ASP B 1 322 ? -11.203 -0.118 3.42 1 96.12 322 ASP B CA 1
ATOM 6288 C C . ASP B 1 322 ? -12.398 0.124 2.5 1 96.12 322 ASP B C 1
ATOM 6290 O O . ASP B 1 322 ? -13.445 0.599 2.945 1 96.12 322 ASP B O 1
ATOM 6294 N N . ILE B 1 323 ? -12.164 -0.084 1.18 1 97.94 323 ILE B N 1
ATOM 6295 C CA . ILE B 1 323 ? -13.258 -0.008 0.222 1 97.94 323 ILE B CA 1
ATOM 6296 C C . ILE B 1 323 ? -13.328 -1.303 -0.585 1 97.94 323 ILE B C 1
ATOM 6298 O O . ILE B 1 323 ? -12.32 -1.999 -0.742 1 97.94 323 ILE B O 1
ATOM 6302 N N . ILE B 1 324 ? -14.508 -1.66 -0.995 1 98.31 324 ILE B N 1
ATOM 6303 C CA . ILE B 1 324 ? -14.75 -2.771 -1.908 1 98.31 324 ILE B CA 1
ATOM 6304 C C . ILE B 1 324 ? -15.094 -2.232 -3.297 1 98.31 324 ILE B C 1
ATOM 6306 O O . ILE B 1 324 ? -16.047 -1.464 -3.453 1 98.31 324 ILE B O 1
ATOM 6310 N N . THR B 1 325 ? -14.312 -2.598 -4.254 1 97.94 325 THR B N 1
ATOM 6311 C CA . THR B 1 325 ? -14.445 -2.088 -5.613 1 97.94 325 THR B CA 1
ATOM 6312 C C . THR B 1 325 ? -14.859 -3.199 -6.57 1 97.94 325 THR B C 1
ATOM 6314 O O . THR B 1 325 ? -14.914 -4.367 -6.188 1 97.94 325 THR B O 1
ATOM 6317 N N . TYR B 1 326 ? -15.195 -2.793 -7.812 1 97.38 326 TYR B N 1
ATOM 6318 C CA . TYR B 1 326 ? -15.414 -3.691 -8.938 1 97.38 326 TYR B CA 1
ATOM 6319 C C . TYR B 1 326 ? -14.281 -4.703 -9.062 1 97.38 326 TYR B C 1
ATOM 6321 O O . TYR B 1 326 ? -14.523 -5.902 -9.203 1 97.38 326 TYR B O 1
ATOM 6329 N N . SER B 1 327 ? -13.086 -4.273 -8.938 1 97.38 327 SER B N 1
ATOM 6330 C CA . SER B 1 327 ? -11.898 -5.109 -9.133 1 97.38 327 SER B CA 1
ATOM 6331 C C . SER B 1 327 ? -11.781 -6.164 -8.039 1 97.38 327 SER B C 1
ATOM 6333 O O . SER B 1 327 ? -11.305 -7.273 -8.297 1 97.38 327 SER B O 1
ATOM 6335 N N . ASP B 1 328 ? -12.156 -5.816 -6.812 1 97.88 328 ASP B N 1
ATOM 6336 C CA . ASP B 1 328 ? -12.109 -6.777 -5.719 1 97.88 328 ASP B CA 1
ATOM 6337 C C . ASP B 1 328 ? -13.008 -7.98 -6.008 1 97.88 328 ASP B C 1
ATOM 6339 O O . ASP B 1 328 ? -12.602 -9.125 -5.812 1 97.88 328 ASP B O 1
ATOM 6343 N N . VAL B 1 329 ? -14.18 -7.711 -6.48 1 98.25 329 VAL B N 1
ATOM 6344 C CA . VAL B 1 329 ? -15.133 -8.781 -6.762 1 98.25 329 VAL B CA 1
ATOM 6345 C C . VAL B 1 329 ? -14.656 -9.594 -7.961 1 98.25 329 VAL B C 1
ATOM 6347 O O . VAL B 1 329 ? -14.789 -10.82 -7.98 1 98.25 329 VAL B O 1
ATOM 6350 N N . ARG B 1 330 ? -14.125 -8.914 -8.93 1 97.62 330 ARG B N 1
ATOM 6351 C CA . ARG B 1 330 ? -13.594 -9.602 -10.102 1 97.62 330 ARG B CA 1
ATOM 6352 C C . ARG B 1 330 ? -12.445 -10.531 -9.719 1 97.62 330 ARG B C 1
ATOM 6354 O O . ARG B 1 330 ? -12.297 -11.609 -10.297 1 97.62 330 ARG B O 1
ATOM 6361 N N . ARG B 1 331 ? -11.648 -10.156 -8.812 1 96.62 331 ARG B N 1
ATOM 6362 C CA . ARG B 1 331 ? -10.57 -11.023 -8.328 1 96.62 331 ARG B CA 1
ATOM 6363 C C . ARG B 1 331 ? -11.125 -12.242 -7.605 1 96.62 331 ARG B C 1
ATOM 6365 O O . ARG B 1 331 ? -10.633 -13.359 -7.785 1 96.62 331 ARG B O 1
ATOM 6372 N N . LEU B 1 332 ? -12.109 -12 -6.773 1 98 332 LEU B N 1
ATOM 6373 C CA . LEU B 1 332 ? -12.797 -13.125 -6.137 1 98 332 LEU B CA 1
ATOM 6374 C C . LEU B 1 332 ? -13.375 -14.062 -7.188 1 98 332 LEU B C 1
ATOM 6376 O O . LEU B 1 332 ? -13.266 -15.289 -7.059 1 98 332 LEU B O 1
ATOM 6380 N N . LEU B 1 333 ? -14.008 -13.477 -8.195 1 98.12 333 LEU B N 1
ATOM 6381 C CA . LEU B 1 333 ? -14.602 -14.273 -9.266 1 98.12 333 LEU B CA 1
ATOM 6382 C C . LEU B 1 333 ? -13.547 -15.141 -9.945 1 98.12 333 LEU B C 1
ATOM 6384 O O . LEU B 1 333 ? -13.781 -16.328 -10.203 1 98.12 333 LEU B O 1
ATOM 6388 N N . LYS B 1 334 ? -12.43 -14.578 -10.211 1 96.69 334 LYS B N 1
ATOM 6389 C CA . LYS B 1 334 ? -11.336 -15.328 -10.82 1 96.69 334 LYS B CA 1
ATOM 6390 C C . LYS B 1 334 ? -10.984 -16.562 -10 1 96.69 334 LYS B C 1
ATOM 6392 O O . LYS B 1 334 ? -10.914 -17.672 -10.531 1 96.69 334 LYS B O 1
ATOM 6397 N N . LEU B 1 335 ? -10.867 -16.406 -8.758 1 96.94 335 LEU B N 1
ATOM 6398 C CA . LEU B 1 335 ? -10.508 -17.516 -7.887 1 96.94 335 LEU B CA 1
ATOM 6399 C C . LEU B 1 335 ? -11.656 -18.531 -7.781 1 96.94 335 LEU B C 1
ATOM 6401 O O . LEU B 1 335 ? -11.422 -19.734 -7.707 1 96.94 335 LEU B O 1
ATOM 6405 N N . ALA B 1 336 ? -12.852 -18 -7.793 1 98.06 336 ALA B N 1
ATOM 6406 C CA . ALA B 1 336 ? -14.023 -18.875 -7.707 1 98.06 336 ALA B CA 1
ATOM 6407 C C . ALA B 1 336 ? -14.141 -19.75 -8.953 1 98.06 336 ALA B C 1
ATOM 6409 O O . ALA B 1 336 ? -14.578 -20.906 -8.867 1 98.06 336 ALA B O 1
ATOM 6410 N N . LEU B 1 337 ? -13.766 -19.219 -10.07 1 97.56 337 LEU B N 1
ATOM 6411 C CA . LEU B 1 337 ? -13.812 -20 -11.312 1 97.56 337 LEU B CA 1
ATOM 6412 C C . LEU B 1 337 ? -12.758 -21.094 -11.305 1 97.56 337 LEU B C 1
ATOM 6414 O O . LEU B 1 337 ? -12.938 -22.141 -11.938 1 97.56 337 LEU B O 1
ATOM 6418 N N . TYR B 1 338 ? -11.719 -20.891 -10.531 1 94.88 338 TYR B N 1
ATOM 6419 C CA . TYR B 1 338 ? -10.688 -21.906 -10.367 1 94.88 338 TYR B CA 1
ATOM 6420 C C . TYR B 1 338 ? -11.156 -23.016 -9.43 1 94.88 338 TYR B C 1
ATOM 6422 O O . TYR B 1 338 ? -10.742 -24.172 -9.57 1 94.88 338 TYR B O 1
ATOM 6430 N N . ALA B 1 339 ? -11.977 -22.625 -8.469 1 95.88 339 ALA B N 1
ATOM 6431 C CA . ALA B 1 339 ? -12.367 -23.562 -7.426 1 95.88 339 ALA B CA 1
ATOM 6432 C C . ALA B 1 339 ? -13.859 -23.453 -7.117 1 95.88 339 ALA B C 1
ATOM 6434 O O . ALA B 1 339 ? -14.242 -23.172 -5.984 1 95.88 339 ALA B O 1
ATOM 6435 N N . PRO B 1 340 ? -14.625 -23.844 -8.047 1 96.06 340 PRO B N 1
ATOM 6436 C CA . PRO B 1 340 ? -16.078 -23.641 -7.91 1 96.06 340 PRO B CA 1
ATOM 6437 C C . PRO B 1 340 ? -16.656 -24.359 -6.695 1 96.06 340 PRO B C 1
ATOM 6439 O O . PRO B 1 340 ? -17.484 -23.812 -5.98 1 96.06 340 PRO B O 1
ATOM 6442 N N . VAL B 1 341 ? -16.234 -25.578 -6.434 1 94.31 341 VAL B N 1
ATOM 6443 C CA . VAL B 1 341 ? -16.812 -26.375 -5.352 1 94.31 341 VAL B CA 1
ATOM 6444 C C . VAL B 1 341 ? -16.547 -25.688 -4.012 1 94.31 341 VAL B C 1
ATOM 6446 O O . VAL B 1 341 ? -17.422 -25.656 -3.143 1 94.31 341 VAL B O 1
ATOM 6449 N N . ASP B 1 342 ? -15.469 -25.094 -3.926 1 94.88 342 ASP B N 1
ATOM 6450 C CA . ASP B 1 342 ? -15.07 -24.5 -2.656 1 94.88 342 ASP B CA 1
ATOM 6451 C C . ASP B 1 342 ? -15.57 -23.062 -2.549 1 94.88 342 ASP B C 1
ATOM 6453 O O . ASP B 1 342 ? -15.914 -22.594 -1.459 1 94.88 342 ASP B O 1
ATOM 6457 N N . LEU B 1 343 ? -15.617 -22.312 -3.73 1 97.56 343 LEU B N 1
ATOM 6458 C CA . LEU B 1 343 ? -15.719 -20.859 -3.59 1 97.56 343 LEU B CA 1
ATOM 6459 C C . LEU B 1 343 ? -17.047 -20.359 -4.137 1 97.56 343 LEU B C 1
ATOM 6461 O O . LEU B 1 343 ? -17.438 -19.203 -3.889 1 97.56 343 LEU B O 1
ATOM 6465 N N . PHE B 1 344 ? -17.859 -21.188 -4.828 1 98.06 344 PHE B N 1
ATOM 6466 C CA . PHE B 1 344 ? -19.156 -20.734 -5.301 1 98.06 344 PHE B CA 1
ATOM 6467 C C . PHE B 1 344 ? -20.062 -20.375 -4.129 1 98.06 344 PHE B C 1
ATOM 6469 O O . PHE B 1 344 ? -20.781 -19.375 -4.18 1 98.06 344 PHE B O 1
ATOM 6476 N N . PRO B 1 345 ? -20.062 -21.188 -3.047 1 97.75 345 PRO B N 1
ATOM 6477 C CA . PRO B 1 345 ? -20.875 -20.766 -1.9 1 97.75 345 PRO B CA 1
ATOM 6478 C C . PRO B 1 345 ? -20.422 -19.422 -1.322 1 97.75 345 PRO B C 1
ATOM 6480 O O . PRO B 1 345 ? -21.25 -18.594 -0.973 1 97.75 345 PRO B O 1
ATOM 6483 N N . THR B 1 346 ? -19.078 -19.219 -1.223 1 98.06 346 THR B N 1
ATOM 6484 C CA . THR B 1 346 ? -18.531 -17.938 -0.758 1 98.06 346 THR B CA 1
ATOM 6485 C C . THR B 1 346 ? -18.938 -16.797 -1.688 1 98.06 346 THR B C 1
ATOM 6487 O O . THR B 1 346 ? -19.359 -15.742 -1.229 1 98.06 346 THR B O 1
ATOM 6490 N N . LEU B 1 347 ? -18.781 -17.016 -2.961 1 98.69 347 LEU B N 1
ATOM 6491 C CA . LEU B 1 347 ? -19.188 -16.031 -3.959 1 98.69 347 LEU B CA 1
ATOM 6492 C C . LEU B 1 347 ? -20.656 -15.672 -3.807 1 98.69 347 LEU B C 1
ATOM 6494 O O . LEU B 1 347 ? -21.016 -14.484 -3.828 1 98.69 347 LEU B O 1
ATOM 6498 N N . ALA B 1 348 ? -21.516 -16.688 -3.639 1 98.56 348 ALA B N 1
ATOM 6499 C CA . ALA B 1 348 ? -22.953 -16.469 -3.488 1 98.56 348 ALA B CA 1
ATOM 6500 C C . ALA B 1 348 ? -23.266 -15.594 -2.277 1 98.56 348 ALA B C 1
ATOM 6502 O O . ALA B 1 348 ? -24.062 -14.664 -2.361 1 98.56 348 ALA B O 1
ATOM 6503 N N . THR B 1 349 ? -22.625 -15.898 -1.185 1 98.38 349 THR B N 1
ATOM 6504 C CA . THR B 1 349 ? -22.844 -15.148 0.051 1 98.38 349 THR B CA 1
ATOM 6505 C C . THR B 1 349 ? -22.391 -13.695 -0.113 1 98.38 349 THR B C 1
ATOM 6507 O O . THR B 1 349 ? -23.109 -12.773 0.269 1 98.38 349 THR B O 1
ATOM 6510 N N . ILE B 1 350 ? -21.281 -13.477 -0.688 1 98.62 350 ILE B N 1
ATOM 6511 C CA . ILE B 1 350 ? -20.703 -12.148 -0.842 1 98.62 350 ILE B CA 1
ATOM 6512 C C . ILE B 1 350 ? -21.562 -11.328 -1.804 1 98.62 350 ILE B C 1
ATOM 6514 O O . ILE B 1 350 ? -21.844 -10.148 -1.55 1 98.62 350 ILE B O 1
ATOM 6518 N N . LEU B 1 351 ? -22 -11.938 -2.893 1 98.62 351 LEU B N 1
ATOM 6519 C CA . LEU B 1 351 ? -22.844 -11.227 -3.848 1 98.62 351 LEU B CA 1
ATOM 6520 C C . LEU B 1 351 ? -24.172 -10.828 -3.207 1 98.62 351 LEU B C 1
ATOM 6522 O O . LEU B 1 351 ? -24.641 -9.711 -3.418 1 98.62 351 LEU B O 1
ATOM 6526 N N . ALA B 1 352 ? -24.766 -11.742 -2.457 1 98.12 352 ALA B N 1
ATOM 6527 C CA . ALA B 1 352 ? -26.016 -11.43 -1.762 1 98.12 352 ALA B CA 1
ATOM 6528 C C . ALA B 1 352 ? -25.828 -10.25 -0.812 1 98.12 352 ALA B C 1
ATOM 6530 O O . ALA B 1 352 ? -26.672 -9.352 -0.757 1 98.12 352 ALA B O 1
ATOM 6531 N N . ASP B 1 353 ? -24.734 -10.203 -0.08 1 98 353 ASP B N 1
ATOM 6532 C CA . ASP B 1 353 ? -24.438 -9.117 0.846 1 98 353 ASP B CA 1
ATOM 6533 C C . ASP B 1 353 ? -24.219 -7.805 0.097 1 98 353 ASP B C 1
ATOM 6535 O O . ASP B 1 353 ? -24.75 -6.766 0.481 1 98 353 ASP B O 1
ATOM 6539 N N . LEU B 1 354 ? -23.453 -7.859 -0.995 1 98.31 354 LEU B N 1
ATOM 6540 C CA . LEU B 1 354 ? -23.109 -6.66 -1.747 1 98.31 354 LEU B CA 1
ATOM 6541 C C . LEU B 1 354 ? -24.328 -6.059 -2.416 1 98.31 354 LEU B C 1
ATOM 6543 O O . LEU B 1 354 ? -24.422 -4.84 -2.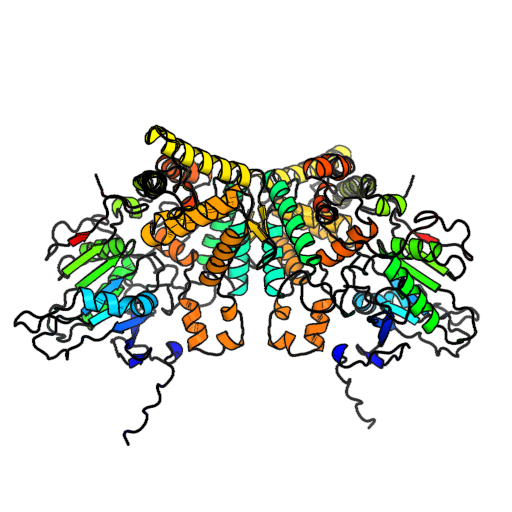59 1 98.31 354 LEU B O 1
ATOM 6547 N N . GLU B 1 355 ? -25.25 -6.949 -2.811 1 97.31 355 GLU B N 1
ATOM 6548 C CA . GLU B 1 355 ? -26.5 -6.457 -3.377 1 97.31 355 GLU B CA 1
ATOM 6549 C C . GLU B 1 355 ? -27.234 -5.547 -2.395 1 97.31 355 GLU B C 1
ATOM 6551 O O . GLU B 1 355 ? -27.953 -4.629 -2.803 1 97.31 355 GLU B O 1
ATOM 6556 N N . GLN B 1 356 ? -27.031 -5.758 -1.134 1 96.19 356 GLN B N 1
ATOM 6557 C CA . GLN B 1 356 ? -27.625 -4.926 -0.092 1 96.19 356 GLN B CA 1
ATOM 6558 C C . GLN B 1 356 ? -26.641 -3.863 0.389 1 96.19 356 GLN B C 1
ATOM 6560 O O . GLN B 1 356 ? -26.828 -3.262 1.447 1 96.19 356 GLN B O 1
ATOM 6565 N N . ARG B 1 357 ? -25.469 -3.744 -0.253 1 95.5 357 ARG B N 1
ATOM 6566 C CA . ARG B 1 357 ? -24.406 -2.783 0.025 1 95.5 357 ARG B CA 1
ATOM 6567 C C . ARG B 1 357 ? -23.766 -3.066 1.373 1 95.5 357 ARG B C 1
ATOM 6569 O O . ARG B 1 357 ? -23.359 -2.141 2.078 1 95.5 357 ARG B O 1
ATOM 6576 N N . ASN B 1 358 ? -23.891 -4.309 1.7 1 96.44 358 ASN B N 1
ATOM 6577 C CA . ASN B 1 358 ? -23.172 -4.809 2.861 1 96.44 358 ASN B CA 1
ATOM 6578 C C . ASN B 1 358 ? -21.812 -5.379 2.469 1 96.44 358 ASN B C 1
ATOM 6580 O O . ASN B 1 358 ? -21.734 -6.422 1.82 1 96.44 358 ASN B O 1
ATOM 6584 N N . ALA B 1 359 ? -20.719 -4.742 2.949 1 96.62 359 ALA B N 1
ATOM 6585 C CA . ALA B 1 359 ? -19.375 -5.074 2.482 1 96.62 359 ALA B CA 1
ATOM 6586 C C . ALA B 1 359 ? -18.703 -6.059 3.43 1 96.62 359 ALA B C 1
ATOM 6588 O O . ALA B 1 359 ? -17.562 -6.48 3.189 1 96.62 359 ALA B O 1
ATOM 6589 N N . THR B 1 360 ? -19.344 -6.523 4.438 1 95.31 360 THR B N 1
ATOM 6590 C CA . THR B 1 360 ? -18.719 -7.23 5.551 1 95.31 360 THR B CA 1
ATOM 6591 C C . THR B 1 360 ? -18.047 -8.516 5.07 1 95.31 360 THR B C 1
ATOM 6593 O O . THR B 1 360 ? -16.859 -8.727 5.309 1 95.31 360 THR B O 1
ATOM 6596 N N . SER B 1 361 ? -18.766 -9.367 4.387 1 97.44 361 SER B N 1
ATOM 6597 C CA . SER B 1 361 ? -18.219 -10.656 3.971 1 97.44 361 SER B CA 1
ATOM 6598 C C . SER B 1 361 ? -17.078 -10.477 2.973 1 97.44 361 SER B C 1
ATOM 6600 O O . SER B 1 361 ? -16.062 -11.164 3.055 1 97.44 361 SER B O 1
ATOM 6602 N N . MET B 1 362 ? -17.234 -9.531 2.039 1 98.31 362 MET B N 1
ATOM 6603 C CA . MET B 1 362 ? -16.172 -9.281 1.059 1 98.31 362 MET B CA 1
ATOM 6604 C C . MET B 1 362 ? -14.93 -8.727 1.731 1 98.31 362 MET B C 1
ATOM 6606 O O . MET B 1 362 ? -13.805 -9.094 1.374 1 98.31 362 MET B O 1
ATOM 6610 N N . ALA B 1 363 ? -15.133 -7.863 2.68 1 97.5 363 ALA B N 1
ATOM 6611 C CA . ALA B 1 363 ? -14 -7.289 3.406 1 97.5 363 ALA B CA 1
ATOM 6612 C C . ALA B 1 363 ? -13.227 -8.367 4.152 1 97.5 363 ALA B C 1
ATOM 6614 O O . ALA B 1 363 ? -11.992 -8.352 4.18 1 97.5 363 ALA B O 1
ATOM 6615 N N . GLY B 1 364 ? -13.984 -9.25 4.781 1 97.06 364 GLY B N 1
ATOM 6616 C CA . GLY B 1 364 ? -13.344 -10.375 5.445 1 97.06 364 GLY B CA 1
ATOM 6617 C C . GLY B 1 364 ? -12.508 -11.227 4.508 1 97.06 364 GLY B C 1
ATOM 6618 O O . GLY B 1 364 ? -11.375 -11.578 4.82 1 97.06 364 GLY B O 1
ATOM 6619 N N . TRP B 1 365 ? -13.055 -11.531 3.393 1 97.38 365 TRP B N 1
ATOM 6620 C CA . TRP B 1 365 ? -12.359 -12.344 2.398 1 97.38 365 TRP B CA 1
ATOM 6621 C C . TRP B 1 365 ? -11.133 -11.617 1.861 1 97.38 365 TRP B C 1
ATOM 6623 O O . TRP B 1 365 ? -10.062 -12.219 1.726 1 97.38 365 TRP B O 1
ATOM 6633 N N . LYS B 1 366 ? -11.312 -10.344 1.54 1 97.31 366 LYS B N 1
ATOM 6634 C CA . LYS B 1 366 ? -10.219 -9.523 1.025 1 97.31 366 LYS B CA 1
ATOM 6635 C C . LYS B 1 366 ? -9.055 -9.477 2.01 1 97.31 366 LYS B C 1
ATOM 6637 O O . LYS B 1 366 ? -7.891 -9.578 1.611 1 97.31 366 LYS B O 1
ATOM 6642 N N . THR B 1 367 ? -9.359 -9.344 3.24 1 95.94 367 THR B N 1
ATOM 6643 C CA . THR B 1 367 ? -8.344 -9.305 4.289 1 95.94 367 THR B CA 1
ATOM 6644 C C . THR B 1 367 ? -7.629 -10.648 4.398 1 95.94 367 THR B C 1
ATOM 6646 O O . THR B 1 367 ? -6.406 -10.695 4.539 1 95.94 367 THR B O 1
ATOM 6649 N N . MET B 1 368 ? -8.383 -11.68 4.348 1 95.75 368 MET B N 1
ATOM 6650 C CA . MET B 1 368 ? -7.809 -13.023 4.402 1 95.75 368 MET B CA 1
ATOM 6651 C C . MET B 1 368 ? -6.848 -13.25 3.244 1 95.75 368 MET B C 1
ATOM 6653 O O . MET B 1 368 ? -5.73 -13.734 3.443 1 95.75 368 MET B O 1
ATOM 6657 N N . LEU B 1 369 ? -7.293 -12.906 2.074 1 95.56 369 LEU B N 1
ATOM 6658 C CA . LEU B 1 369 ? -6.457 -13.094 0.893 1 95.56 369 LEU B CA 1
ATOM 6659 C C . LEU B 1 369 ? -5.176 -12.266 0.997 1 95.56 369 LEU B C 1
ATOM 6661 O O . LEU B 1 369 ? -4.098 -12.742 0.638 1 95.56 369 LEU B O 1
ATOM 6665 N N . ARG B 1 370 ? -5.281 -11.062 1.459 1 94.56 370 ARG B N 1
ATOM 6666 C CA . ARG B 1 370 ? -4.109 -10.211 1.634 1 94.56 370 ARG B CA 1
ATOM 6667 C C . ARG B 1 370 ? -3.104 -10.852 2.582 1 94.56 370 ARG B C 1
ATOM 6669 O O . ARG B 1 370 ? -1.9 -10.852 2.314 1 94.56 370 ARG B O 1
ATOM 6676 N N . GLU B 1 371 ? -3.582 -11.375 3.654 1 94.62 371 GLU B N 1
ATOM 6677 C CA . GLU B 1 371 ? -2.699 -11.992 4.637 1 94.62 371 GLU B CA 1
ATOM 6678 C C . GLU B 1 371 ? -2.018 -13.234 4.062 1 94.62 371 GLU B C 1
ATOM 6680 O O . GLU B 1 371 ? -0.869 -13.531 4.398 1 94.62 371 GLU B O 1
ATOM 6685 N N . GLU B 1 372 ? -2.746 -13.898 3.223 1 93.38 372 GLU B N 1
ATOM 6686 C CA . GLU B 1 372 ? -2.16 -15.07 2.578 1 93.38 372 GLU B CA 1
ATOM 6687 C C . GLU B 1 372 ? -1.047 -14.672 1.614 1 93.38 372 GLU B C 1
ATOM 6689 O O . GLU B 1 372 ? -0.011 -15.336 1.545 1 93.38 372 GLU B O 1
ATOM 6694 N N . MET B 1 373 ? -1.245 -13.602 0.97 1 93.25 373 MET B N 1
ATOM 6695 C CA . MET B 1 373 ? -0.312 -13.188 -0.073 1 93.25 373 MET B CA 1
ATOM 6696 C C . MET B 1 373 ? 0.814 -12.344 0.511 1 93.25 373 MET B C 1
ATOM 6698 O O . MET B 1 373 ? 1.922 -12.32 -0.027 1 93.25 373 MET B O 1
ATOM 6702 N N . GLN B 1 374 ? 0.469 -11.648 1.599 1 94.31 374 GLN B N 1
ATOM 6703 C CA . GLN B 1 374 ? 1.375 -10.734 2.287 1 94.31 374 GLN B CA 1
ATOM 6704 C C . GLN B 1 374 ? 1.311 -10.93 3.799 1 94.31 374 GLN B C 1
ATOM 6706 O O . GLN B 1 374 ? 0.868 -10.039 4.527 1 94.31 374 GLN B O 1
ATOM 6711 N N . PRO B 1 375 ? 1.852 -12 4.219 1 96.5 375 PRO B N 1
ATOM 6712 C CA . PRO B 1 375 ? 1.76 -12.219 5.664 1 96.5 375 PRO B CA 1
ATOM 6713 C C . PRO B 1 375 ? 2.516 -11.164 6.469 1 96.5 375 PRO B C 1
ATOM 6715 O O . PRO B 1 375 ? 3.74 -11.07 6.375 1 96.5 375 PRO B O 1
ATOM 6718 N N . THR B 1 376 ? 1.817 -10.531 7.312 1 95.25 376 THR B N 1
ATOM 6719 C CA . THR B 1 376 ? 2.361 -9.375 8.016 1 95.25 376 THR B CA 1
ATOM 6720 C C . THR B 1 376 ? 3.439 -9.805 9.008 1 95.25 376 THR B C 1
ATOM 6722 O O . THR B 1 376 ? 4.379 -9.055 9.273 1 95.25 376 THR B O 1
ATOM 6725 N N . HIS B 1 377 ? 3.346 -11.016 9.57 1 95.06 377 HIS B N 1
ATOM 6726 C CA . HIS B 1 377 ? 4.324 -11.477 10.547 1 95.06 377 HIS B CA 1
ATOM 6727 C C . HIS B 1 377 ? 5.707 -11.617 9.922 1 95.06 377 HIS B C 1
ATOM 6729 O O . HIS B 1 377 ? 6.715 -11.648 10.633 1 95.06 377 HIS B O 1
ATOM 6735 N N . CYS B 1 378 ? 5.734 -11.75 8.602 1 96.62 378 CYS B N 1
ATOM 6736 C CA . CYS B 1 378 ? 7.012 -11.898 7.91 1 96.62 378 CYS B CA 1
ATOM 6737 C C . CYS B 1 378 ? 7.801 -10.594 7.938 1 96.62 378 CYS B C 1
ATOM 6739 O O . CYS B 1 378 ? 9 -10.586 7.676 1 96.62 378 CYS B O 1
ATOM 6741 N N . LEU B 1 379 ? 7.188 -9.5 8.266 1 95.88 379 LEU B N 1
ATOM 6742 C CA . LEU B 1 379 ? 7.871 -8.211 8.375 1 95.88 379 LEU B CA 1
ATOM 6743 C C . LEU B 1 379 ? 8.5 -8.055 9.758 1 95.88 379 LEU B C 1
ATOM 6745 O O . LEU B 1 379 ? 9.32 -7.16 9.969 1 95.88 379 LEU B O 1
ATOM 6749 N N . ASP B 1 380 ? 8.156 -8.859 10.672 1 93.19 380 ASP B N 1
ATOM 6750 C CA . ASP B 1 380 ? 8.664 -8.789 12.039 1 93.19 380 ASP B CA 1
ATOM 6751 C C . ASP B 1 380 ? 10.133 -9.219 12.102 1 93.19 380 ASP B C 1
ATOM 6753 O O . ASP B 1 380 ? 10.477 -10.328 11.703 1 93.19 380 ASP B O 1
ATOM 6757 N N . PRO B 1 381 ? 11 -8.422 12.672 1 91.31 381 PRO B N 1
ATOM 6758 C CA . PRO B 1 381 ? 12.406 -8.805 12.805 1 91.31 381 PRO B CA 1
ATOM 6759 C C . PRO B 1 381 ? 12.594 -10.086 13.609 1 91.31 381 PRO B C 1
ATOM 6761 O O . PRO B 1 381 ? 13.539 -10.844 13.367 1 91.31 381 PRO B O 1
ATOM 6764 N N . GLU B 1 382 ? 11.703 -10.305 14.547 1 91.31 382 GLU B N 1
ATOM 6765 C CA . GLU B 1 382 ? 11.781 -11.547 15.305 1 91.31 382 GLU B CA 1
ATOM 6766 C C . GLU B 1 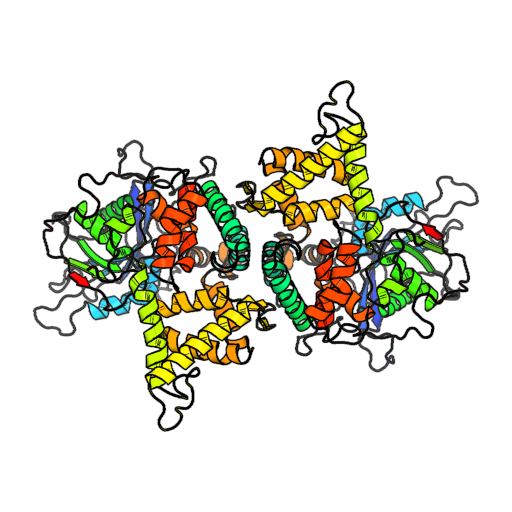382 ? 11.594 -12.766 14.398 1 91.31 382 GLU B C 1
ATOM 6768 O O . GLU B 1 382 ? 12.32 -13.75 14.523 1 91.31 382 GLU B O 1
ATOM 6773 N N . CYS B 1 383 ? 10.641 -12.703 13.531 1 94.25 383 CYS B N 1
ATOM 6774 C CA . CYS B 1 383 ? 10.453 -13.781 12.562 1 94.25 383 CYS B CA 1
ATOM 6775 C C . CYS B 1 383 ? 11.68 -13.914 11.656 1 94.25 383 CYS B C 1
ATOM 6777 O O . CYS B 1 383 ? 12.18 -15.023 11.445 1 94.25 383 CYS B O 1
ATOM 6779 N N . GLN B 1 384 ? 12.195 -12.828 11.234 1 92.31 384 GLN B N 1
ATOM 6780 C CA . GLN B 1 384 ? 13.297 -12.828 10.273 1 92.31 384 GLN B CA 1
ATOM 6781 C C . GLN B 1 384 ? 14.586 -13.328 10.914 1 92.31 384 GLN B C 1
ATOM 6783 O O . GLN B 1 384 ? 15.477 -13.828 10.219 1 92.31 384 GLN B O 1
ATOM 6788 N N . SER B 1 385 ? 14.656 -13.242 12.266 1 93.06 385 SER B N 1
ATOM 6789 C CA . SER B 1 385 ? 15.852 -13.703 12.969 1 93.06 385 SER B CA 1
ATOM 6790 C C . SER B 1 385 ? 15.781 -15.203 13.242 1 93.06 385 SER B C 1
ATOM 6792 O O . SER B 1 385 ? 16.797 -15.82 13.594 1 93.06 385 SER B O 1
ATOM 6794 N N . HIS B 1 386 ? 14.641 -15.789 13.109 1 94.38 386 HIS B N 1
ATOM 6795 C CA . HIS B 1 386 ? 14.438 -17.219 13.297 1 94.38 386 HIS B CA 1
ATOM 6796 C C . HIS B 1 386 ? 14.336 -17.953 11.961 1 94.38 386 HIS B C 1
ATOM 6798 O O . HIS B 1 386 ? 13.352 -17.781 11.234 1 94.38 386 HIS B O 1
ATOM 6804 N N . ALA B 1 387 ? 15.156 -18.812 11.648 1 94.31 387 ALA B N 1
ATOM 6805 C CA . ALA B 1 387 ? 15.32 -19.406 10.328 1 94.31 387 ALA B CA 1
ATOM 6806 C C . ALA B 1 387 ? 14.047 -20.109 9.883 1 94.31 387 ALA B C 1
ATOM 6808 O O . ALA B 1 387 ? 13.555 -19.891 8.773 1 94.31 387 ALA B O 1
ATOM 6809 N N . PRO B 1 388 ? 13.414 -20.969 10.719 1 93.88 388 PRO B N 1
ATOM 6810 C CA . PRO B 1 388 ? 12.195 -21.656 10.266 1 93.88 388 PRO B CA 1
ATOM 6811 C C . PRO B 1 388 ? 11.086 -20.688 9.875 1 93.88 388 PRO B C 1
ATOM 6813 O O . PRO B 1 388 ? 10.375 -20.906 8.898 1 93.88 388 PRO B O 1
ATOM 6816 N N . CYS B 1 389 ? 11 -19.609 10.617 1 94.75 389 CYS B N 1
ATOM 6817 C CA . CYS B 1 389 ? 9.977 -18.609 10.305 1 94.75 389 CYS B CA 1
ATOM 6818 C C . CYS B 1 389 ? 10.312 -17.875 9.016 1 94.75 389 CYS B C 1
ATOM 6820 O O . CYS B 1 389 ? 9.461 -17.719 8.141 1 94.75 389 CYS B O 1
ATOM 6822 N N . ARG B 1 390 ? 11.516 -17.406 8.914 1 95.69 390 ARG B N 1
ATOM 6823 C CA . ARG B 1 390 ? 11.984 -16.719 7.715 1 95.69 390 ARG B CA 1
ATOM 6824 C C . ARG B 1 390 ? 11.789 -17.594 6.473 1 95.69 390 ARG B C 1
ATOM 6826 O O . ARG B 1 390 ? 11.352 -17.094 5.43 1 95.69 390 ARG B O 1
ATOM 6833 N N . GLU B 1 391 ? 12.055 -18.844 6.59 1 96.56 391 GLU B N 1
ATOM 6834 C CA . GLU B 1 391 ? 11.945 -19.781 5.477 1 96.56 391 GLU B CA 1
ATOM 6835 C C . GLU B 1 391 ? 10.484 -20.062 5.121 1 96.56 391 GLU B C 1
ATOM 6837 O O . GLU B 1 391 ? 10.148 -20.203 3.943 1 96.56 391 GLU B O 1
ATOM 6842 N N . ALA B 1 392 ? 9.625 -20.125 6.121 1 95.56 392 ALA B N 1
ATOM 6843 C CA . ALA B 1 392 ? 8.195 -20.297 5.871 1 95.56 392 ALA B CA 1
ATOM 6844 C C . ALA B 1 392 ? 7.637 -19.125 5.078 1 95.56 392 ALA B C 1
ATOM 6846 O O . ALA B 1 392 ? 6.727 -19.297 4.262 1 95.56 392 ALA B O 1
ATOM 6847 N N . CYS B 1 393 ? 8.211 -17.953 5.23 1 96.06 393 CYS B N 1
ATOM 6848 C CA . CYS B 1 393 ? 7.766 -16.734 4.559 1 96.06 393 CYS B CA 1
ATOM 6849 C C . CYS B 1 393 ? 8.109 -16.781 3.072 1 96.06 393 CYS B C 1
ATOM 6851 O O . CYS B 1 393 ? 7.562 -16 2.283 1 96.06 393 CYS B O 1
ATOM 6853 N N . GLN B 1 394 ? 8.93 -17.719 2.658 1 95.31 394 GLN B N 1
ATOM 6854 C CA . GLN B 1 394 ? 9.375 -17.797 1.271 1 95.31 394 GLN B CA 1
ATOM 6855 C C . GLN B 1 394 ? 8.375 -18.547 0.407 1 95.31 394 GLN B C 1
ATOM 6857 O O . GLN B 1 394 ? 8.461 -18.516 -0.823 1 95.31 394 GLN B O 1
ATOM 6862 N N . TYR B 1 395 ? 7.426 -19.188 1.047 1 94.62 395 TYR B N 1
ATOM 6863 C CA . TYR B 1 395 ? 6.512 -20.031 0.291 1 94.62 395 TYR B CA 1
ATOM 6864 C C . TYR B 1 395 ? 5.383 -19.203 -0.314 1 94.62 395 TYR B C 1
ATOM 6866 O O . TYR B 1 395 ? 4.641 -19.703 -1.171 1 94.62 395 TYR B O 1
ATOM 6874 N N . SER B 1 396 ? 5.281 -17.906 0.065 1 91.5 396 SER B N 1
ATOM 6875 C CA . SER B 1 396 ? 4.234 -17.062 -0.488 1 91.5 396 SER B CA 1
ATOM 6876 C C . SER B 1 396 ? 4.414 -16.875 -1.99 1 91.5 396 SER B C 1
ATOM 6878 O O . SER B 1 396 ? 5.539 -16.734 -2.475 1 91.5 396 SER B O 1
ATOM 6880 N N . PHE B 1 397 ? 3.299 -16.906 -2.652 1 91.5 397 PHE B N 1
ATOM 6881 C CA . PHE B 1 397 ? 3.314 -16.719 -4.098 1 91.5 397 PHE B CA 1
ATOM 6882 C C . PHE B 1 397 ? 3.787 -15.312 -4.461 1 91.5 397 PHE B C 1
ATOM 6884 O O . PHE B 1 397 ? 3.332 -14.328 -3.871 1 91.5 397 PHE B O 1
ATOM 6891 N N . ARG B 1 398 ? 4.691 -15.258 -5.398 1 92.12 398 ARG B N 1
ATOM 6892 C CA . ARG B 1 398 ? 5.277 -13.992 -5.844 1 92.12 398 ARG B CA 1
ATOM 6893 C C . ARG B 1 398 ? 5.051 -13.781 -7.336 1 92.12 398 ARG B C 1
ATOM 6895 O O . ARG B 1 398 ? 5.508 -14.578 -8.156 1 92.12 398 ARG B O 1
ATOM 6902 N N . VAL B 1 399 ? 4.445 -12.727 -7.688 1 92.75 399 VAL B N 1
ATOM 6903 C CA . VAL B 1 399 ? 4.059 -12.469 -9.07 1 92.75 399 VAL B CA 1
ATOM 6904 C C . VAL B 1 399 ? 5.305 -12.297 -9.938 1 92.75 399 VAL B C 1
ATOM 6906 O O . VAL B 1 399 ? 5.316 -12.672 -11.109 1 92.75 399 VAL B O 1
ATOM 6909 N N . GLU B 1 400 ? 6.395 -11.75 -9.391 1 94.88 400 GLU B N 1
ATOM 6910 C CA . GLU B 1 400 ? 7.609 -11.523 -10.164 1 94.88 400 GLU B CA 1
ATOM 6911 C C . GLU B 1 400 ? 8.273 -12.836 -10.562 1 94.88 400 GLU B C 1
ATOM 6913 O O . GLU B 1 400 ? 8.953 -12.914 -11.586 1 94.88 400 GLU B O 1
ATOM 6918 N N . VAL B 1 401 ? 8.07 -13.883 -9.742 1 95.69 401 VAL B N 1
ATOM 6919 C CA . VAL B 1 401 ? 8.617 -15.195 -10.078 1 95.69 401 VAL B CA 1
ATOM 6920 C C . VAL B 1 401 ? 7.867 -15.781 -11.266 1 95.69 401 VAL B C 1
ATOM 6922 O O . VAL B 1 401 ? 8.477 -16.328 -12.188 1 95.69 401 VAL B O 1
ATOM 6925 N N . THR B 1 402 ? 6.574 -15.648 -11.227 1 96.44 402 THR B N 1
ATOM 6926 C CA . THR B 1 402 ? 5.77 -16.062 -12.375 1 96.44 402 THR B CA 1
ATOM 6927 C C . THR B 1 402 ? 6.203 -15.328 -13.633 1 96.44 402 THR B C 1
ATOM 6929 O O . THR B 1 402 ? 6.398 -15.945 -14.688 1 96.44 402 THR B O 1
ATOM 6932 N N . ALA B 1 403 ? 6.398 -14.055 -13.523 1 95.88 403 ALA B N 1
ATOM 6933 C CA . ALA B 1 403 ? 6.805 -13.227 -14.664 1 95.88 403 ALA B CA 1
ATOM 6934 C C . ALA B 1 403 ? 8.156 -13.68 -15.211 1 95.88 403 ALA B C 1
ATOM 6936 O O . ALA B 1 403 ? 8.344 -13.758 -16.422 1 95.88 403 ALA B O 1
ATOM 6937 N N . GLY B 1 404 ? 9.062 -13.938 -14.312 1 95.75 404 GLY B N 1
ATOM 6938 C CA . GLY B 1 404 ? 10.383 -14.367 -14.742 1 95.75 404 GLY B CA 1
ATOM 6939 C C . GLY B 1 404 ? 10.352 -15.648 -15.555 1 95.75 404 GLY B C 1
ATOM 6940 O O . GLY B 1 404 ? 10.977 -15.727 -16.625 1 95.75 404 GLY B O 1
ATOM 6941 N N . THR B 1 405 ? 9.617 -16.625 -15.078 1 96.31 405 THR B N 1
ATOM 6942 C CA . THR B 1 405 ? 9.523 -17.906 -15.773 1 96.31 405 THR B CA 1
ATOM 6943 C C . THR B 1 405 ? 8.859 -17.734 -17.141 1 96.31 405 THR B C 1
ATOM 6945 O O . THR B 1 405 ? 9.391 -18.188 -18.156 1 96.31 405 THR B O 1
ATOM 6948 N N . VAL B 1 406 ? 7.75 -17.031 -17.203 1 95.25 406 VAL B N 1
ATOM 6949 C CA . VAL B 1 406 ? 6.977 -16.891 -18.422 1 95.25 406 VAL B CA 1
ATOM 6950 C C . VAL B 1 406 ? 7.766 -16.078 -19.453 1 95.25 406 VAL B C 1
ATOM 6952 O O . VAL B 1 406 ? 7.824 -16.453 -20.625 1 95.25 406 VAL B O 1
ATOM 6955 N N . CYS B 1 407 ? 8.383 -15.047 -19.047 1 95.69 407 CYS B N 1
ATOM 6956 C CA . CYS B 1 407 ? 9.094 -14.18 -19.969 1 95.69 407 CYS B CA 1
ATOM 6957 C C . CYS B 1 407 ? 10.32 -14.875 -20.547 1 95.69 407 CYS B C 1
ATOM 6959 O O . CYS B 1 407 ? 10.641 -14.719 -21.719 1 95.69 407 CYS B O 1
ATOM 6961 N N . LEU B 1 408 ? 10.977 -15.633 -19.719 1 95.19 408 LEU B N 1
ATOM 6962 C CA . LEU B 1 408 ? 12.125 -16.375 -20.203 1 95.19 408 LEU B CA 1
ATOM 6963 C C . LEU B 1 408 ? 11.695 -17.5 -21.141 1 95.19 408 LEU B C 1
ATOM 6965 O O . LEU B 1 408 ? 12.398 -17.812 -22.109 1 95.19 408 LEU B O 1
ATOM 6969 N N . ASP B 1 409 ? 10.609 -18.078 -20.844 1 93.94 409 ASP B N 1
ATOM 6970 C CA . ASP B 1 409 ? 10.07 -19.094 -21.75 1 93.94 409 ASP B CA 1
ATOM 6971 C C . ASP B 1 409 ? 9.734 -18.5 -23.109 1 93.94 409 ASP B C 1
ATOM 6973 O O . ASP B 1 409 ? 9.867 -19.172 -24.141 1 93.94 409 ASP B O 1
ATOM 6977 N N . LEU B 1 410 ? 9.305 -17.25 -23.094 1 91.81 410 LEU B N 1
ATOM 6978 C CA . LEU B 1 410 ? 8.953 -16.578 -24.344 1 91.81 410 LEU B CA 1
ATOM 6979 C C . LEU B 1 410 ? 10.203 -16.125 -25.094 1 91.81 410 LEU B C 1
ATOM 6981 O O . LEU B 1 410 ? 10.133 -15.781 -26.266 1 91.81 410 LEU B O 1
ATOM 6985 N N . ASN B 1 411 ? 11.312 -16.156 -24.406 1 90.38 411 ASN B N 1
ATOM 6986 C CA . ASN B 1 411 ? 12.617 -15.906 -25.031 1 90.38 411 ASN B CA 1
ATOM 6987 C C . ASN B 1 411 ? 12.625 -14.617 -25.844 1 90.38 411 ASN B C 1
ATOM 6989 O O . ASN B 1 411 ? 12.953 -14.633 -27.031 1 90.38 411 ASN B O 1
ATOM 6993 N N . GLN B 1 412 ? 12.148 -13.562 -25.312 1 90.75 412 GLN B N 1
ATOM 6994 C CA . GLN B 1 412 ? 12.242 -12.18 -25.766 1 90.75 412 GLN B CA 1
ATOM 6995 C C . GLN B 1 412 ? 11.281 -11.914 -26.922 1 90.75 412 GLN B C 1
ATOM 6997 O O . GLN B 1 412 ? 11.414 -10.906 -27.625 1 90.75 412 GLN B O 1
ATOM 7002 N N . LYS B 1 413 ? 10.367 -12.773 -27.125 1 90.56 413 LYS B N 1
ATOM 7003 C CA . LYS B 1 413 ? 9.391 -12.586 -28.188 1 90.56 413 LYS B CA 1
ATOM 7004 C C . LYS B 1 413 ? 8.609 -11.289 -28 1 90.56 413 LYS B C 1
ATOM 7006 O O . LYS B 1 413 ? 8.211 -10.648 -28.984 1 90.56 413 LYS B O 1
ATOM 7011 N N . LEU B 1 414 ? 8.43 -10.883 -26.75 1 93.44 414 LEU B N 1
ATOM 7012 C CA . LEU B 1 414 ? 7.629 -9.695 -26.484 1 93.44 414 LEU B CA 1
ATOM 7013 C C . LEU B 1 414 ? 8.523 -8.523 -26.094 1 93.44 414 LEU B C 1
ATOM 7015 O O . LEU B 1 414 ? 8.023 -7.438 -25.781 1 93.44 414 LEU B O 1
ATOM 7019 N N . LEU B 1 415 ? 9.789 -8.742 -26.078 1 95.31 415 LEU B N 1
ATOM 7020 C CA . LEU B 1 415 ? 10.695 -7.676 -25.672 1 95.31 415 LEU B CA 1
ATOM 7021 C C . LEU B 1 415 ? 10.531 -6.445 -26.547 1 95.31 415 LEU B C 1
ATOM 7023 O O . LEU B 1 415 ? 10.461 -6.562 -27.781 1 95.31 415 LEU B O 1
ATOM 7027 N N . ASN B 1 416 ? 10.352 -5.289 -25.969 1 95.81 416 ASN B N 1
ATOM 7028 C CA . ASN B 1 416 ? 10.266 -3.977 -26.609 1 95.81 416 ASN B CA 1
ATOM 7029 C C . ASN B 1 416 ? 8.914 -3.781 -27.297 1 95.81 416 ASN B C 1
ATOM 7031 O O . ASN B 1 416 ? 8.742 -2.857 -28.094 1 95.81 416 ASN B O 1
ATOM 7035 N N . THR B 1 417 ? 8.031 -4.727 -27.047 1 95.5 417 THR B N 1
ATOM 7036 C CA . THR B 1 417 ? 6.66 -4.5 -27.484 1 95.5 417 THR B CA 1
ATOM 7037 C C . THR B 1 417 ? 6.09 -3.234 -26.859 1 95.5 417 THR B C 1
ATOM 7039 O O . THR B 1 417 ? 6.285 -2.984 -25.672 1 95.5 417 THR B O 1
ATOM 7042 N N . THR B 1 418 ? 5.352 -2.426 -27.672 1 95.94 418 THR B N 1
ATOM 7043 C CA . THR B 1 418 ? 4.703 -1.225 -27.141 1 95.94 418 THR B CA 1
ATOM 7044 C C . THR B 1 418 ? 3.389 -1.572 -26.453 1 95.94 418 THR B C 1
ATOM 7046 O O . THR B 1 418 ? 2.865 -2.676 -26.625 1 95.94 418 THR B O 1
ATOM 7049 N N . ARG B 1 419 ? 2.906 -0.641 -25.703 1 94.12 419 ARG B N 1
ATOM 7050 C CA . ARG B 1 419 ? 1.626 -0.838 -25.031 1 94.12 419 ARG B CA 1
ATOM 7051 C C . ARG B 1 419 ? 0.513 -1.108 -26.047 1 94.12 419 ARG B C 1
ATOM 7053 O O . ARG B 1 419 ? -0.309 -2.006 -25.844 1 94.12 419 ARG B O 1
ATOM 7060 N N . GLU B 1 420 ? 0.46 -0.34 -27.125 1 94.75 420 GLU B N 1
ATOM 7061 C CA . GLU B 1 420 ? -0.562 -0.478 -28.156 1 94.75 420 GLU B CA 1
ATOM 7062 C C . GLU B 1 420 ? -0.491 -1.849 -28.828 1 94.75 420 GLU B C 1
ATOM 7064 O O . GLU B 1 420 ? -1.519 -2.492 -29.047 1 94.75 420 GLU B O 1
ATOM 7069 N N . GLU B 1 421 ? 0.694 -2.281 -29.094 1 95.31 421 GLU B N 1
ATOM 7070 C CA . GLU B 1 421 ? 0.878 -3.596 -29.703 1 95.31 421 GLU B CA 1
ATOM 7071 C C . GLU B 1 421 ? 0.446 -4.707 -28.75 1 95.31 421 GLU B C 1
ATOM 7073 O O . GLU B 1 421 ? -0.214 -5.664 -29.172 1 95.31 421 GLU B O 1
ATOM 7078 N N . TYR B 1 422 ? 0.835 -4.539 -27.516 1 93.62 422 TYR B N 1
ATOM 7079 C CA . TYR B 1 422 ? 0.434 -5.52 -26.516 1 93.62 422 TYR B CA 1
ATOM 7080 C C . TYR B 1 422 ? -1.085 -5.613 -26.422 1 93.62 422 TYR B C 1
ATOM 7082 O O . TYR B 1 422 ? -1.645 -6.711 -26.359 1 93.62 422 TYR B O 1
ATOM 7090 N N . TRP B 1 423 ? -1.726 -4.48 -26.391 1 92.12 423 TRP B N 1
ATOM 7091 C CA . TRP B 1 423 ? -3.182 -4.441 -26.297 1 92.12 423 TRP B CA 1
ATOM 7092 C C . TRP B 1 423 ? -3.822 -5.152 -27.484 1 92.12 423 TRP B C 1
ATOM 7094 O O . TRP B 1 423 ? -4.703 -6 -27.297 1 92.12 423 TRP B O 1
ATOM 7104 N N . ASP B 1 424 ? -3.395 -4.879 -28.641 1 92.75 424 ASP B N 1
ATOM 7105 C CA . ASP B 1 424 ? -4.027 -5.371 -29.859 1 92.75 424 ASP B CA 1
ATOM 7106 C C . ASP B 1 424 ? -3.752 -6.855 -30.062 1 92.75 424 ASP B C 1
ATOM 7108 O O . ASP B 1 424 ? -4.648 -7.613 -30.438 1 92.75 424 ASP B O 1
ATOM 7112 N N . LYS B 1 425 ? -2.564 -7.215 -29.734 1 90.69 425 LYS B N 1
ATOM 7113 C CA . LYS B 1 425 ? -2.139 -8.555 -30.125 1 90.69 425 LYS B CA 1
ATOM 7114 C C . LYS B 1 425 ? -2.361 -9.555 -29 1 90.69 425 LYS B C 1
ATOM 7116 O O . LYS B 1 425 ? -2.584 -10.742 -29.234 1 90.69 425 LYS B O 1
ATOM 7121 N N . TYR B 1 426 ? -2.352 -9.062 -27.812 1 88.12 426 TYR B N 1
ATOM 7122 C CA . TYR B 1 426 ? -2.355 -10.023 -26.719 1 88.12 426 TYR B CA 1
ATOM 7123 C C . TYR B 1 426 ? -3.555 -9.805 -25.812 1 88.12 426 TYR B C 1
ATOM 7125 O O . TYR B 1 426 ? -4.273 -10.75 -25.469 1 88.12 426 TYR B O 1
ATOM 7133 N N . LEU B 1 427 ? -3.818 -8.602 -25.438 1 88.62 427 LEU B N 1
ATOM 7134 C CA . LEU B 1 427 ? -4.852 -8.344 -24.438 1 88.62 427 LEU B CA 1
ATOM 7135 C C . LEU B 1 427 ? -6.242 -8.438 -25.062 1 88.62 427 LEU B C 1
ATOM 7137 O O . LEU B 1 427 ? -7.121 -9.117 -24.531 1 88.62 427 LEU B O 1
ATOM 7141 N N . ARG B 1 428 ? -6.453 -7.77 -26.156 1 90.69 428 ARG B N 1
ATOM 7142 C CA . ARG B 1 428 ? -7.762 -7.746 -26.797 1 90.69 428 ARG B CA 1
ATOM 7143 C C . ARG B 1 428 ? -8.242 -9.156 -27.125 1 90.69 428 ARG B C 1
ATOM 7145 O O . ARG B 1 428 ? -9.359 -9.539 -26.781 1 90.69 428 ARG B O 1
ATOM 7152 N N . PRO B 1 429 ? -7.406 -9.984 -27.719 1 89.38 429 PRO B N 1
ATOM 7153 C CA . PRO B 1 429 ? -7.848 -11.359 -27.984 1 89.38 429 PRO B CA 1
ATOM 7154 C C . PRO B 1 429 ? -8.211 -12.109 -26.703 1 89.38 429 PRO B C 1
ATOM 7156 O O . PRO B 1 429 ? -9.148 -12.914 -26.703 1 89.38 429 PRO B O 1
ATOM 7159 N N . SER B 1 430 ? -7.488 -11.891 -25.641 1 87.62 430 SER B N 1
ATOM 7160 C CA . SER B 1 430 ? -7.789 -12.531 -24.375 1 87.62 430 SER B CA 1
ATOM 7161 C C . SER B 1 430 ? -9.148 -12.094 -23.828 1 87.62 430 SER B C 1
ATOM 7163 O O . SER B 1 430 ? -9.922 -12.914 -23.344 1 87.62 430 SER B O 1
ATOM 7165 N N . ILE B 1 431 ? -9.43 -10.812 -23.938 1 88.75 431 ILE B N 1
ATOM 7166 C CA . ILE B 1 431 ? -10.688 -10.25 -23.453 1 88.75 431 ILE B CA 1
ATOM 7167 C C . ILE B 1 431 ? -11.844 -10.742 -24.312 1 88.75 431 ILE B C 1
ATOM 7169 O O . ILE B 1 431 ? -12.938 -11.008 -23.812 1 88.75 431 ILE B O 1
ATOM 7173 N N . GLU B 1 432 ? -11.586 -10.906 -25.562 1 89.25 432 GLU B N 1
ATOM 7174 C CA . GLU B 1 432 ? -12.609 -11.406 -26.484 1 89.25 432 GLU B CA 1
ATOM 7175 C C . GLU B 1 432 ? -12.891 -12.891 -26.234 1 89.25 432 GLU B C 1
ATOM 7177 O O . GLU B 1 432 ? -14.023 -13.344 -26.422 1 89.25 432 GLU B O 1
ATOM 7182 N N . SER B 1 433 ? -11.891 -13.57 -25.797 1 89 433 SER B N 1
ATOM 7183 C CA . SER B 1 433 ? -12.047 -15 -25.516 1 89 433 SER B CA 1
ATOM 7184 C C . SER B 1 433 ? -12.898 -15.219 -24.266 1 89 433 SER B C 1
ATOM 7186 O O . SER B 1 433 ? -13.656 -16.188 -24.188 1 89 433 SER B O 1
ATOM 7188 N N . SER B 1 434 ? -12.703 -14.391 -23.328 1 93.75 434 SER B N 1
ATOM 7189 C CA . SER B 1 434 ? -13.508 -14.469 -22.109 1 93.75 434 SER B CA 1
ATOM 7190 C C . SER B 1 434 ? -13.742 -13.086 -21.516 1 93.75 434 SER B C 1
ATOM 7192 O O . SER B 1 434 ? -12.797 -12.383 -21.172 1 93.75 434 SER B O 1
ATOM 7194 N N . HIS B 1 435 ? -14.961 -12.82 -21.312 1 91.56 435 HIS B N 1
ATOM 7195 C CA . HIS B 1 435 ? -15.359 -11.547 -20.719 1 91.56 435 HIS B CA 1
ATOM 7196 C C . HIS B 1 435 ? -14.977 -11.477 -19.25 1 91.56 435 HIS B C 1
ATOM 7198 O O . HIS B 1 435 ? -14.578 -10.422 -18.75 1 91.56 435 HIS B O 1
ATOM 7204 N N . TRP B 1 436 ? -15.016 -12.586 -18.641 1 93.75 436 TRP B N 1
ATOM 7205 C CA . TRP B 1 436 ? -14.93 -12.555 -17.188 1 93.75 436 TRP B CA 1
ATOM 7206 C C . TRP B 1 436 ? -13.516 -12.875 -16.719 1 93.75 436 TRP B C 1
ATOM 7208 O O . TRP B 1 436 ? -13.148 -12.586 -15.57 1 93.75 436 TRP B O 1
ATOM 7218 N N . MET B 1 437 ? -12.648 -13.414 -17.594 1 93.25 437 MET B N 1
ATOM 7219 C CA . MET B 1 437 ? -11.312 -13.836 -17.188 1 93.25 437 MET B CA 1
ATOM 7220 C C . MET B 1 437 ? -10.242 -13.055 -17.938 1 93.25 437 MET B C 1
ATOM 7222 O O . MET B 1 437 ? -9.133 -12.867 -17.438 1 93.25 437 MET B O 1
ATOM 7226 N N . GLY B 1 438 ? -10.57 -12.641 -19.078 1 89.56 438 GLY B N 1
ATOM 7227 C CA . GLY B 1 438 ? -9.57 -12.117 -20 1 89.56 438 GLY B CA 1
ATOM 7228 C C . GLY B 1 438 ? -8.781 -10.961 -19.406 1 89.56 438 GLY B C 1
ATOM 7229 O O . GLY B 1 438 ? -7.551 -10.945 -19.469 1 89.56 438 GLY B O 1
ATOM 7230 N N . ASP B 1 439 ? -9.422 -9.984 -18.781 1 88.31 439 ASP B N 1
ATOM 7231 C CA . ASP B 1 439 ? -8.727 -8.797 -18.297 1 88.31 439 ASP B CA 1
ATOM 7232 C C . ASP B 1 439 ? -8.023 -9.07 -16.969 1 88.31 439 ASP B C 1
ATOM 7234 O O . ASP B 1 439 ? -7.094 -8.359 -16.594 1 88.31 439 ASP B O 1
ATOM 7238 N N . THR B 1 440 ? -8.43 -10.133 -16.25 1 90.75 440 THR B N 1
ATOM 7239 C CA . THR B 1 440 ? -7.812 -10.461 -14.977 1 90.75 440 THR B CA 1
ATOM 7240 C C . THR B 1 440 ? -6.418 -11.047 -15.18 1 90.75 440 THR B C 1
ATOM 7242 O O . THR B 1 440 ? -5.625 -11.117 -14.242 1 90.75 440 THR B O 1
ATOM 7245 N N . PHE B 1 441 ? -6.039 -11.43 -16.359 1 88.69 441 PHE B N 1
ATOM 7246 C CA . PHE B 1 441 ? -4.719 -11.969 -16.672 1 88.69 441 PHE B CA 1
ATOM 7247 C C . PHE B 1 441 ? -3.92 -10.984 -17.531 1 88.69 441 PHE B C 1
ATOM 7249 O O . PHE B 1 441 ? -2.873 -11.336 -18.078 1 88.69 441 PHE B O 1
ATOM 7256 N N . ALA B 1 442 ? -4.465 -9.781 -17.672 1 85.88 442 ALA B N 1
ATOM 7257 C CA . ALA B 1 442 ? -3.832 -8.797 -18.531 1 85.88 442 ALA B CA 1
ATOM 7258 C C . ALA B 1 442 ? -2.387 -8.539 -18.109 1 85.88 442 ALA B C 1
ATOM 7260 O O . ALA B 1 442 ? -1.507 -8.375 -18.969 1 85.88 442 ALA B O 1
ATOM 7261 N N . ASP B 1 443 ? -2.119 -8.555 -16.875 1 86.62 443 ASP B N 1
ATOM 7262 C CA . ASP B 1 443 ? -0.797 -8.164 -16.406 1 86.62 443 ASP B CA 1
ATOM 7263 C C . ASP B 1 443 ? 0.164 -9.352 -16.406 1 86.62 443 ASP B C 1
ATOM 7265 O O . ASP B 1 443 ? 1.345 -9.203 -16.094 1 86.62 443 ASP B O 1
ATOM 7269 N N . PHE B 1 444 ? -0.289 -10.469 -16.828 1 90.25 444 PHE B N 1
ATOM 7270 C CA . PHE B 1 444 ? 0.501 -11.695 -16.812 1 90.25 444 PHE B CA 1
ATOM 7271 C C . PHE B 1 444 ? 1.7 -11.578 -17.75 1 90.25 444 PHE B C 1
ATOM 7273 O O . PHE B 1 444 ? 2.809 -11.992 -17.391 1 90.25 444 PHE B O 1
ATOM 7280 N N . LEU B 1 445 ? 1.521 -11 -18.922 1 94.44 445 LEU B N 1
ATOM 7281 C CA . LEU B 1 445 ? 2.59 -10.945 -19.922 1 94.44 445 LEU B CA 1
ATOM 7282 C C . LEU B 1 445 ? 3.146 -9.531 -20.047 1 94.44 445 LEU B C 1
ATOM 7284 O O . LEU B 1 445 ? 4.16 -9.312 -20.703 1 94.44 445 LEU B O 1
ATOM 7288 N N . MET B 1 446 ? 2.596 -8.594 -19.344 1 95.56 446 MET B N 1
ATOM 7289 C CA . MET B 1 446 ? 3.02 -7.203 -19.469 1 95.56 446 MET B CA 1
ATOM 7290 C C . MET B 1 446 ? 4.504 -7.055 -19.141 1 95.56 446 MET B C 1
ATOM 7292 O O . MET B 1 446 ? 5.227 -6.336 -19.828 1 95.56 446 MET B O 1
ATOM 7296 N N . PRO B 1 447 ? 5.004 -7.762 -18.141 1 96.94 447 PRO B N 1
ATOM 7297 C CA . PRO B 1 447 ? 6.418 -7.586 -17.797 1 96.94 447 PRO B CA 1
ATOM 7298 C C . PRO B 1 447 ? 7.352 -8.023 -18.922 1 96.94 447 PRO B C 1
ATOM 7300 O O . PRO B 1 447 ? 8.492 -7.562 -19 1 96.94 447 PRO B O 1
ATOM 7303 N N . CYS B 1 448 ? 6.902 -8.898 -19.797 1 96.5 448 CYS B N 1
ATOM 7304 C CA . CYS B 1 448 ? 7.77 -9.492 -20.812 1 96.5 448 CYS B CA 1
ATOM 7305 C C . CYS B 1 448 ? 8.203 -8.453 -21.844 1 96.5 448 CYS B C 1
ATOM 7307 O O . CYS B 1 448 ? 9.172 -8.664 -22.562 1 96.5 448 CYS B O 1
ATOM 7309 N N . ALA B 1 449 ? 7.473 -7.332 -21.875 1 96.88 449 ALA B N 1
ATOM 7310 C CA . ALA B 1 449 ? 7.82 -6.266 -22.812 1 96.88 449 ALA B CA 1
ATOM 7311 C C . ALA B 1 449 ? 9.141 -5.602 -22.422 1 96.88 449 ALA B C 1
ATOM 7313 O O . ALA B 1 449 ? 9.766 -4.93 -23.234 1 96.88 449 ALA B O 1
ATOM 7314 N N . ARG B 1 450 ? 9.539 -5.824 -21.109 1 96.56 450 ARG B N 1
ATOM 7315 C CA . ARG B 1 450 ? 10.781 -5.199 -20.656 1 96.56 450 ARG B CA 1
ATOM 7316 C C . ARG B 1 450 ? 11.656 -6.199 -19.922 1 96.56 450 ARG B C 1
ATOM 7318 O O . ARG B 1 450 ? 12.617 -5.812 -19.25 1 96.56 450 ARG B O 1
ATOM 7325 N N . TRP B 1 451 ? 11.273 -7.441 -19.938 1 96.12 451 TRP B N 1
ATOM 7326 C CA . TRP B 1 451 ? 12.102 -8.445 -19.281 1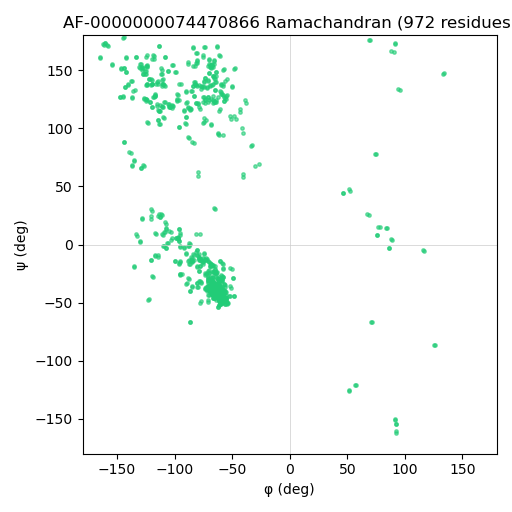 96.12 451 TRP B CA 1
ATOM 7327 C C . TRP B 1 451 ? 13.344 -8.758 -20.109 1 96.12 451 TRP B C 1
ATOM 7329 O O . TRP B 1 451 ? 13.281 -9.516 -21.062 1 96.12 451 TRP B O 1
ATOM 7339 N N . ASN B 1 452 ? 14.422 -8.227 -19.625 1 92.12 452 ASN B N 1
ATOM 7340 C CA . ASN B 1 452 ? 15.672 -8.438 -20.359 1 92.12 452 ASN B CA 1
ATOM 7341 C C . ASN B 1 452 ? 16.328 -9.758 -19.969 1 92.12 452 ASN B C 1
ATOM 7343 O O . ASN B 1 452 ? 16.344 -10.125 -18.797 1 92.12 452 ASN B O 1
ATOM 7347 N N . GLY B 1 453 ? 16.703 -10.477 -20.953 1 85.44 453 GLY B N 1
ATOM 7348 C CA . GLY B 1 453 ? 17.391 -11.734 -20.719 1 85.44 453 GLY B CA 1
ATOM 7349 C C . GLY B 1 453 ? 16.844 -12.875 -21.562 1 85.44 453 GLY B C 1
ATOM 7350 O O . GLY B 1 453 ? 15.68 -12.867 -21.938 1 85.44 453 GLY B O 1
ATOM 7351 N N . ARG B 1 454 ? 17.75 -13.719 -21.891 1 85.88 454 ARG B N 1
ATOM 7352 C CA . ARG B 1 454 ? 17.406 -14.938 -22.625 1 85.88 454 ARG B CA 1
ATOM 7353 C C . ARG B 1 454 ? 17.703 -16.172 -21.781 1 85.88 454 ARG B C 1
ATOM 7355 O O . ARG B 1 454 ? 18.797 -16.312 -21.219 1 85.88 454 ARG B O 1
ATOM 7362 N N . GLY B 1 455 ? 16.672 -16.906 -21.562 1 83.38 455 GLY B N 1
ATOM 7363 C CA . GLY B 1 455 ? 16.891 -18.156 -20.859 1 83.38 455 GLY B CA 1
ATOM 7364 C C . GLY B 1 455 ? 17.641 -19.188 -21.688 1 83.38 455 GLY B C 1
ATOM 7365 O O . GLY B 1 455 ? 17.672 -19.094 -22.922 1 83.38 455 GLY B O 1
ATOM 7366 N N . PRO B 1 456 ? 18.281 -20.062 -20.969 1 85.88 456 PRO B N 1
ATOM 7367 C CA . PRO B 1 456 ? 18.938 -21.141 -21.734 1 85.88 456 PRO B CA 1
ATOM 7368 C C . PRO B 1 456 ? 17.953 -22.047 -22.453 1 85.88 456 PRO B C 1
ATOM 7370 O O . PRO B 1 456 ? 16.797 -22.141 -22.047 1 85.88 456 PRO B O 1
ATOM 7373 N N . GLY B 1 457 ? 18.531 -22.672 -23.469 1 77.88 457 GLY B N 1
ATOM 7374 C CA . GLY B 1 457 ? 17.844 -23.797 -24.094 1 77.88 457 GLY B CA 1
ATOM 7375 C C . GLY B 1 457 ? 17.047 -23.375 -25.328 1 77.88 457 GLY B C 1
ATOM 7376 O O . GLY B 1 457 ? 16.703 -22.203 -25.484 1 77.88 457 GLY B O 1
ATOM 7377 N N . ASP B 1 458 ? 17.172 -24.094 -26.391 1 70 458 ASP B N 1
ATOM 7378 C CA . ASP B 1 458 ? 16.391 -24.031 -27.625 1 70 458 ASP B CA 1
ATOM 7379 C C . ASP B 1 458 ? 15.664 -25.344 -27.891 1 70 458 ASP B C 1
ATOM 7381 O O . ASP B 1 458 ? 16.109 -26.406 -27.453 1 70 458 ASP B O 1
ATOM 7385 N N . PHE B 1 459 ? 14.328 -25.078 -28.078 1 67.19 459 PHE B N 1
ATOM 7386 C CA . PHE B 1 459 ? 13.633 -26.297 -28.5 1 67.19 459 PHE B CA 1
ATOM 7387 C C . PHE B 1 459 ? 13.984 -26.641 -29.953 1 67.19 459 PHE B C 1
ATOM 7389 O O . PHE B 1 459 ? 13.82 -25.812 -30.844 1 67.19 459 PHE B O 1
ATOM 7396 N N . LYS B 1 460 ? 14.742 -27.625 -30.172 1 56.62 460 LYS B N 1
ATOM 7397 C CA . LYS B 1 460 ? 15.133 -28 -31.531 1 56.62 460 LYS B CA 1
ATOM 7398 C C . LYS B 1 460 ? 13.906 -28.203 -32.406 1 56.62 460 LYS B C 1
ATOM 7400 O O . LYS B 1 460 ? 13.875 -27.766 -33.562 1 56.62 460 LYS B O 1
ATOM 7405 N N . GLU B 1 461 ? 12.977 -29 -31.922 1 54.56 461 GLU B N 1
ATOM 7406 C CA . GLU B 1 461 ? 11.812 -29.375 -32.719 1 54.56 461 GLU B CA 1
ATOM 7407 C C . GLU B 1 461 ? 10.539 -28.75 -32.156 1 54.56 461 GLU B C 1
ATOM 7409 O O . GLU B 1 461 ? 9.438 -29.25 -32.406 1 54.56 461 GLU B O 1
ATOM 7414 N N . GLY B 1 462 ? 10.586 -27.766 -31.531 1 61.91 462 GLY B N 1
ATOM 7415 C CA . GLY B 1 462 ? 9.406 -27.156 -30.938 1 61.91 462 GLY B CA 1
ATOM 7416 C C . GLY B 1 462 ? 9.086 -27.688 -29.547 1 61.91 462 GLY B C 1
ATOM 7417 O O . GLY B 1 462 ? 9.656 -28.688 -29.125 1 61.91 462 GLY B O 1
ATOM 7418 N N . PRO B 1 463 ? 8.25 -27.062 -28.844 1 62.16 463 PRO B N 1
ATOM 7419 C CA . PRO B 1 463 ? 8.055 -27.359 -27.422 1 62.16 463 PRO B CA 1
ATOM 7420 C C . PRO B 1 463 ? 7.215 -28.609 -27.188 1 62.16 463 PRO B C 1
ATOM 7422 O O . PRO B 1 463 ? 7.055 -29.047 -26.047 1 62.16 463 PRO B O 1
ATOM 7425 N N . THR B 1 464 ? 6.5 -29.203 -28.234 1 64.12 464 THR B N 1
ATOM 7426 C CA . THR B 1 464 ? 5.613 -30.344 -28.047 1 64.12 464 THR B CA 1
ATOM 7427 C C . THR B 1 464 ? 6.055 -31.531 -28.891 1 64.12 464 THR B C 1
ATOM 7429 O O . THR B 1 464 ? 5.246 -32.375 -29.234 1 64.12 464 THR B O 1
ATOM 7432 N N . GLY B 1 465 ? 7.242 -31.672 -29.266 1 59.94 465 GLY B N 1
ATOM 7433 C CA . GLY B 1 465 ? 7.66 -32.594 -30.297 1 59.94 465 GLY B CA 1
ATOM 7434 C C . GLY B 1 465 ? 7.816 -34.031 -29.797 1 59.94 465 GLY B C 1
ATOM 7435 O O . GLY B 1 465 ? 8.305 -34.906 -30.516 1 59.94 465 GLY B O 1
ATOM 7436 N N . ALA B 1 466 ? 7.375 -34.344 -28.531 1 59.5 466 ALA B N 1
ATOM 7437 C CA . ALA B 1 466 ? 7.723 -35.688 -28.094 1 59.5 466 ALA B CA 1
ATOM 7438 C C . ALA B 1 466 ? 6.766 -36.719 -28.703 1 59.5 466 ALA B C 1
ATOM 7440 O O . ALA B 1 466 ? 5.719 -37 -28.109 1 59.5 466 ALA B O 1
ATOM 7441 N N . GLN B 1 467 ? 6.625 -36.875 -30 1 58.41 467 GLN B N 1
ATOM 7442 C CA . GLN B 1 467 ? 5.715 -37.844 -30.625 1 58.41 467 GLN B CA 1
ATOM 7443 C C . GLN B 1 467 ? 6.02 -39.25 -30.172 1 58.41 467 GLN B C 1
ATOM 7445 O O . GLN B 1 467 ? 5.137 -40.125 -30.188 1 58.41 467 GLN B O 1
ATOM 7450 N N . ASN B 1 468 ? 7.125 -39.5 -29.625 1 66.06 468 ASN B N 1
ATOM 7451 C CA . ASN B 1 468 ? 7.398 -40.906 -29.328 1 66.06 468 ASN B CA 1
ATOM 7452 C C . ASN B 1 468 ? 8.039 -41.062 -27.953 1 66.06 468 ASN B C 1
ATOM 7454 O O . ASN B 1 468 ? 9.25 -41.25 -27.844 1 66.06 468 ASN B O 1
ATOM 7458 N N . THR B 1 469 ? 7.09 -40.969 -26.891 1 68.38 469 THR B N 1
ATOM 7459 C CA . THR B 1 469 ? 7.629 -41.25 -25.578 1 68.38 469 THR B CA 1
ATOM 7460 C C . THR B 1 469 ? 7.656 -42.75 -25.312 1 68.38 469 THR B C 1
ATOM 7462 O O . THR B 1 469 ? 6.969 -43.531 -26 1 68.38 469 THR B O 1
ATOM 7465 N N . SER B 1 470 ? 8.562 -43.125 -24.469 1 70.81 470 SER B N 1
ATOM 7466 C CA . SER B 1 470 ? 8.703 -44.562 -24.141 1 70.81 470 SER B CA 1
ATOM 7467 C C . SER B 1 470 ? 7.41 -45.125 -23.562 1 70.81 470 SER B C 1
ATOM 7469 O O . SER B 1 470 ? 7.125 -46.312 -23.734 1 70.81 470 SER B O 1
ATOM 7471 N N . THR B 1 471 ? 6.793 -44.344 -22.797 1 77.31 471 THR B N 1
ATOM 7472 C CA . THR B 1 471 ? 5.512 -44.719 -22.234 1 77.31 471 THR B CA 1
ATOM 7473 C C . THR B 1 471 ? 4.453 -43.656 -22.484 1 77.31 471 THR B C 1
ATOM 7475 O O . THR B 1 471 ? 4.781 -42.5 -22.656 1 77.31 471 THR B O 1
ATOM 7478 N N . PRO B 1 472 ? 3.303 -44.219 -22.531 1 83 472 PRO B N 1
ATOM 7479 C CA . PRO B 1 472 ? 2.225 -43.25 -22.766 1 83 472 PRO B CA 1
ATOM 7480 C C . PRO B 1 472 ? 2.047 -42.281 -21.609 1 83 472 PRO B C 1
ATOM 7482 O O . PRO B 1 472 ? 2.24 -42.656 -20.438 1 83 472 PRO B O 1
ATOM 7485 N N . ILE B 1 473 ? 1.722 -41.125 -21.906 1 91.38 473 ILE B N 1
ATOM 7486 C CA . ILE B 1 473 ? 1.427 -40.031 -20.953 1 91.38 473 ILE B CA 1
ATOM 7487 C C . ILE B 1 473 ? -0.083 -39.938 -20.75 1 91.38 473 ILE B C 1
ATOM 7489 O O . ILE B 1 473 ? -0.854 -40 -21.719 1 91.38 473 ILE B O 1
ATOM 7493 N N . LEU B 1 474 ? -0.503 -39.938 -19.469 1 94.25 474 LEU B N 1
ATOM 7494 C CA . LEU B 1 474 ? -1.919 -39.781 -19.172 1 94.25 474 LEU B CA 1
ATOM 7495 C C . LEU B 1 474 ? -2.266 -38.281 -19.047 1 94.25 474 LEU B C 1
ATOM 7497 O O . LEU B 1 474 ? -1.719 -37.594 -18.188 1 94.25 474 LEU B O 1
ATOM 7501 N N . PHE B 1 475 ? -3.139 -37.844 -19.922 1 94.19 475 PHE B N 1
ATOM 7502 C CA . PHE B 1 475 ? -3.656 -36.5 -19.859 1 94.19 475 PHE B CA 1
ATOM 7503 C C . PHE B 1 475 ? -5.02 -36.469 -19.172 1 94.19 475 PHE B C 1
ATOM 7505 O O . PHE B 1 475 ? -5.926 -37.219 -19.562 1 94.19 475 PHE B O 1
ATOM 7512 N N . VAL B 1 476 ? -5.102 -35.656 -18.141 1 95.31 476 VAL B N 1
ATOM 7513 C CA . VAL B 1 476 ? -6.348 -35.5 -17.391 1 95.31 476 VAL B CA 1
ATOM 7514 C C . VAL B 1 476 ? -6.844 -34.062 -17.516 1 95.31 476 VAL B C 1
ATOM 7516 O O . VAL B 1 476 ? -6.082 -33.125 -17.312 1 95.31 476 VAL B O 1
ATOM 7519 N N . SER B 1 477 ? -8.078 -33.875 -17.906 1 94.19 477 SER B N 1
ATOM 7520 C CA . SER B 1 477 ? -8.664 -32.531 -18.031 1 94.19 477 SER B CA 1
ATOM 7521 C C . SER B 1 477 ? -10.125 -32.531 -17.594 1 94.19 477 SER B C 1
ATOM 7523 O O . SER B 1 477 ? -10.82 -33.531 -17.719 1 94.19 477 SER B O 1
ATOM 7525 N N . ASN B 1 478 ? -10.523 -31.406 -17.062 1 93.12 478 ASN B N 1
ATOM 7526 C CA . ASN B 1 478 ? -11.938 -31.188 -16.797 1 93.12 478 ASN B CA 1
ATOM 7527 C C . ASN B 1 478 ? -12.688 -30.766 -18.062 1 93.12 478 ASN B C 1
ATOM 7529 O O . ASN B 1 478 ? -12.094 -30.203 -18.984 1 93.12 478 ASN B O 1
ATOM 7533 N N . THR B 1 479 ? -13.977 -30.984 -18.031 1 93.44 479 THR B N 1
ATOM 7534 C CA . THR B 1 479 ? -14.812 -30.562 -19.156 1 93.44 479 THR B CA 1
ATOM 7535 C C . THR B 1 479 ? -14.766 -29.047 -19.312 1 93.44 479 THR B C 1
ATOM 7537 O O . THR B 1 479 ? -14.75 -28.531 -20.438 1 93.44 479 THR B O 1
ATOM 7540 N N . LEU B 1 480 ? -14.789 -28.328 -18.203 1 94.31 480 LEU B N 1
ATOM 7541 C CA . LEU B 1 480 ? -14.602 -26.875 -18.188 1 94.31 480 LEU B CA 1
ATOM 7542 C C . LEU B 1 480 ? -13.461 -26.5 -17.25 1 94.31 480 LEU B C 1
ATOM 7544 O O . LEU B 1 480 ? -13.43 -26.906 -16.094 1 94.31 480 LEU B O 1
ATOM 7548 N N . ASP B 1 481 ? -12.562 -25.812 -17.781 1 95.69 481 ASP B N 1
ATOM 7549 C CA . ASP B 1 481 ? -11.414 -25.297 -17.031 1 95.69 481 ASP B CA 1
ATOM 7550 C C . ASP B 1 481 ? -11.133 -23.844 -17.406 1 95.69 481 ASP B C 1
ATOM 7552 O O . ASP B 1 481 ? -11.039 -23.5 -18.578 1 95.69 481 ASP B O 1
ATOM 7556 N N . PRO B 1 482 ? -10.961 -23.016 -16.422 1 94.44 482 PRO B N 1
ATOM 7557 C CA . PRO B 1 482 ? -10.914 -21.594 -16.734 1 94.44 482 PRO B CA 1
ATOM 7558 C C . PRO B 1 482 ? -9.586 -21.172 -17.375 1 94.44 482 PRO B C 1
ATOM 7560 O O . PRO B 1 482 ? -9.492 -20.094 -17.953 1 94.44 482 PRO B O 1
ATOM 7563 N N . VAL B 1 483 ? -8.516 -22.016 -17.297 1 93.12 483 VAL B N 1
ATOM 7564 C CA . VAL B 1 483 ? -7.234 -21.531 -17.797 1 93.12 483 VAL B CA 1
ATOM 7565 C C . VAL B 1 483 ? -6.562 -22.609 -18.641 1 93.12 483 VAL B C 1
ATOM 7567 O O . VAL B 1 483 ? -5.594 -22.328 -19.359 1 93.12 483 VAL B O 1
ATOM 7570 N N . THR B 1 484 ? -6.996 -23.859 -18.469 1 93.69 484 THR B N 1
ATOM 7571 C CA . THR B 1 484 ? -6.477 -24.953 -19.281 1 93.69 484 THR B CA 1
ATOM 7572 C C . THR B 1 484 ? -7.613 -25.734 -19.938 1 93.69 484 THR B C 1
ATOM 7574 O O . THR B 1 484 ? -7.785 -26.938 -19.672 1 93.69 484 THR B O 1
ATOM 7577 N N . PRO B 1 485 ? -8.281 -25.125 -20.828 1 92.25 485 PRO B N 1
ATOM 7578 C CA . PRO B 1 485 ? -9.414 -25.812 -21.469 1 92.25 485 PRO B CA 1
ATOM 7579 C C . PRO B 1 485 ? -8.984 -27 -22.312 1 92.25 485 PRO B C 1
ATOM 7581 O O . PRO B 1 485 ? -7.844 -27.047 -22.797 1 92.25 485 PRO B O 1
ATOM 7584 N N . LEU B 1 486 ? -9.938 -27.906 -22.469 1 86.5 486 LEU B N 1
ATOM 7585 C CA . LEU B 1 486 ? -9.695 -29.062 -23.328 1 86.5 486 LEU B CA 1
ATOM 7586 C C . LEU B 1 486 ? -9.508 -28.641 -24.781 1 86.5 486 LEU B C 1
ATOM 7588 O O . LEU B 1 486 ? -10.266 -27.812 -25.281 1 86.5 486 LEU B O 1
ATOM 7592 N N . GLY B 1 487 ? -8.344 -29.016 -25.344 1 72.81 487 GLY B N 1
ATOM 7593 C CA . GLY B 1 487 ? -8.062 -28.688 -26.734 1 72.81 487 GLY B CA 1
ATOM 7594 C C . GLY B 1 487 ? -9.125 -29.203 -27.688 1 72.81 487 GLY B C 1
ATOM 7595 O O . GLY B 1 487 ? -9.836 -30.156 -27.375 1 72.81 487 GLY B O 1
ATOM 7596 N N . GLU B 1 488 ? -9.492 -28.422 -28.734 1 57.72 488 GLU B N 1
ATOM 7597 C CA . GLU B 1 488 ? -10.383 -28.938 -29.781 1 57.72 488 GLU B CA 1
ATOM 7598 C C . GLU B 1 488 ? -9.727 -30.078 -30.547 1 57.72 488 GLU B C 1
ATOM 7600 O O . GLU B 1 488 ? -8.5 -30.141 -30.656 1 57.72 488 GLU B O 1
#

InterPro domains:
  IPR000073 Alpha/beta hydrolase fold-1 [PF00561] (73-245)
  IPR029058 Alpha/Beta hydrolase fold [G3DSA:3.40.50.1820] (65-488)
  IPR029058 Alpha/Beta hydrolase fold [SSF53474] (72-306)
  IPR051601 Serine protease/Carboxylesterase S33 [PTHR43248] (55-486)

Foldseek 3Di:
DPPPPDPPADFPVPADEDQAFPWDDHPPQKTKHWHWDWLAPPDDPVPTDTKIKIKMKRDWPDDCVDPQEPFAAEEAADDVQFAFVVCCVVCVVVVQVVPFDPDPDPNTHIYMYMYIAAQQFFPIPDHQDLDPDLVVVLVLVVVLVVLFFVVLDVSSVVVLLVSLQSSLCSRQPPPDDDDHSLQARALLNRLVVQVSNQQNRDPDNPDLGAHRYEYEYNGLLSVLLNCLVCQARHDAAEYALHAPNQCLLQQAQLQQFLQLQVLVLVLLLVLQVVAPPQQVLADDDDPPDDSVVRSVVSVVLLVVLLVCQSVPWFWDPPPHTDTHHSRLLLVLSQVCSQPVVPCSSLNRVCSSCSSVSRRHSSVVVVVVVSCQQRPPCCVPVVLCVDRSSVSVRRSHGDLSSLQSHSLQSNFLSQALPDSVRLCVRHQVSQCVSDVSCRRVCSSNHSSSNNNDHHYDDDSPVGSNPSPRHPDDYHYHYDCGHRRRHDDD/DPPPPPPDADFPVPADEDQAFPWDDHPPQKTKHWHWDWLAPPDDPVPTDTKIKIKMKRDWPDDCPDPQEPFAAEEDADDVQFAFVVCCVVCVVVVQVVPFDPDPDPNTHIYMYMYIAAQQFFPIPDHQDLDPDLVVVLVLVVVLVVLFFVVLDVSSVVVLLVSLQSSLCSRQPPPDDDDHSLQARALLNRLVVQVSNQQNRDPDNPDLGAHRYEYEYNGLLSVLQNCLVPQARHDAAEYALHAPNQCLLQQAQLQQFLQLQVLVLVLLLVLQVVAPPQQVLADDPDPPDDSVVRSVVSVVLLVVLLVCQSVPWFWDPPPHTDTHHSRLLLVLSQVCSQPVVPCSSLNRVCSSCSSVSRRHSSVVVVVVVSCQQRPPCCVPVVLCVDRSSVSVRRSHGDLSSLQSHSLQSNFLSQALPDSVRLCVRHQVSQCVSDVSCRRVCSSNHSSSNNNDHHYDDDSPVGSNPSPRHPDDYHYHYDCGHRRRHDDD

Sequence (976 aa):
MPSAVQAVDFSWSSTTPGPALNFVPCYQDYLCARLEVPLDWSASATENTTATLAVIKLPAQVDPADEHYGGSIIVNPGGPGGSGVQEILDRGKEIQRIVDSSDDAQHSRYFDIVSFDPRGVGNTLPPLTCFPDLLSTYFWSEAVQAHGLVGSSEQAADHLWARMQALATSCTDPHKDGADIGPYMNTWSTAHDLHQIAQLLQPDPHADAKLQYWGYSYGTLLGITYANLFPNQVQRMVLDGVVDALSWYSGDLSTSFRDADHILESFFRYCHQAGQPRCAFARPSVNGEDNENAISDLQQRFMNILSDLKASPVWTTHPNPDIITYSDVRRLLKLALYAPVDLFPTLATILADLEQRNATSMAGWKTMLREEMQPTHCLDPECQSHAPCREACQYSFRVEVTAGTVCLDLNQKLLNTTREEYWDKYLRPSIESSHWMGDTFADFLMPCARWNGRGPGDFKEGPTGAQNTSTPILFVSNTLDPVTPLGEMPSAVQAVDFSWSSTTPGPALNFVPCYQDYLCARLEVPLDWSASATENTTATLAVIKLPAQVDPADEHYGGSIIVNPGGPGGSGVQEILDRGKEIQRIVDSSDDAQHSRYFDIVSFDPRGVGNTLPPLTCFPDLLSTYFWSEAVQAHGLVGSSEQAADHLWARMQALATSCTDPHKDGADIGPYMNTWSTAHDLHQIAQLLQPDPHADAKLQYWGYSYGTLLGITYANLFPNQVQRMVLDGVVDALSWYSGDLSTSFRDADHILESFFRYCHQAGQPRCAFARPSVNGEDNENAISDLQQRFMNILSDLKASPVWTTHPNPDIITYSDVRRLLKLALYAPVDLFPTLATILADLEQRNATSMAGWKTMLREEMQPTHCLDPECQSHAPCREACQYSFRVEVTAGTVCLDLNQKLLNTTREEYWDKYLRPSIESSHWMGDTFADFLMPCARWNGRGPGDFKEGPTGAQNTSTPILFVSNTLDPVTPLGE

Secondary structure (DSSP, 8-state):
-----------STTSPPBSS---EEETTTEEEEEEEEES-TTS-GGG--EEEEEEEEE--SS-TTSTTEEEEEEEE--TTT--HHHHHHHHHHHHHHHHS-SS-STT--EEEEEEEPPTTSTT-BSPP--SSSHHHHHHHHHHHHHH--TTT-HHHHHHHHHHHHHHHHHHT-TT-SS---GGG-SHHHHHHHHHHHHHHH-S-TTS---EEEEEETHHHHHHHHHHHH-GGGEEEEEEES---HHHHHHT--TTTTTTHHHHHHHHHHHHHHH-TTTSTT-----TT--HHHHHHHHHHHHHHHHHHHHHSPEEE-SSSSEEE-HHHHHHHHHHHHH-HHHHHHHHHHHHHHHHTT--HHHHHHHHHHHHHHS-GGGG-HHHHHSHHHHHHGGGS--HHHHHHHHHHHHTTTTTT--HHHHIIIIIHHHHHH-TTTGGGGGGGSGGGGT-----S---SS-TT-----SSPEEEE--SS-SSSPPP-/-----------GGGSPPBSS---EEETTTEEEEEEEEES-TTS-GGG--EEEEEEEEE--SS-TTSTTEEEEEEEE--TTT--HHHHHHHHHHHHHHHHS-SS-STT--EEEEEEEPPTTSTT-BSPP--SSSHHHHHHHHHHHHHH--TTT-HHHHHHHHHHHHHHHHHHT-TT-SS---GGG-SHHHHHHHHHHHHHHH-S-TTS---EEEEEETHHHHHHHHHHHH-GGGEEEEEEES---HHHHHHT--TTTTTTHHHHHHHHHHHHHHH-TTTSTT-----TT--HHHHHHHHHHHHHHHHHHHHHSPEEE-SSSSEEE-HHHHHHHHHHHHH-HHHHHHHHHHHHHHHHTT--HHHHHHHHHHHHHHS-GGGG-HHHHHSHHHHHHGGGS--HHHHHHHHHHHHTTTTTT--HHHHIIIIIHHHHHH-TTTGGGGGGGTGGGGT-----S---SS-TT-----SSPEEEE--SS-SSSPPP-

Solvent-accessible surface area (backbone atoms only — not comparable to full-atom values): 50385 Å² total; per-residue (Å²): 124,82,77,78,78,68,84,74,86,54,40,73,90,77,47,73,66,32,83,49,78,64,65,39,79,25,85,85,75,26,31,32,25,27,33,42,42,65,42,47,80,81,52,60,78,88,81,48,56,68,23,36,34,32,34,32,31,38,70,33,92,53,54,81,83,39,89,40,40,63,50,59,36,39,39,33,69,13,68,58,44,41,25,9,45,58,44,43,75,74,41,36,70,60,53,43,60,71,70,28,51,92,53,94,48,96,81,29,35,29,41,25,40,28,26,36,16,45,65,39,13,37,74,10,35,43,46,59,62,53,59,96,44,70,66,59,46,52,50,49,49,37,25,51,58,47,44,48,33,48,80,72,36,73,64,20,36,40,52,50,49,26,41,27,36,10,45,20,41,28,43,45,43,85,80,56,84,73,73,66,29,58,51,42,32,16,55,61,45,45,30,51,50,52,51,52,52,39,48,63,69,34,85,54,82,81,51,86,51,48,31,30,38,42,16,25,36,42,16,17,37,40,48,44,43,31,35,44,76,37,28,80,37,43,54,41,38,39,26,37,33,40,45,58,52,70,35,57,54,69,62,50,58,42,67,29,28,54,29,31,51,56,51,54,52,45,50,38,49,50,26,55,71,58,19,69,77,76,19,57,54,30,60,84,78,54,88,88,61,53,66,66,56,55,34,51,48,48,52,49,52,52,51,47,45,44,53,46,21,62,68,49,40,45,46,32,48,51,90,49,55,37,65,48,42,37,44,56,52,50,52,50,47,52,54,22,60,74,35,46,89,74,28,43,61,54,49,26,44,34,51,41,34,43,68,71,72,38,47,56,61,50,39,50,50,52,50,51,52,45,41,61,57,51,47,66,65,62,74,35,63,71,34,57,71,33,59,54,52,40,54,58,57,32,52,44,66,44,71,68,45,28,37,42,24,53,31,24,50,32,52,44,73,44,43,73,50,48,71,69,54,42,39,64,68,46,40,47,44,19,33,72,35,8,81,76,48,23,43,79,51,48,69,61,60,44,25,23,27,40,34,62,54,63,29,64,80,75,64,86,70,48,65,74,56,46,84,68,48,71,34,77,70,46,78,42,68,52,92,67,24,41,61,28,34,65,78,132,124,83,77,76,76,68,85,76,84,53,40,74,89,78,47,74,66,33,83,50,79,64,65,38,77,25,85,85,76,26,31,31,27,27,34,43,41,63,41,46,79,82,51,59,78,88,82,47,57,68,23,36,35,32,34,32,31,39,68,35,91,54,54,82,83,39,90,38,40,64,50,60,37,39,40,34,69,14,67,57,42,39,25,10,45,57,44,42,76,73,40,36,68,60,54,44,61,69,70,29,52,91,52,94,48,95,82,29,33,32,40,24,41,29,24,36,16,44,65,40,12,39,75,10,36,43,46,60,60,53,58,97,45,69,67,58,47,52,49,50,49,38,25,51,58,47,45,47,32,48,80,72,35,75,65,19,36,41,52,52,50,26,41,28,35,9,45,19,42,29,43,46,44,86,80,56,83,72,73,66,29,57,49,40,31,15,55,62,46,45,30,51,50,50,50,52,52,39,48,63,68,35,86,53,83,83,50,85,52,46,33,30,36,42,16,25,35,42,17,17,38,39,49,42,42,30,36,45,76,39,27,82,38,44,54,42,38,38,26,36,32,39,44,58,51,69,36,57,53,70,63,50,59,43,66,28,27,54,29,32,50,58,51,54,51,45,50,38,49,51,26,56,72,57,18,69,78,76,18,56,54,30,61,84,76,55,89,86,60,53,67,66,58,54,33,50,48,49,52,48,51,53,51,48,44,42,53,45,21,63,68,49,40,45,47,32,48,52,88,49,54,36,66,47,42,37,45,57,53,50,51,50,48,53,53,22,60,73,34,46,89,75,28,43,61,55,51,25,44,33,51,42,34,44,69,71,72,39,47,58,62,50,38,49,49,52,50,51,52,45,41,62,57,52,46,68,65,62,72,35,63,72,34,56,72,34,60,54,52,40,54,60,56,32,52,44,65,45,70,69,44,29,36,43,25,54,31,24,51,33,52,43,72,44,44,73,52,47,72,69,54,42,38,62,69,46,39,48,43,18,32,72,35,8,80,74,49,23,44,80,50,48,70,63,59,45,23,23,27,41,35,62,52,62,29,62,81,74,64,88,72,49,64,74,56,47,82,69,47,69,36,75,70,45,78,40,70,54,94,67,23,42,62,26,34,65,78,131

Nearest PDB structures (foldseek):
  5uno-assembly1_A  TM=8.031E-01  e=6.980E-20  Mycobacterium tuberculosis H37Rv
  5uoh-assembly1_A  TM=7.995E-01  e=1.837E-19  Mycobacterium tuberculosis H37Rv
  1wm1-assembly1_A  TM=4.623E-01  e=1.496E-05  Serratia marcescens
  5o3u-assembly4_D  TM=4.727E-01  e=4.037E-02  Gypsophila vaccaria
  5o3w-assembly4_D  TM=4.456E-01  e=2.489E-02  Gypsophila vaccaria